Protein AF-0000000080566050 (afdb_homodimer)

Structure (mmCIF, N/CA/C/O backbone):
data_AF-0000000080566050-model_v1
#
loop_
_entity.id
_entity.type
_entity.pdbx_description
1 polymer 'Predicted protein'
#
loop_
_atom_site.group_PDB
_atom_site.id
_atom_site.type_symbol
_atom_site.label_atom_id
_atom_site.label_alt_id
_atom_site.label_comp_id
_atom_site.label_asym_id
_atom_site.label_entity_id
_atom_site.label_seq_id
_atom_site.pdbx_PDB_ins_code
_atom_site.Cartn_x
_atom_site.Cartn_y
_atom_site.Cartn_z
_atom_site.occupancy
_atom_site.B_iso_or_equiv
_atom_site.auth_seq_id
_atom_site.auth_comp_id
_atom_site.auth_asym_id
_atom_site.auth_atom_id
_atom_site.pdbx_PDB_model_num
ATOM 1 N N . MET A 1 1 ? 4.59 21.781 77 1 16.8 1 MET A N 1
ATOM 2 C CA . MET A 1 1 ? 4.793 20.578 77.812 1 16.8 1 MET A CA 1
ATOM 3 C C . MET A 1 1 ? 4.516 19.312 77.062 1 16.8 1 MET A C 1
ATOM 5 O O . MET A 1 1 ? 5.336 18.391 77 1 16.8 1 MET A O 1
ATOM 9 N N . GLY A 1 2 ? 3.088 18.812 76.938 1 16.23 2 GLY A N 1
ATOM 10 C CA . GLY A 1 2 ? 2.631 17.469 77.188 1 16.23 2 GLY A CA 1
ATOM 11 C C . GLY A 1 2 ? 2.77 16.516 76.062 1 16.23 2 GLY A C 1
ATOM 12 O O . GLY A 1 2 ? 3.289 15.406 76.188 1 16.23 2 GLY A O 1
ATOM 13 N N . ASP A 1 3 ? 1.786 16.484 74.938 1 15.66 3 ASP A N 1
ATOM 14 C CA . ASP A 1 3 ? 0.769 15.492 74.625 1 15.66 3 ASP A CA 1
ATOM 15 C C . ASP A 1 3 ? 1.237 14.594 73.438 1 15.66 3 ASP A C 1
ATOM 17 O O . ASP A 1 3 ? 0.431 13.898 72.812 1 15.66 3 ASP A O 1
ATOM 21 N N . ASP A 1 4 ? 2.201 14.953 72.562 1 16.66 4 ASP A N 1
ATOM 22 C CA . ASP A 1 4 ? 2.262 14.672 71.125 1 16.66 4 ASP A CA 1
ATOM 23 C C . ASP A 1 4 ? 2.689 13.227 70.875 1 16.66 4 ASP A C 1
ATOM 25 O O . ASP A 1 4 ? 3.156 12.898 69.75 1 16.66 4 ASP A O 1
ATOM 29 N N . LYS A 1 5 ? 2.988 12.391 72.062 1 19.91 5 LYS A N 1
ATOM 30 C CA . LYS A 1 5 ? 3.99 11.336 72 1 19.91 5 LYS A CA 1
ATOM 31 C C . LYS A 1 5 ? 3.559 10.219 71.062 1 19.91 5 LYS A C 1
ATOM 33 O O . LYS A 1 5 ? 4.355 9.75 70.25 1 19.91 5 LYS A O 1
ATOM 38 N N . LYS A 1 6 ? 2.605 9.203 71.5 1 20.42 6 LYS A N 1
ATOM 39 C CA . LYS A 1 6 ? 2.828 7.781 71.75 1 20.42 6 LYS A CA 1
ATOM 40 C C . LYS A 1 6 ? 2.418 6.934 70.562 1 20.42 6 LYS A C 1
ATOM 42 O O . LYS A 1 6 ? 1.277 7.012 70.125 1 20.42 6 LYS A O 1
ATOM 47 N N . ASP A 1 7 ? 3.27 6.188 69.625 1 18.53 7 ASP A N 1
ATOM 48 C CA . ASP A 1 7 ? 3.664 5.582 68.375 1 18.53 7 ASP A CA 1
ATOM 49 C C . ASP A 1 7 ? 2.848 4.324 68.062 1 18.53 7 ASP A C 1
ATOM 51 O O . ASP A 1 7 ? 2.588 3.996 66.938 1 18.53 7 ASP A O 1
ATOM 55 N N . GLN A 1 8 ? 2.785 3.213 69.062 1 17.02 8 GLN A N 1
ATOM 56 C CA . GLN A 1 8 ? 3.055 1.792 68.875 1 17.02 8 GLN A CA 1
ATOM 57 C C . GLN A 1 8 ? 1.825 1.066 68.312 1 17.02 8 GLN A C 1
ATOM 59 O O . GLN A 1 8 ? 1.908 -0.098 67.938 1 17.02 8 GLN A O 1
ATOM 64 N N . LYS A 1 9 ? 0.523 1.408 68.562 1 19.17 9 LYS A N 1
ATOM 65 C CA . LYS A 1 9 ? -0.43 0.405 69 1 19.17 9 LYS A CA 1
ATOM 66 C C . LYS A 1 9 ? -0.814 -0.551 67.875 1 19.17 9 LYS A C 1
ATOM 68 O O . LYS A 1 9 ? -0.665 -0.224 66.75 1 19.17 9 LYS A O 1
ATOM 73 N N . GLN A 1 10 ? -2.254 -1.154 67.812 1 15.77 10 GLN A N 1
ATOM 74 C CA . GLN A 1 10 ? -3.004 -2.395 67.938 1 15.77 10 GLN A CA 1
ATOM 75 C C . GLN A 1 10 ? -3.486 -2.943 66.625 1 15.77 10 GLN A C 1
ATOM 77 O O . GLN A 1 10 ? -4.598 -2.641 66.188 1 15.77 10 GLN A O 1
ATOM 82 N N . LEU A 1 11 ? -2.758 -2.748 65.438 1 16.8 11 LEU A N 1
ATOM 83 C CA . LEU A 1 11 ? -3.246 -3.27 64.188 1 16.8 11 LEU A CA 1
ATOM 84 C C . LEU A 1 11 ? -3.404 -4.785 64.25 1 16.8 11 LEU A C 1
ATOM 86 O O . LEU A 1 11 ? -2.42 -5.52 64.125 1 16.8 11 LEU A O 1
ATOM 90 N N . SER A 1 12 ? -4.355 -5.562 65.125 1 15.82 12 SER A N 1
ATOM 91 C CA . SER A 1 12 ? -4.754 -6.895 65.562 1 15.82 12 SER A CA 1
ATOM 92 C C . SER A 1 12 ? -5.383 -7.688 64.438 1 15.82 12 SER A C 1
ATOM 94 O O . SER A 1 12 ? -5.098 -8.875 64.25 1 15.82 12 SER A O 1
ATOM 96 N N . SER A 1 13 ? -6.711 -7.488 63.812 1 16.77 13 SER A N 1
ATOM 97 C CA . SER A 1 13 ? -7.773 -8.484 63.781 1 16.77 13 SER A CA 1
ATOM 98 C C . SER A 1 13 ? -7.676 -9.359 62.531 1 16.77 13 SER A C 1
ATOM 100 O O . SER A 1 13 ? -7.93 -8.898 61.406 1 16.77 13 SER A O 1
ATOM 102 N N . TYR A 1 14 ? -6.828 -10.5 62.25 1 18.03 14 TYR A N 1
ATOM 103 C CA . TYR A 1 14 ? -6.281 -11.492 61.312 1 18.03 14 TYR A CA 1
ATOM 104 C C . TYR A 1 14 ? -7.383 -12.406 60.781 1 18.03 14 TYR A C 1
ATOM 106 O O . TYR A 1 14 ? -7.551 -12.539 59.562 1 18.03 14 TYR A O 1
ATOM 114 N N . LEU A 1 15 ? -7.289 -13.859 60.969 1 16.77 15 LEU A N 1
ATOM 115 C CA . LEU A 1 15 ? -7.141 -15.141 60.281 1 16.77 15 LEU A CA 1
ATOM 116 C C . LEU A 1 15 ? -8.453 -15.914 60.312 1 16.77 15 LEU A C 1
ATOM 118 O O . LEU A 1 15 ? -8.5 -17.062 59.844 1 16.77 15 LEU A O 1
ATOM 122 N N . LYS A 1 16 ? -9.562 -15.672 60.969 1 16.61 16 LYS A N 1
ATOM 123 C CA . LYS A 1 16 ? -10.219 -16.812 61.594 1 16.61 16 LYS A CA 1
ATOM 124 C C . LYS A 1 16 ? -10.773 -17.781 60.562 1 16.61 16 LYS A C 1
ATOM 126 O O . LYS A 1 16 ? -11.219 -17.344 59.5 1 16.61 16 LYS A O 1
ATOM 131 N N . ALA A 1 17 ? -11.367 -19.047 60.969 1 16.98 17 ALA A N 1
ATOM 132 C CA . ALA A 1 17 ? -11.453 -20.516 60.969 1 16.98 17 ALA A CA 1
ATOM 133 C C . ALA A 1 17 ? -12.633 -20.984 60.125 1 16.98 17 ALA A C 1
ATOM 135 O O . ALA A 1 17 ? -12.617 -22.094 59.594 1 16.98 17 ALA A O 1
ATOM 136 N N . LYS A 1 18 ? -13.875 -20.453 60.219 1 16.56 18 LYS A N 1
ATOM 137 C CA . LYS A 1 18 ? -14.938 -21.375 60.594 1 16.56 18 LYS A CA 1
ATOM 138 C C . LYS A 1 18 ? -15.266 -22.344 59.469 1 16.56 18 LYS A C 1
ATOM 140 O O . LYS A 1 18 ? -15.203 -21.984 58.312 1 16.56 18 LYS A O 1
ATOM 145 N N . ASN A 1 19 ? -16 -23.562 59.781 1 16.86 19 ASN A N 1
ATOM 146 C CA . ASN A 1 19 ? -16.375 -24.969 59.719 1 16.86 19 ASN A CA 1
ATOM 147 C C . ASN A 1 19 ? -17.312 -25.25 58.531 1 16.86 19 ASN A C 1
ATOM 149 O O . ASN A 1 19 ? -17.062 -26.125 57.719 1 16.86 19 ASN A O 1
ATOM 153 N N . ILE A 1 20 ? -18.781 -25.359 58.75 1 17.05 20 ILE A N 1
ATOM 154 C CA . ILE A 1 20 ? -19.562 -26.594 58.906 1 17.05 20 ILE A CA 1
ATOM 155 C C . ILE A 1 20 ? -20.125 -27.016 57.562 1 17.05 20 ILE A C 1
ATOM 157 O O . ILE A 1 20 ? -20.109 -26.234 56.594 1 17.05 20 ILE A O 1
ATOM 161 N N . SER A 1 21 ? -21.516 -27.344 57.5 1 16.98 21 SER A N 1
ATOM 162 C CA . SER A 1 21 ? -22.375 -28.516 57.438 1 16.98 21 SER A CA 1
ATOM 163 C C . SER A 1 21 ? -22.891 -28.766 56.031 1 16.98 21 SER A C 1
ATOM 165 O O . SER A 1 21 ? -22.891 -27.859 55.188 1 16.98 21 SER A O 1
ATOM 167 N N . CYS A 1 22 ? -23.828 -29.859 55.75 1 18.11 22 CYS A N 1
ATOM 168 C CA . CYS A 1 22 ? -24.234 -31.141 55.219 1 18.11 22 CYS A CA 1
ATOM 169 C C . CYS A 1 22 ? -25.203 -30.969 54.031 1 18.11 22 CYS A C 1
ATOM 171 O O . CYS A 1 22 ? -25.094 -31.656 53.031 1 18.11 22 CYS A O 1
ATOM 173 N N . ASN A 1 23 ? -26.562 -30.625 54.281 1 17.2 23 ASN A N 1
ATOM 174 C CA . ASN A 1 23 ? -27.672 -31.547 54.156 1 17.2 23 ASN A CA 1
ATOM 175 C C . ASN A 1 23 ? -28.109 -31.703 52.688 1 17.2 23 ASN A C 1
ATOM 177 O O . ASN A 1 23 ? -27.75 -30.891 51.844 1 17.2 23 ASN A O 1
ATOM 181 N N . SER A 1 24 ? -29.547 -31.891 52.406 1 18.77 24 SER A N 1
ATOM 182 C CA . SER A 1 24 ? -30.516 -32.906 52 1 18.77 24 SER A CA 1
ATOM 183 C C . SER A 1 24 ? -30.812 -32.844 50.5 1 18.77 24 SER A C 1
ATOM 185 O O . SER A 1 24 ? -30.453 -31.844 49.844 1 18.77 24 SER A O 1
ATOM 187 N N . HIS A 1 25 ? -32.125 -33.125 50.031 1 18.28 25 HIS A N 1
ATOM 188 C CA . HIS A 1 25 ? -33 -34.094 49.375 1 18.28 25 HIS A CA 1
ATOM 189 C C . HIS A 1 25 ? -33.375 -33.688 47.969 1 18.28 25 HIS A C 1
ATOM 191 O O . HIS A 1 25 ? -33.344 -34.469 47.031 1 18.28 25 HIS A O 1
ATOM 197 N N . TYR A 1 26 ? -34.406 -32.688 47.719 1 19.55 26 TYR A N 1
ATOM 198 C CA . TYR A 1 26 ? -35.688 -32.969 47.094 1 19.55 26 TYR A CA 1
ATOM 199 C C . TYR A 1 26 ? -35.5 -33.125 45.562 1 19.55 26 TYR A C 1
ATOM 201 O O . TYR A 1 26 ? -34.594 -32.531 44.969 1 19.55 26 TYR A O 1
ATOM 209 N N . SER A 1 27 ? -36.594 -33.844 44.688 1 22.14 27 SER A N 1
ATOM 210 C CA . SER A 1 27 ? -37.25 -34.875 43.875 1 22.14 27 SER A CA 1
ATOM 211 C C . SER A 1 27 ? -37.188 -34.5 42.406 1 22.14 27 SER A C 1
ATOM 213 O O . SER A 1 27 ? -36.938 -33.344 42.062 1 22.14 27 SER A O 1
ATOM 215 N N . PHE A 1 28 ? -37.938 -35.406 41.5 1 23.28 28 PHE A N 1
ATOM 216 C CA . PHE A 1 28 ? -38.25 -36.281 40.375 1 23.28 28 PHE A CA 1
ATOM 217 C C . PHE A 1 28 ? -38.969 -35.531 39.281 1 23.28 28 PHE A C 1
ATOM 219 O O . PHE A 1 28 ? -38.656 -35.688 38.094 1 23.28 28 PHE A O 1
ATOM 226 N N . TYR A 1 29 ? -40.281 -34.969 39.562 1 22.2 29 TYR A N 1
ATOM 227 C CA . TYR A 1 29 ? -41.5 -35.125 38.75 1 22.2 29 TYR A CA 1
ATOM 228 C C . TYR A 1 29 ? -41.5 -34.188 37.562 1 22.2 29 TYR A C 1
ATOM 230 O O . TYR A 1 29 ? -42.062 -34.5 36.5 1 22.2 29 TYR A O 1
ATOM 238 N N . TRP A 1 30 ? -41.281 -32.844 37.719 1 24.27 30 TRP A N 1
ATOM 239 C CA . TRP A 1 30 ? -42.031 -32.062 36.75 1 24.27 30 TRP A CA 1
ATOM 240 C C . TRP A 1 30 ? -41.438 -32.188 35.344 1 24.27 30 TRP A C 1
ATOM 242 O O . TRP A 1 30 ? -40.344 -31.672 35.094 1 24.27 30 TRP A O 1
ATOM 252 N N . LEU A 1 31 ? -41.156 -33.625 34.719 1 25.91 31 LEU A N 1
ATOM 253 C CA . LEU A 1 31 ? -41.062 -34.438 33.5 1 25.91 31 LEU A CA 1
ATOM 254 C C . LEU A 1 31 ? -42.031 -33.938 32.438 1 25.91 31 LEU A C 1
ATOM 256 O O . LEU A 1 31 ? -41.656 -33.844 31.266 1 25.91 31 LEU A O 1
ATOM 260 N N . MET A 1 32 ? -43.438 -34.188 32.719 1 25.7 32 MET A N 1
ATOM 261 C CA . MET A 1 32 ? -44.531 -34.594 31.828 1 25.7 32 MET A CA 1
ATOM 262 C C . MET A 1 32 ? -44.875 -33.469 30.828 1 25.7 32 MET A C 1
ATOM 264 O O . MET A 1 32 ? -45.094 -33.75 29.656 1 25.7 32 MET A O 1
ATOM 268 N N . SER A 1 33 ? -45.5 -32.312 31.25 1 24.67 33 SER A N 1
ATOM 269 C CA . SER A 1 33 ? -46.656 -31.75 30.547 1 24.67 33 SER A CA 1
ATOM 270 C C . SER A 1 33 ? -46.219 -31.109 29.234 1 24.67 33 SER A C 1
ATOM 272 O O . SER A 1 33 ? -46.938 -31.219 28.234 1 24.67 33 SER A O 1
ATOM 274 N N . LYS A 1 34 ? -45.344 -30.125 29.156 1 25.97 34 LYS A N 1
ATOM 275 C CA . LYS A 1 34 ? -45.469 -29.281 27.969 1 25.97 34 LYS A CA 1
ATOM 276 C C . LYS A 1 34 ? -44.938 -30.016 26.719 1 25.97 34 LYS A C 1
ATOM 278 O O . LYS A 1 34 ? -43.719 -30.031 26.484 1 25.97 34 LYS A O 1
ATOM 283 N N . LEU A 1 35 ? -44.906 -31.484 26.547 1 28.61 35 LEU A N 1
ATOM 284 C CA . LEU A 1 35 ? -44.781 -32.375 25.391 1 28.61 35 LEU A CA 1
ATOM 285 C C . LEU A 1 35 ? -45.688 -31.922 24.266 1 28.61 35 LEU A C 1
ATOM 287 O O . LEU A 1 35 ? -45.281 -31.891 23.109 1 28.61 35 LEU A O 1
ATOM 291 N N . ILE A 1 36 ? -47.094 -32.031 24.484 1 29.88 36 ILE A N 1
ATOM 292 C CA . ILE A 1 36 ? -48.156 -32.438 23.578 1 29.88 36 ILE A CA 1
ATOM 293 C C . ILE A 1 36 ? -48.438 -31.328 22.562 1 29.88 36 ILE A C 1
ATOM 295 O O . ILE A 1 36 ? -48.625 -31.594 21.375 1 29.88 36 ILE A O 1
ATOM 299 N N . PHE A 1 37 ? -48.531 -30.078 22.953 1 29.06 37 PHE A N 1
ATOM 300 C CA . PHE A 1 37 ? -49.281 -29.188 22.062 1 29.06 37 PHE A CA 1
ATOM 301 C C . PHE A 1 37 ? -48.5 -28.938 20.781 1 29.06 37 PHE A C 1
ATOM 303 O O . PHE A 1 37 ? -48.875 -28.078 19.969 1 29.06 37 PHE A O 1
ATOM 310 N N . LEU A 1 38 ? -47.25 -29.484 20.531 1 25.17 38 LEU A N 1
ATOM 311 C CA . LEU A 1 38 ? -46.625 -29.344 19.234 1 25.17 38 LEU A CA 1
ATOM 312 C C . LEU A 1 38 ? -47.406 -30.031 18.141 1 25.17 38 LEU A C 1
ATOM 314 O O . LEU A 1 38 ? -47.438 -29.578 17 1 25.17 38 LEU A O 1
ATOM 318 N N . ILE A 1 39 ? -47.938 -31.266 18.359 1 29.17 39 ILE A N 1
ATOM 319 C CA . ILE A 1 39 ? -48.25 -32.156 17.25 1 29.17 39 ILE A CA 1
ATOM 320 C C . ILE A 1 39 ? -49.5 -31.672 16.547 1 29.17 39 ILE A C 1
ATOM 322 O O . ILE A 1 39 ? -49.688 -31.938 15.352 1 29.17 39 ILE A O 1
ATOM 326 N N . LEU A 1 40 ? -50.562 -31.094 17.172 1 24 40 LEU A N 1
ATOM 327 C CA . LEU A 1 40 ? -51.875 -31.078 16.531 1 24 40 LEU A CA 1
ATOM 328 C C . LEU A 1 40 ? -51.875 -30.188 15.305 1 24 40 LEU A C 1
ATOM 330 O O . LEU A 1 40 ? -52.594 -30.453 14.344 1 24 40 LEU A O 1
ATOM 334 N N . ALA A 1 41 ? -51.531 -28.969 15.359 1 24.61 41 ALA A N 1
ATOM 335 C CA . ALA A 1 41 ? -52.031 -28.078 14.32 1 24.61 41 ALA A CA 1
ATOM 336 C C . ALA A 1 41 ? -51.438 -28.453 12.953 1 24.61 41 ALA A C 1
ATOM 338 O O . ALA A 1 41 ? -50.312 -28.078 12.625 1 24.61 41 ALA A O 1
ATOM 339 N N . ILE A 1 42 ? -51.031 -29.797 12.617 1 26.55 42 ILE A N 1
ATOM 340 C CA . ILE A 1 42 ? -50.75 -30.531 11.398 1 26.55 42 ILE A CA 1
ATOM 341 C C . ILE A 1 42 ? -51.844 -30.312 10.375 1 26.55 42 ILE A C 1
ATOM 343 O O . ILE A 1 42 ? -51.594 -30.062 9.203 1 26.55 42 ILE A O 1
ATOM 347 N N . LEU A 1 43 ? -53 -30.938 10.539 1 21.88 43 LEU A N 1
ATOM 348 C CA . LEU A 1 43 ? -53.75 -31.688 9.539 1 21.88 43 LEU A CA 1
ATOM 349 C C . LEU A 1 43 ? -54.531 -30.75 8.625 1 21.88 43 LEU A C 1
ATOM 351 O O . LEU A 1 43 ? -54.75 -31.047 7.449 1 21.88 43 LEU A O 1
ATOM 355 N N . PHE A 1 44 ? -55.344 -29.828 9.023 1 20.09 44 PHE A N 1
ATOM 356 C CA . PHE A 1 44 ? -56.625 -29.703 8.312 1 20.09 44 PHE A CA 1
ATOM 357 C C . PHE A 1 44 ? -56.406 -29.156 6.91 1 20.09 44 PHE A C 1
ATOM 359 O O . PHE A 1 44 ? -56.969 -29.688 5.941 1 20.09 44 PHE A O 1
ATOM 366 N N . SER A 1 45 ? -56.688 -27.938 6.73 1 19.09 45 SER A N 1
ATOM 367 C CA . SER A 1 45 ? -57.656 -27.469 5.73 1 19.09 45 SER A CA 1
ATOM 368 C C . SER A 1 45 ? -57.094 -27.609 4.32 1 19.09 45 SER A C 1
ATOM 370 O O . SER A 1 45 ? -55.969 -27.141 4.039 1 19.09 45 SER A O 1
ATOM 372 N N . LEU A 1 46 ? -57.688 -28.438 3.461 1 18.45 46 LEU A N 1
ATOM 373 C CA . LEU A 1 46 ? -57.938 -29.297 2.305 1 18.45 46 LEU A CA 1
ATOM 374 C C . LEU A 1 46 ? -58 -28.469 1.026 1 18.45 46 LEU A C 1
ATOM 376 O O . LEU A 1 46 ? -57.375 -28.797 0.026 1 18.45 46 LEU A O 1
ATOM 380 N N . GLN A 1 47 ? -59.219 -27.938 0.678 1 16.34 47 GLN A N 1
ATOM 381 C CA . GLN A 1 47 ? -60 -28.391 -0.471 1 16.34 47 GLN A CA 1
ATOM 382 C C . GLN A 1 47 ? -59.562 -27.688 -1.748 1 16.34 47 GLN A C 1
ATOM 384 O O . GLN A 1 47 ? -59.25 -28.328 -2.75 1 16.34 47 GLN A O 1
ATOM 389 N N . PHE A 1 48 ? -60.469 -26.812 -2.43 1 17.14 48 PHE A N 1
ATOM 390 C CA . PHE A 1 48 ? -61.25 -26.969 -3.65 1 17.14 48 PHE A CA 1
ATOM 391 C C . PHE A 1 48 ? -60.531 -26.375 -4.844 1 17.14 48 PHE A C 1
ATOM 393 O O . PHE A 1 48 ? -59.531 -25.656 -4.68 1 17.14 48 PHE A O 1
ATOM 400 N N . VAL A 1 49 ? -61.156 -25.359 -5.766 1 16.84 49 VAL A N 1
ATOM 401 C CA . VAL A 1 49 ? -61.906 -25.594 -6.996 1 16.84 49 VAL A CA 1
ATOM 402 C C . VAL A 1 49 ? -61.062 -25.188 -8.203 1 16.84 49 VAL A C 1
ATOM 404 O O . VAL A 1 49 ? -60.062 -24.484 -8.055 1 16.84 49 VAL A O 1
ATOM 407 N N . PHE A 1 50 ? -61.781 -24.375 -9.305 1 17.36 50 PHE A N 1
ATOM 408 C CA . PHE A 1 50 ? -62.125 -24.578 -10.703 1 17.36 50 PHE A CA 1
ATOM 409 C C . PHE A 1 50 ? -61.062 -24 -11.625 1 17.36 50 PHE A C 1
ATOM 411 O O . PHE A 1 50 ? -60.344 -23.094 -11.242 1 17.36 50 PHE A O 1
ATOM 418 N N . TYR A 1 51 ? -61.062 -24.5 -12.922 1 17.11 51 TYR A N 1
ATOM 419 C CA . TYR A 1 51 ? -60.312 -24.906 -14.102 1 17.11 51 TYR A CA 1
ATOM 420 C C . TYR A 1 51 ? -60 -23.703 -15 1 17.11 51 TYR A C 1
ATOM 422 O O . TYR A 1 51 ? -58.875 -23.562 -15.492 1 17.11 51 TYR A O 1
ATOM 430 N N . PRO A 1 52 ? -60.938 -22.703 -15.406 1 17.33 52 PRO A N 1
ATOM 431 C CA . PRO A 1 52 ? -61.156 -22.844 -16.844 1 17.33 52 PRO A CA 1
ATOM 432 C C . PRO A 1 52 ? -60.031 -22.234 -17.688 1 17.33 52 PRO A C 1
ATOM 434 O O . PRO A 1 52 ? -59.25 -21.438 -17.172 1 17.33 52 PRO A O 1
ATOM 437 N N . LEU A 1 53 ? -60.312 -22.25 -19.094 1 17.53 53 LEU A N 1
ATOM 438 C CA . LEU A 1 53 ? -59.844 -22.453 -20.469 1 17.53 53 LEU A CA 1
ATOM 439 C C . LEU A 1 53 ? -59.406 -21.125 -21.094 1 17.53 53 LEU A C 1
ATOM 441 O O . LEU A 1 53 ? -58.844 -21.125 -22.188 1 17.53 53 LEU A O 1
ATOM 445 N N . ASN A 1 54 ? -59.531 -19.953 -20.5 1 17.83 54 ASN A N 1
ATOM 446 C CA . ASN A 1 54 ? -59.906 -19.016 -21.562 1 17.83 54 ASN A CA 1
ATOM 447 C C . ASN A 1 54 ? -58.812 -18.891 -22.609 1 17.83 54 ASN A C 1
ATOM 449 O O . ASN A 1 54 ? -57.625 -19 -22.281 1 17.83 54 ASN A O 1
ATOM 453 N N . PHE A 1 55 ? -59.344 -18.578 -23.922 1 18.31 55 PHE A N 1
ATOM 454 C CA . PHE A 1 55 ? -59.125 -18.562 -25.3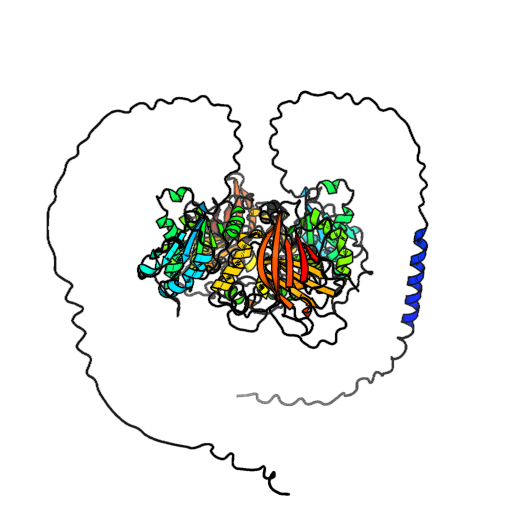75 1 18.31 55 PHE A CA 1
ATOM 455 C C . PHE A 1 55 ? -58.062 -17.562 -25.75 1 18.31 55 PHE A C 1
ATOM 457 O O . PHE A 1 55 ? -57.875 -16.562 -25.047 1 18.31 55 PHE A O 1
ATOM 464 N N . ILE A 1 56 ? -57.562 -17.75 -27.016 1 18.05 56 ILE A N 1
ATOM 465 C CA . ILE A 1 56 ? -56.438 -17.734 -27.922 1 18.05 56 ILE A CA 1
ATOM 466 C C . ILE A 1 56 ? -56.281 -16.344 -28.547 1 18.05 56 ILE A C 1
ATOM 468 O O . ILE A 1 56 ? -55.219 -16 -29.062 1 18.05 56 ILE A O 1
ATOM 472 N N . SER A 1 57 ? -57.25 -15.312 -28.391 1 18.27 57 SER A N 1
ATOM 473 C CA . SER A 1 57 ? -57.375 -14.695 -29.703 1 18.27 57 SER A CA 1
ATOM 474 C C . SER A 1 57 ? -56.094 -13.977 -30.109 1 18.27 57 SER A C 1
ATOM 476 O O . SER A 1 57 ? -55.406 -13.398 -29.25 1 18.27 57 SER A O 1
ATOM 478 N N . SER A 1 58 ? -55.781 -14.047 -31.531 1 18.06 58 SER A N 1
ATOM 479 C CA . SER A 1 58 ? -54.781 -14 -32.562 1 18.06 58 SER A CA 1
ATOM 480 C C . SER A 1 58 ? -54.438 -12.562 -32.969 1 18.06 58 SER A C 1
ATOM 482 O O . SER A 1 58 ? -53.594 -12.32 -33.844 1 18.06 58 SER A O 1
ATOM 484 N N . SER A 1 59 ? -54.969 -11.469 -32.406 1 19 59 SER A N 1
ATOM 485 C CA . SER A 1 59 ? -55.062 -10.453 -33.438 1 19 59 SER A CA 1
ATOM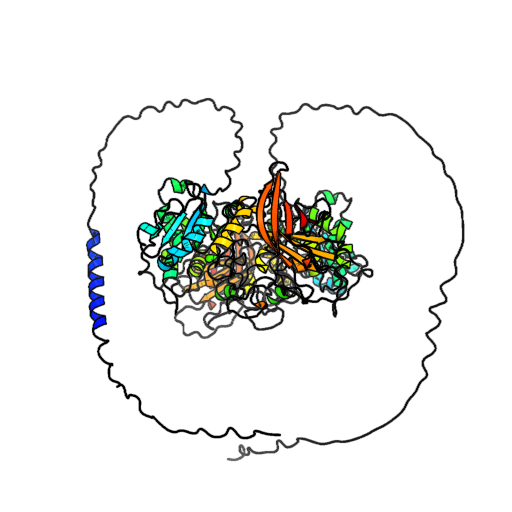 486 C C . SER A 1 59 ? -53.656 -10.094 -33.969 1 19 59 SER A C 1
ATOM 488 O O . SER A 1 59 ? -52.719 -10.008 -33.188 1 19 59 SER A O 1
ATOM 490 N N . SER A 1 60 ? -53.625 -9.844 -35.375 1 17.69 60 SER A N 1
ATOM 491 C CA . SER A 1 60 ? -52.781 -9.797 -36.562 1 17.69 60 SER A CA 1
ATOM 492 C C . SER A 1 60 ? -51.844 -8.578 -36.531 1 17.69 60 SER A C 1
ATOM 494 O O . SER A 1 60 ? -50.625 -8.703 -36.719 1 17.69 60 SER A O 1
ATOM 496 N N . GLU A 1 61 ? -52.312 -7.293 -37.062 1 19.77 61 GLU A N 1
ATOM 497 C CA . GLU A 1 61 ? -51.75 -6.855 -38.312 1 19.77 61 GLU A CA 1
ATOM 498 C C . GLU A 1 61 ? -50.344 -6.23 -38.125 1 19.77 61 GLU A C 1
ATOM 500 O O . GLU A 1 61 ? -49.969 -5.898 -37 1 19.77 61 GLU A O 1
ATOM 505 N N . PRO A 1 62 ? -50.031 -5.051 -39.125 1 21.72 62 PRO A N 1
ATOM 506 C CA . PRO A 1 62 ? -49.062 -4.855 -40.188 1 21.72 62 PRO A CA 1
ATOM 507 C C . PRO A 1 62 ? -47.812 -4.086 -39.75 1 21.72 62 PRO A C 1
ATOM 509 O O . PRO A 1 62 ? -47.875 -3.316 -38.781 1 21.72 62 PRO A O 1
ATOM 512 N N . ARG A 1 63 ? -46.719 -4.363 -40.344 1 20.08 63 ARG A N 1
ATOM 513 C CA . ARG A 1 63 ? -45.281 -4.094 -40.312 1 20.08 63 ARG A CA 1
ATOM 514 C C . ARG A 1 63 ? -44.969 -2.666 -40.719 1 20.08 63 ARG A C 1
ATOM 516 O O . ARG A 1 63 ? -45 -2.348 -41.906 1 20.08 63 ARG A O 1
ATOM 523 N N . SER A 1 64 ? -45.594 -1.605 -40.125 1 19.7 64 SER A N 1
ATOM 524 C CA . SER A 1 64 ? -45.281 -0.316 -40.719 1 19.7 64 SER A CA 1
ATOM 525 C C . SER A 1 64 ? -43.75 -0.118 -40.812 1 19.7 64 SER A C 1
ATOM 527 O O . SER A 1 64 ? -43.031 -0.481 -39.906 1 19.7 64 SER A O 1
ATOM 529 N N . LEU A 1 65 ? -43.312 0.068 -42.094 1 19.72 65 LEU A N 1
ATOM 530 C CA . LEU A 1 65 ? -41.969 0.296 -42.625 1 19.72 65 LEU A CA 1
ATOM 531 C C . LEU A 1 65 ? -41.344 1.551 -42 1 19.72 65 LEU A C 1
ATOM 533 O O . LEU A 1 65 ? -41.969 2.619 -42.031 1 19.72 65 LEU A O 1
ATOM 537 N N . ILE A 1 66 ? -40.438 1.425 -41.125 1 20.09 66 ILE A N 1
ATOM 538 C CA . ILE A 1 66 ? -39.656 2.447 -40.438 1 20.09 66 ILE A CA 1
ATOM 539 C C . ILE A 1 66 ? -38.906 3.297 -41.438 1 20.09 66 ILE A C 1
ATOM 541 O O . ILE A 1 66 ? -38.156 2.768 -42.281 1 20.09 66 ILE A O 1
ATOM 545 N N . LYS A 1 67 ? -39.469 4.414 -41.875 1 21.12 67 LYS A N 1
ATOM 546 C CA . LYS A 1 67 ? -38.812 5.473 -42.625 1 21.12 67 LYS A CA 1
ATOM 547 C C . LYS A 1 67 ? -37.406 5.777 -42.062 1 21.12 67 LYS A C 1
ATOM 549 O O . LYS A 1 67 ? -37.312 6.125 -40.875 1 21.12 67 LYS A O 1
ATOM 554 N N . PHE A 1 68 ? -36.375 5.234 -42.688 1 21.58 68 PHE A N 1
ATOM 555 C CA . PHE A 1 68 ? -34.969 5.523 -42.375 1 21.58 68 PHE A CA 1
ATOM 556 C C . PHE A 1 68 ? -34.625 6.957 -42.75 1 21.58 68 PHE A C 1
ATOM 558 O O . PHE A 1 68 ? -34.562 7.297 -43.938 1 21.58 68 PHE A O 1
ATOM 565 N N . SER A 1 69 ? -35.281 7.988 -42.312 1 22.02 69 SER A N 1
ATOM 566 C CA . SER A 1 69 ? -34.688 9.266 -42.688 1 22.02 69 SER A CA 1
ATOM 567 C C . SER A 1 69 ? -33.188 9.305 -42.375 1 22.02 69 SER A C 1
ATOM 569 O O . SER A 1 69 ? -32.781 9.047 -41.219 1 22.02 69 SER A O 1
ATOM 571 N N . VAL A 1 70 ? -32.375 9.062 -43.375 1 24.02 70 VAL A N 1
ATOM 572 C CA . VAL A 1 70 ? -30.906 9.234 -43.375 1 24.02 70 VAL A CA 1
ATOM 573 C C . VAL A 1 70 ? -30.562 10.695 -43.094 1 24.02 70 VAL A C 1
ATOM 575 O O . VAL A 1 70 ? -30.922 11.586 -43.875 1 24.02 70 VAL A O 1
ATOM 578 N N . SER A 1 71 ? -30.672 11.227 -41.938 1 25.25 71 SER A N 1
ATOM 579 C CA . SER A 1 71 ? -30.188 12.594 -41.75 1 25.25 71 SER A CA 1
ATOM 580 C C . SER A 1 71 ? -28.734 12.75 -42.188 1 25.25 71 SER A C 1
ATOM 582 O O . SER A 1 71 ? -27.953 11.805 -42.062 1 25.25 71 SER A O 1
ATOM 584 N N . PRO A 1 72 ? -28.453 13.742 -43.031 1 29.08 72 PRO A N 1
ATOM 585 C CA . PRO A 1 72 ? -27.125 14.062 -43.562 1 29.08 72 PRO A CA 1
ATOM 586 C C . PRO A 1 72 ? -26.047 14.125 -42.469 1 29.08 72 PRO A C 1
ATOM 588 O O . PRO A 1 72 ? -26.344 14.516 -41.312 1 29.08 72 PRO A O 1
ATOM 591 N N . VAL A 1 73 ? -24.984 13.367 -42.656 1 28.11 73 VAL A N 1
ATOM 592 C CA . VAL A 1 73 ? -23.812 13.227 -41.812 1 28.11 73 VAL A CA 1
ATOM 593 C C . VAL A 1 73 ? -23.172 14.594 -41.562 1 28.11 73 VAL A C 1
ATOM 595 O O . VAL A 1 73 ? -22.672 15.211 -42.5 1 28.11 73 VAL A O 1
ATOM 598 N N . GLY A 1 74 ? -23.812 15.578 -41 1 26.95 74 GLY A N 1
ATOM 599 C CA . GLY A 1 74 ? -23.047 16.766 -40.656 1 26.95 74 GLY A CA 1
ATOM 600 C C . GLY A 1 74 ? -21.672 16.438 -40.094 1 26.95 74 GLY A C 1
ATOM 601 O O . GLY A 1 74 ? -21.469 15.383 -39.469 1 26.95 74 GLY A O 1
ATOM 602 N N . SER A 1 75 ? -20.578 16.984 -40.719 1 31.53 75 SER A N 1
ATOM 603 C CA . SER A 1 75 ? -19.172 16.875 -40.312 1 31.53 75 SER A CA 1
ATOM 604 C C . SER A 1 75 ? -19 17.156 -38.844 1 31.53 75 SER A C 1
ATOM 606 O O . SER A 1 75 ? -19.078 18.312 -38.406 1 31.53 75 SER A O 1
ATOM 608 N N . GLY A 1 76 ? -19.75 16.5 -38.031 1 28.38 76 GLY A N 1
ATOM 609 C CA . GLY A 1 76 ? -19.562 16.75 -36.625 1 28.38 76 GLY A CA 1
ATOM 610 C C . GLY A 1 76 ? -18.109 16.625 -36.156 1 28.38 76 GLY A C 1
ATOM 611 O O . GLY A 1 76 ? -17.453 15.625 -36.438 1 28.38 76 GLY A O 1
ATOM 612 N N . SER A 1 77 ? -17.422 17.75 -36.281 1 34.03 77 SER A N 1
ATOM 613 C CA . SER A 1 77 ? -16.156 17.766 -35.531 1 34.03 77 SER A CA 1
ATOM 614 C C . SER A 1 77 ? -16.281 17 -34.219 1 34.03 77 SER A C 1
ATOM 616 O O . SER A 1 77 ? -17.062 17.375 -33.344 1 34.03 77 SER A O 1
ATOM 618 N N . GLY A 1 78 ? -16.375 15.766 -34.312 1 33.25 78 GLY A N 1
ATOM 619 C CA . GLY A 1 78 ? -16.391 14.883 -33.156 1 33.25 78 GLY A CA 1
ATOM 620 C C . GLY A 1 78 ? -15.5 15.367 -32.031 1 33.25 78 GLY A C 1
ATOM 621 O O . GLY A 1 78 ? -14.273 15.32 -32.156 1 33.25 78 GLY A O 1
ATOM 622 N N . SER A 1 79 ? -15.844 16.438 -31.469 1 35.75 79 SER A N 1
ATOM 623 C CA . SER A 1 79 ? -15.156 16.703 -30.203 1 35.75 79 SER A CA 1
ATOM 624 C C . SER A 1 79 ? -14.906 15.43 -29.422 1 35.75 79 SER A C 1
ATOM 626 O O . SER A 1 79 ? -15.82 14.633 -29.203 1 35.75 79 SER A O 1
ATOM 628 N N . VAL A 1 80 ? -13.898 14.789 -29.656 1 40.91 80 VAL A N 1
ATOM 629 C CA . VAL A 1 80 ? -13.43 13.734 -28.75 1 40.91 80 VAL A CA 1
ATOM 630 C C . VAL A 1 80 ? -13.969 13.992 -27.344 1 40.91 80 VAL A C 1
ATOM 632 O O . VAL A 1 80 ? -13.578 14.961 -26.688 1 40.91 80 VAL A O 1
ATOM 635 N N . HIS A 1 81 ? -15.211 13.984 -27 1 43.97 81 HIS A N 1
ATOM 636 C CA . HIS A 1 81 ? -15.797 14.078 -25.672 1 43.97 81 HIS A CA 1
ATOM 637 C C . HIS A 1 81 ? -14.961 13.328 -24.641 1 43.97 81 HIS A C 1
ATOM 639 O O . HIS A 1 81 ? -14.695 12.133 -24.812 1 43.97 81 HIS A O 1
ATOM 645 N N . GLU A 1 82 ? -14.062 13.914 -24.031 1 58.62 82 GLU A N 1
ATOM 646 C CA . GLU A 1 82 ? -13.391 13.297 -22.891 1 58.62 82 GLU A CA 1
ATOM 647 C C . GLU A 1 82 ? -14.383 12.531 -22.031 1 58.62 82 GLU A C 1
ATOM 649 O O . GLU A 1 82 ? -15.461 13.039 -21.703 1 58.62 82 GLU A O 1
ATOM 654 N N . PRO A 1 83 ? -14.367 11.188 -22 1 71.5 83 PRO A N 1
ATOM 655 C CA . PRO A 1 83 ? -15.289 10.422 -21.172 1 71.5 83 PRO A CA 1
ATOM 656 C C . PRO A 1 83 ? -15.562 11.094 -19.828 1 71.5 83 PRO A C 1
ATOM 658 O O . PRO A 1 83 ? -14.688 11.773 -19.281 1 71.5 83 PRO A O 1
ATOM 661 N N . GLU A 1 84 ? -16.859 11.289 -19.547 1 86.25 84 GLU A N 1
ATOM 662 C CA . GLU A 1 84 ? -17.297 11.875 -18.281 1 86.25 84 GLU A CA 1
ATOM 663 C C . GLU A 1 84 ? -16.594 11.227 -17.094 1 86.25 84 GLU A C 1
ATOM 665 O O . GLU A 1 84 ? -16.5 10 -17.016 1 86.25 84 GLU A O 1
ATOM 670 N N . GLN A 1 85 ? -16.016 12.055 -16.281 1 92.88 85 GLN A N 1
ATOM 671 C CA . GLN A 1 85 ? -15.328 11.57 -15.094 1 92.88 85 GLN A CA 1
ATOM 672 C C . GLN A 1 85 ? -16.328 11.109 -14.039 1 92.88 85 GLN A C 1
ATOM 674 O O . GLN A 1 85 ? -17.484 11.539 -14.047 1 92.88 85 GLN A O 1
ATOM 679 N N . THR A 1 86 ? -15.938 10.211 -13.188 1 96.75 86 THR A N 1
ATOM 680 C CA . THR A 1 86 ? -16.766 9.758 -12.07 1 96.75 86 THR A CA 1
ATOM 681 C C . THR A 1 86 ? -17.156 10.93 -11.18 1 96.75 86 THR A C 1
ATOM 683 O O . THR A 1 86 ? -16.328 11.781 -10.859 1 96.75 86 THR A O 1
ATOM 686 N N . GLU A 1 87 ? -18.391 11.023 -10.883 1 96.44 87 GLU A N 1
ATOM 687 C CA . GLU A 1 87 ? -18.969 12.016 -9.977 1 96.44 87 GLU A CA 1
ATOM 688 C C . GLU A 1 87 ? -19.766 11.344 -8.867 1 96.44 87 GLU A C 1
ATOM 690 O O . GLU A 1 87 ? -19.969 10.125 -8.883 1 96.44 87 GLU A O 1
ATOM 695 N N . LEU A 1 88 ? -20.219 12.141 -7.949 1 96.31 88 LEU A N 1
ATOM 696 C CA . LEU A 1 88 ? -20.969 11.609 -6.812 1 96.31 88 LEU A CA 1
ATOM 697 C C . LEU A 1 88 ? -22.234 10.906 -7.27 1 96.31 88 LEU A C 1
ATOM 699 O O . LEU A 1 88 ? -22.656 9.922 -6.664 1 96.31 88 LEU A O 1
ATOM 703 N N . LYS A 1 89 ? -22.828 11.359 -8.336 1 95.31 89 LYS A N 1
ATOM 704 C CA . LYS A 1 89 ? -24.078 10.781 -8.852 1 95.31 89 LYS A CA 1
ATOM 705 C C . LYS A 1 89 ? -23.859 9.359 -9.359 1 95.31 89 LYS A C 1
ATOM 707 O O . LYS A 1 89 ? -24.812 8.609 -9.547 1 95.31 89 LYS A O 1
ATOM 712 N N . HIS A 1 90 ? -22.609 9.016 -9.641 1 97.75 90 HIS A N 1
ATOM 713 C CA . HIS A 1 90 ? -22.281 7.695 -10.156 1 97.75 90 HIS A CA 1
ATOM 714 C C . HIS A 1 90 ? -22.016 6.711 -9.023 1 97.75 90 HIS A C 1
ATOM 716 O O . HIS A 1 90 ? -21.703 5.543 -9.273 1 97.75 90 HIS A O 1
ATOM 722 N N . VAL A 1 91 ? -22.078 7.152 -7.758 1 98.44 91 VAL A N 1
ATOM 723 C CA . VAL A 1 91 ? -21.75 6.348 -6.586 1 98.44 91 VAL A CA 1
ATOM 724 C C . VAL A 1 91 ? -23 6.062 -5.777 1 98.44 91 VAL A C 1
ATOM 726 O O . VAL A 1 91 ? -23.797 6.965 -5.516 1 98.44 91 VAL A O 1
ATOM 729 N N . VAL A 1 92 ? -23.203 4.836 -5.422 1 98.44 92 VAL A N 1
ATOM 730 C CA . VAL A 1 92 ? -24.312 4.457 -4.547 1 98.44 92 VAL A CA 1
ATOM 731 C C . VAL A 1 92 ? -23.766 3.914 -3.23 1 98.44 92 VAL A C 1
ATOM 733 O O . VAL A 1 92 ? -22.984 2.951 -3.221 1 98.44 92 VAL A O 1
ATOM 736 N N . PHE A 1 93 ? -24.219 4.523 -2.162 1 98.19 93 PHE A N 1
ATOM 737 C CA . PHE A 1 93 ? -23.75 4.125 -0.844 1 98.19 93 PHE A CA 1
ATOM 738 C C . PHE A 1 93 ? -24.656 3.07 -0.231 1 98.19 93 PHE A C 1
ATOM 740 O O . PHE A 1 93 ? -25.875 3.227 -0.225 1 98.19 93 PHE A O 1
ATOM 747 N N . GLY A 1 94 ? -24.062 1.928 0.152 1 98.31 94 GLY A N 1
ATOM 748 C CA . GLY A 1 94 ? -24.703 0.986 1.062 1 98.31 94 GLY A CA 1
ATOM 749 C C . GLY A 1 94 ? -24.188 1.1 2.486 1 98.31 94 GLY A C 1
ATOM 750 O O . GLY A 1 94 ? -23.109 0.598 2.809 1 98.31 94 GLY A O 1
ATOM 751 N N . ILE A 1 95 ? -24.984 1.664 3.361 1 98.06 95 ILE A N 1
ATOM 752 C CA . ILE A 1 95 ? -24.531 1.963 4.719 1 98.06 95 ILE A CA 1
ATOM 753 C C . ILE A 1 95 ? -25.047 0.891 5.676 1 98.06 95 ILE A C 1
ATOM 755 O O . ILE A 1 95 ? -26.266 0.683 5.793 1 98.06 95 ILE A O 1
ATOM 759 N N . ALA A 1 96 ? -24.141 0.212 6.316 1 97.81 96 ALA A N 1
ATOM 760 C CA . ALA A 1 96 ? -24.484 -0.812 7.301 1 97.81 96 ALA A CA 1
ATOM 761 C C . ALA A 1 96 ? -24.875 -0.184 8.641 1 97.81 96 ALA A C 1
ATOM 763 O O . ALA A 1 96 ? -24.078 0.563 9.227 1 97.81 96 ALA A O 1
ATOM 764 N N . ALA A 1 97 ? -26.062 -0.489 9.094 1 96.88 97 ALA A N 1
ATOM 765 C CA . ALA A 1 97 ? -26.547 0.06 10.359 1 96.88 97 ALA A CA 1
ATOM 766 C C . ALA A 1 97 ? -27.359 -0.973 11.133 1 96.88 97 ALA A C 1
ATOM 768 O O . ALA A 1 97 ? -27.406 -2.145 10.75 1 96.88 97 ALA A O 1
ATOM 769 N N . SER A 1 98 ? -27.719 -0.679 12.305 1 95.62 98 SER A N 1
ATOM 770 C CA . SER A 1 98 ? -28.625 -1.46 13.148 1 95.62 98 SER A CA 1
ATOM 771 C C . SER A 1 98 ? -29.672 -0.57 13.82 1 95.62 98 SER A C 1
ATOM 773 O O . SER A 1 98 ? -29.391 0.599 14.109 1 95.62 98 SER A O 1
ATOM 775 N N . ALA A 1 99 ? -30.812 -1.174 14.039 1 94.75 99 ALA A N 1
ATOM 776 C CA . ALA A 1 99 ? -31.891 -0.428 14.695 1 94.75 99 ALA A CA 1
ATOM 777 C C . ALA A 1 99 ? -31.453 0.032 16.094 1 94.75 99 ALA A C 1
ATOM 779 O O . ALA A 1 99 ? -31.797 1.138 16.516 1 94.75 99 ALA A O 1
ATOM 780 N N . LYS A 1 100 ? -30.719 -0.745 16.703 1 93.56 100 LYS A N 1
ATOM 781 C CA . LYS A 1 100 ? -30.281 -0.495 18.062 1 93.56 100 LYS A CA 1
ATOM 782 C C . LYS A 1 100 ? -29.469 0.798 18.172 1 93.56 100 LYS A C 1
ATOM 784 O O . LYS A 1 100 ? -29.641 1.565 19.109 1 93.56 100 LYS A O 1
ATOM 789 N N . PHE A 1 101 ? -28.625 1.065 17.188 1 94.56 101 PHE A N 1
ATOM 790 C CA . PHE A 1 101 ? -27.672 2.162 17.312 1 94.56 101 PHE A CA 1
ATOM 791 C C . PHE A 1 101 ? -28.062 3.33 16.422 1 94.56 101 PHE A C 1
ATOM 793 O O . PHE A 1 101 ? -27.469 4.406 16.5 1 94.56 101 PHE A O 1
ATOM 800 N N . TRP A 1 102 ? -29.062 3.176 15.602 1 94.5 102 TRP A N 1
ATOM 801 C CA . TRP A 1 102 ? -29.344 4.129 14.531 1 94.5 102 TRP A CA 1
ATOM 802 C C . TRP A 1 102 ? -29.734 5.488 15.102 1 94.5 102 TRP A C 1
ATOM 804 O O . TRP A 1 102 ? -29.375 6.527 14.547 1 94.5 102 TRP A O 1
ATOM 814 N N . LYS A 1 103 ? -30.422 5.523 16.219 1 91.56 103 LYS A N 1
ATOM 815 C CA . LYS A 1 103 ? -30.859 6.785 16.797 1 91.56 103 LYS A CA 1
ATOM 816 C C . LYS A 1 103 ? -29.672 7.707 17.078 1 91.56 103 LYS A C 1
ATOM 818 O O . LYS A 1 103 ? -29.75 8.914 16.844 1 91.56 103 LYS A O 1
ATOM 823 N N . HIS A 1 104 ? -28.656 7.133 17.438 1 93.5 104 HIS A N 1
ATOM 824 C CA . HIS A 1 104 ? -27.469 7.914 17.781 1 93.5 104 HIS A CA 1
ATOM 825 C C . HIS A 1 104 ? -26.547 8.086 16.578 1 93.5 104 HIS A C 1
ATOM 827 O O . HIS A 1 104 ? -26.125 9.195 16.266 1 93.5 104 HIS A O 1
ATOM 833 N N . ARG A 1 105 ? -26.328 7.047 15.812 1 96.19 105 ARG A N 1
ATOM 834 C CA . ARG A 1 105 ? -25.297 7.035 14.781 1 96.19 105 ARG A CA 1
ATOM 835 C C . ARG A 1 105 ? -25.766 7.73 13.516 1 96.19 105 ARG A C 1
ATOM 837 O O . ARG A 1 105 ? -24.969 8.102 12.656 1 96.19 105 ARG A O 1
ATOM 844 N N . ARG A 1 106 ? -27.031 7.957 13.414 1 95.25 106 ARG A N 1
ATOM 845 C CA . ARG A 1 106 ? -27.547 8.703 12.273 1 95.25 106 ARG A CA 1
ATOM 846 C C . ARG A 1 106 ? -26.969 10.109 12.227 1 95.25 106 ARG A C 1
ATOM 848 O O . ARG A 1 106 ? -26.859 10.711 11.156 1 95.25 106 ARG A O 1
ATOM 855 N N . ASP A 1 107 ? -26.547 10.648 13.398 1 95.88 107 ASP A N 1
ATOM 856 C CA . ASP A 1 107 ? -26.016 12 13.461 1 95.88 107 ASP A CA 1
ATOM 857 C C . ASP A 1 107 ? -24.656 12.078 12.773 1 95.88 107 ASP A C 1
ATOM 859 O O . ASP A 1 107 ? -24.25 13.133 12.281 1 95.88 107 ASP A O 1
ATOM 863 N N . TYR A 1 108 ? -23.906 10.969 12.703 1 97.31 108 TYR A N 1
ATOM 864 C CA . TYR A 1 108 ? -22.672 10.938 11.914 1 97.31 108 TYR A CA 1
ATOM 865 C C . TYR A 1 108 ? -22.969 10.984 10.422 1 97.31 108 TYR A C 1
ATOM 867 O O . TYR A 1 108 ? -22.297 11.68 9.672 1 97.31 108 TYR A O 1
ATOM 875 N N . VAL A 1 109 ? -24 10.242 10.023 1 96.69 109 VAL A N 1
ATOM 876 C CA . VAL A 1 109 ? -24.359 10.164 8.609 1 96.69 109 VAL A CA 1
ATOM 877 C C . VAL A 1 109 ? -24.828 11.531 8.125 1 96.69 109 VAL A C 1
ATOM 879 O O . VAL A 1 109 ? -24.531 11.945 7.004 1 96.69 109 VAL A O 1
ATOM 882 N N . LYS A 1 110 ? -25.516 12.273 8.961 1 95.06 110 LYS A N 1
ATOM 883 C CA . LYS A 1 110 ? -26.031 13.594 8.617 1 95.06 110 LYS A CA 1
ATOM 884 C C . LYS A 1 110 ? -24.906 14.555 8.281 1 95.06 110 LYS A C 1
ATOM 886 O O . LYS A 1 110 ? -25.094 15.523 7.531 1 95.06 110 LYS A O 1
ATOM 891 N N . LEU A 1 111 ? -23.75 14.312 8.781 1 96.44 111 LEU A N 1
ATOM 892 C CA . LEU A 1 111 ? -22.641 15.227 8.633 1 96.44 111 LEU A CA 1
ATOM 893 C C . LEU A 1 111 ? -22.156 15.258 7.184 1 96.44 111 LEU A C 1
ATOM 895 O O . LEU A 1 111 ? -21.641 16.281 6.715 1 96.44 111 LEU A O 1
ATOM 899 N N . TRP A 1 112 ? -22.281 14.133 6.473 1 96.94 112 TRP A N 1
ATOM 900 C CA . TRP A 1 112 ? -21.609 14.07 5.176 1 96.94 112 TRP A CA 1
ATOM 901 C C . TRP A 1 112 ? -22.609 13.742 4.07 1 96.94 112 TRP A C 1
ATOM 903 O O . TRP A 1 112 ? -22.297 13.898 2.885 1 96.94 112 TRP A O 1
ATOM 913 N N . TRP A 1 113 ? -23.828 13.273 4.426 1 96.06 113 TRP A N 1
ATOM 914 C CA . TRP A 1 113 ? -24.844 12.961 3.424 1 96.06 113 TRP A CA 1
ATOM 915 C C . TRP A 1 113 ? -25.438 14.242 2.844 1 96.06 113 TRP A C 1
ATOM 917 O O . TRP A 1 113 ? -25.844 15.141 3.588 1 96.06 113 TRP A O 1
ATOM 927 N N . LYS A 1 114 ? -25.391 14.305 1.555 1 92.12 114 LYS A N 1
ATOM 928 C CA . LYS A 1 114 ? -26.047 15.398 0.864 1 92.12 114 LYS A CA 1
ATOM 929 C C . LYS A 1 114 ? -27.438 14.977 0.367 1 92.12 114 LYS A C 1
ATOM 931 O O . LYS A 1 114 ? -27.547 14.18 -0.565 1 92.12 114 LYS A O 1
ATOM 936 N N . PRO A 1 115 ? -28.312 15.711 0.882 1 83.88 115 PRO A N 1
ATOM 937 C CA . PRO A 1 115 ? -29.672 15.344 0.48 1 83.88 115 PRO A CA 1
ATOM 938 C C . PRO A 1 115 ? -30.062 15.914 -0.881 1 83.88 115 PRO A C 1
ATOM 940 O O . PRO A 1 115 ? -29.203 16.469 -1.59 1 83.88 115 PRO A O 1
ATOM 943 N N . ASN A 1 116 ? -31.25 15.766 -1.462 1 80.12 116 ASN A N 1
ATOM 944 C CA . ASN A 1 116 ? -31.859 16.359 -2.643 1 80.12 116 ASN A CA 1
ATOM 945 C C . ASN A 1 116 ? -31.328 15.727 -3.928 1 80.12 116 ASN A C 1
ATOM 947 O O . ASN A 1 116 ? -31.141 16.422 -4.934 1 80.12 116 ASN A O 1
ATOM 951 N N . GLY A 1 117 ? -30.844 14.586 -3.816 1 79.81 117 GLY A N 1
ATOM 952 C CA . GLY A 1 117 ? -30.531 13.844 -5.023 1 79.81 117 GLY A CA 1
ATOM 953 C C . GLY A 1 117 ? -29.078 13.953 -5.445 1 79.81 117 GLY A C 1
ATOM 954 O O . GLY A 1 117 ? -28.688 13.398 -6.469 1 79.81 117 GLY A O 1
ATOM 955 N N . GLU A 1 118 ? -28.297 14.641 -4.645 1 88.12 118 GLU A N 1
ATOM 956 C CA . GLU A 1 118 ? -26.875 14.766 -4.98 1 88.12 118 GLU A CA 1
ATOM 957 C C . GLU A 1 118 ? -26.141 13.453 -4.73 1 88.12 118 GLU A C 1
ATOM 959 O O . GLU A 1 118 ? -25.141 13.164 -5.402 1 88.12 118 GLU A O 1
ATOM 964 N N . MET A 1 119 ? -26.641 12.773 -3.738 1 94.38 119 MET A N 1
ATOM 965 C CA . MET A 1 119 ? -26.031 11.484 -3.402 1 94.38 119 MET A CA 1
ATOM 966 C C . MET A 1 119 ? -27.062 10.367 -3.461 1 94.38 119 MET A C 1
ATOM 968 O O . MET A 1 119 ? -28.266 10.617 -3.299 1 94.38 119 MET A O 1
ATOM 972 N N . ASN A 1 120 ? -26.594 9.227 -3.805 1 94.88 120 ASN A N 1
ATOM 973 C CA . ASN A 1 120 ? -27.422 8.023 -3.838 1 94.88 120 ASN A CA 1
ATOM 974 C C . ASN A 1 120 ? -26.969 7.008 -2.793 1 94.88 120 ASN A C 1
ATOM 976 O O . ASN A 1 120 ? -25.766 6.863 -2.539 1 94.88 120 ASN A O 1
ATOM 980 N N . GLY A 1 121 ? -28 6.402 -2.145 1 95.62 121 GLY A N 1
ATOM 981 C CA . GLY A 1 121 ? -27.625 5.371 -1.19 1 95.62 121 GLY A CA 1
ATOM 982 C C . GLY A 1 121 ? -28.781 4.91 -0.321 1 95.62 121 GLY A C 1
ATOM 983 O O . GLY A 1 121 ? -29.906 5.375 -0.485 1 95.62 121 GLY A O 1
ATOM 984 N N . VAL A 1 122 ? -28.484 3.936 0.45 1 95.69 122 VAL A N 1
ATOM 985 C CA . VAL A 1 122 ? -29.469 3.334 1.34 1 95.69 122 VAL A CA 1
ATOM 986 C C . VAL A 1 122 ? -28.797 2.941 2.658 1 95.69 122 VAL A C 1
ATOM 988 O O . VAL A 1 122 ? -27.656 2.506 2.674 1 95.69 122 VAL A O 1
ATOM 991 N N . VAL A 1 123 ? -29.547 3.191 3.723 1 96.88 123 VAL A N 1
ATOM 992 C CA . VAL A 1 123 ? -29.141 2.641 5.016 1 96.88 123 VAL A CA 1
ATOM 993 C C . VAL A 1 123 ? -29.844 1.3 5.238 1 96.88 123 VAL A C 1
ATOM 995 O O . VAL A 1 123 ? -31.078 1.214 5.18 1 96.88 123 VAL A O 1
ATOM 998 N N . TRP A 1 124 ? -29.078 0.291 5.5 1 97 124 TRP A N 1
ATOM 999 C CA . TRP A 1 124 ? -29.609 -1.051 5.715 1 97 124 TRP A CA 1
ATOM 1000 C C . TRP A 1 124 ? -29.703 -1.369 7.203 1 97 124 TRP A C 1
ATOM 1002 O O . TRP A 1 124 ? -28.672 -1.438 7.891 1 97 124 TRP A O 1
ATOM 1012 N N . LEU A 1 125 ? -30.938 -1.605 7.676 1 96.56 125 LEU A N 1
ATOM 1013 C CA . LEU A 1 125 ? -31.188 -1.929 9.078 1 96.56 125 LEU A CA 1
ATOM 1014 C C . LEU A 1 125 ? -31.547 -3.4 9.234 1 96.56 125 LEU A C 1
ATOM 1016 O O . LEU A 1 125 ? -31.906 -4.066 8.266 1 96.56 125 LEU A O 1
ATOM 1020 N N . ASP A 1 126 ? -31.391 -3.908 10.453 1 95.62 126 ASP A N 1
ATOM 1021 C CA . ASP A 1 126 ? -31.75 -5.285 10.773 1 95.62 126 ASP A CA 1
ATOM 1022 C C . ASP A 1 126 ? -33.25 -5.418 11.039 1 95.62 126 ASP A C 1
ATOM 1024 O O . ASP A 1 126 ? -33.844 -6.473 10.797 1 95.62 126 ASP A O 1
ATOM 1028 N N . GLN A 1 127 ? -33.844 -4.391 11.594 1 94.06 127 GLN A N 1
ATOM 1029 C CA . GLN A 1 127 ? -35.281 -4.383 11.891 1 94.06 127 GLN A CA 1
ATOM 1030 C C . GLN A 1 127 ? -35.844 -2.982 11.734 1 94.06 127 GLN A C 1
ATOM 1032 O O . GLN A 1 127 ? -35.125 -2 11.641 1 94.06 127 GLN A O 1
ATOM 1037 N N . HIS A 1 128 ? -37.156 -2.988 11.633 1 92.31 128 HIS A N 1
ATOM 1038 C CA . HIS A 1 128 ? -37.844 -1.719 11.477 1 92.31 128 HIS A CA 1
ATOM 1039 C C . HIS A 1 128 ? -37.719 -0.858 12.727 1 92.31 128 HIS A C 1
ATOM 1041 O O . HIS A 1 128 ? -37.625 -1.384 13.836 1 92.31 128 HIS A O 1
ATOM 1047 N N . ILE A 1 129 ? -37.625 0.385 12.453 1 88.69 129 ILE A N 1
ATOM 1048 C CA . ILE A 1 129 ? -37.594 1.326 13.57 1 88.69 129 ILE A CA 1
ATOM 1049 C C . ILE A 1 129 ? -38.875 2.178 13.555 1 88.69 129 ILE A C 1
ATOM 1051 O O . ILE A 1 129 ? -39.594 2.176 12.57 1 88.69 129 ILE A O 1
ATOM 1055 N N . ASP A 1 130 ? -39.156 2.793 14.766 1 76.81 130 ASP A N 1
ATOM 1056 C CA . ASP A 1 130 ? -40.344 3.621 14.891 1 76.81 130 ASP A CA 1
ATOM 1057 C C . ASP A 1 130 ? -40.312 4.766 13.883 1 76.81 130 ASP A C 1
ATOM 1059 O O . ASP A 1 130 ? -39.25 5.301 13.562 1 76.81 130 ASP A O 1
ATOM 1063 N N . GLN A 1 131 ? -41.375 4.938 13.078 1 62.16 131 GLN A N 1
ATOM 1064 C CA . GLN A 1 131 ? -41.625 5.848 11.961 1 62.16 131 GLN A CA 1
ATOM 1065 C C . GLN A 1 131 ? -41.062 7.238 12.258 1 62.16 131 GLN A C 1
ATOM 1067 O O . GLN A 1 131 ? -40.625 7.949 11.344 1 62.16 131 GLN A O 1
ATOM 1072 N N . ASN A 1 132 ? -41.094 7.703 13.43 1 57.28 132 ASN A N 1
ATOM 1073 C CA . ASN A 1 132 ? -40.656 9.062 13.719 1 57.28 132 ASN A CA 1
ATOM 1074 C C . ASN A 1 132 ? -39.156 9.219 13.469 1 57.28 132 ASN A C 1
ATOM 1076 O O . ASN A 1 132 ? -38.656 10.344 13.391 1 57.28 132 ASN A O 1
ATOM 1080 N N . ASP A 1 133 ? -38.438 8.188 13.336 1 56.94 133 ASP A N 1
ATOM 1081 C CA . ASP A 1 133 ? -36.969 8.242 13.195 1 56.94 133 ASP A CA 1
ATOM 1082 C C . ASP A 1 133 ? -36.562 8.383 11.727 1 56.94 133 ASP A C 1
ATOM 1084 O O . ASP A 1 133 ? -35.406 8.648 11.422 1 56.94 133 ASP A O 1
ATOM 1088 N N . ASN A 1 134 ? -37.438 8.008 10.695 1 55.69 134 ASN A N 1
ATOM 1089 C CA . ASN A 1 134 ? -37.125 7.898 9.273 1 55.69 134 ASN A CA 1
ATOM 1090 C C . ASN A 1 134 ? -37.281 9.234 8.555 1 55.69 134 ASN A C 1
ATOM 1092 O O . ASN A 1 134 ? -36.812 9.398 7.426 1 55.69 134 ASN A O 1
ATOM 1096 N N . VAL A 1 135 ? -38.125 10.102 9.109 1 56.34 135 VAL A N 1
ATOM 1097 C CA . VAL A 1 135 ? -38.781 11.016 8.203 1 56.34 135 VAL A CA 1
ATOM 1098 C C . VAL A 1 135 ? -37.906 12.211 7.898 1 56.34 135 VAL A C 1
ATOM 1100 O O . VAL A 1 135 ? -38.344 13.227 7.363 1 56.34 135 VAL A O 1
ATOM 1103 N N . SER A 1 136 ? -36.531 12.031 8.148 1 63.5 136 SER A N 1
ATOM 1104 C CA . SER A 1 136 ? -35.875 13.289 7.82 1 63.5 136 SER A CA 1
ATOM 1105 C C . SER A 1 136 ? -35.344 13.273 6.395 1 63.5 136 SER A C 1
ATOM 1107 O O . SER A 1 136 ? -34.75 12.273 5.957 1 63.5 136 SER A O 1
ATOM 1109 N N . ASN A 1 137 ? -35.75 14.148 5.508 1 74.38 137 ASN A N 1
ATOM 1110 C CA . ASN A 1 137 ? -35.281 14.406 4.16 1 74.38 137 ASN A CA 1
ATOM 1111 C C . ASN A 1 137 ? -33.75 14.664 4.156 1 74.38 137 ASN A C 1
ATOM 1113 O O . ASN A 1 137 ? -33.156 14.844 3.096 1 74.38 137 ASN A O 1
ATOM 1117 N N . THR A 1 138 ? -33.156 14.484 5.305 1 86.19 138 THR A N 1
ATOM 1118 C CA . THR A 1 138 ? -31.734 14.82 5.391 1 86.19 138 THR A CA 1
ATOM 1119 C C . THR A 1 138 ? -30.875 13.562 5.508 1 86.19 138 THR A C 1
ATOM 1121 O O . THR A 1 138 ? -29.656 13.633 5.641 1 86.19 138 THR A O 1
ATOM 1124 N N . LEU A 1 139 ? -31.547 12.422 5.516 1 92.44 139 LEU A N 1
ATOM 1125 C CA . LEU A 1 139 ? -30.859 11.141 5.645 1 92.44 139 LEU A CA 1
ATOM 1126 C C . LEU A 1 139 ? -31.141 10.25 4.441 1 92.44 139 LEU A C 1
ATOM 1128 O O . LEU A 1 139 ? -32.156 10.438 3.75 1 92.44 139 LEU A O 1
ATOM 1132 N N . PRO A 1 140 ? -30.219 9.312 4.195 1 93.5 140 PRO A N 1
ATOM 1133 C CA . PRO A 1 140 ? -30.547 8.344 3.141 1 93.5 140 PRO A CA 1
ATOM 1134 C C . PRO A 1 140 ? -31.766 7.5 3.473 1 93.5 140 PRO A C 1
ATOM 1136 O O . PRO A 1 140 ? -32.125 7.355 4.645 1 93.5 140 PRO A O 1
ATOM 1139 N N . PRO A 1 141 ? -32.438 7.016 2.408 1 92.56 141 PRO A N 1
ATOM 1140 C CA . PRO A 1 141 ? -33.562 6.125 2.676 1 92.56 141 PRO A CA 1
ATOM 1141 C C . PRO A 1 141 ? -33.188 4.891 3.482 1 92.56 141 PRO A C 1
ATOM 1143 O O . PRO A 1 141 ? -32.062 4.398 3.35 1 92.56 141 PRO A O 1
ATOM 1146 N N . LEU A 1 142 ? -34.125 4.438 4.273 1 94.25 142 LEU A N 1
ATOM 1147 C CA . LEU A 1 142 ? -33.906 3.256 5.098 1 94.25 142 LEU A CA 1
ATOM 1148 C C . LEU A 1 142 ? -34.5 2.016 4.434 1 94.25 142 LEU A C 1
ATOM 1150 O O . LEU A 1 142 ? -35.562 2.082 3.822 1 94.25 142 LEU A O 1
ATOM 1154 N N . ARG A 1 143 ? -33.781 0.931 4.531 1 95 143 ARG A N 1
ATOM 1155 C CA . ARG A 1 143 ? -34.25 -0.38 4.09 1 95 143 ARG A CA 1
ATOM 1156 C C . ARG A 1 143 ? -33.906 -1.45 5.129 1 95 143 ARG A C 1
ATOM 1158 O O . ARG A 1 143 ? -33.031 -1.273 5.957 1 95 143 ARG A O 1
ATOM 1165 N N . ILE A 1 144 ? -34.719 -2.52 5.07 1 96 144 ILE A N 1
ATOM 1166 C CA . ILE A 1 144 ? -34.469 -3.658 5.949 1 96 144 ILE A CA 1
ATOM 1167 C C . ILE A 1 144 ? -33.781 -4.77 5.172 1 96 144 ILE A C 1
ATOM 1169 O O . ILE A 1 144 ? -34.219 -5.148 4.086 1 96 144 ILE A O 1
ATOM 1173 N N . SER A 1 145 ? -32.688 -5.238 5.75 1 95.81 145 SER A N 1
ATOM 1174 C CA . SER A 1 145 ? -31.953 -6.336 5.125 1 95.81 145 SER A CA 1
ATOM 1175 C C . SER A 1 145 ? -32.812 -7.59 5.031 1 95.81 145 SER A C 1
ATOM 1177 O O . SER A 1 145 ? -33.688 -7.809 5.859 1 95.81 145 SER A O 1
ATOM 1179 N N . SER A 1 146 ? -32.5 -8.391 4.059 1 93.44 146 SER A N 1
ATOM 1180 C CA . SER A 1 146 ? -33.219 -9.641 3.873 1 93.44 146 SER A CA 1
ATOM 1181 C C . SER A 1 146 ? -32.906 -10.633 4.992 1 93.44 146 SER A C 1
ATOM 1183 O O . SER A 1 146 ? -31.891 -10.508 5.676 1 93.44 146 SER A O 1
ATOM 1185 N N . ASP A 1 147 ? -33.781 -11.578 5.066 1 92.19 147 ASP A N 1
ATOM 1186 C CA . ASP A 1 147 ? -33.625 -12.648 6.039 1 92.19 147 ASP A CA 1
ATOM 1187 C C . ASP A 1 147 ? -32.406 -13.5 5.703 1 92.19 147 ASP A C 1
ATOM 1189 O O . ASP A 1 147 ? -32.25 -13.938 4.562 1 92.19 147 ASP A O 1
ATOM 1193 N N . THR A 1 148 ? -31.578 -13.742 6.77 1 93.88 148 THR A N 1
ATOM 1194 C CA . THR A 1 148 ? -30.344 -14.492 6.543 1 93.88 148 THR A CA 1
ATOM 1195 C C . THR A 1 148 ? -30.344 -15.797 7.336 1 93.88 148 THR A C 1
ATOM 1197 O O . THR A 1 148 ? -29.312 -16.438 7.504 1 93.88 148 THR A O 1
ATOM 1200 N N . SER A 1 149 ? -31.453 -16.234 7.84 1 92.31 149 SER A N 1
ATOM 1201 C CA . SER A 1 149 ? -31.578 -17.406 8.703 1 92.31 149 SER A CA 1
ATOM 1202 C C . SER A 1 149 ? -31.172 -18.672 7.961 1 92.31 149 SER A C 1
ATOM 1204 O O . SER A 1 149 ? -30.781 -19.656 8.586 1 92.31 149 SER A O 1
ATOM 1206 N N . ARG A 1 150 ? -31.219 -18.672 6.676 1 92.88 150 ARG A N 1
ATOM 1207 C CA . ARG A 1 150 ? -30.922 -19.859 5.887 1 92.88 150 ARG A CA 1
ATOM 1208 C C . ARG A 1 150 ? -29.422 -20.109 5.824 1 92.88 150 ARG A C 1
ATOM 1210 O O . ARG A 1 150 ? -29 -21.203 5.469 1 92.88 150 ARG A O 1
ATOM 1217 N N . PHE A 1 151 ? -28.625 -19.125 6.07 1 93.56 151 PHE A N 1
ATOM 1218 C CA . PHE A 1 151 ? -27.172 -19.281 5.973 1 93.56 151 PHE A CA 1
ATOM 1219 C C . PHE A 1 151 ? -26.609 -19.891 7.25 1 93.56 151 PHE A C 1
ATOM 1221 O O . PHE A 1 151 ? -27 -19.516 8.352 1 93.56 151 PHE A O 1
ATOM 1228 N N . LYS A 1 152 ? -25.734 -20.781 7.066 1 90.44 152 LYS A N 1
ATOM 1229 C CA . LYS A 1 152 ? -25.047 -21.375 8.203 1 90.44 152 LYS A CA 1
ATOM 1230 C C . LYS A 1 152 ? -24 -20.406 8.773 1 90.44 152 LYS A C 1
ATOM 1232 O O . LYS A 1 152 ? -23.312 -19.719 8.016 1 90.44 152 LYS A O 1
ATOM 1237 N N . TYR A 1 153 ? -23.906 -20.312 10.055 1 90.25 153 TYR A N 1
ATOM 1238 C CA . TYR A 1 153 ? -22.891 -19.547 10.781 1 90.25 153 TYR A CA 1
ATOM 1239 C C . TYR A 1 153 ? -22.312 -20.359 11.93 1 90.25 153 TYR A C 1
ATOM 1241 O O . TYR A 1 153 ? -22.969 -20.578 12.945 1 90.25 153 TYR A O 1
ATOM 1249 N N . ARG A 1 154 ? -21 -20.766 11.812 1 88.44 154 ARG A N 1
ATOM 1250 C CA . ARG A 1 154 ? -20.422 -21.734 12.742 1 88.44 154 ARG A CA 1
ATOM 1251 C C . ARG A 1 154 ? -19.328 -21.078 13.594 1 88.44 154 ARG A C 1
ATOM 1253 O O . ARG A 1 154 ? -18.703 -21.75 14.422 1 88.44 154 ARG A O 1
ATOM 1260 N N . TYR A 1 155 ? -19.031 -19.828 13.336 1 86.62 155 TYR A N 1
ATOM 1261 C CA . TYR A 1 155 ? -18 -19.188 14.148 1 86.62 155 TYR A CA 1
ATOM 1262 C C . TYR A 1 155 ? -18.453 -19.078 15.594 1 86.62 155 TYR A C 1
ATOM 1264 O O . TYR A 1 155 ? -19.516 -18.516 15.883 1 86.62 155 TYR A O 1
ATOM 1272 N N . PRO A 1 156 ? -17.438 -19.547 16.453 1 85.56 156 PRO A N 1
ATOM 1273 C CA . PRO A 1 156 ? -17.812 -19.438 17.875 1 85.56 156 PRO A CA 1
ATOM 1274 C C . PRO A 1 156 ? -17.875 -17.984 18.344 1 85.56 156 PRO A C 1
ATOM 1276 O O . PRO A 1 156 ? -17.047 -17.172 17.953 1 85.56 156 PRO A O 1
ATOM 1279 N N . LYS A 1 157 ? -18.75 -17.516 19.016 1 82.88 157 LYS A N 1
ATOM 1280 C CA . LYS A 1 157 ? -18.906 -16.219 19.656 1 82.88 157 LYS A CA 1
ATOM 1281 C C . LYS A 1 157 ? -19.125 -15.125 18.609 1 82.88 157 LYS A C 1
ATOM 1283 O O . LYS A 1 157 ? -18.812 -13.961 18.844 1 82.88 157 LYS A O 1
ATOM 1288 N N . GLY A 1 158 ? -19.406 -15.523 17.422 1 85.38 158 GLY A N 1
ATOM 1289 C CA . GLY A 1 158 ? -19.703 -14.523 16.406 1 85.38 158 GLY A CA 1
ATOM 1290 C C . GLY A 1 158 ? -21.141 -14.039 16.438 1 85.38 158 GLY A C 1
ATOM 1291 O O . GLY A 1 158 ? -21.938 -14.547 17.219 1 85.38 158 GLY A O 1
ATOM 1292 N N . LEU A 1 159 ? -21.375 -12.898 15.742 1 86.5 159 LEU A N 1
ATOM 1293 C CA . LEU A 1 159 ? -22.719 -12.359 15.609 1 86.5 159 LEU A CA 1
ATOM 1294 C C . LEU A 1 159 ? -23.25 -12.57 14.203 1 86.5 159 LEU A C 1
ATOM 1296 O O . LEU A 1 159 ? -22.578 -12.258 13.219 1 86.5 159 LEU A O 1
ATOM 1300 N N . ARG A 1 160 ? -24.438 -13.078 14.117 1 88.88 160 ARG A N 1
ATOM 1301 C CA . ARG A 1 160 ? -25.062 -13.398 12.836 1 88.88 160 ARG A CA 1
ATOM 1302 C C . ARG A 1 160 ? -25.25 -12.141 11.992 1 88.88 160 ARG A C 1
ATOM 1304 O O . ARG A 1 160 ? -25.453 -12.227 10.773 1 88.88 160 ARG A O 1
ATOM 1311 N N . SER A 1 161 ? -25.25 -10.992 12.641 1 91.06 161 SER A N 1
ATOM 1312 C CA . SER A 1 161 ? -25.344 -9.734 11.906 1 91.06 161 SER A CA 1
ATOM 1313 C C . SER A 1 161 ? -24.234 -9.633 10.852 1 91.06 161 SER A C 1
ATOM 1315 O O . SER A 1 161 ? -24.375 -8.898 9.867 1 91.06 161 SER A O 1
ATOM 1317 N N . ALA A 1 162 ? -23.203 -10.383 11.039 1 93.75 162 ALA A N 1
ATOM 1318 C CA . ALA A 1 162 ? -22.094 -10.383 10.086 1 93.75 162 ALA A CA 1
ATOM 1319 C C . ALA A 1 162 ? -22.547 -10.883 8.719 1 93.75 162 ALA A C 1
ATOM 1321 O O . ALA A 1 162 ? -22.078 -10.406 7.684 1 93.75 162 ALA A O 1
ATOM 1322 N N . ILE A 1 163 ? -23.438 -11.875 8.703 1 95.31 163 ILE A N 1
ATOM 1323 C CA . ILE A 1 163 ? -23.969 -12.406 7.449 1 95.31 163 ILE A CA 1
ATOM 1324 C C . ILE A 1 163 ? -24.844 -11.352 6.766 1 95.31 163 ILE A C 1
ATOM 1326 O O . ILE A 1 163 ? -24.766 -11.18 5.547 1 95.31 163 ILE A O 1
ATOM 1330 N N . ARG A 1 164 ? -25.625 -10.688 7.57 1 95.25 164 ARG A N 1
ATOM 1331 C CA . ARG A 1 164 ? -26.469 -9.625 7.043 1 95.25 164 ARG A CA 1
ATOM 1332 C C . ARG A 1 164 ? -25.641 -8.516 6.41 1 95.25 164 ARG A C 1
ATOM 1334 O O . ARG A 1 164 ? -25.891 -8.109 5.277 1 95.25 164 ARG A O 1
ATOM 1341 N N . ILE A 1 165 ? -24.656 -8.07 7.062 1 95.69 165 ILE A N 1
ATOM 1342 C CA . ILE A 1 165 ? -23.859 -6.922 6.656 1 95.69 165 ILE A CA 1
ATOM 1343 C C . ILE A 1 165 ? -23.031 -7.277 5.422 1 95.69 165 ILE A C 1
ATOM 1345 O O . ILE A 1 165 ? -22.844 -6.445 4.531 1 95.69 165 ILE A O 1
ATOM 1349 N N . THR A 1 166 ? -22.547 -8.516 5.348 1 96.88 166 THR A N 1
ATOM 1350 C CA . THR A 1 166 ? -21.734 -8.938 4.211 1 96.88 166 THR A CA 1
ATOM 1351 C C . THR A 1 166 ? -22.547 -8.844 2.916 1 96.88 166 THR A C 1
ATOM 1353 O O . THR A 1 166 ? -21.969 -8.68 1.835 1 96.88 166 THR A O 1
ATOM 1356 N N . ARG A 1 167 ? -23.859 -8.875 2.977 1 97.44 167 ARG A N 1
ATOM 1357 C CA . ARG A 1 167 ? -24.734 -8.969 1.808 1 97.44 167 ARG A CA 1
ATOM 1358 C C . ARG A 1 167 ? -25.172 -7.586 1.343 1 97.44 167 ARG A C 1
ATOM 1360 O O . ARG A 1 167 ? -25.906 -7.465 0.359 1 97.44 167 ARG A O 1
ATOM 1367 N N . ILE A 1 168 ? -24.75 -6.578 1.945 1 97.31 168 ILE A N 1
ATOM 1368 C CA . ILE A 1 168 ? -25.25 -5.23 1.701 1 97.31 168 ILE A CA 1
ATOM 1369 C C . ILE A 1 168 ? -24.953 -4.824 0.259 1 97.31 168 ILE A C 1
ATOM 1371 O O . ILE A 1 168 ? -25.812 -4.246 -0.417 1 97.31 168 ILE A O 1
ATOM 1375 N N . VAL A 1 169 ? -23.781 -5.109 -0.222 1 98 169 VAL A N 1
ATOM 1376 C CA . VAL A 1 169 ? -23.438 -4.766 -1.601 1 98 169 VAL A CA 1
ATOM 1377 C C . VAL A 1 169 ? -24.406 -5.465 -2.555 1 98 169 VAL A C 1
ATOM 1379 O O . VAL A 1 169 ? -25 -4.828 -3.434 1 98 169 VAL A O 1
ATOM 1382 N N . SER A 1 170 ? -24.609 -6.738 -2.342 1 98.19 170 SER A N 1
ATOM 1383 C CA . SER A 1 170 ? -25.484 -7.523 -3.199 1 98.19 170 SER A CA 1
ATOM 1384 C C . SER A 1 170 ? -26.938 -7.047 -3.096 1 98.19 170 SER A C 1
ATOM 1386 O O . SER A 1 170 ? -27.641 -6.973 -4.102 1 98.19 170 SER A O 1
ATOM 1388 N N . GLU A 1 171 ? -27.391 -6.75 -1.873 1 98 171 GLU A N 1
ATOM 1389 C CA . GLU A 1 171 ? -28.734 -6.242 -1.693 1 98 171 GLU A CA 1
ATOM 1390 C C . GLU A 1 171 ? -28.922 -4.895 -2.387 1 98 171 GLU A C 1
ATOM 1392 O O . GLU A 1 171 ? -29.984 -4.613 -2.934 1 98 171 GLU A O 1
ATOM 1397 N N . THR A 1 172 ? -27.891 -4.055 -2.342 1 98.31 172 THR A N 1
ATOM 1398 C CA . THR A 1 172 ? -27.938 -2.77 -3.029 1 98.31 172 THR A CA 1
ATOM 1399 C C . THR A 1 172 ? -28.016 -2.967 -4.539 1 98.31 172 THR A C 1
ATOM 1401 O O . THR A 1 172 ? -28.781 -2.279 -5.223 1 98.31 172 THR A O 1
ATOM 1404 N N . VAL A 1 173 ? -27.281 -3.93 -5.09 1 98.38 173 VAL A N 1
ATOM 1405 C CA . VAL A 1 173 ? -27.344 -4.258 -6.508 1 98.38 173 VAL A CA 1
ATOM 1406 C C . VAL A 1 173 ? -28.75 -4.707 -6.879 1 98.38 173 VAL A C 1
ATOM 1408 O O . VAL A 1 173 ? -29.312 -4.266 -7.887 1 98.38 173 VAL A O 1
ATOM 1411 N N . ARG A 1 174 ? -29.359 -5.555 -6.059 1 97.69 174 ARG A N 1
ATOM 1412 C CA . ARG A 1 174 ? -30.703 -6.074 -6.312 1 97.69 174 ARG A CA 1
ATOM 1413 C C . ARG A 1 174 ? -31.734 -4.945 -6.324 1 97.69 174 ARG A C 1
ATOM 1415 O O . ARG A 1 174 ? -32.688 -4.973 -7.109 1 97.69 174 ARG A O 1
ATOM 1422 N N . LEU A 1 175 ? -31.484 -4.023 -5.445 1 96.38 175 LEU A N 1
ATOM 1423 C CA . LEU A 1 175 ? -32.375 -2.863 -5.383 1 96.38 175 LEU A CA 1
ATOM 1424 C C . LEU A 1 175 ? -32.281 -2.051 -6.672 1 96.38 175 LEU A C 1
ATOM 1426 O O . LEU A 1 175 ? -33.281 -1.478 -7.113 1 96.38 175 LEU A O 1
ATOM 1430 N N . LEU A 1 176 ? -31.109 -1.972 -7.281 1 96.94 176 LEU A N 1
ATOM 1431 C CA . LEU A 1 176 ? -30.844 -1.136 -8.445 1 96.94 176 LEU A CA 1
ATOM 1432 C C . LEU A 1 176 ? -31.25 -1.854 -9.734 1 96.94 176 LEU A C 1
ATOM 1434 O O . LEU A 1 176 ? -31.562 -1.211 -10.734 1 96.94 176 LEU A O 1
ATOM 1438 N N . ASN A 1 177 ? -31.266 -3.145 -9.742 1 95.94 177 ASN A N 1
ATOM 1439 C CA . ASN A 1 177 ? -31.484 -3.945 -10.945 1 95.94 177 ASN A CA 1
ATOM 1440 C C . ASN A 1 177 ? -32.781 -3.582 -11.641 1 95.94 177 ASN A C 1
ATOM 1442 O O . ASN A 1 177 ? -33.844 -3.605 -11.023 1 95.94 177 ASN A O 1
ATOM 1446 N N . GLY A 1 178 ? -32.688 -3.238 -12.898 1 93.38 178 GLY A N 1
ATOM 1447 C CA . GLY A 1 178 ? -33.875 -2.977 -13.719 1 93.38 178 GLY A CA 1
ATOM 1448 C C . GLY A 1 178 ? -34.375 -1.554 -13.586 1 93.38 178 GLY A C 1
ATOM 1449 O O . GLY A 1 178 ? -35.344 -1.174 -14.25 1 93.38 178 GLY A O 1
ATOM 1450 N N . THR A 1 179 ? -33.75 -0.782 -12.688 1 94.19 179 THR A N 1
ATOM 1451 C CA . THR A 1 179 ? -34.188 0.6 -12.516 1 94.19 179 THR A CA 1
ATOM 1452 C C . THR A 1 179 ? -33.469 1.517 -13.508 1 94.19 179 THR A C 1
ATOM 1454 O O . THR A 1 179 ? -32.469 1.136 -14.086 1 94.19 179 THR A O 1
ATOM 1457 N N . GLU A 1 180 ? -34 2.689 -13.742 1 92.81 180 GLU A N 1
ATOM 1458 C CA . GLU A 1 180 ? -33.375 3.691 -14.602 1 92.81 180 GLU A CA 1
ATOM 1459 C C . GLU A 1 180 ? -32.062 4.195 -14.008 1 92.81 180 GLU A C 1
ATOM 1461 O O . GLU A 1 180 ? -31.109 4.484 -14.742 1 92.81 180 GLU A O 1
ATOM 1466 N N . SER A 1 181 ? -32.031 4.199 -12.734 1 91.19 181 SER A N 1
ATOM 1467 C CA . SER A 1 181 ? -30.844 4.738 -12.047 1 91.19 181 SER A CA 1
ATOM 1468 C C . SER A 1 181 ? -29.641 3.814 -12.203 1 91.19 181 SER A C 1
ATOM 1470 O O . SER A 1 181 ? -28.5 4.25 -12.047 1 91.19 181 SER A O 1
ATOM 1472 N N . GLU A 1 182 ? -29.859 2.605 -12.484 1 96.25 182 GLU A N 1
ATOM 1473 C CA . GLU A 1 182 ? -28.781 1.638 -12.602 1 96.25 182 GLU A CA 1
ATOM 1474 C C . GLU A 1 182 ? -27.812 2.031 -13.711 1 96.25 182 GLU A C 1
ATOM 1476 O O . GLU A 1 182 ? -26.609 1.78 -13.602 1 96.25 182 GLU A O 1
ATOM 1481 N N . LYS A 1 183 ? -28.328 2.641 -14.734 1 94.12 183 LYS A N 1
ATOM 1482 C CA . LYS A 1 183 ? -27.562 2.959 -15.93 1 94.12 183 LYS A CA 1
ATOM 1483 C C . LYS A 1 183 ? -26.422 3.922 -15.609 1 94.12 183 LYS A C 1
ATOM 1485 O O . LYS A 1 183 ? -25.391 3.939 -16.297 1 94.12 183 LYS A O 1
ATOM 1490 N N . ASN A 1 184 ? -26.578 4.617 -14.539 1 94.5 184 ASN A N 1
ATOM 1491 C CA . ASN A 1 184 ? -25.594 5.641 -14.211 1 94.5 184 ASN A CA 1
ATOM 1492 C C . ASN A 1 184 ? -24.656 5.172 -13.102 1 94.5 184 ASN A C 1
ATOM 1494 O O . ASN A 1 184 ? -23.703 5.875 -12.758 1 94.5 184 ASN A O 1
ATOM 1498 N N . VAL A 1 185 ? -24.859 3.977 -12.562 1 98.31 185 VAL A N 1
ATOM 1499 C CA . VAL A 1 185 ? -24.078 3.523 -11.414 1 98.31 185 VAL A CA 1
ATOM 1500 C C . VAL A 1 185 ? -22.703 3.029 -11.883 1 98.31 185 VAL A C 1
ATOM 1502 O O . VAL A 1 185 ? -22.609 2.23 -12.812 1 98.31 185 VAL A O 1
ATOM 1505 N N . ARG A 1 186 ? -21.703 3.551 -11.242 1 98.69 186 ARG A N 1
ATOM 1506 C CA . ARG A 1 186 ? -20.328 3.125 -11.531 1 98.69 186 ARG A CA 1
ATOM 1507 C C . ARG A 1 186 ? -19.734 2.393 -10.344 1 98.69 186 ARG A C 1
ATOM 1509 O O . ARG A 1 186 ? -18.938 1.462 -10.516 1 98.69 186 ARG A O 1
ATOM 1516 N N . TRP A 1 187 ? -20.125 2.811 -9.148 1 98.81 187 TRP A N 1
ATOM 1517 C CA . TRP A 1 187 ? -19.516 2.279 -7.93 1 98.81 187 TRP A CA 1
ATOM 1518 C C . TRP A 1 187 ? -20.578 2.037 -6.859 1 98.81 187 TRP A C 1
ATOM 1520 O O . TRP A 1 187 ? -21.531 2.814 -6.73 1 98.81 187 TRP A O 1
ATOM 1530 N N . ILE A 1 188 ? -20.359 0.993 -6.078 1 98.81 188 ILE A N 1
ATOM 1531 C CA . ILE A 1 188 ? -21.062 0.813 -4.809 1 98.81 188 ILE A CA 1
ATOM 1532 C C . ILE A 1 188 ? -20.062 0.966 -3.656 1 98.81 188 ILE A C 1
ATOM 1534 O O . ILE A 1 188 ? -19.016 0.329 -3.65 1 98.81 188 ILE A O 1
ATOM 1538 N N . VAL A 1 189 ? -20.375 1.837 -2.787 1 98.81 189 VAL A N 1
ATOM 1539 C CA . VAL A 1 189 ? -19.516 2.078 -1.628 1 98.81 189 VAL A CA 1
ATOM 1540 C C . VAL A 1 189 ? -20.203 1.561 -0.365 1 98.81 189 VAL A C 1
ATOM 1542 O O . VAL A 1 189 ? -21.344 1.933 -0.07 1 98.81 189 VAL A O 1
ATOM 1545 N N . MET A 1 190 ? -19.484 0.67 0.279 1 98.19 190 MET A N 1
ATOM 1546 C CA . MET A 1 190 ? -19.953 0.166 1.568 1 98.19 190 MET A CA 1
ATOM 1547 C C . MET A 1 190 ? -19.328 0.948 2.717 1 98.19 190 MET A C 1
ATOM 1549 O O . MET A 1 190 ? -18.141 1.296 2.662 1 98.19 190 MET A O 1
ATOM 1553 N N . GLY A 1 191 ? -20.078 1.263 3.789 1 97.06 191 GLY A N 1
ATOM 1554 C CA . GLY A 1 191 ? -19.594 1.875 5.016 1 97.06 191 GLY A CA 1
ATOM 1555 C C . GLY A 1 191 ? -20.484 1.599 6.211 1 97.06 191 GLY A C 1
ATOM 1556 O O . GLY A 1 191 ? -21.578 1.027 6.066 1 97.06 191 GLY A O 1
ATOM 1557 N N . ASP A 1 192 ? -20.062 1.959 7.348 1 97.62 192 ASP A N 1
ATOM 1558 C CA . ASP A 1 192 ? -20.828 1.787 8.578 1 97.62 192 ASP A CA 1
ATOM 1559 C C . ASP A 1 192 ? -21.484 3.1 9 1 97.62 192 ASP A C 1
ATOM 1561 O O . ASP A 1 192 ? -21.156 4.16 8.469 1 97.62 192 ASP A O 1
ATOM 1565 N N . ASP A 1 193 ? -22.422 3.004 9.945 1 96.88 193 ASP A N 1
ATOM 1566 C CA . ASP A 1 193 ? -23.172 4.18 10.359 1 96.88 193 ASP A CA 1
ATOM 1567 C C . ASP A 1 193 ? -22.375 5.023 11.352 1 96.88 193 ASP A C 1
ATOM 1569 O O . ASP A 1 193 ? -22.766 6.156 11.656 1 96.88 193 ASP A O 1
ATOM 1573 N N . ASP A 1 194 ? -21.219 4.57 11.828 1 97.62 194 ASP A N 1
ATOM 1574 C CA . ASP A 1 194 ? -20.344 5.398 12.648 1 97.62 194 ASP A CA 1
ATOM 1575 C C . ASP A 1 194 ? -19.094 5.793 11.875 1 97.62 194 ASP A C 1
ATOM 1577 O O . ASP A 1 194 ? -18.031 6.035 12.477 1 97.62 194 ASP A O 1
ATOM 1581 N N . THR A 1 195 ? -19.156 5.738 10.57 1 98.38 195 THR A N 1
ATOM 1582 C CA . THR A 1 195 ? -18.109 6.207 9.664 1 98.38 195 THR A CA 1
ATOM 1583 C C . THR A 1 195 ? -18.484 7.559 9.055 1 98.38 195 THR A C 1
ATOM 1585 O O . THR A 1 195 ? -19.594 7.734 8.562 1 98.38 195 THR A O 1
ATOM 1588 N N . VAL A 1 196 ? -17.625 8.508 9.148 1 98.69 196 VAL A N 1
ATOM 1589 C CA . VAL A 1 196 ? -17.797 9.758 8.414 1 98.69 196 VAL A CA 1
ATOM 1590 C C . VAL A 1 196 ? -16.969 9.711 7.125 1 98.69 196 VAL A C 1
ATOM 1592 O O . VAL A 1 196 ? -15.758 9.477 7.168 1 98.69 196 VAL A O 1
ATOM 1595 N N . PHE A 1 197 ? -17.672 9.93 6.031 1 98.56 197 PHE A N 1
ATOM 1596 C CA . PHE A 1 197 ? -17.016 9.984 4.727 1 98.56 197 PHE A CA 1
ATOM 1597 C C . PHE A 1 197 ? -16.75 11.43 4.316 1 98.56 197 PHE A C 1
ATOM 1599 O O . PHE A 1 197 ? -17.453 12.344 4.766 1 98.56 197 PHE A O 1
ATOM 1606 N N . PHE A 1 198 ? -15.75 11.625 3.562 1 98.56 198 PHE A N 1
ATOM 1607 C CA . PHE A 1 198 ? -15.492 12.836 2.789 1 98.56 198 PHE A CA 1
ATOM 1608 C C . PHE A 1 198 ? -15.703 12.578 1.302 1 98.56 198 PHE A C 1
ATOM 1610 O O . PHE A 1 198 ? -14.75 12.289 0.576 1 98.56 198 PHE A O 1
ATOM 1617 N N . PRO A 1 199 ? -16.922 12.742 0.851 1 97.69 199 PRO A N 1
ATOM 1618 C CA . PRO A 1 199 ? -17.344 12.25 -0.458 1 97.69 199 PRO A CA 1
ATOM 1619 C C . PRO A 1 199 ? -16.547 12.844 -1.61 1 97.69 199 PRO A C 1
ATOM 1621 O O . PRO A 1 199 ? -16.266 12.156 -2.594 1 97.69 199 PRO A O 1
ATOM 1624 N N . GLU A 1 200 ? -16.188 14.117 -1.522 1 97.12 200 GLU A N 1
ATOM 1625 C CA . GLU A 1 200 ? -15.391 14.727 -2.584 1 97.12 200 GLU A CA 1
ATOM 1626 C C . GLU A 1 200 ? -14.047 14.023 -2.736 1 97.12 200 GLU A C 1
ATOM 1628 O O . GLU A 1 200 ? -13.57 13.812 -3.855 1 97.12 200 GLU A O 1
ATOM 1633 N N . ASN A 1 201 ? -13.477 13.688 -1.634 1 98.44 201 ASN A N 1
ATOM 1634 C CA . ASN A 1 201 ? -12.203 12.977 -1.657 1 98.44 201 ASN A CA 1
ATOM 1635 C C . ASN A 1 201 ? -12.375 11.547 -2.168 1 98.44 201 ASN A C 1
ATOM 1637 O O . ASN A 1 201 ? -11.516 11.031 -2.887 1 98.44 201 ASN A O 1
ATOM 1641 N N . LEU A 1 202 ? -13.492 10.93 -1.775 1 98.56 202 LEU A N 1
ATOM 1642 C CA . LEU A 1 202 ? -13.797 9.594 -2.279 1 98.56 202 LEU A CA 1
ATOM 1643 C C . LEU A 1 202 ? -13.859 9.586 -3.803 1 98.56 202 LEU A C 1
ATOM 1645 O O . LEU A 1 202 ? -13.25 8.734 -4.453 1 98.56 202 LEU A O 1
ATOM 1649 N N . VAL A 1 203 ? -14.5 10.539 -4.34 1 97.81 203 VAL A N 1
ATOM 1650 C CA . VAL A 1 203 ? -14.664 10.625 -5.785 1 97.81 203 VAL A CA 1
ATOM 1651 C C . VAL A 1 203 ? -13.305 10.844 -6.449 1 97.81 203 VAL A C 1
ATOM 1653 O O . VAL A 1 203 ? -13.023 10.266 -7.5 1 97.81 203 VAL A O 1
ATOM 1656 N N . LYS A 1 204 ? -12.484 11.672 -5.84 1 97.25 204 LYS A N 1
ATOM 1657 C CA . LYS A 1 204 ? -11.141 11.883 -6.375 1 97.25 204 LYS A CA 1
ATOM 1658 C C . LYS A 1 204 ? -10.359 10.578 -6.441 1 97.25 204 LYS A C 1
ATOM 1660 O O . LYS A 1 204 ? -9.641 10.328 -7.41 1 97.25 204 LYS A O 1
ATOM 1665 N N . VAL A 1 205 ? -10.539 9.75 -5.465 1 97.75 205 VAL A N 1
ATOM 1666 C CA . VAL A 1 205 ? -9.883 8.453 -5.445 1 97.75 205 VAL A CA 1
ATOM 1667 C C . VAL A 1 205 ? -10.438 7.574 -6.562 1 97.75 205 VAL A C 1
ATOM 1669 O O . VAL A 1 205 ? -9.68 6.988 -7.34 1 97.75 205 VAL A O 1
ATOM 1672 N N . LEU A 1 206 ? -11.703 7.531 -6.711 1 98.06 206 LEU A N 1
ATOM 1673 C CA . LEU A 1 206 ? -12.352 6.609 -7.641 1 98.06 206 LEU A CA 1
ATOM 1674 C C . LEU A 1 206 ? -12.078 7.016 -9.086 1 98.06 206 LEU A C 1
ATOM 1676 O O . LEU A 1 206 ? -12.055 6.168 -9.977 1 98.06 206 LEU A O 1
ATOM 1680 N N . ARG A 1 207 ? -11.781 8.273 -9.336 1 96.69 207 ARG A N 1
ATOM 1681 C CA . ARG A 1 207 ? -11.5 8.797 -10.672 1 96.69 207 ARG A CA 1
ATOM 1682 C C . ARG A 1 207 ? -10.203 8.203 -11.227 1 96.69 207 ARG A C 1
ATOM 1684 O O . ARG A 1 207 ? -9.969 8.242 -12.43 1 96.69 207 ARG A O 1
ATOM 1691 N N . LYS A 1 208 ? -9.445 7.691 -10.398 1 94.44 208 LYS A N 1
ATOM 1692 C CA . LYS A 1 208 ? -8.172 7.125 -10.812 1 94.44 208 LYS A CA 1
ATOM 1693 C C . LYS A 1 208 ? -8.367 5.809 -11.562 1 94.44 208 LYS A C 1
ATOM 1695 O O . LYS A 1 208 ? -7.465 5.34 -12.258 1 94.44 208 LYS A O 1
ATOM 1700 N N . TYR A 1 209 ? -9.531 5.188 -11.43 1 96.06 209 TYR A N 1
ATOM 1701 C CA . TYR A 1 209 ? -9.688 3.809 -11.875 1 96.06 209 TYR A CA 1
ATOM 1702 C C . TYR A 1 209 ? -10.781 3.701 -12.93 1 96.06 209 TYR A C 1
ATOM 1704 O O . TYR A 1 209 ? -11.766 4.449 -12.898 1 96.06 209 TYR A O 1
ATOM 1712 N N . ASP A 1 210 ? -10.578 2.793 -13.867 1 96.44 210 ASP A N 1
ATOM 1713 C CA . ASP A 1 210 ? -11.602 2.488 -14.867 1 96.44 210 ASP A CA 1
ATOM 1714 C C . ASP A 1 210 ? -12.75 1.702 -14.242 1 96.44 210 ASP A C 1
ATOM 1716 O O . ASP A 1 210 ? -12.617 0.512 -13.953 1 96.44 210 ASP A O 1
ATOM 1720 N N . HIS A 1 211 ? -13.914 2.35 -14.117 1 97.56 211 HIS A N 1
ATOM 1721 C CA . HIS A 1 211 ? -15.047 1.789 -13.391 1 97.56 211 HIS A CA 1
ATOM 1722 C C . HIS A 1 211 ? -15.641 0.593 -14.133 1 97.56 211 HIS A C 1
ATOM 1724 O O . HIS A 1 211 ? -16.453 -0.147 -13.578 1 97.56 211 HIS A O 1
ATOM 1730 N N . ASN A 1 212 ? -15.172 0.289 -15.352 1 97.19 212 ASN A N 1
ATOM 1731 C CA . ASN A 1 212 ? -15.68 -0.839 -16.125 1 97.19 212 ASN A CA 1
ATOM 1732 C C . ASN A 1 212 ? -14.938 -2.129 -15.789 1 97.19 212 ASN A C 1
ATOM 1734 O O . ASN A 1 212 ? -15.32 -3.207 -16.25 1 97.19 212 ASN A O 1
ATOM 1738 N N . GLN A 1 213 ? -13.891 -1.965 -15.047 1 97.81 213 GLN A N 1
ATOM 1739 C CA . GLN A 1 213 ? -13.07 -3.109 -14.648 1 97.81 213 GLN A CA 1
ATOM 1740 C C . GLN A 1 213 ? -13.43 -3.58 -13.242 1 97.81 213 GLN A C 1
ATOM 1742 O O . GLN A 1 213 ? -14.195 -2.92 -12.539 1 97.81 213 GLN A O 1
ATOM 1747 N N . PHE A 1 214 ? -12.922 -4.73 -12.859 1 98.31 214 PHE A N 1
ATOM 1748 C CA . PHE A 1 214 ? -13.172 -5.289 -11.531 1 98.31 214 PHE A CA 1
ATOM 1749 C C . PHE A 1 214 ? -12.242 -4.66 -10.5 1 98.31 214 PHE A C 1
ATOM 1751 O O . PHE A 1 214 ? -11.086 -5.055 -10.383 1 98.31 214 PHE A O 1
ATOM 1758 N N . TYR A 1 215 ? -12.797 -3.703 -9.766 1 98.69 215 TYR A N 1
ATOM 1759 C CA . TYR A 1 215 ? -12.008 -3.072 -8.719 1 98.69 215 TYR A CA 1
ATOM 1760 C C . TYR A 1 215 ? -12.656 -3.264 -7.352 1 98.69 215 TYR A C 1
ATOM 1762 O O . TYR A 1 215 ? -13.867 -3.092 -7.203 1 98.69 215 TYR A O 1
ATOM 1770 N N . TYR A 1 216 ? -11.961 -3.705 -6.434 1 98.88 216 TYR A N 1
ATOM 1771 C CA . TYR A 1 216 ? -12.211 -3.768 -5 1 98.88 216 TYR A CA 1
ATOM 1772 C C . TYR A 1 216 ? -11.266 -2.844 -4.238 1 98.88 216 TYR A C 1
ATOM 1774 O O . TYR A 1 216 ? -10.117 -3.201 -3.977 1 98.88 216 TYR A O 1
ATOM 1782 N N . ILE A 1 217 ? -11.719 -1.571 -3.842 1 98.88 217 ILE A N 1
ATOM 1783 C CA . ILE A 1 217 ? -10.852 -0.488 -3.383 1 98.88 217 ILE A CA 1
ATOM 1784 C C . ILE A 1 217 ? -11.141 -0.191 -1.911 1 98.88 217 ILE A C 1
ATOM 1786 O O . ILE A 1 217 ? -12.297 -0.018 -1.519 1 98.88 217 ILE A O 1
ATOM 1790 N N . GLY A 1 218 ? -10.195 -0.172 -1.08 1 98.75 218 GLY A N 1
ATOM 1791 C CA . GLY A 1 218 ? -10.258 0.104 0.346 1 98.75 218 GLY A CA 1
ATOM 1792 C C . GLY A 1 218 ? -8.891 0.102 1.013 1 98.75 218 GLY A C 1
ATOM 1793 O O . GLY A 1 218 ? -7.891 0.469 0.393 1 98.75 218 GLY A O 1
ATOM 1794 N N . SER A 1 219 ? -8.875 -0.158 2.285 1 98.62 219 SER A N 1
ATOM 1795 C CA . SER A 1 219 ? -7.594 -0.207 2.98 1 98.62 219 SER A CA 1
ATOM 1796 C C . SER A 1 219 ? -7.629 -1.208 4.129 1 98.62 219 SER A C 1
ATOM 1798 O O . SER A 1 219 ? -8.703 -1.653 4.543 1 98.62 219 SER A O 1
ATOM 1800 N N . SER A 1 220 ? -6.418 -1.575 4.547 1 98.06 220 SER A N 1
ATOM 1801 C CA . SER A 1 220 ? -6.27 -2.447 5.707 1 98.06 220 SER A CA 1
ATOM 1802 C C . SER A 1 220 ? -6.406 -1.665 7.008 1 98.06 220 SER A C 1
ATOM 1804 O O . SER A 1 220 ? -6.609 -0.449 6.992 1 98.06 220 SER A O 1
ATOM 1806 N N . SER A 1 221 ? -6.352 -2.402 8.109 1 98.19 221 SER A N 1
ATOM 1807 C CA . SER A 1 221 ? -6.48 -1.823 9.438 1 98.19 221 SER A CA 1
ATOM 1808 C C . SER A 1 221 ? -5.199 -1.106 9.859 1 98.19 221 SER A C 1
ATOM 1810 O O . SER A 1 221 ? -4.113 -1.435 9.375 1 98.19 221 SER A O 1
ATOM 1812 N N . GLU A 1 222 ? -5.312 -0.123 10.742 1 97.81 222 GLU A N 1
ATOM 1813 C CA . GLU A 1 222 ? -4.156 0.502 11.375 1 97.81 222 GLU A CA 1
ATOM 1814 C C . GLU A 1 222 ? -3.436 -0.476 12.305 1 97.81 222 GLU A C 1
ATOM 1816 O O . GLU A 1 222 ? -2.275 -0.263 12.656 1 97.81 222 GLU A O 1
ATOM 1821 N N . SER A 1 223 ? -4.121 -1.519 12.641 1 97.5 223 SER A N 1
ATOM 1822 C CA . SER A 1 223 ? -3.561 -2.521 13.539 1 97.5 223 SER A CA 1
ATOM 1823 C C . SER A 1 223 ? -2.885 -3.646 12.758 1 97.5 223 SER A C 1
ATOM 1825 O O . SER A 1 223 ? -3.541 -4.371 12.008 1 97.5 223 SER A O 1
ATOM 1827 N N . HIS A 1 224 ? -1.577 -3.818 13.023 1 97.62 224 HIS A N 1
ATOM 1828 C CA . HIS A 1 224 ? -0.82 -4.93 12.461 1 97.62 224 HIS A CA 1
ATOM 1829 C C . HIS A 1 224 ? -1.391 -6.27 12.906 1 97.62 224 HIS A C 1
ATOM 1831 O O . HIS A 1 224 ? -1.481 -7.207 12.109 1 97.62 224 HIS A O 1
ATOM 1837 N N . ILE A 1 225 ? -1.839 -6.328 14.086 1 96.56 225 ILE A N 1
ATOM 1838 C CA . ILE A 1 225 ? -2.34 -7.566 14.68 1 96.56 225 ILE A CA 1
ATOM 1839 C C . ILE A 1 225 ? -3.672 -7.941 14.031 1 96.56 225 ILE A C 1
ATOM 1841 O O . ILE A 1 225 ? -3.904 -9.109 13.711 1 96.56 225 ILE A O 1
ATOM 1845 N N . GLN A 1 226 ? -4.543 -6.941 13.797 1 96.69 226 GLN A N 1
ATOM 1846 C CA . GLN A 1 226 ? -5.797 -7.207 13.102 1 96.69 226 GLN A CA 1
ATOM 1847 C C . GLN A 1 226 ? -5.543 -7.719 11.688 1 96.69 226 GLN A C 1
ATOM 1849 O O . GLN A 1 226 ? -6.227 -8.633 11.219 1 96.69 226 GLN A O 1
ATOM 1854 N N . ASN A 1 227 ? -4.598 -7.133 11.031 1 98 227 ASN A N 1
ATOM 1855 C CA . ASN A 1 227 ? -4.27 -7.535 9.664 1 98 227 ASN A CA 1
ATOM 1856 C C . ASN A 1 227 ? -3.734 -8.961 9.617 1 98 227 ASN A C 1
ATOM 1858 O O . ASN A 1 227 ? -3.988 -9.695 8.656 1 98 227 ASN A O 1
ATOM 1862 N N . LEU A 1 228 ? -2.979 -9.344 10.625 1 96.94 228 LEU A N 1
ATOM 1863 C CA . LEU A 1 228 ? -2.473 -10.711 10.688 1 96.94 228 LEU A CA 1
ATOM 1864 C C . LEU A 1 228 ? -3.6 -11.695 10.984 1 96.94 228 LEU A C 1
ATOM 1866 O O . LEU A 1 228 ? -3.623 -12.797 10.438 1 96.94 228 LEU A O 1
ATOM 1870 N N . LYS A 1 229 ? -4.469 -11.273 11.836 1 94.81 229 LYS A N 1
ATOM 1871 C CA . LYS A 1 229 ? -5.57 -12.141 12.234 1 94.81 229 LYS A CA 1
ATOM 1872 C C . LYS A 1 229 ? -6.539 -12.375 11.078 1 94.81 229 LYS A C 1
ATOM 1874 O O . LYS A 1 229 ? -7.039 -13.484 10.898 1 94.81 229 LYS A O 1
ATOM 1879 N N . PHE A 1 230 ? -6.824 -11.375 10.352 1 95.25 230 PHE A N 1
ATOM 1880 C CA . PHE A 1 230 ? -7.75 -11.484 9.227 1 95.25 230 PHE A CA 1
ATOM 1881 C C . PHE A 1 230 ? -7 -11.453 7.902 1 95.25 230 PHE A C 1
ATOM 1883 O O . PHE A 1 230 ? -6.648 -12.5 7.359 1 95.25 230 PHE A O 1
ATOM 1890 N N . SER A 1 231 ? -6.613 -10.164 7.492 1 97.62 231 SER A N 1
ATOM 1891 C CA . SER A 1 231 ? -5.805 -10.156 6.277 1 97.62 231 SER A CA 1
ATOM 1892 C C . SER A 1 231 ? -5.355 -8.742 5.914 1 97.62 231 SER A C 1
ATOM 1894 O O . SER A 1 231 ? -6.141 -7.797 6.012 1 97.62 231 SER A O 1
ATOM 1896 N N . TYR A 1 232 ? -4.129 -8.641 5.43 1 97.75 232 TYR A N 1
ATOM 1897 C CA . TYR A 1 232 ? -3.621 -7.414 4.828 1 97.75 232 TYR A CA 1
ATOM 1898 C C . TYR A 1 232 ? -4.27 -7.164 3.469 1 97.75 232 TYR A C 1
ATOM 1900 O O . TYR A 1 232 ? -4.184 -6.059 2.928 1 97.75 232 TYR A O 1
ATOM 1908 N N . GLY A 1 233 ? -4.855 -8.18 2.93 1 97.5 233 GLY A N 1
ATOM 1909 C CA . GLY A 1 233 ? -5.453 -8.078 1.608 1 97.5 233 GLY A CA 1
ATOM 1910 C C . GLY A 1 233 ? -6.949 -7.832 1.648 1 97.5 233 GLY A C 1
ATOM 1911 O O . GLY A 1 233 ? -7.617 -7.848 0.611 1 97.5 233 GLY A O 1
ATOM 1912 N N . MET A 1 234 ? -7.488 -7.594 2.82 1 98.19 234 MET A N 1
ATOM 1913 C CA . MET A 1 234 ? -8.914 -7.352 3.029 1 98.19 234 MET A CA 1
ATOM 1914 C C . MET A 1 234 ? -9.195 -5.863 3.217 1 98.19 234 MET A C 1
ATOM 1916 O O . MET A 1 234 ? -8.445 -5.168 3.906 1 98.19 234 MET A O 1
ATOM 1920 N N . ALA A 1 235 ? -10.18 -5.379 2.527 1 98.56 235 ALA A N 1
ATOM 1921 C CA . ALA A 1 235 ? -10.68 -4.055 2.895 1 98.56 235 ALA A CA 1
ATOM 1922 C C . ALA A 1 235 ? -11.5 -4.113 4.18 1 98.56 235 ALA A C 1
ATOM 1924 O O . ALA A 1 235 ? -12.492 -4.848 4.258 1 98.56 235 ALA A O 1
ATOM 1925 N N . TYR A 1 236 ? -11.094 -3.391 5.113 1 98.38 236 TYR A N 1
ATOM 1926 C CA . TYR A 1 236 ? -11.875 -3.318 6.34 1 98.38 236 TYR A CA 1
ATOM 1927 C C . TYR A 1 236 ? -13.094 -2.422 6.156 1 98.38 236 TYR A C 1
ATOM 1929 O O . TYR A 1 236 ? -12.953 -1.221 5.91 1 98.38 236 TYR A O 1
ATOM 1937 N N . GLY A 1 237 ? -14.203 -2.992 6.301 1 97.69 237 GLY A N 1
ATOM 1938 C CA . GLY A 1 237 ? -15.461 -2.379 5.898 1 97.69 237 GLY A CA 1
ATOM 1939 C C . GLY A 1 237 ? -15.836 -1.174 6.742 1 97.69 237 GLY A C 1
ATOM 1940 O O . GLY A 1 237 ? -16.594 -0.307 6.297 1 97.69 237 GLY A O 1
ATOM 1941 N N . GLY A 1 238 ? -15.32 -1.14 7.934 1 97.25 238 GLY A N 1
ATOM 1942 C CA . GLY A 1 238 ? -15.57 0.038 8.75 1 97.25 238 GLY A CA 1
ATOM 1943 C C . GLY A 1 238 ? -15.07 1.32 8.117 1 97.25 238 GLY A C 1
ATOM 1944 O O . GLY A 1 238 ? -15.781 2.326 8.086 1 97.25 238 GLY A O 1
ATOM 1945 N N . GLY A 1 239 ? -13.852 1.243 7.633 1 97.88 239 GLY A N 1
ATOM 1946 C CA . GLY A 1 239 ? -13.297 2.385 6.922 1 97.88 239 GLY A CA 1
ATOM 1947 C C . GLY A 1 239 ? -13.938 2.605 5.562 1 97.88 239 GLY A C 1
ATOM 1948 O O . GLY A 1 239 ? -13.695 3.627 4.918 1 97.88 239 GLY A O 1
ATOM 1949 N N . GLY A 1 240 ? -14.75 1.63 5.145 1 98.44 240 GLY A N 1
ATOM 1950 C CA . GLY A 1 240 ? -15.398 1.669 3.844 1 98.44 240 GLY A CA 1
ATOM 1951 C C . GLY A 1 240 ? -14.562 1.039 2.746 1 98.44 240 GLY A C 1
ATOM 1952 O O . GLY A 1 240 ? -13.336 0.929 2.873 1 98.44 240 GLY A O 1
ATOM 1953 N N . PHE A 1 241 ? -15.242 0.564 1.717 1 98.75 241 PHE A N 1
ATOM 1954 C CA . PHE A 1 241 ? -14.609 0.15 0.471 1 98.75 241 PHE A CA 1
ATOM 1955 C C . PHE A 1 241 ? -15.531 0.399 -0.716 1 98.75 241 PHE A C 1
ATOM 1957 O O . PHE A 1 241 ? -16.75 0.537 -0.548 1 98.75 241 PHE A O 1
ATOM 1964 N N . ALA A 1 242 ? -14.969 0.549 -1.847 1 98.94 242 ALA A N 1
ATOM 1965 C CA . ALA A 1 242 ? -15.68 0.747 -3.104 1 98.94 242 ALA A CA 1
ATOM 1966 C C . ALA A 1 242 ? -15.484 -0.441 -4.039 1 98.94 242 ALA A C 1
ATOM 1968 O O . ALA A 1 242 ? -14.375 -0.97 -4.16 1 98.94 242 ALA A O 1
ATOM 1969 N N . ILE A 1 243 ? -16.562 -0.848 -4.586 1 98.88 243 ILE A N 1
ATOM 1970 C CA . ILE A 1 243 ? -16.562 -1.918 -5.578 1 98.88 243 ILE A CA 1
ATOM 1971 C C . ILE A 1 243 ? -17.109 -1.4 -6.902 1 98.88 243 ILE A C 1
ATOM 1973 O O . ILE A 1 243 ? -18.156 -0.739 -6.926 1 98.88 243 ILE A O 1
ATOM 1977 N N . SER A 1 244 ? -16.391 -1.609 -7.988 1 98.81 244 SER A N 1
ATOM 1978 C CA . SER A 1 244 ? -16.938 -1.229 -9.289 1 98.81 244 SER A CA 1
ATOM 1979 C C . SER A 1 244 ? -18.234 -1.974 -9.578 1 98.81 244 SER A C 1
ATOM 1981 O O . SER A 1 244 ? -18.422 -3.1 -9.117 1 98.81 244 SER A O 1
ATOM 1983 N N . TYR A 1 245 ? -19.078 -1.361 -10.32 1 98.69 245 TYR A N 1
ATOM 1984 C CA . TYR A 1 245 ? -20.406 -1.907 -10.492 1 98.69 245 TYR A CA 1
ATOM 1985 C C . TYR A 1 245 ? -20.359 -3.254 -11.211 1 98.69 245 TYR A C 1
ATOM 1987 O O . TYR A 1 245 ? -21.078 -4.188 -10.836 1 98.69 245 TYR A O 1
ATOM 1995 N N . PRO A 1 246 ? -19.516 -3.453 -12.266 1 98.19 246 PRO A N 1
ATOM 1996 C CA . PRO A 1 246 ? -19.422 -4.793 -12.852 1 98.19 246 PRO A CA 1
ATOM 1997 C C . PRO A 1 246 ? -19 -5.852 -11.844 1 98.19 246 PRO A C 1
ATOM 1999 O O . PRO A 1 246 ? -19.5 -6.977 -11.867 1 98.19 246 PRO A O 1
ATOM 2002 N N . LEU A 1 247 ? -18.062 -5.508 -10.961 1 98.69 247 LEU A N 1
ATOM 2003 C CA . LEU A 1 247 ? -17.656 -6.449 -9.922 1 98.69 247 LEU A CA 1
ATOM 2004 C C . LEU A 1 247 ? -18.797 -6.695 -8.938 1 98.69 247 LEU A C 1
ATOM 2006 O O . LEU A 1 247 ? -18.984 -7.824 -8.477 1 98.69 247 LEU A O 1
ATOM 2010 N N . ALA A 1 248 ? -19.5 -5.637 -8.617 1 98.81 248 ALA A N 1
ATOM 2011 C CA . ALA A 1 248 ? -20.641 -5.781 -7.707 1 98.81 248 ALA A CA 1
ATOM 2012 C C . ALA A 1 248 ? -21.672 -6.746 -8.273 1 98.81 248 ALA A C 1
ATOM 2014 O O . ALA A 1 248 ? -22.234 -7.57 -7.543 1 98.81 248 ALA A O 1
ATOM 2015 N N . LYS A 1 249 ? -21.938 -6.625 -9.508 1 98.38 249 LYS A N 1
ATOM 2016 C CA . LYS A 1 249 ? -22.875 -7.535 -10.164 1 98.38 249 LYS A CA 1
ATOM 2017 C C . LYS A 1 249 ? -22.359 -8.969 -10.141 1 98.38 249 LYS A C 1
ATOM 2019 O O . LYS A 1 249 ? -23.109 -9.906 -9.898 1 98.38 249 LYS A O 1
ATOM 2024 N N . ALA A 1 250 ? -21.094 -9.102 -10.438 1 98.38 250 A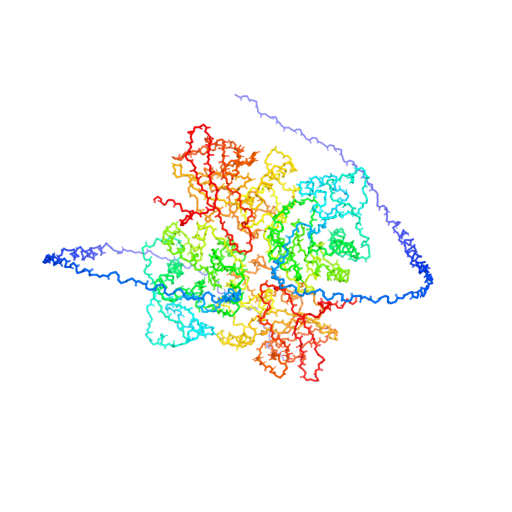LA A N 1
ATOM 2025 C CA . ALA A 1 250 ? -20.484 -10.43 -10.383 1 98.38 250 ALA A CA 1
ATOM 2026 C C . ALA A 1 250 ? -20.594 -11.016 -8.977 1 98.38 250 ALA A C 1
ATOM 2028 O O . ALA A 1 250 ? -20.891 -12.203 -8.82 1 98.38 250 ALA A O 1
ATOM 2029 N N . LEU A 1 251 ? -20.344 -10.188 -7.98 1 98.5 251 LEU A N 1
ATOM 2030 C CA . LEU A 1 251 ? -20.453 -10.617 -6.59 1 98.5 251 LEU A CA 1
ATOM 2031 C C . LEU A 1 251 ? -21.891 -11.062 -6.277 1 98.5 251 LEU A C 1
ATOM 2033 O O . LEU A 1 251 ? -22.094 -12.125 -5.684 1 98.5 251 LEU A O 1
ATOM 2037 N N . GLU A 1 252 ? -22.797 -10.25 -6.668 1 98.19 252 GLU A N 1
ATOM 2038 C CA . GLU A 1 252 ? -24.203 -10.539 -6.398 1 98.19 252 GLU A CA 1
ATOM 2039 C C . GLU A 1 252 ? -24.609 -11.906 -6.945 1 98.19 252 GLU A C 1
ATOM 2041 O O . GLU A 1 252 ? -25.359 -12.648 -6.305 1 98.19 252 GLU A O 1
ATOM 2046 N N . LYS A 1 253 ? -24.094 -12.297 -8.047 1 97.19 253 LYS A N 1
ATOM 2047 C CA . LYS A 1 253 ? -24.453 -13.547 -8.719 1 97.19 253 LYS A CA 1
ATOM 2048 C C . LYS A 1 253 ? -23.969 -14.758 -7.922 1 97.19 253 LYS A C 1
ATOM 2050 O O . LYS A 1 253 ? -24.594 -15.82 -7.961 1 97.19 253 LYS A O 1
ATOM 2055 N N . MET A 1 254 ? -22.922 -14.555 -7.16 1 97.19 254 MET A N 1
ATOM 2056 C CA . MET A 1 254 ? -22.328 -15.758 -6.59 1 97.19 254 MET A CA 1
ATOM 2057 C C . MET A 1 254 ? -22.266 -15.672 -5.07 1 97.19 254 MET A C 1
ATOM 2059 O O . MET A 1 254 ? -21.953 -16.656 -4.398 1 97.19 254 MET A O 1
ATOM 2063 N N . GLN A 1 255 ? -22.562 -14.586 -4.418 1 97.12 255 GLN A N 1
ATOM 2064 C CA . GLN A 1 255 ? -22.234 -14.312 -3.021 1 97.12 255 GLN A CA 1
ATOM 2065 C C . GLN A 1 255 ? -22.969 -15.281 -2.09 1 97.12 255 GLN A C 1
ATOM 2067 O O . GLN A 1 255 ? -22.406 -15.742 -1.1 1 97.12 255 GLN A O 1
ATOM 2072 N N . ASP A 1 256 ? -24.25 -15.547 -2.365 1 95.88 256 ASP A N 1
ATOM 2073 C CA . ASP A 1 256 ? -25 -16.422 -1.476 1 95.88 256 ASP A CA 1
ATOM 2074 C C . ASP A 1 256 ? -24.344 -17.797 -1.379 1 95.88 256 ASP A C 1
ATOM 2076 O O . ASP A 1 256 ? -24.25 -18.375 -0.291 1 95.88 256 ASP A O 1
ATOM 2080 N N . ARG A 1 257 ? -23.891 -18.344 -2.537 1 95.56 257 ARG A N 1
ATOM 2081 C CA . ARG A 1 257 ? -23.188 -19.625 -2.529 1 95.56 257 ARG A CA 1
ATOM 2082 C C . ARG A 1 257 ? -21.844 -19.5 -1.804 1 95.56 257 ARG A C 1
ATOM 2084 O O . ARG A 1 257 ? -21.438 -20.406 -1.08 1 95.56 257 ARG A O 1
ATOM 2091 N N . CYS A 1 258 ? -21.219 -18.391 -1.984 1 96.44 258 CYS A N 1
ATOM 2092 C CA . CYS A 1 258 ? -19.938 -18.125 -1.334 1 96.44 258 CYS A CA 1
ATOM 2093 C C . CYS A 1 258 ? -20.094 -18.109 0.182 1 96.44 258 CYS A C 1
ATOM 2095 O O . CYS A 1 258 ? -19.312 -18.734 0.9 1 96.44 258 CYS A O 1
ATOM 2097 N N . ILE A 1 259 ? -21.109 -17.406 0.665 1 95.25 259 ILE A N 1
ATOM 2098 C CA . ILE A 1 259 ? -21.359 -17.297 2.096 1 95.25 259 ILE A CA 1
ATOM 2099 C C . ILE A 1 259 ? -21.578 -18.672 2.703 1 95.25 259 ILE A C 1
ATOM 2101 O O . ILE A 1 259 ? -21.094 -18.953 3.799 1 95.25 259 ILE A O 1
ATOM 2105 N N . GLN A 1 260 ? -22.203 -19.547 1.951 1 92.88 260 GLN A N 1
ATOM 2106 C CA . GLN A 1 260 ? -22.469 -20.891 2.426 1 92.88 260 GLN A CA 1
ATOM 2107 C C . GLN A 1 260 ? -21.172 -21.688 2.58 1 92.88 260 GLN A C 1
ATOM 2109 O O . GLN A 1 260 ? -21.047 -22.516 3.49 1 92.88 260 GLN A O 1
ATOM 2114 N N . ARG A 1 261 ? -20.203 -21.391 1.78 1 93.31 261 ARG A N 1
ATOM 2115 C CA . ARG A 1 261 ? -18.938 -22.141 1.785 1 93.31 261 ARG A CA 1
ATOM 2116 C C . ARG A 1 261 ? -18.016 -21.656 2.898 1 93.31 261 ARG A C 1
ATOM 2118 O O . ARG A 1 261 ? -17.062 -22.344 3.258 1 93.31 261 ARG A O 1
ATOM 2125 N N . TYR A 1 262 ? -18.312 -20.516 3.471 1 94.06 262 TYR A N 1
ATOM 2126 C CA . TYR A 1 262 ? -17.438 -19.922 4.477 1 94.06 262 TYR A CA 1
ATOM 2127 C C . TYR A 1 262 ? -18.188 -19.688 5.781 1 94.06 262 TYR A C 1
ATOM 2129 O O . TYR A 1 262 ? -18.094 -18.609 6.375 1 94.06 262 TYR A O 1
ATOM 2137 N N . ALA A 1 263 ? -18.875 -20.672 6.234 1 91.75 263 ALA A N 1
ATOM 2138 C CA . ALA A 1 263 ? -19.703 -20.562 7.426 1 91.75 263 ALA A CA 1
ATOM 2139 C C . ALA A 1 263 ? -18.859 -20.375 8.68 1 91.75 263 ALA A C 1
ATOM 2141 O O . ALA A 1 263 ? -19.359 -19.938 9.719 1 91.75 263 ALA A O 1
ATOM 2142 N N . GLU A 1 264 ? -17.547 -20.578 8.555 1 91.56 264 GLU A N 1
ATOM 2143 C CA . GLU A 1 264 ? -16.688 -20.578 9.727 1 91.56 264 GLU A CA 1
ATOM 2144 C C . GLU A 1 264 ? -16.047 -19.203 9.93 1 91.56 264 GLU A C 1
ATOM 2146 O O . GLU A 1 264 ? -15.398 -18.969 10.953 1 91.56 264 GLU A O 1
ATOM 2151 N N . LEU A 1 265 ? -16.234 -18.328 9 1 93.19 265 LEU A N 1
ATOM 2152 C CA . LEU A 1 265 ? -15.57 -17.031 9.102 1 93.19 265 LEU A CA 1
ATOM 2153 C C . LEU A 1 265 ? -16.266 -16.141 10.109 1 93.19 265 LEU A C 1
ATOM 2155 O O . LEU A 1 265 ? -17.484 -16.266 10.328 1 93.19 265 LEU A O 1
ATOM 2159 N N . TYR A 1 266 ? -15.57 -15.227 10.703 1 86.19 266 TYR A N 1
ATOM 2160 C CA . TYR A 1 266 ? -16.031 -14.383 11.797 1 86.19 266 TYR A CA 1
ATOM 2161 C C . TYR A 1 266 ? -16.891 -13.234 11.281 1 86.19 266 TYR A C 1
ATOM 2163 O O . TYR A 1 266 ? -18.062 -13.125 11.633 1 86.19 266 TYR A O 1
ATOM 2171 N N . GLY A 1 267 ? -16.281 -12.414 10.398 1 89.25 267 GLY A N 1
ATOM 2172 C CA . GLY A 1 267 ? -16.875 -11.117 10.133 1 89.25 267 GLY A CA 1
ATOM 2173 C C . GLY A 1 267 ? -17.359 -10.961 8.703 1 89.25 267 GLY A C 1
ATOM 2174 O O . GLY A 1 267 ? -17.094 -11.82 7.859 1 89.25 267 GLY A O 1
ATOM 2175 N N . SER A 1 268 ? -18.141 -9.836 8.539 1 94.81 268 SER A N 1
ATOM 2176 C CA . SER A 1 268 ? -18.688 -9.492 7.238 1 94.81 268 SER A CA 1
ATOM 2177 C C . SER A 1 268 ? -17.594 -9.234 6.215 1 94.81 268 SER A C 1
ATOM 2179 O O . SER A 1 268 ? -17.656 -9.742 5.094 1 94.81 268 SER A O 1
ATOM 2181 N N . ASP A 1 269 ? -16.562 -8.508 6.641 1 96.44 269 ASP A N 1
ATOM 2182 C CA . ASP A 1 269 ? -15.492 -8.125 5.727 1 96.44 269 ASP A CA 1
ATOM 2183 C C . ASP A 1 269 ? -14.672 -9.344 5.309 1 96.44 269 ASP A C 1
ATOM 2185 O O . ASP A 1 269 ? -14.188 -9.422 4.18 1 96.44 269 ASP A O 1
ATOM 2189 N N . ASP A 1 270 ? -14.531 -10.227 6.293 1 96.31 270 ASP A N 1
ATOM 2190 C CA . ASP A 1 270 ? -13.812 -11.469 6.016 1 96.31 270 ASP A CA 1
ATOM 2191 C C . ASP A 1 270 ? -14.516 -12.273 4.926 1 96.31 270 ASP A C 1
ATOM 2193 O O . ASP A 1 270 ? -13.859 -12.859 4.062 1 96.31 270 ASP A O 1
ATOM 2197 N N . ARG A 1 271 ? -15.797 -12.344 4.941 1 96.75 271 ARG A N 1
ATOM 2198 C CA . ARG A 1 271 ? -16.578 -13.07 3.951 1 96.75 271 ARG A CA 1
ATOM 2199 C C . ARG A 1 271 ? -16.5 -12.383 2.588 1 96.75 271 ARG A C 1
ATOM 2201 O O . ARG A 1 271 ? -16.438 -13.055 1.557 1 96.75 271 ARG A O 1
ATOM 2208 N N . ILE A 1 272 ? -16.531 -11.055 2.576 1 98.19 272 ILE A N 1
ATOM 2209 C CA . ILE A 1 272 ? -16.375 -10.328 1.323 1 98.19 272 ILE A CA 1
ATOM 2210 C C . ILE A 1 272 ? -15.008 -10.641 0.714 1 98.19 272 ILE A C 1
ATOM 2212 O O . ILE A 1 272 ? -14.906 -10.914 -0.484 1 98.19 272 ILE A O 1
ATOM 2216 N N . HIS A 1 273 ? -14.016 -10.594 1.562 1 98.38 273 HIS A N 1
ATOM 2217 C CA . HIS A 1 273 ? -12.664 -10.898 1.104 1 98.38 273 HIS A CA 1
ATOM 2218 C C . HIS A 1 273 ? -12.578 -12.305 0.535 1 98.38 273 HIS A C 1
ATOM 2220 O O . HIS A 1 273 ? -11.906 -12.531 -0.474 1 98.38 273 HIS A O 1
ATOM 2226 N N . ALA A 1 274 ? -13.234 -13.25 1.189 1 97.81 274 ALA A N 1
ATOM 2227 C CA . ALA A 1 274 ? -13.266 -14.625 0.693 1 97.81 274 ALA A CA 1
ATOM 2228 C C . ALA A 1 274 ? -13.883 -14.695 -0.698 1 97.81 274 ALA A C 1
ATOM 2230 O O . ALA A 1 274 ? -13.344 -15.344 -1.596 1 97.81 274 ALA A O 1
ATOM 2231 N N . CYS A 1 275 ? -14.984 -14.047 -0.875 1 98.38 275 CYS A N 1
ATOM 2232 C CA . CYS A 1 275 ? -15.656 -14.055 -2.17 1 98.38 275 CYS A CA 1
ATOM 2233 C C . CYS A 1 275 ? -14.812 -13.344 -3.223 1 98.38 275 CYS A C 1
ATOM 2235 O O . CYS A 1 275 ? -14.773 -13.766 -4.379 1 98.38 275 CYS A O 1
ATOM 2237 N N . MET A 1 276 ? -14.133 -12.242 -2.824 1 98.62 276 MET A N 1
ATOM 2238 C CA . MET A 1 276 ? -13.227 -11.555 -3.74 1 98.62 276 MET A CA 1
ATOM 2239 C C . MET A 1 276 ? -12.094 -12.469 -4.172 1 98.62 276 MET A C 1
ATOM 2241 O O . MET A 1 276 ? -11.656 -12.43 -5.324 1 98.62 276 MET A O 1
ATOM 2245 N N . SER A 1 277 ? -11.625 -13.281 -3.229 1 98.25 277 SER A N 1
ATOM 2246 C CA . SER A 1 277 ? -10.562 -14.234 -3.545 1 98.25 277 SER A CA 1
ATOM 2247 C C . SER A 1 277 ? -11.031 -15.25 -4.578 1 98.25 277 SER A C 1
ATOM 2249 O O . SER A 1 277 ? -10.266 -15.633 -5.469 1 98.25 277 SER A O 1
ATOM 2251 N N . GLU A 1 278 ? -12.258 -15.68 -4.473 1 98.06 278 GLU A N 1
ATOM 2252 C CA . GLU A 1 278 ? -12.805 -16.609 -5.457 1 98.06 278 GLU A CA 1
ATOM 2253 C C . GLU A 1 278 ? -12.961 -15.945 -6.82 1 98.06 278 GLU A C 1
ATOM 2255 O O . GLU A 1 278 ? -12.75 -16.578 -7.855 1 98.06 278 GLU A O 1
ATOM 2260 N N . LEU A 1 279 ? -13.32 -14.672 -6.758 1 98.44 279 LEU A N 1
ATOM 2261 C CA . LEU A 1 279 ? -13.508 -13.914 -7.992 1 98.44 279 LEU A CA 1
ATOM 2262 C C . LEU A 1 279 ? -12.164 -13.539 -8.609 1 98.44 279 LEU A C 1
ATOM 2264 O O . LEU A 1 279 ? -12.102 -13.109 -9.766 1 98.44 279 LEU A O 1
ATOM 2268 N N . GLY A 1 280 ? -11.094 -13.664 -7.852 1 98.06 280 GLY A N 1
ATOM 2269 C CA . GLY A 1 280 ? -9.758 -13.375 -8.336 1 98.06 280 GLY A CA 1
ATOM 2270 C C . GLY A 1 280 ? -9.414 -11.898 -8.297 1 98.06 280 GLY A C 1
ATOM 2271 O O . GLY A 1 280 ? -8.594 -11.43 -9.086 1 98.06 280 GLY A O 1
ATOM 2272 N N . VAL A 1 281 ? -10.102 -11.133 -7.477 1 98.56 281 VAL A N 1
ATOM 2273 C CA . VAL A 1 281 ? -9.922 -9.688 -7.445 1 98.56 281 VAL A CA 1
ATOM 2274 C C . VAL A 1 281 ? -9.188 -9.281 -6.168 1 98.56 281 VAL A C 1
ATOM 2276 O O . VAL A 1 281 ? -9.672 -9.523 -5.062 1 98.56 281 VAL A O 1
ATOM 2279 N N . PRO A 1 282 ? -7.984 -8.664 -6.281 1 98.38 282 PRO A N 1
ATOM 2280 C CA . PRO A 1 282 ? -7.23 -8.234 -5.102 1 98.38 282 PRO A CA 1
ATOM 2281 C C . PRO A 1 282 ? -7.711 -6.891 -4.555 1 98.38 282 PRO A C 1
ATOM 2283 O O . PRO A 1 282 ? -8.445 -6.172 -5.234 1 98.38 282 PRO A O 1
ATOM 2286 N N . LEU A 1 283 ? -7.293 -6.633 -3.328 1 98.5 283 LEU A N 1
ATOM 2287 C CA . LEU A 1 283 ? -7.504 -5.305 -2.756 1 98.5 283 LEU A CA 1
ATOM 2288 C C . LEU A 1 283 ? -6.648 -4.262 -3.467 1 98.5 283 LEU A C 1
ATOM 2290 O O . LEU A 1 283 ? -5.445 -4.461 -3.65 1 98.5 283 LEU A O 1
ATOM 2294 N N . THR A 1 284 ? -7.273 -3.277 -4 1 98.31 284 THR A N 1
ATOM 2295 C CA . THR A 1 284 ? -6.578 -2.047 -4.363 1 98.31 284 THR A CA 1
ATOM 2296 C C . THR A 1 284 ? -6.535 -1.083 -3.182 1 98.31 284 THR A C 1
ATOM 2298 O O . THR A 1 284 ? -7.551 -0.492 -2.818 1 98.31 284 THR A O 1
ATOM 2301 N N . LYS A 1 285 ? -5.395 -0.912 -2.686 1 97.94 285 LYS A N 1
ATOM 2302 C CA . LYS A 1 285 ? -5.273 -0.231 -1.399 1 97.94 285 LYS A CA 1
ATOM 2303 C C . LYS A 1 285 ? -5.184 1.281 -1.585 1 97.94 285 LYS A C 1
ATOM 2305 O O . LYS A 1 285 ? -4.352 1.771 -2.348 1 97.94 285 LYS A O 1
ATOM 2310 N N . GLU A 1 286 ? -6.062 2.008 -0.968 1 98.25 286 GLU A N 1
ATOM 2311 C CA . GLU A 1 286 ? -6.07 3.461 -0.829 1 98.25 286 GLU A CA 1
ATOM 2312 C C . GLU A 1 286 ? -6.066 3.873 0.64 1 98.25 286 GLU A C 1
ATOM 2314 O O . GLU A 1 286 ? -7.082 3.75 1.327 1 98.25 286 GLU A O 1
ATOM 2319 N N . VAL A 1 287 ? -4.984 4.5 1.077 1 97.81 287 VAL A N 1
ATOM 2320 C CA . VAL A 1 287 ? -4.688 4.641 2.498 1 97.81 287 VAL A CA 1
ATOM 2321 C C . VAL A 1 287 ? -5.617 5.676 3.125 1 97.81 287 VAL A C 1
ATOM 2323 O O . VAL A 1 287 ? -5.676 5.809 4.348 1 97.81 287 VAL A O 1
ATOM 2326 N N . GLY A 1 288 ? -6.375 6.363 2.365 1 98.62 288 GLY A N 1
ATOM 2327 C CA . GLY A 1 288 ? -7.281 7.379 2.875 1 98.62 288 GLY A CA 1
ATOM 2328 C C . GLY A 1 288 ? -8.508 6.797 3.561 1 98.62 288 GLY A C 1
ATOM 2329 O O . GLY A 1 288 ? -9.227 7.508 4.258 1 98.62 288 GLY A O 1
ATOM 2330 N N . PHE A 1 289 ? -8.805 5.473 3.326 1 98.81 289 PHE A N 1
ATOM 2331 C CA . PHE A 1 289 ? -9.844 4.77 4.078 1 98.81 289 PHE A CA 1
ATOM 2332 C C . PHE A 1 289 ? -9.328 4.371 5.457 1 98.81 289 PHE A C 1
ATOM 2334 O O . PHE A 1 289 ? -8.391 3.582 5.574 1 98.81 289 PHE A O 1
ATOM 2341 N N . HIS A 1 290 ? -9.984 4.883 6.508 1 98.81 290 HIS A N 1
ATOM 2342 C CA . HIS A 1 290 ? -9.453 4.617 7.84 1 98.81 290 HIS A CA 1
ATOM 2343 C C . HIS A 1 290 ? -10.406 3.75 8.656 1 98.81 290 HIS A C 1
ATOM 2345 O O . HIS A 1 290 ? -11.469 4.215 9.078 1 98.81 290 HIS A O 1
ATOM 2351 N N . GLN A 1 291 ? -10 2.531 8.914 1 98.56 291 GLN A N 1
ATOM 2352 C CA . GLN A 1 291 ? -10.719 1.627 9.797 1 98.56 291 GLN A CA 1
ATOM 2353 C C . GLN A 1 291 ? -10.648 2.098 11.25 1 98.56 291 GLN A C 1
ATOM 2355 O O . GLN A 1 291 ? -11.609 1.944 12.008 1 98.56 291 GLN A O 1
ATOM 2360 N N . ILE A 1 292 ? -9.508 2.588 11.648 1 98.25 292 ILE A N 1
ATOM 2361 C CA . ILE A 1 292 ? -9.211 3.154 12.961 1 98.25 292 ILE A CA 1
ATOM 2362 C C . ILE A 1 292 ? -9.398 2.084 14.031 1 98.25 292 ILE A C 1
ATOM 2364 O O . ILE A 1 292 ? -10.164 2.273 14.977 1 98.25 292 ILE A O 1
ATOM 2368 N N . ASP A 1 293 ? -8.758 1.002 13.891 1 97.88 293 ASP A N 1
ATOM 2369 C CA . ASP A 1 293 ? -8.648 0.042 14.984 1 97.88 293 ASP A CA 1
ATOM 2370 C C . ASP A 1 293 ? -7.656 0.529 16.047 1 97.88 293 ASP 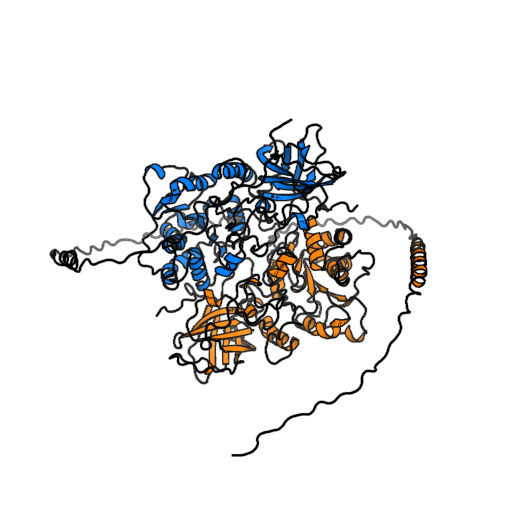A C 1
ATOM 2372 O O . ASP A 1 293 ? -6.609 -0.09 16.25 1 97.88 293 ASP A O 1
ATOM 2376 N N . LEU A 1 294 ? -8.031 1.608 16.625 1 97 294 LEU A N 1
ATOM 2377 C CA . LEU A 1 294 ? -7.277 2.33 17.641 1 97 294 LEU A CA 1
ATOM 2378 C C . LEU A 1 294 ? -8.203 2.855 18.734 1 97 294 LEU A C 1
ATOM 2380 O O . LEU A 1 294 ? -9.422 2.92 18.547 1 97 294 LEU A O 1
ATOM 2384 N N . TYR A 1 295 ? -7.656 3.137 19.891 1 96.56 295 TYR A N 1
ATOM 2385 C CA . TYR A 1 295 ? -8.328 3.873 20.953 1 96.56 295 TYR A CA 1
ATOM 2386 C C . TYR A 1 295 ? -7.562 5.141 21.312 1 96.56 295 TYR A C 1
ATOM 2388 O O . TYR A 1 295 ? -6.375 5.262 21 1 96.56 295 TYR A O 1
ATOM 2396 N N . GLY A 1 296 ? -8.305 6.062 21.859 1 96.19 296 GLY A N 1
ATOM 2397 C CA . GLY A 1 296 ? -7.648 7.277 22.312 1 96.19 296 GLY A CA 1
ATOM 2398 C C . GLY A 1 296 ? -7.789 8.438 21.344 1 96.19 296 GLY A C 1
ATOM 2399 O O . GLY A 1 296 ? -8.836 8.602 20.703 1 96.19 296 GLY A O 1
ATOM 2400 N N . LYS A 1 297 ? -6.738 9.273 21.375 1 96.88 297 LYS A N 1
ATOM 2401 C CA . LYS A 1 297 ? -6.789 10.484 20.562 1 96.88 297 LYS A CA 1
ATOM 2402 C C . LYS A 1 297 ? -6.207 10.242 19.172 1 96.88 297 LYS A C 1
ATOM 2404 O O . LYS A 1 297 ? -5.09 9.742 19.047 1 96.88 297 LYS A O 1
ATOM 2409 N N . LEU A 1 298 ? -6.91 10.656 18.203 1 97.69 298 LEU A N 1
ATOM 2410 C CA . LEU A 1 298 ? -6.457 10.484 16.828 1 97.69 298 LEU A CA 1
ATOM 2411 C C . LEU A 1 298 ? -5.543 11.625 16.406 1 97.69 298 LEU A C 1
ATOM 2413 O O . LEU A 1 298 ? -5.148 11.719 15.25 1 97.69 298 LEU A O 1
ATOM 2417 N N . LEU A 1 299 ? -5.145 12.461 17.375 1 97.88 299 LEU A N 1
ATOM 2418 C CA . LEU A 1 299 ? -4.352 13.664 17.125 1 97.88 299 LEU A CA 1
ATOM 2419 C C . LEU A 1 299 ? -3.105 13.328 16.312 1 97.88 299 LEU A C 1
ATOM 2421 O O . LEU A 1 299 ? -2.877 13.906 15.242 1 97.88 299 LEU A O 1
ATOM 2425 N N . GLY A 1 300 ? -2.357 12.383 16.766 1 97.81 300 GLY A N 1
ATOM 2426 C CA . GLY A 1 300 ? -1.115 12.039 16.094 1 97.81 300 GLY A CA 1
ATOM 2427 C C . GLY A 1 300 ? -1.326 11.523 14.688 1 97.81 300 GLY A C 1
ATOM 2428 O O . GLY A 1 300 ? -0.617 11.922 13.758 1 97.81 300 GLY A O 1
ATOM 2429 N N . LEU A 1 301 ? -2.277 10.656 14.484 1 98.12 301 LEU A N 1
ATOM 2430 C CA . LEU A 1 301 ? -2.549 10.039 13.188 1 98.12 301 LEU A CA 1
ATOM 2431 C C . LEU A 1 301 ? -3.027 11.07 12.18 1 98.12 301 LEU A C 1
ATOM 2433 O O . LEU A 1 301 ? -2.506 11.141 11.062 1 98.12 301 LEU A O 1
ATOM 2437 N N . LEU A 1 302 ? -3.953 11.906 12.57 1 98.62 302 LEU A N 1
ATOM 2438 C CA . LEU A 1 302 ? -4.559 12.859 11.641 1 98.62 302 LEU A CA 1
ATOM 2439 C C . LEU A 1 302 ? -3.619 14.031 11.383 1 98.62 302 LEU A C 1
ATOM 2441 O O . LEU A 1 302 ? -3.604 14.586 10.281 1 98.62 302 LEU A O 1
ATOM 2445 N N . SER A 1 303 ? -2.783 14.414 12.383 1 98.56 303 SER A N 1
ATOM 2446 C CA . SER A 1 303 ? -1.873 15.547 12.219 1 98.56 303 SER A CA 1
ATOM 2447 C C . SER A 1 303 ? -0.725 15.195 11.281 1 98.56 303 SER A C 1
ATOM 2449 O O . SER A 1 303 ? -0.085 16.094 10.719 1 98.56 303 SER A O 1
ATOM 2451 N N . ALA A 1 304 ? -0.442 13.938 11.219 1 98.5 304 ALA A N 1
ATOM 2452 C CA . ALA A 1 304 ? 0.578 13.438 10.305 1 98.5 304 ALA A CA 1
ATOM 2453 C C . ALA A 1 304 ? -0.017 12.438 9.312 1 98.5 304 ALA A C 1
ATOM 2455 O O . ALA A 1 304 ? 0.557 11.375 9.078 1 98.5 304 ALA A O 1
ATOM 2456 N N . HIS A 1 305 ? -1.185 12.781 8.82 1 98.5 305 HIS A N 1
ATOM 2457 C CA . HIS A 1 305 ? -1.891 11.953 7.852 1 98.5 305 HIS A CA 1
ATOM 2458 C C . HIS A 1 305 ? -1.028 11.695 6.617 1 98.5 305 HIS A C 1
ATOM 2460 O O . HIS A 1 305 ? -0.31 12.586 6.16 1 98.5 305 HIS A O 1
ATOM 2466 N N . PRO A 1 306 ? -1.089 10.477 6.074 1 97.12 306 PRO A N 1
ATOM 2467 C CA . PRO A 1 306 ? -0.358 10.211 4.832 1 97.12 306 PRO A CA 1
ATOM 2468 C C . PRO A 1 306 ? -0.732 11.188 3.715 1 97.12 306 PRO A C 1
ATOM 2470 O O . PRO A 1 306 ? -1.827 11.758 3.727 1 97.12 306 PRO A O 1
ATOM 2473 N N . LEU A 1 307 ? 0.179 11.398 2.814 1 97.62 307 LEU A N 1
ATOM 2474 C CA . LEU A 1 307 ? -0.082 12.273 1.678 1 97.62 307 LEU A CA 1
ATOM 2475 C C . LEU A 1 307 ? -1.055 11.617 0.701 1 97.62 307 LEU A C 1
ATOM 2477 O O . LEU A 1 307 ? -0.654 11.18 -0.378 1 97.62 307 LEU A O 1
ATOM 2481 N N . ALA A 1 308 ? -2.281 11.617 1.006 1 97.94 308 ALA A N 1
ATOM 2482 C CA . ALA A 1 308 ? -3.418 11.039 0.294 1 97.94 308 ALA A CA 1
ATOM 2483 C C . ALA A 1 308 ? -4.727 11.688 0.734 1 97.94 308 ALA A C 1
ATOM 2485 O O . ALA A 1 308 ? -4.793 12.312 1.795 1 97.94 308 ALA A O 1
ATOM 2486 N N . PRO A 1 309 ? -5.715 11.602 -0.122 1 98.25 309 PRO A N 1
ATOM 2487 C CA . PRO A 1 309 ? -6.996 12.156 0.322 1 98.25 309 PRO A CA 1
ATOM 2488 C C . PRO A 1 309 ? -7.555 11.438 1.547 1 98.25 309 PRO A C 1
ATOM 2490 O O . PRO A 1 309 ? -7.496 10.211 1.626 1 98.25 309 PRO A O 1
ATOM 2493 N N . LEU A 1 310 ? -8 12.234 2.506 1 98.75 310 LEU A N 1
ATOM 2494 C CA . LEU A 1 310 ? -8.742 11.664 3.621 1 98.75 310 LEU A CA 1
ATOM 2495 C C . LEU A 1 310 ? -10.141 11.227 3.182 1 98.75 310 LEU A C 1
ATOM 2497 O O . LEU A 1 310 ? -10.992 12.07 2.898 1 98.75 310 LEU A O 1
ATOM 2501 N N . VAL A 1 311 ? -10.406 9.922 3.184 1 98.81 311 VAL A N 1
ATOM 2502 C CA . VAL A 1 311 ? -11.633 9.406 2.572 1 98.81 311 VAL A CA 1
ATOM 2503 C C . VAL A 1 311 ? -12.672 9.117 3.654 1 98.81 311 VAL A C 1
ATOM 2505 O O . VAL A 1 311 ? -13.859 9.359 3.455 1 98.81 311 VAL A O 1
ATOM 2508 N N . SER A 1 312 ? -12.219 8.562 4.785 1 98.88 312 SER A N 1
ATOM 2509 C CA . SER A 1 312 ? -13.172 8.188 5.824 1 98.88 312 SER A CA 1
ATOM 2510 C C . SER A 1 312 ? -12.484 8.031 7.176 1 98.88 312 SER A C 1
ATOM 2512 O O . SER A 1 312 ? -11.266 7.848 7.238 1 98.88 312 SER A O 1
ATOM 2514 N N . ILE A 1 313 ? -13.219 8.203 8.203 1 98.81 313 ILE A N 1
ATOM 2515 C CA . ILE A 1 313 ? -12.805 7.926 9.57 1 98.81 313 ILE A CA 1
ATOM 2516 C C . ILE A 1 313 ? -13.859 7.07 10.266 1 98.81 313 ILE A C 1
ATOM 2518 O O . ILE A 1 313 ? -15 7.5 10.438 1 98.81 313 ILE A O 1
ATOM 2522 N N . HIS A 1 314 ? -13.453 5.875 10.633 1 98.69 314 HIS A N 1
ATOM 2523 C CA . HIS A 1 314 ? -14.367 4.945 11.297 1 98.69 314 HIS A CA 1
ATOM 2524 C C . HIS A 1 314 ? -14.117 4.91 12.797 1 98.69 314 HIS A C 1
ATOM 2526 O O . HIS A 1 314 ? -13.164 5.523 13.289 1 98.69 314 HIS A O 1
ATOM 2532 N N . HIS A 1 315 ? -15.016 4.273 13.547 1 98.25 315 HIS A N 1
ATOM 2533 C CA . HIS A 1 315 ? -14.977 4.023 14.977 1 98.25 315 HIS A CA 1
ATOM 2534 C C . HIS A 1 315 ? -15.078 5.328 15.766 1 98.25 315 HIS A C 1
ATOM 2536 O O . HIS A 1 315 ? -14.43 5.48 16.812 1 98.25 315 HIS A O 1
ATOM 2542 N N . LEU A 1 316 ? -15.797 6.246 15.258 1 97.38 316 LEU A N 1
ATOM 2543 C CA . LEU A 1 316 ? -15.93 7.555 15.891 1 97.38 316 LEU A CA 1
ATOM 2544 C C . LEU A 1 316 ? -16.656 7.441 17.219 1 97.38 316 LEU A C 1
ATOM 2546 O O . LEU A 1 316 ? -16.562 8.328 18.062 1 97.38 316 LEU A O 1
ATOM 2550 N N . ASP A 1 317 ? -17.375 6.34 17.422 1 95.38 317 ASP A N 1
ATOM 2551 C CA . ASP A 1 317 ? -18.062 6.098 18.672 1 95.38 317 ASP A CA 1
ATOM 2552 C C . ASP A 1 317 ? -17.109 5.562 19.734 1 95.38 317 ASP A C 1
ATOM 2554 O O . ASP A 1 317 ? -17.453 5.516 20.922 1 95.38 317 ASP A O 1
ATOM 2558 N N . LEU A 1 318 ? -15.984 5.215 19.344 1 95.62 318 LEU A N 1
ATOM 2559 C CA . LEU A 1 318 ? -15.078 4.539 20.266 1 95.62 318 LEU A CA 1
ATOM 2560 C C . LEU A 1 318 ? -13.891 5.426 20.609 1 95.62 318 LEU A C 1
ATOM 2562 O O . LEU A 1 318 ? -13.43 5.445 21.75 1 95.62 318 LEU A O 1
ATOM 2566 N N . VAL A 1 319 ? -13.406 6.145 19.641 1 97.25 319 VAL A N 1
ATOM 2567 C CA . VAL A 1 319 ? -12.219 6.973 19.859 1 97.25 319 VAL A CA 1
ATOM 2568 C C . VAL A 1 319 ? -12.617 8.289 20.516 1 97.25 319 VAL A C 1
ATOM 2570 O O . VAL A 1 319 ? -13.805 8.617 20.594 1 97.25 319 VAL A O 1
ATOM 2573 N N . ASP A 1 320 ? -11.625 9.008 21.078 1 97.56 320 ASP A N 1
ATOM 2574 C CA . ASP A 1 320 ? -11.891 10.336 21.625 1 97.56 320 ASP A CA 1
ATOM 2575 C C . ASP A 1 320 ? -12.359 11.297 20.531 1 97.56 320 ASP A C 1
ATOM 2577 O O . ASP A 1 320 ? -12.039 11.109 19.359 1 97.56 320 ASP A O 1
ATOM 2581 N N . PRO A 1 321 ? -13.148 12.289 21 1 98 321 PRO A N 1
ATOM 2582 C CA . PRO A 1 321 ? -13.523 13.289 19.984 1 98 321 PRO A CA 1
ATOM 2583 C C . PRO A 1 321 ? -12.305 13.883 19.266 1 98 321 PRO A C 1
ATOM 2585 O O . PRO A 1 321 ? -11.281 14.156 19.906 1 98 321 PRO A O 1
ATOM 2588 N N . VAL A 1 322 ? -12.398 14.086 18 1 97.56 322 VAL A N 1
ATOM 2589 C CA . VAL A 1 322 ? -11.281 14.539 17.188 1 97.56 322 VAL A CA 1
ATOM 2590 C C . VAL A 1 322 ? -10.859 15.945 17.609 1 97.56 322 VAL A C 1
ATOM 2592 O O . VAL A 1 322 ? -9.695 16.328 17.469 1 97.56 322 VAL A O 1
ATOM 2595 N N . PHE A 1 323 ? -11.789 16.75 18.109 1 97.62 323 PHE A N 1
ATOM 2596 C CA . PHE A 1 323 ? -11.523 18.016 18.797 1 97.62 323 PHE A CA 1
ATOM 2597 C C . PHE A 1 323 ? -11.852 17.906 20.281 1 97.62 323 PHE A C 1
ATOM 2599 O O . PHE A 1 323 ? -12.859 17.297 20.656 1 97.62 323 PHE A O 1
ATOM 2606 N N . PRO A 1 324 ? -11.023 18.484 21.047 1 94.88 324 PRO A N 1
ATOM 2607 C CA . PRO A 1 324 ? -11.242 18.344 22.5 1 94.88 324 PRO A CA 1
ATOM 2608 C C . PRO A 1 324 ? -12.391 19.219 23 1 94.88 324 PRO A C 1
ATOM 2610 O O . PRO A 1 324 ? -12.82 20.156 22.312 1 94.88 324 PRO A O 1
ATOM 2613 N N . ASN A 1 325 ? -12.93 18.828 24.172 1 94 325 ASN A N 1
ATOM 2614 C CA . ASN A 1 325 ? -13.906 19.578 24.953 1 94 325 ASN A CA 1
ATOM 2615 C C . ASN A 1 325 ? -15.227 19.734 24.203 1 94 325 ASN A C 1
ATOM 2617 O O . ASN A 1 325 ? -15.844 20.797 24.25 1 94 325 ASN A O 1
ATOM 2621 N N . MET A 1 326 ? -15.586 18.844 23.453 1 96.06 326 MET A N 1
ATOM 2622 C CA . MET A 1 326 ? -16.891 18.797 22.781 1 96.06 326 MET A CA 1
ATOM 2623 C C . MET A 1 326 ? -17.297 17.359 22.484 1 96.06 326 MET A C 1
ATOM 2625 O O . MET A 1 326 ? -16.516 16.438 22.719 1 96.06 326 MET A O 1
ATOM 2629 N N . GLY A 1 327 ? -18.5 17.156 22.094 1 96.88 327 GLY A N 1
ATOM 2630 C CA . GLY A 1 327 ? -18.969 15.828 21.734 1 96.88 327 GLY A CA 1
ATOM 2631 C C . GLY A 1 327 ? -18.391 15.32 20.438 1 96.88 327 GLY A C 1
ATOM 2632 O O . GLY A 1 327 ? -17.891 16.109 19.625 1 96.88 327 GLY A O 1
ATOM 2633 N N . ARG A 1 328 ? -18.5 14.07 20.219 1 97.56 328 ARG A N 1
ATOM 2634 C CA . ARG A 1 328 ? -17.906 13.414 19.062 1 97.56 328 ARG A CA 1
ATOM 2635 C C . ARG A 1 328 ? -18.516 13.945 17.766 1 97.56 328 ARG A C 1
ATOM 2637 O O . ARG A 1 328 ? -17.797 14.273 16.812 1 97.56 328 ARG A O 1
ATOM 2644 N N . VAL A 1 329 ? -19.828 14.062 17.703 1 98 329 VAL A N 1
ATOM 2645 C CA . VAL A 1 329 ? -20.5 14.523 16.5 1 98 329 VAL A CA 1
ATOM 2646 C C . VAL A 1 329 ? -20.156 15.992 16.234 1 98 329 VAL A C 1
ATOM 2648 O O . VAL A 1 329 ? -19.859 16.375 15.102 1 98 329 VAL A O 1
ATOM 2651 N N . ASN A 1 330 ? -20.125 16.781 17.281 1 97.88 330 ASN A N 1
ATOM 2652 C CA . ASN A 1 330 ? -19.781 18.188 17.156 1 97.88 330 ASN A CA 1
ATOM 2653 C C . ASN A 1 330 ? -18.328 18.391 16.719 1 97.88 330 ASN A C 1
ATOM 2655 O O . ASN A 1 330 ? -18.016 19.312 15.969 1 97.88 330 ASN A O 1
ATOM 2659 N N . ALA A 1 331 ? -17.516 17.547 17.234 1 98.31 331 ALA A N 1
ATOM 2660 C CA . ALA A 1 331 ? -16.125 17.594 16.812 1 98.31 331 ALA A CA 1
ATOM 2661 C C . ALA A 1 331 ? -15.992 17.359 15.312 1 98.31 331 ALA A C 1
ATOM 2663 O O . ALA A 1 331 ? -15.273 18.094 14.625 1 98.31 331 ALA A O 1
ATOM 2664 N N . MET A 1 332 ? -16.766 16.406 14.82 1 98.31 332 MET A N 1
ATOM 2665 C CA . MET A 1 332 ? -16.703 16.109 13.391 1 98.31 332 MET A CA 1
ATOM 2666 C C . MET A 1 332 ? -17.359 17.234 12.578 1 98.31 332 MET A C 1
ATOM 2668 O O . MET A 1 332 ? -16.922 17.531 11.469 1 98.31 332 MET A O 1
ATOM 2672 N N . ARG A 1 333 ? -18.359 17.875 13.117 1 98 333 ARG A N 1
ATOM 2673 C CA . ARG A 1 333 ? -18.969 19.016 12.461 1 98 333 ARG A CA 1
ATOM 2674 C C . ARG A 1 333 ? -17.953 20.141 12.242 1 98 333 ARG A C 1
ATOM 2676 O O . ARG A 1 333 ? -17.922 20.75 11.172 1 98 333 ARG A O 1
ATOM 2683 N N . ARG A 1 334 ? -17.156 20.375 13.258 1 97.88 334 ARG A N 1
ATOM 2684 C CA . ARG A 1 334 ? -16.094 21.359 13.133 1 97.88 334 ARG A CA 1
ATOM 2685 C C . ARG A 1 334 ? -15.086 20.953 12.07 1 97.88 334 ARG A C 1
ATOM 2687 O O . ARG A 1 334 ? -14.633 21.781 11.273 1 97.88 334 ARG A O 1
ATOM 2694 N N . PHE A 1 335 ? -14.758 19.703 12.07 1 98.19 335 PHE A N 1
ATOM 2695 C CA . PHE A 1 335 ? -13.828 19.172 11.078 1 98.19 335 PHE A CA 1
ATOM 2696 C C . PHE A 1 335 ? -14.352 19.391 9.664 1 98.19 335 PHE A C 1
ATOM 2698 O O . PHE A 1 335 ? -13.578 19.703 8.758 1 98.19 335 PHE A O 1
ATOM 2705 N N . MET A 1 336 ? -15.672 19.359 9.508 1 97.62 336 MET A N 1
ATOM 2706 C CA . MET A 1 336 ? -16.328 19.469 8.203 1 97.62 336 MET A CA 1
ATOM 2707 C C . MET A 1 336 ? -16.281 20.891 7.688 1 97.62 336 MET A C 1
ATOM 2709 O O . MET A 1 336 ? -16.438 21.125 6.488 1 97.62 336 MET A O 1
ATOM 2713 N N . VAL A 1 337 ? -16.016 21.844 8.523 1 97.5 337 VAL A N 1
ATOM 2714 C CA . VAL A 1 337 ? -15.914 23.234 8.094 1 97.5 337 VAL A CA 1
ATOM 2715 C C . VAL A 1 337 ? -14.758 23.375 7.105 1 97.5 337 VAL A C 1
ATOM 2717 O O . VAL A 1 337 ? -14.93 23.938 6.02 1 97.5 337 VAL A O 1
ATOM 2720 N N . SER A 1 338 ? -13.688 22.812 7.477 1 97.5 338 SER A N 1
ATOM 2721 C CA . SER A 1 338 ? -12.516 22.859 6.605 1 97.5 338 SER A CA 1
ATOM 2722 C C . SER A 1 338 ? -12.703 21.969 5.383 1 97.5 338 SER A C 1
ATOM 2724 O O . SER A 1 338 ? -12.25 22.297 4.289 1 97.5 338 SER A O 1
ATOM 2726 N N . ALA A 1 339 ? -13.367 20.844 5.598 1 97.44 339 ALA A N 1
ATOM 2727 C CA . ALA A 1 339 ? -13.594 19.922 4.492 1 97.44 339 ALA A CA 1
ATOM 2728 C C . ALA A 1 339 ? -14.406 20.578 3.381 1 97.44 339 ALA A C 1
ATOM 2730 O O . ALA A 1 339 ? -14.141 20.359 2.195 1 97.44 339 ALA A O 1
ATOM 2731 N N . LYS A 1 340 ? -15.344 21.406 3.74 1 95.75 340 LYS A N 1
ATOM 2732 C CA . LYS A 1 340 ? -16.219 22.078 2.775 1 95.75 340 LYS A CA 1
ATOM 2733 C C . LYS A 1 340 ? -15.445 23.141 2.002 1 95.75 340 LYS A C 1
ATOM 2735 O O . LYS A 1 340 ? -15.758 23.422 0.841 1 95.75 340 LYS A O 1
ATOM 2740 N N . LEU A 1 341 ? -14.438 23.688 2.643 1 96.69 341 LEU A N 1
ATOM 2741 C CA . LEU A 1 341 ? -13.641 24.734 2.01 1 96.69 341 LEU A CA 1
ATOM 2742 C C . LEU A 1 341 ? -12.625 24.141 1.038 1 96.69 341 LEU A C 1
ATOM 2744 O O . LEU A 1 341 ? -12.438 24.641 -0.067 1 96.69 341 LEU A O 1
ATOM 2748 N N . ASP A 1 342 ? -11.969 23.094 1.416 1 97.31 342 ASP A N 1
ATOM 2749 C CA . ASP A 1 342 ? -10.945 22.438 0.626 1 97.31 342 ASP A CA 1
ATOM 2750 C C . ASP A 1 342 ? -10.727 21 1.104 1 97.31 342 ASP A C 1
ATOM 2752 O O . ASP A 1 342 ? -9.742 20.703 1.793 1 97.31 342 ASP A O 1
ATOM 2756 N N . SER A 1 343 ? -11.57 20.094 0.618 1 97.94 343 SER A N 1
ATOM 2757 C CA . SER A 1 343 ? -11.516 18.703 1.067 1 97.94 343 SER A CA 1
ATOM 2758 C C . SER A 1 343 ? -10.195 18.047 0.674 1 97.94 343 SER A C 1
ATOM 2760 O O . SER A 1 343 ? -9.672 17.203 1.409 1 97.94 343 SER A O 1
ATOM 2762 N N . ALA A 1 344 ? -9.641 18.469 -0.443 1 98.06 344 ALA A N 1
ATOM 2763 C CA . ALA A 1 344 ? -8.414 17.859 -0.964 1 98.06 344 ALA A CA 1
ATOM 2764 C C . ALA A 1 344 ? -7.234 18.109 -0.027 1 98.06 344 ALA A C 1
ATOM 2766 O O . ALA A 1 344 ? -6.324 17.281 0.068 1 98.06 344 ALA A O 1
ATOM 2767 N N . SER A 1 345 ? -7.246 19.203 0.726 1 97.94 345 SER A N 1
ATOM 2768 C CA . SER A 1 345 ? -6.113 19.578 1.564 1 97.94 345 SER A CA 1
ATOM 2769 C C . SER A 1 345 ? -6.367 19.219 3.027 1 97.94 345 SER A C 1
ATOM 2771 O O . SER A 1 345 ? -5.508 19.438 3.881 1 97.94 345 SER A O 1
ATOM 2773 N N . LEU A 1 346 ? -7.539 18.656 3.289 1 98.56 346 LEU A N 1
ATOM 2774 C CA . LEU A 1 346 ? -7.918 18.375 4.672 1 98.56 346 LEU A CA 1
ATOM 2775 C C . LEU A 1 346 ? -6.898 17.469 5.34 1 98.56 346 LEU A C 1
ATOM 2777 O O . LEU A 1 346 ? -6.547 16.422 4.797 1 98.56 346 LEU A O 1
ATOM 2781 N N . ALA A 1 347 ? -6.336 17.906 6.469 1 98.62 347 ALA A N 1
ATOM 2782 C CA . ALA A 1 347 ? -5.438 17.156 7.352 1 98.62 347 ALA A CA 1
ATOM 2783 C C . ALA A 1 347 ? -4.094 16.906 6.68 1 98.62 347 ALA A C 1
ATOM 2785 O O . ALA A 1 347 ? -3.311 16.062 7.145 1 98.62 347 ALA A O 1
ATOM 2786 N N . GLN A 1 348 ? -3.82 17.547 5.562 1 98.62 348 GLN A N 1
ATOM 2787 C CA . GLN A 1 348 ? -2.512 17.406 4.93 1 98.62 348 GLN A CA 1
ATOM 2788 C C . GLN A 1 348 ? -1.448 18.203 5.68 1 98.62 348 GLN A C 1
ATOM 2790 O O . GLN A 1 348 ? -1.621 19.391 5.93 1 98.62 348 GLN A O 1
ATOM 2795 N N . GLN A 1 349 ? -0.384 17.578 5.98 1 98.75 349 GLN A N 1
ATOM 2796 C CA . GLN A 1 349 ? 0.652 18.125 6.84 1 98.75 349 GLN A CA 1
ATOM 2797 C C . GLN A 1 349 ? 1.638 18.984 6.039 1 98.75 349 GLN A C 1
ATOM 2799 O O . GLN A 1 349 ? 2.027 18.609 4.934 1 98.75 349 GLN A O 1
ATOM 2804 N N . SER A 1 350 ? 2.008 20.094 6.559 1 98.69 350 SER A N 1
ATOM 2805 C CA . SER A 1 350 ? 3.139 20.922 6.145 1 98.69 350 SER A CA 1
ATOM 2806 C C . SER A 1 350 ? 4.078 21.188 7.312 1 98.69 350 SER A C 1
ATOM 2808 O O . SER A 1 350 ? 3.629 21.375 8.445 1 98.69 350 SER A O 1
ATOM 2810 N N . ILE A 1 351 ? 5.328 21.203 7.051 1 98.38 351 ILE A N 1
ATOM 2811 C CA . ILE A 1 351 ? 6.336 21.391 8.094 1 98.38 351 ILE A CA 1
ATOM 2812 C C . ILE A 1 351 ? 7.227 22.578 7.75 1 98.38 351 ILE A C 1
ATOM 2814 O O . ILE A 1 351 ? 7.664 22.734 6.605 1 98.38 351 ILE A O 1
ATOM 2818 N N . CYS A 1 352 ? 7.449 23.453 8.656 1 97.12 352 CYS A N 1
ATOM 2819 C CA . CYS A 1 352 ? 8.383 24.547 8.484 1 97.12 352 CYS A CA 1
ATOM 2820 C C . CYS A 1 352 ? 9.008 24.953 9.812 1 97.12 352 CYS A C 1
ATOM 2822 O O . CYS A 1 352 ? 8.75 24.328 10.844 1 97.12 352 CYS A O 1
ATOM 2824 N N . TYR A 1 353 ? 9.906 25.953 9.742 1 95.69 353 TYR A N 1
ATOM 2825 C CA . TYR A 1 353 ? 10.656 26.344 10.93 1 95.69 353 TYR A CA 1
ATOM 2826 C C . TYR A 1 353 ? 10.516 27.844 11.188 1 95.69 353 TYR A C 1
ATOM 2828 O O . TYR A 1 353 ? 10.523 28.641 10.258 1 95.69 353 TYR A O 1
ATOM 2836 N N . ASP A 1 354 ? 10.234 28.141 12.398 1 93.06 354 ASP A N 1
ATOM 2837 C CA . ASP A 1 354 ? 10.469 29.5 12.867 1 93.06 354 ASP A CA 1
ATOM 2838 C C . ASP A 1 354 ? 11.93 29.703 13.266 1 93.06 354 ASP A C 1
ATOM 2840 O O . ASP A 1 354 ? 12.328 29.375 14.383 1 93.06 354 ASP A O 1
ATOM 2844 N N . VAL A 1 355 ? 12.664 30.312 12.422 1 89.56 355 VAL A N 1
ATOM 2845 C CA . VAL A 1 355 ? 14.117 30.359 12.547 1 89.56 355 VAL A CA 1
ATOM 2846 C C . VAL A 1 355 ? 14.5 31.25 13.727 1 89.56 355 VAL A C 1
ATOM 2848 O O . VAL A 1 355 ? 15.453 30.969 14.445 1 89.56 355 VAL A O 1
ATOM 2851 N N . ASP A 1 356 ? 13.773 32.25 13.93 1 87.56 356 ASP A N 1
ATOM 2852 C CA . ASP A 1 356 ? 14.094 33.219 14.977 1 87.56 356 ASP A CA 1
ATOM 2853 C C . ASP A 1 356 ? 13.984 32.594 16.359 1 87.56 356 ASP A C 1
ATOM 2855 O O . ASP A 1 356 ? 14.812 32.844 17.234 1 87.56 356 ASP A O 1
ATOM 2859 N N . HIS A 1 357 ? 13.031 31.75 16.547 1 90 357 HIS A N 1
ATOM 2860 C CA . HIS A 1 357 ? 12.789 31.156 17.844 1 90 357 HIS A CA 1
ATOM 2861 C C . HIS A 1 357 ? 13.32 29.719 17.906 1 90 357 HIS A C 1
ATOM 2863 O O . HIS A 1 357 ? 13.312 29.094 18.969 1 90 357 HIS A O 1
ATOM 2869 N N . ARG A 1 358 ? 13.656 29.188 16.766 1 91.56 358 ARG A N 1
ATOM 2870 C CA . ARG A 1 358 ? 14.117 27.797 16.656 1 91.56 358 ARG A CA 1
ATOM 2871 C C . ARG A 1 358 ? 13.008 26.828 17.031 1 91.56 358 ARG A C 1
ATOM 2873 O O . ARG A 1 358 ? 13.203 25.953 17.875 1 91.56 358 ARG A O 1
ATOM 2880 N N . TRP A 1 359 ? 11.836 27.078 16.469 1 94.56 359 TRP A N 1
ATOM 2881 C CA . TRP A 1 359 ? 10.688 26.188 16.641 1 94.56 359 TRP A CA 1
ATOM 2882 C C . TRP A 1 359 ? 10.43 25.391 15.359 1 94.56 359 TRP A C 1
ATOM 2884 O O . TRP A 1 359 ? 10.727 25.859 14.258 1 94.56 359 TRP A O 1
ATOM 2894 N N . THR A 1 360 ? 10 24.172 15.531 1 96.25 360 THR A N 1
ATOM 2895 C CA . THR A 1 360 ? 9.438 23.406 14.438 1 96.25 360 THR A CA 1
ATOM 2896 C C . THR A 1 360 ? 7.918 23.531 14.414 1 96.25 360 THR A C 1
ATOM 2898 O O . THR A 1 360 ? 7.254 23.344 15.438 1 96.25 360 THR A O 1
ATOM 2901 N N . VAL A 1 361 ? 7.406 23.891 13.273 1 97.62 361 VAL A N 1
ATOM 2902 C CA . VAL A 1 361 ? 5.969 24.078 13.125 1 97.62 361 VAL A CA 1
ATOM 2903 C C . VAL A 1 361 ? 5.398 23.047 12.164 1 97.62 361 VAL A C 1
ATOM 2905 O O . VAL A 1 361 ? 5.945 22.812 11.086 1 97.62 361 VAL A O 1
ATOM 2908 N N . SER A 1 362 ? 4.375 22.344 12.578 1 98.62 362 SER A N 1
ATOM 2909 C CA . SER A 1 362 ? 3.633 21.391 11.758 1 98.62 362 SER A CA 1
ATOM 2910 C C . SER A 1 362 ? 2.178 21.812 11.586 1 98.62 362 SER A C 1
ATOM 2912 O O . SER A 1 362 ? 1.457 21.984 12.578 1 98.62 362 SER A O 1
ATOM 2914 N N . VAL A 1 363 ? 1.809 22.031 10.375 1 98.81 363 VAL A N 1
ATOM 2915 C CA . VAL A 1 363 ? 0.434 22.406 10.07 1 98.81 363 VAL A CA 1
ATOM 2916 C C . VAL A 1 363 ? -0.307 21.234 9.445 1 98.81 363 VAL A C 1
ATOM 2918 O O . VAL A 1 363 ? 0.083 20.734 8.383 1 98.81 363 VAL A O 1
ATOM 2921 N N . SER A 1 364 ? -1.258 20.703 10.094 1 98.81 364 SER A N 1
ATOM 2922 C CA . SER A 1 364 ? -2.275 19.844 9.492 1 98.81 364 SER A CA 1
ATOM 2923 C C . SER A 1 364 ? -3.51 20.656 9.094 1 98.81 364 SER A C 1
ATOM 2925 O O . SER A 1 364 ? -4.379 20.922 9.93 1 98.81 364 SER A O 1
ATOM 2927 N N . TRP A 1 365 ? -3.576 21.016 7.883 1 98.75 365 TRP A N 1
ATOM 2928 C CA . TRP A 1 365 ? -4.516 22.047 7.469 1 98.75 365 TRP A CA 1
ATOM 2929 C C . TRP A 1 365 ? -5.949 21.641 7.793 1 98.75 365 TRP A C 1
ATOM 2931 O O . TRP A 1 365 ? -6.359 20.516 7.523 1 98.75 365 TRP A O 1
ATOM 2941 N N . GLY A 1 366 ? -6.68 22.516 8.359 1 98.62 366 GLY A N 1
ATOM 2942 C CA . GLY A 1 366 ? -8.078 22.312 8.695 1 98.62 366 GLY A CA 1
ATOM 2943 C C . GLY A 1 366 ? -8.281 21.5 9.961 1 98.62 366 GLY A C 1
ATOM 2944 O O . GLY A 1 366 ? -9.398 21.109 10.289 1 98.62 366 GLY A O 1
ATOM 2945 N N . TYR A 1 367 ? -7.164 21.234 10.711 1 98.75 367 TYR A N 1
ATOM 2946 C CA . TYR A 1 367 ? -7.27 20.391 11.898 1 98.75 367 TYR A CA 1
ATOM 2947 C C . TYR A 1 367 ? -6.457 20.984 13.047 1 98.75 367 TYR A C 1
ATOM 2949 O O . TYR A 1 367 ? -7.012 21.641 13.938 1 98.75 367 TYR A O 1
ATOM 2957 N N . THR A 1 368 ? -5.051 20.859 12.906 1 98.62 368 THR A N 1
ATOM 2958 C CA . THR A 1 368 ? -4.23 21.344 14.016 1 98.62 368 THR A CA 1
ATOM 2959 C C . THR A 1 368 ? -2.973 22.031 13.492 1 98.62 368 THR A C 1
ATOM 2961 O O . THR A 1 368 ? -2.58 21.844 12.344 1 98.62 368 THR A O 1
ATOM 2964 N N . VAL A 1 369 ? -2.461 22.906 14.32 1 98.44 369 VAL A N 1
ATOM 2965 C CA . VAL A 1 369 ? -1.084 23.391 14.227 1 98.44 369 VAL A CA 1
ATOM 2966 C C . VAL A 1 369 ? -0.317 23 15.492 1 98.44 369 VAL A C 1
ATOM 2968 O O . VAL A 1 369 ? -0.833 23.141 16.609 1 98.44 369 VAL A O 1
ATOM 2971 N N . GLN A 1 370 ? 0.839 22.5 15.297 1 97.25 370 GLN A N 1
ATOM 2972 C CA . GLN A 1 370 ? 1.691 22.141 16.422 1 97.25 370 GLN A CA 1
ATOM 2973 C C . GLN A 1 370 ? 3.021 22.875 16.375 1 97.25 370 GLN A C 1
ATOM 2975 O O . GLN A 1 370 ? 3.646 22.969 15.312 1 97.25 370 GLN A O 1
ATOM 2980 N N . ILE A 1 371 ? 3.406 23.438 17.453 1 95.81 371 ILE A N 1
ATOM 2981 C CA . ILE A 1 371 ? 4.68 24.141 17.578 1 95.81 371 ILE A CA 1
ATOM 2982 C C . ILE A 1 371 ? 5.551 23.453 18.625 1 95.81 371 ILE A C 1
ATOM 2984 O O . ILE A 1 371 ? 5.141 23.297 19.781 1 95.81 371 ILE A O 1
ATOM 2988 N N . THR A 1 372 ? 6.676 23.031 18.234 1 93.88 372 THR A N 1
ATOM 2989 C CA . THR A 1 372 ? 7.613 22.328 19.109 1 93.88 372 THR A CA 1
ATOM 2990 C C . THR A 1 372 ? 8.914 23.109 19.234 1 93.88 372 THR A C 1
ATOM 2992 O O . THR A 1 372 ? 9.445 23.625 18.25 1 93.88 372 THR A O 1
ATOM 2995 N N . ARG A 1 373 ? 9.398 23.141 20.484 1 92.38 373 ARG A N 1
ATOM 2996 C CA . ARG A 1 373 ? 10.711 23.75 20.719 1 92.38 373 ARG A CA 1
ATOM 2997 C C . ARG A 1 373 ? 11.82 22.891 20.125 1 92.38 373 ARG A C 1
ATOM 2999 O O . ARG A 1 373 ? 11.82 21.672 20.297 1 92.38 373 ARG A O 1
ATOM 3006 N N . GLY A 1 374 ? 12.664 23.609 19.391 1 90.94 374 GLY A N 1
ATOM 3007 C CA . GLY A 1 374 ? 13.773 22.906 18.766 1 90.94 374 GLY A CA 1
ATOM 3008 C C . GLY A 1 374 ? 13.531 22.578 17.297 1 90.94 374 GLY A C 1
ATOM 3009 O O . GLY A 1 374 ? 12.438 22.797 16.781 1 90.94 374 GLY A O 1
ATOM 3010 N N . VAL A 1 375 ? 14.609 22.156 16.703 1 92.56 375 VAL A N 1
ATOM 3011 C CA . VAL A 1 375 ? 14.555 21.797 15.289 1 92.56 375 VAL A CA 1
ATOM 3012 C C . VAL A 1 375 ? 14.438 20.281 15.141 1 92.56 375 VAL A C 1
ATOM 3014 O O . VAL A 1 375 ? 15.391 19.562 15.43 1 92.56 375 VAL A O 1
ATOM 3017 N N . LEU A 1 376 ? 13.289 19.875 14.758 1 94.44 376 LEU A N 1
ATOM 3018 C CA . LEU A 1 376 ? 13.047 18.469 14.445 1 94.44 376 LEU A CA 1
ATOM 3019 C C . LEU A 1 376 ? 13.078 18.234 12.938 1 94.44 376 LEU A C 1
ATOM 3021 O O . LEU A 1 376 ? 12.594 19.047 12.164 1 94.44 376 LEU A O 1
ATOM 3025 N N . SER A 1 377 ? 13.625 17.109 12.547 1 95.31 377 SER A N 1
ATOM 3026 C CA . SER A 1 377 ? 13.781 16.812 11.125 1 95.31 377 SER A CA 1
ATOM 3027 C C . SER A 1 377 ? 12.438 16.5 10.477 1 95.31 377 SER A C 1
ATOM 3029 O O . SER A 1 377 ? 11.508 16.047 11.148 1 95.31 377 SER A O 1
ATOM 3031 N N . ALA A 1 378 ? 12.359 16.797 9.148 1 96.75 378 ALA A N 1
ATOM 3032 C CA . ALA A 1 378 ? 11.172 16.422 8.391 1 96.75 378 ALA A CA 1
ATOM 3033 C C . ALA A 1 378 ? 10.906 14.93 8.492 1 96.75 378 ALA A C 1
ATOM 3035 O O . ALA A 1 378 ? 9.75 14.5 8.602 1 96.75 378 ALA A O 1
ATOM 3036 N N . LYS A 1 379 ? 11.938 14.117 8.453 1 96 379 LYS A N 1
ATOM 3037 C CA . LYS A 1 379 ? 11.828 12.664 8.547 1 96 379 LYS A CA 1
ATOM 3038 C C . LYS A 1 379 ? 11.102 12.242 9.82 1 96 379 LYS A C 1
ATOM 3040 O O . LYS A 1 379 ? 10.297 11.312 9.805 1 96 379 LYS A O 1
ATOM 3045 N N . GLU A 1 380 ? 11.445 12.945 10.875 1 95.44 380 GLU A N 1
ATOM 3046 C CA . GLU A 1 380 ? 10.805 12.664 12.156 1 95.44 380 GLU A CA 1
ATOM 3047 C C . GLU A 1 380 ? 9.367 13.172 12.18 1 95.44 380 GLU A C 1
ATOM 3049 O O . GLU A 1 380 ? 8.477 12.5 12.703 1 95.44 380 GLU A O 1
ATOM 3054 N N . MET A 1 381 ? 9.141 14.305 11.641 1 97.12 381 MET A N 1
ATOM 3055 C CA . MET A 1 381 ? 7.867 15.008 11.766 1 97.12 381 MET A CA 1
ATOM 3056 C C . MET A 1 381 ? 6.777 14.289 10.977 1 97.12 381 MET A C 1
ATOM 3058 O O . MET A 1 381 ? 5.594 14.391 11.312 1 97.12 381 MET A O 1
ATOM 3062 N N . VAL A 1 382 ? 7.168 13.531 9.945 1 97.75 382 VAL A N 1
ATOM 3063 C CA . VAL A 1 382 ? 6.16 12.891 9.109 1 97.75 382 VAL A CA 1
ATOM 3064 C C . VAL A 1 382 ? 5.613 11.656 9.82 1 97.75 382 VAL A C 1
ATOM 3066 O O . VAL A 1 382 ? 4.605 11.086 9.391 1 97.75 382 VAL A O 1
ATOM 3069 N N . ILE A 1 383 ? 6.23 11.211 10.867 1 98 383 ILE A N 1
ATOM 3070 C CA . ILE A 1 383 ? 5.801 10.047 11.641 1 98 383 ILE A CA 1
ATOM 3071 C C . ILE A 1 383 ? 4.762 10.469 12.672 1 98 383 ILE A C 1
ATOM 3073 O O . ILE A 1 383 ? 5.008 11.375 13.477 1 98 383 ILE A O 1
ATOM 3077 N N . PRO A 1 384 ? 3.604 9.836 12.688 1 97.94 384 PRO A N 1
ATOM 3078 C CA . PRO A 1 384 ? 2.582 10.188 13.68 1 97.94 384 PRO A CA 1
ATOM 3079 C C . PRO A 1 384 ? 3.057 9.977 15.109 1 97.94 384 PRO A C 1
ATOM 3081 O O . PRO A 1 384 ? 3.756 9 15.398 1 97.94 384 PRO A O 1
ATOM 3084 N N . THR A 1 385 ? 2.684 10.969 15.961 1 97.25 385 THR A N 1
ATOM 3085 C CA . THR A 1 385 ? 2.9 10.773 17.391 1 97.25 385 THR A CA 1
ATOM 3086 C C . THR A 1 385 ? 1.883 9.789 17.969 1 97.25 385 THR A C 1
ATOM 3088 O O . THR A 1 385 ? 0.713 9.805 17.578 1 97.25 385 THR A O 1
ATOM 3091 N N . ARG A 1 386 ? 2.322 8.992 18.828 1 96.19 386 ARG A N 1
ATOM 3092 C CA . ARG A 1 386 ? 1.479 7.934 19.375 1 96.19 386 ARG A CA 1
ATOM 3093 C C . ARG A 1 386 ? 0.568 8.477 20.469 1 96.19 386 ARG A C 1
ATOM 3095 O O . ARG A 1 386 ? 0.753 8.172 21.656 1 96.19 386 ARG A O 1
ATOM 3102 N N . THR A 1 387 ? -0.447 9.156 20.141 1 96.12 387 THR A N 1
ATOM 3103 C CA . THR A 1 387 ? -1.445 9.68 21.062 1 96.12 387 THR A CA 1
ATOM 3104 C C . THR A 1 387 ? -2.613 8.711 21.203 1 96.12 387 THR A C 1
ATOM 3106 O O . THR A 1 387 ? -3.666 9.07 21.734 1 96.12 387 THR A O 1
ATOM 3109 N N . PHE A 1 388 ? -2.48 7.535 20.672 1 96.19 388 PHE A N 1
ATOM 3110 C CA . PHE A 1 388 ? -3.465 6.461 20.656 1 96.19 388 PHE A CA 1
ATOM 3111 C C . PHE A 1 388 ? -2.859 5.16 21.172 1 96.19 388 PHE A C 1
ATOM 3113 O O . PHE A 1 388 ? -1.645 5.066 21.359 1 96.19 388 PHE A O 1
ATOM 3120 N N . ILE A 1 389 ? -3.766 4.227 21.422 1 94.69 389 ILE A N 1
ATOM 3121 C CA . ILE A 1 389 ? -3.318 2.891 21.797 1 94.69 389 ILE A CA 1
ATOM 3122 C C . ILE A 1 389 ? -3.895 1.858 20.828 1 94.69 389 ILE A C 1
ATOM 3124 O O . ILE A 1 389 ? -4.891 2.123 20.156 1 94.69 389 ILE A O 1
ATOM 3128 N N . ASP A 1 390 ? -3.232 0.774 20.781 1 92.12 390 ASP A N 1
ATOM 3129 C CA . ASP A 1 390 ? -3.574 -0.238 19.797 1 92.12 390 ASP A CA 1
ATOM 3130 C C . ASP A 1 390 ? -4.918 -0.888 20.109 1 92.12 390 ASP A C 1
ATOM 3132 O O . ASP A 1 390 ? -5.438 -0.742 21.219 1 92.12 390 ASP A O 1
ATOM 3136 N N . TRP A 1 391 ? -5.453 -1.651 19.281 1 93.94 391 TRP A N 1
ATOM 3137 C CA . TRP A 1 391 ? -6.793 -2.234 19.312 1 93.94 391 TRP A CA 1
ATOM 3138 C C . TRP A 1 391 ? -6.926 -3.238 20.453 1 93.94 391 TRP A C 1
ATOM 3140 O O . TRP A 1 391 ? -8.031 -3.482 20.938 1 93.94 391 TRP A O 1
ATOM 3150 N N . TYR A 1 392 ? -5.863 -3.771 20.875 1 92.81 392 TYR A N 1
ATOM 3151 C CA . TYR A 1 392 ? -5.887 -4.75 21.969 1 92.81 392 TYR A CA 1
ATOM 3152 C C . TYR A 1 392 ? -5.449 -4.117 23.281 1 92.81 392 TYR A C 1
ATOM 3154 O O . TYR A 1 392 ? -5.133 -4.824 24.234 1 92.81 392 TYR A O 1
ATOM 3162 N N . LYS A 1 393 ? -5.285 -2.879 23.25 1 91.06 393 LYS A N 1
ATOM 3163 C CA . LYS A 1 393 ? -5.039 -2.043 24.422 1 91.06 393 LYS A CA 1
ATOM 3164 C C . LYS A 1 393 ? -3.703 -2.387 25.078 1 91.06 393 LYS A C 1
ATOM 3166 O O . LYS A 1 393 ? -3.605 -2.473 26.297 1 91.06 393 LYS A O 1
ATOM 3171 N N . GLN A 1 394 ? -2.82 -2.738 24.219 1 84.69 394 GLN A N 1
ATOM 3172 C CA . GLN A 1 394 ? -1.459 -2.988 24.672 1 84.69 394 GLN A CA 1
ATOM 3173 C C . GLN A 1 394 ? -0.523 -1.854 24.266 1 84.69 394 GLN A C 1
ATOM 3175 O O . GLN A 1 394 ? -0.752 -1.186 23.266 1 84.69 394 GLN A O 1
ATOM 3180 N N . ALA A 1 395 ? 0.388 -1.637 25.172 1 81.75 395 ALA A N 1
ATOM 3181 C CA . ALA A 1 395 ? 1.382 -0.611 24.859 1 81.75 395 ALA A CA 1
ATOM 3182 C C . ALA A 1 395 ? 2.543 -1.196 24.062 1 81.75 395 ALA A C 1
ATOM 3184 O O . ALA A 1 395 ? 3.654 -1.33 24.578 1 81.75 395 ALA A O 1
ATOM 3185 N N . ASP A 1 396 ? 2.279 -1.665 22.922 1 87.75 396 ASP A N 1
ATOM 3186 C CA . ASP A 1 396 ? 3.295 -2.246 22.047 1 87.75 396 ASP A CA 1
ATOM 3187 C C . ASP A 1 396 ? 3.41 -1.468 20.734 1 87.75 396 ASP A C 1
ATOM 3189 O O . ASP A 1 396 ? 2.486 -1.475 19.922 1 87.75 396 ASP A O 1
ATOM 3193 N N . GLU A 1 397 ? 4.547 -0.856 20.609 1 90.38 397 GLU A N 1
ATOM 3194 C CA . GLU A 1 397 ? 4.754 -0.026 19.422 1 90.38 397 GLU A CA 1
ATOM 3195 C C . GLU A 1 397 ? 4.824 -0.876 18.156 1 90.38 397 GLU A C 1
ATOM 3197 O O . GLU A 1 397 ? 4.738 -0.352 17.047 1 90.38 397 GLU A O 1
ATOM 3202 N N . ARG A 1 398 ? 4.918 -2.156 18.297 1 93.19 398 ARG A N 1
ATOM 3203 C CA . ARG A 1 398 ? 5.043 -3.053 17.156 1 93.19 398 ARG A CA 1
ATOM 3204 C C . ARG A 1 398 ? 3.668 -3.459 16.625 1 93.19 398 ARG A C 1
ATOM 3206 O O . ARG A 1 398 ? 3.566 -4.148 15.617 1 93.19 398 ARG A O 1
ATOM 3213 N N . SER A 1 399 ? 2.65 -3.004 17.266 1 95.88 399 SER A N 1
ATOM 3214 C CA . SER A 1 399 ? 1.305 -3.48 16.969 1 95.88 399 SER A CA 1
ATOM 3215 C C . SER A 1 399 ? 0.668 -2.662 15.844 1 95.88 399 SER A C 1
ATOM 3217 O O . SER A 1 399 ? -0.444 -2.961 15.406 1 95.88 399 SER A O 1
ATOM 3219 N N . TYR A 1 400 ? 1.352 -1.645 15.398 1 97.19 400 TYR A N 1
ATOM 3220 C CA . TYR A 1 400 ? 0.803 -0.771 14.367 1 97.19 400 TYR A CA 1
ATOM 3221 C C . TYR A 1 400 ? 1.331 -1.154 12.992 1 97.19 400 TYR A C 1
ATOM 3223 O O . TYR A 1 400 ? 2.469 -1.611 12.859 1 97.19 400 TYR A O 1
ATOM 3231 N N . ALA A 1 401 ? 0.545 -0.983 11.992 1 97.31 401 ALA A N 1
ATOM 3232 C CA . ALA A 1 401 ? 0.929 -1.299 10.617 1 97.31 401 ALA A CA 1
ATOM 3233 C C . ALA A 1 401 ? 1.653 -0.123 9.961 1 97.31 401 ALA A C 1
ATOM 3235 O O . ALA A 1 401 ? 1.725 -0.033 8.734 1 97.31 401 ALA A O 1
ATOM 3236 N N . PHE A 1 402 ? 2.082 0.855 10.688 1 97.38 402 PHE A N 1
ATOM 3237 C CA . PHE A 1 402 ? 2.834 2.039 10.289 1 97.38 402 PHE A CA 1
ATOM 3238 C C . PHE A 1 402 ? 3.766 2.49 11.406 1 97.38 402 PHE A C 1
ATOM 3240 O O . PHE A 1 402 ? 3.688 1.984 12.531 1 97.38 402 PHE A O 1
ATOM 3247 N N . ASN A 1 403 ? 4.637 3.4 11.141 1 98.06 403 ASN A N 1
ATOM 3248 C CA . ASN A 1 403 ? 5.555 3.912 12.148 1 98.06 403 ASN A CA 1
ATOM 3249 C C . ASN A 1 403 ? 4.867 4.902 13.086 1 98.06 403 ASN A C 1
ATOM 3251 O O . ASN A 1 403 ? 3.986 5.652 12.664 1 98.06 403 ASN A O 1
ATOM 3255 N N . THR A 1 404 ? 5.27 4.863 14.281 1 97.31 404 THR A N 1
ATOM 3256 C CA . THR A 1 404 ? 4.84 5.848 15.273 1 97.31 404 THR A CA 1
ATOM 3257 C C . THR A 1 404 ? 6.027 6.363 16.078 1 97.31 404 THR A C 1
ATOM 3259 O O . THR A 1 404 ? 7.094 5.746 16.078 1 97.31 404 THR A O 1
ATOM 3262 N N . ARG A 1 405 ? 5.871 7.473 16.609 1 96.38 405 ARG A N 1
ATOM 3263 C CA . ARG A 1 405 ? 6.895 8.016 17.5 1 96.38 405 ARG A CA 1
ATOM 3264 C C . ARG A 1 405 ? 6.285 8.531 18.797 1 96.38 405 ARG A C 1
ATOM 3266 O O . ARG A 1 405 ? 5.086 8.812 18.859 1 96.38 405 ARG A O 1
ATOM 3273 N N . PRO A 1 406 ? 7.074 8.578 19.859 1 95.12 406 PRO A N 1
ATOM 3274 C CA . PRO A 1 406 ? 6.547 9.156 21.094 1 95.12 406 PRO A CA 1
ATOM 3275 C C . PRO A 1 406 ? 6.113 10.609 20.922 1 95.12 406 PRO A C 1
ATOM 3277 O O . PRO A 1 406 ? 6.586 11.297 20.031 1 95.12 406 PRO A O 1
ATOM 3280 N N . VAL A 1 407 ? 5.297 11.016 21.781 1 93.06 407 VAL A N 1
ATOM 3281 C CA . VAL A 1 407 ? 4.766 12.375 21.734 1 93.06 407 VAL A CA 1
ATOM 3282 C C . VAL A 1 407 ? 5.902 13.375 21.906 1 93.06 407 VAL A C 1
ATOM 3284 O O . VAL A 1 407 ? 5.93 14.414 21.234 1 93.06 407 VAL A O 1
ATOM 3287 N N . ALA A 1 408 ? 6.754 13.016 22.859 1 90.31 408 ALA A N 1
ATOM 3288 C CA . ALA A 1 408 ? 7.918 13.867 23.078 1 90.31 408 ALA A CA 1
ATOM 3289 C C . ALA A 1 408 ? 9.078 13.07 23.656 1 90.31 408 ALA A C 1
ATOM 3291 O O . ALA A 1 408 ? 8.875 12.125 24.406 1 90.31 408 ALA A O 1
ATOM 3292 N N . LYS A 1 409 ? 10.219 13.531 23.188 1 85.81 409 LYS A N 1
ATOM 3293 C CA . LYS A 1 409 ? 11.414 12.914 23.766 1 85.81 409 LYS A CA 1
ATOM 3294 C C . LYS A 1 409 ? 11.695 13.438 25.172 1 85.81 409 LYS A C 1
ATOM 3296 O O . LYS A 1 409 ? 12.219 12.719 26.016 1 85.81 409 LYS A O 1
ATOM 3301 N N . SER A 1 410 ? 11.383 14.711 25.344 1 85.94 410 SER A N 1
ATOM 3302 C CA . SER A 1 410 ? 11.461 15.359 26.656 1 85.94 410 SER A CA 1
ATOM 3303 C C . SER A 1 410 ? 10.234 16.219 26.906 1 85.94 410 SER A C 1
ATOM 3305 O O . SER A 1 410 ? 9.523 16.594 25.984 1 85.94 410 SER A O 1
ATOM 3307 N N . ALA A 1 411 ? 10.086 16.531 28.125 1 83.88 411 ALA A N 1
ATOM 3308 C CA . ALA A 1 411 ? 8.938 17.359 28.5 1 83.88 411 ALA A CA 1
ATOM 3309 C C . ALA A 1 411 ? 9.016 18.734 27.844 1 83.88 411 ALA A C 1
ATOM 3311 O O . ALA A 1 411 ? 7.988 19.328 27.484 1 83.88 411 ALA A O 1
ATOM 3312 N N . CYS A 1 412 ? 10.156 19.141 27.656 1 86.69 412 CYS A N 1
ATOM 3313 C CA . CYS A 1 412 ? 10.367 20.484 27.125 1 86.69 412 CYS A CA 1
ATOM 3314 C C . CYS A 1 412 ? 10.148 20.516 25.625 1 86.69 412 CYS A C 1
ATOM 3316 O O . CYS A 1 412 ? 10.023 21.594 25.031 1 86.69 412 CYS A O 1
ATOM 3318 N N . GLN A 1 413 ? 10.031 19.344 24.984 1 89.19 413 GLN A N 1
ATOM 3319 C CA . GLN A 1 413 ? 9.82 19.266 23.547 1 89.19 413 GLN A CA 1
ATOM 3320 C C . GLN A 1 413 ? 8.391 18.828 23.219 1 89.19 413 GLN A C 1
ATOM 3322 O O . GLN A 1 413 ? 8.094 18.469 22.078 1 89.19 413 GLN A O 1
ATOM 3327 N N . ARG A 1 414 ? 7.66 18.844 24.25 1 91.44 414 ARG A N 1
ATOM 3328 C CA . ARG A 1 414 ? 6.258 18.531 24 1 91.44 414 ARG A CA 1
ATOM 3329 C C . ARG A 1 414 ? 5.613 19.594 23.109 1 91.44 414 ARG A C 1
ATOM 3331 O O . ARG A 1 414 ? 5.703 20.797 23.406 1 91.44 414 ARG A O 1
ATOM 3338 N N . PRO A 1 415 ? 4.977 19.234 22.078 1 93.81 415 PRO A N 1
ATOM 3339 C CA . PRO A 1 415 ? 4.395 20.234 21.172 1 93.81 415 PRO A CA 1
ATOM 3340 C C . PRO A 1 415 ? 3.207 20.969 21.797 1 93.81 415 PRO A C 1
ATOM 3342 O O . PRO A 1 415 ? 2.408 20.375 22.516 1 93.81 415 PRO A O 1
ATOM 3345 N N . ARG A 1 416 ? 3.168 22.266 21.578 1 94.5 416 ARG A N 1
ATOM 3346 C CA . ARG A 1 416 ? 1.934 23.016 21.812 1 94.5 416 ARG A CA 1
ATOM 3347 C C . ARG A 1 416 ? 0.942 22.797 20.672 1 94.5 416 ARG A C 1
ATOM 3349 O O . ARG A 1 416 ? 1.261 23.062 19.516 1 94.5 416 ARG A O 1
ATOM 3356 N N . VAL A 1 417 ? -0.229 22.359 21.062 1 96.44 417 VAL A N 1
ATOM 3357 C CA . VAL A 1 417 ? -1.203 21.984 20.031 1 96.44 417 VAL A CA 1
ATOM 3358 C C . VAL A 1 417 ? -2.271 23.078 19.922 1 96.44 417 VAL A C 1
ATOM 3360 O O . VAL A 1 417 ? -2.84 23.5 20.938 1 96.44 417 VAL A O 1
ATOM 3363 N N . TYR A 1 418 ? -2.496 23.547 18.75 1 97.31 418 TYR A N 1
ATOM 3364 C CA . TYR A 1 418 ? -3.557 24.484 18.391 1 97.31 418 TYR A CA 1
ATOM 3365 C C . TYR A 1 418 ? -4.609 23.812 17.531 1 97.31 418 TYR A C 1
ATOM 3367 O O . TYR A 1 418 ? -4.293 23.266 16.469 1 97.31 418 TYR A O 1
ATOM 3375 N N . TYR A 1 419 ? -5.863 23.812 17.938 1 98.38 419 TYR A N 1
ATOM 3376 C CA . TYR A 1 419 ? -6.938 23.188 17.188 1 98.38 419 TYR A CA 1
ATOM 3377 C C . TYR A 1 419 ? -7.707 24.203 16.359 1 98.38 419 TYR A C 1
ATOM 3379 O O . TYR A 1 419 ? -7.879 25.344 16.781 1 98.38 419 TYR A O 1
ATOM 3387 N N . LEU A 1 420 ? -8.164 23.766 15.289 1 98.69 420 LEU A N 1
ATOM 3388 C CA . LEU A 1 420 ? -8.992 24.625 14.438 1 98.69 420 LEU A CA 1
ATOM 3389 C C . LEU A 1 420 ? -10.195 25.156 15.203 1 98.69 420 LEU A C 1
ATOM 3391 O O . LEU A 1 420 ? -10.914 24.391 15.859 1 98.69 420 LEU A O 1
ATOM 3395 N N . SER A 1 421 ? -10.336 26.406 15.102 1 97.5 421 SER A N 1
ATOM 3396 C CA . SER A 1 421 ? -11.523 27.031 15.68 1 97.5 421 SER A CA 1
ATOM 3397 C C . SER A 1 421 ? -12.531 27.406 14.602 1 97.5 421 SER A C 1
ATOM 3399 O O . SER A 1 421 ? -13.742 27.219 14.781 1 97.5 421 SER A O 1
ATOM 3401 N N . ASN A 1 422 ? -11.961 27.938 13.547 1 96.06 422 ASN A N 1
ATOM 3402 C CA . ASN A 1 422 ? -12.805 28.328 12.422 1 96.06 422 ASN A CA 1
ATOM 3403 C C . ASN A 1 422 ? -11.992 28.484 11.141 1 96.06 422 ASN A C 1
ATOM 3405 O O . ASN A 1 422 ? -10.766 28.594 11.188 1 96.06 422 ASN A O 1
ATOM 3409 N N . ALA A 1 423 ? -12.695 28.391 10.047 1 97.88 423 ALA A N 1
ATOM 3410 C CA . ALA A 1 423 ? -12.102 28.594 8.734 1 97.88 423 ALA A CA 1
ATOM 3411 C C . ALA A 1 423 ? -13.078 29.281 7.789 1 97.88 423 ALA A C 1
ATOM 3413 O O . ALA A 1 423 ? -14.273 28.984 7.785 1 97.88 423 ALA A O 1
ATOM 3414 N N . LEU A 1 424 ? -12.539 30.297 7.047 1 96.75 424 LEU A N 1
ATOM 3415 C CA . LEU A 1 424 ? -13.367 31.078 6.148 1 96.75 424 LEU A CA 1
ATOM 3416 C C . LEU A 1 424 ? -12.68 31.297 4.809 1 96.75 424 LEU A C 1
ATOM 3418 O O . LEU A 1 424 ? -11.445 31.281 4.734 1 96.75 424 LEU A O 1
ATOM 3422 N N . PRO A 1 425 ? -13.539 31.406 3.771 1 96.19 425 PRO A N 1
ATOM 3423 C CA . PRO A 1 425 ? -12.945 31.797 2.492 1 96.19 425 PRO A CA 1
ATOM 3424 C C . PRO A 1 425 ? -12.57 33.281 2.434 1 96.19 425 PRO A C 1
ATOM 3426 O O . PRO A 1 425 ? -13.289 34.125 2.98 1 96.19 425 PRO A O 1
ATOM 3429 N N . ASP A 1 426 ? -11.453 33.5 2.01 1 92.81 426 ASP A N 1
ATOM 3430 C CA . ASP A 1 426 ? -11.047 34.844 1.651 1 92.81 426 ASP A CA 1
ATOM 3431 C C . ASP A 1 426 ? -11.18 35.094 0.149 1 92.81 426 ASP A C 1
ATOM 3433 O O . ASP A 1 426 ? -10.227 34.906 -0.604 1 92.81 426 ASP A O 1
ATOM 3437 N N . LEU A 1 427 ? -12.289 35.625 -0.293 1 91.19 427 LEU A N 1
ATOM 3438 C CA . LEU A 1 427 ? -12.641 35.75 -1.705 1 91.19 427 LEU A CA 1
ATOM 3439 C C . LEU A 1 427 ? -11.805 36.812 -2.391 1 91.19 427 LEU A C 1
ATOM 3441 O O . LEU A 1 427 ? -11.477 36.688 -3.574 1 91.19 427 LEU A O 1
ATOM 3445 N N . ALA A 1 428 ? -11.469 37.75 -1.654 1 91.94 428 ALA A N 1
ATOM 3446 C CA . ALA A 1 428 ? -10.695 38.875 -2.225 1 91.94 428 ALA A CA 1
ATOM 3447 C C . ALA A 1 428 ? -9.32 38.406 -2.688 1 91.94 428 ALA A C 1
ATOM 3449 O O . ALA A 1 428 ? -8.859 38.781 -3.768 1 91.94 428 ALA A O 1
ATOM 3450 N N . LEU A 1 429 ? -8.734 37.531 -1.916 1 93.5 429 LEU A N 1
ATOM 3451 C CA . LEU A 1 429 ? -7.375 37.094 -2.23 1 93.5 429 LEU A CA 1
ATOM 3452 C C . LEU A 1 429 ? -7.363 35.656 -2.736 1 93.5 429 LEU A C 1
ATOM 3454 O O . LEU A 1 429 ? -6.297 35.062 -2.914 1 93.5 429 LEU A O 1
ATOM 3458 N N . HIS A 1 430 ? -8.547 35.094 -2.959 1 93.12 430 HIS A N 1
ATOM 3459 C CA . HIS A 1 430 ? -8.703 33.75 -3.484 1 93.12 430 HIS A CA 1
ATOM 3460 C C . HIS A 1 430 ? -7.938 32.719 -2.639 1 93.12 430 HIS A C 1
ATOM 3462 O O . HIS A 1 430 ? -7.164 31.922 -3.17 1 93.12 430 HIS A O 1
ATOM 3468 N N . ARG A 1 431 ? -8.102 32.875 -1.38 1 96.69 431 ARG A N 1
ATOM 3469 C CA . ARG A 1 431 ? -7.477 31.938 -0.438 1 96.69 431 ARG A CA 1
ATOM 3470 C C . ARG A 1 431 ? -8.406 31.641 0.729 1 96.69 431 ARG A C 1
ATOM 3472 O O . ARG A 1 431 ? -9.555 32.094 0.756 1 96.69 431 ARG A O 1
ATOM 3479 N N . THR A 1 432 ? -8 30.688 1.573 1 97.56 432 THR A N 1
ATOM 3480 C CA . THR A 1 432 ? -8.695 30.391 2.822 1 97.56 432 THR A CA 1
ATOM 3481 C C . THR A 1 432 ? -7.918 30.953 4.016 1 97.56 432 THR A C 1
ATOM 3483 O O . THR A 1 432 ? -6.695 31.094 3.955 1 97.56 432 THR A O 1
ATOM 3486 N N . ALA A 1 433 ? -8.656 31.359 4.973 1 97.5 433 ALA A N 1
ATOM 3487 C CA . ALA A 1 433 ? -8.094 31.75 6.262 1 97.5 433 ALA A CA 1
ATOM 3488 C C . ALA A 1 433 ? -8.656 30.875 7.387 1 97.5 433 ALA A C 1
ATOM 3490 O O . ALA A 1 433 ? -9.875 30.781 7.547 1 97.5 433 ALA A O 1
ATOM 3491 N N . SER A 1 434 ? -7.785 30.219 8.086 1 98.25 434 SER A N 1
ATOM 3492 C CA . SER A 1 434 ? -8.211 29.375 9.195 1 98.25 434 SER A CA 1
ATOM 3493 C C . SER A 1 434 ? -7.523 29.797 10.492 1 98.25 434 SER A C 1
ATOM 3495 O O . SER A 1 434 ? -6.355 30.188 10.492 1 98.25 434 SER A O 1
ATOM 3497 N N . GLU A 1 435 ? -8.297 29.734 11.562 1 98 435 GLU A N 1
ATOM 3498 C CA . GLU A 1 435 ? -7.809 30.094 12.891 1 98 435 GLU A CA 1
ATOM 3499 C C . GLU A 1 435 ? -7.691 28.875 13.789 1 98 435 GLU A C 1
ATOM 3501 O O . GLU A 1 435 ? -8.609 28.047 13.852 1 98 435 GLU A O 1
ATOM 3506 N N . TYR A 1 436 ? -6.578 28.766 14.406 1 98.06 436 TYR A N 1
ATOM 3507 C CA . TYR A 1 436 ? -6.297 27.703 15.367 1 98.06 436 TYR A CA 1
ATOM 3508 C C . TYR A 1 436 ? -6.02 28.281 16.75 1 98.06 436 TYR A C 1
ATOM 3510 O O . TYR A 1 436 ? -5.27 29.25 16.891 1 98.06 436 TYR A O 1
ATOM 3518 N N . VAL A 1 437 ? -6.582 27.656 17.781 1 96.81 437 VAL A N 1
ATOM 3519 C CA . VAL A 1 437 ? -6.453 28.188 19.125 1 96.81 437 VAL A CA 1
ATOM 3520 C C . VAL A 1 437 ? -5.781 27.141 20.031 1 96.81 437 VAL A C 1
ATOM 3522 O O . VAL A 1 437 ? -6.039 25.953 19.891 1 96.81 437 VAL A O 1
ATOM 3525 N N . ARG A 1 438 ? -5.027 27.625 20.906 1 94.75 438 ARG A N 1
ATOM 3526 C CA . ARG A 1 438 ? -4.242 26.781 21.797 1 94.75 438 ARG A CA 1
ATOM 3527 C C . ARG A 1 438 ? -5.148 25.969 22.719 1 94.75 438 ARG A C 1
ATOM 3529 O O . ARG A 1 438 ? -6.121 26.5 23.25 1 94.75 438 ARG A O 1
ATOM 3536 N N . TYR A 1 439 ? -4.875 24.688 22.844 1 89.06 439 TYR A N 1
ATOM 3537 C CA . TYR A 1 439 ? -5.645 23.812 23.703 1 89.06 439 TYR A CA 1
ATOM 3538 C C . TYR A 1 439 ? -4.969 23.641 25.062 1 89.06 439 TYR A C 1
ATOM 3540 O O . TYR A 1 439 ? -5.621 23.719 26.109 1 89.06 439 TYR A O 1
ATOM 3548 N N . ASP A 1 440 ? -3.646 23.141 25.078 1 76.56 440 ASP A N 1
ATOM 3549 C CA . ASP A 1 440 ? -2.98 22.719 26.297 1 76.56 440 ASP A CA 1
ATOM 3550 C C . ASP A 1 440 ? -2.32 23.906 27 1 76.56 440 ASP A C 1
ATOM 3552 O O . ASP A 1 440 ? -1.597 24.688 26.391 1 76.56 440 ASP A O 1
ATOM 3556 N N . MET A 1 441 ? -2.732 23.953 28.297 1 66.94 441 MET A N 1
ATOM 3557 C CA . MET A 1 441 ? -2.17 25.031 29.109 1 66.94 441 MET A CA 1
ATOM 3558 C C . MET A 1 441 ? -1.025 24.516 29.984 1 66.94 441 MET A C 1
ATOM 3560 O O . MET A 1 441 ? -0.549 25.234 30.859 1 66.94 441 MET A O 1
ATOM 3564 N N . TRP A 1 442 ? -0.528 23.219 29.531 1 66.44 442 TRP A N 1
ATOM 3565 C CA . TRP A 1 442 ? 0.56 22.672 30.328 1 66.44 442 TRP A CA 1
ATOM 3566 C C . TRP A 1 442 ? 1.877 23.375 30.016 1 66.44 442 TRP A C 1
ATOM 3568 O O . TRP A 1 442 ? 2.303 23.422 28.859 1 66.44 442 TRP A O 1
ATOM 3578 N N . GLU A 1 443 ? 2.465 23.984 31.062 1 69.56 443 GLU A N 1
ATOM 3579 C CA . GLU A 1 443 ? 3.715 24.719 30.906 1 69.56 443 GLU A CA 1
ATOM 3580 C C . GLU A 1 443 ? 4.809 24.172 31.812 1 69.56 443 GLU A C 1
ATOM 3582 O O . GLU A 1 443 ? 4.957 24.625 32.938 1 69.56 443 GLU A O 1
ATOM 3587 N N . PRO A 1 444 ? 5.473 23.172 31.172 1 71.44 444 PRO A N 1
ATOM 3588 C CA . PRO A 1 444 ? 6.578 22.688 32 1 71.44 444 PRO A CA 1
ATOM 3589 C C . PRO A 1 444 ? 7.684 23.734 32.156 1 71.44 444 PRO A C 1
ATOM 3591 O O . PRO A 1 444 ? 7.895 24.562 31.281 1 71.44 444 PRO A O 1
ATOM 3594 N N . GLU A 1 445 ? 8.312 23.75 33.375 1 75.44 445 GLU A N 1
ATOM 3595 C CA . GLU A 1 445 ? 9.484 24.609 33.562 1 75.44 445 GLU A CA 1
ATOM 3596 C C . GLU A 1 445 ? 10.703 24.031 32.844 1 75.44 445 GLU A C 1
ATOM 3598 O O . GLU A 1 445 ? 11.109 22.906 33.125 1 75.44 445 GLU A O 1
ATOM 3603 N N . CYS A 1 446 ? 11 24.703 31.781 1 79.38 446 CYS A N 1
ATOM 3604 C CA . CYS A 1 446 ? 12.164 24.25 31.016 1 79.38 446 CYS A CA 1
ATOM 3605 C C . CYS A 1 446 ? 13.305 25.25 31.125 1 79.38 446 CYS A C 1
ATOM 3607 O O . CYS A 1 446 ? 13.094 26.469 30.984 1 79.38 446 CYS A O 1
ATOM 3609 N N . ASP A 1 447 ? 14.484 24.781 31.5 1 75.38 447 ASP A N 1
ATOM 3610 C CA . ASP A 1 447 ? 15.68 25.609 31.594 1 75.38 447 ASP A CA 1
ATOM 3611 C C . ASP A 1 447 ? 16.375 25.734 30.25 1 75.38 447 ASP A C 1
ATOM 3613 O O . ASP A 1 447 ? 17.562 25.406 30.125 1 75.38 447 ASP A O 1
ATOM 3617 N N . TRP A 1 448 ? 15.617 26.016 29.266 1 74.5 448 TRP A N 1
ATOM 3618 C CA . TRP A 1 448 ? 16.234 26.141 27.938 1 74.5 448 TRP A CA 1
ATOM 3619 C C . TRP A 1 448 ? 16.328 27.609 27.547 1 74.5 448 TRP A C 1
ATOM 3621 O O . TRP A 1 448 ? 15.492 28.438 27.938 1 74.5 448 TRP A O 1
ATOM 3631 N N . ASP A 1 449 ? 17.312 27.984 26.828 1 76.38 449 ASP A N 1
ATOM 3632 C CA . ASP A 1 449 ? 17.5 29.328 26.312 1 76.38 449 ASP A CA 1
ATOM 3633 C C . ASP A 1 449 ? 16.594 29.594 25.109 1 76.38 449 ASP A C 1
ATOM 3635 O O . ASP A 1 449 ? 16.609 30.672 24.531 1 76.38 449 ASP A O 1
ATOM 3639 N N . MET A 1 450 ? 15.727 28.734 24.906 1 80.38 450 MET A N 1
ATOM 3640 C CA . MET A 1 450 ? 14.805 28.875 23.781 1 80.38 450 MET A CA 1
ATOM 3641 C C . MET A 1 450 ? 13.438 29.359 24.25 1 80.38 450 MET A C 1
ATOM 3643 O O . MET A 1 450 ? 12.953 28.922 25.297 1 80.38 450 MET A O 1
ATOM 3647 N N . SER A 1 451 ? 12.953 30.359 23.453 1 81.94 451 SER A N 1
ATOM 3648 C CA . SER A 1 451 ? 11.641 30.875 23.797 1 81.94 451 SER A CA 1
ATOM 3649 C C . SER A 1 451 ? 10.586 29.766 23.812 1 81.94 451 SER A C 1
ATOM 3651 O O . SER A 1 451 ? 10.68 28.812 23.031 1 81.94 451 SER A O 1
ATOM 3653 N N . ASP A 1 452 ? 9.648 29.969 24.641 1 83.5 452 ASP A N 1
ATOM 3654 C CA . ASP A 1 452 ? 8.539 29.016 24.766 1 83.5 452 ASP A CA 1
ATOM 3655 C C . ASP A 1 452 ? 7.379 29.406 23.859 1 83.5 452 ASP A C 1
ATOM 3657 O O . ASP A 1 452 ? 6.945 30.562 23.844 1 83.5 452 ASP A O 1
ATOM 3661 N N . PRO A 1 453 ? 6.859 28.438 23.156 1 88.25 453 PRO A N 1
ATOM 3662 C CA . PRO A 1 453 ? 5.762 28.75 22.234 1 88.25 453 PRO A CA 1
ATOM 3663 C C . PRO A 1 453 ? 4.465 29.109 22.953 1 88.25 453 PRO A C 1
ATOM 3665 O O . PRO A 1 453 ? 3.475 29.484 22.328 1 88.25 453 PRO A O 1
ATOM 3668 N N . SER A 1 454 ? 4.465 29.094 24.219 1 84 454 SER A N 1
ATOM 3669 C CA . SER A 1 454 ? 3.27 29.422 24.984 1 84 454 SER A CA 1
ATOM 3670 C C . SER A 1 454 ? 2.867 30.875 24.797 1 84 454 SER A C 1
ATOM 3672 O O . SER A 1 454 ? 1.743 31.266 25.125 1 84 454 SER A O 1
ATOM 3674 N N . GLU A 1 455 ? 3.77 31.641 24.297 1 84.06 455 GLU A N 1
ATOM 3675 C CA . GLU A 1 455 ? 3.449 33.031 24.016 1 84.06 455 GLU A CA 1
ATOM 3676 C C . GLU A 1 455 ? 2.471 33.156 22.844 1 84.06 455 GLU A C 1
ATOM 3678 O O . GLU A 1 455 ? 1.803 34.188 22.703 1 84.06 455 GLU A O 1
ATOM 3683 N N . ILE A 1 456 ? 2.398 32.125 22.078 1 92.5 456 ILE A N 1
ATOM 3684 C CA . ILE A 1 456 ? 1.473 32.094 20.953 1 92.5 456 ILE A CA 1
ATOM 3685 C C . ILE A 1 456 ? 0.11 31.594 21.406 1 92.5 456 ILE A C 1
ATOM 3687 O O . ILE A 1 456 ? -0.004 30.453 21.891 1 92.5 456 ILE A O 1
ATOM 3691 N N . GLU A 1 457 ? -0.894 32.438 21.266 1 92.5 457 GLU A N 1
ATOM 3692 C CA . GLU A 1 457 ? -2.234 32.031 21.703 1 92.5 457 GLU A CA 1
ATOM 3693 C C . GLU A 1 457 ? -3.074 31.547 20.531 1 92.5 457 GLU A C 1
ATOM 3695 O O . GLU A 1 457 ? -3.992 30.75 20.719 1 92.5 457 GLU A O 1
ATOM 3700 N N . ARG A 1 458 ? -2.756 32.094 19.406 1 95.12 458 ARG A N 1
ATOM 3701 C CA . ARG A 1 458 ? -3.52 31.766 18.203 1 95.12 458 ARG A CA 1
ATOM 3702 C C . ARG A 1 458 ? -2.613 31.688 16.984 1 95.12 458 ARG A C 1
ATOM 3704 O O . ARG A 1 458 ? -1.568 32.344 16.938 1 95.12 458 ARG A O 1
ATOM 3711 N N . VAL A 1 459 ? -3.039 30.859 16.094 1 97.19 459 VAL A N 1
ATOM 3712 C CA . VAL A 1 459 ? -2.342 30.75 14.812 1 97.19 459 VAL A CA 1
ATOM 3713 C C . VAL A 1 459 ? -3.326 30.953 13.664 1 97.19 459 VAL A C 1
ATOM 3715 O O . VAL A 1 459 ? -4.426 30.391 13.672 1 97.19 459 VAL A O 1
ATOM 3718 N N . ILE A 1 460 ? -2.98 31.828 12.758 1 97.12 460 ILE A N 1
ATOM 3719 C CA . ILE A 1 460 ? -3.748 32.031 11.531 1 97.12 460 ILE A CA 1
ATOM 3720 C C . ILE A 1 460 ? -3.006 31.391 10.352 1 97.12 460 ILE A C 1
ATOM 3722 O O . ILE A 1 460 ? -1.812 31.641 10.164 1 97.12 460 ILE A O 1
ATOM 3726 N N . VAL A 1 461 ? -3.688 30.562 9.586 1 98.31 461 VAL A N 1
ATOM 3727 C CA . VAL A 1 461 ? -3.086 29.922 8.422 1 98.31 461 VAL A CA 1
ATOM 3728 C C . VAL A 1 461 ? -3.809 30.375 7.156 1 98.31 461 VAL A C 1
ATOM 3730 O O . VAL A 1 461 ? -5.031 30.25 7.055 1 98.31 461 VAL A O 1
ATOM 3733 N N . TYR A 1 462 ? -3.053 30.953 6.246 1 97.81 462 TYR A N 1
ATOM 3734 C CA . TYR A 1 462 ? -3.545 31.25 4.902 1 97.81 462 TYR A CA 1
ATOM 3735 C C . TYR A 1 462 ? -3.15 30.141 3.926 1 97.81 462 TYR A C 1
ATOM 3737 O O . TYR A 1 462 ? -2.037 29.625 3.99 1 97.81 462 TYR A O 1
ATOM 3745 N N . LYS A 1 463 ? -4.086 29.781 3.08 1 97.81 463 LYS A N 1
ATOM 3746 C CA . LYS A 1 463 ? -3.803 28.734 2.09 1 97.81 463 LYS A CA 1
ATOM 3747 C C . LYS A 1 463 ? -4.66 28.922 0.841 1 97.81 463 LYS A C 1
ATOM 3749 O O . LYS A 1 463 ? -5.863 29.156 0.938 1 97.81 463 LYS A O 1
ATOM 3754 N N . LYS A 1 464 ? -4.016 28.844 -0.267 1 95.06 464 LYS A N 1
ATOM 3755 C CA . LYS A 1 464 ? -4.789 28.766 -1.502 1 95.06 464 LYS A CA 1
ATOM 3756 C C . LYS A 1 464 ? -5.391 27.375 -1.695 1 95.06 464 LYS A C 1
ATOM 3758 O O . LYS A 1 464 ? -4.684 26.375 -1.601 1 95.06 464 LYS A O 1
ATOM 3763 N N . PRO A 1 465 ? -6.684 27.344 -1.953 1 95.19 465 PRO A N 1
ATOM 3764 C CA . PRO A 1 465 ? -7.285 26.031 -2.203 1 95.19 465 PRO A CA 1
ATOM 3765 C C . PRO A 1 465 ? -6.645 25.297 -3.385 1 95.19 465 PRO A C 1
ATOM 3767 O O . PRO A 1 465 ? -6.195 25.938 -4.336 1 95.19 465 PRO A O 1
ATOM 3770 N N . ASP A 1 466 ? -6.555 24.016 -3.287 1 94.5 466 ASP A N 1
ATOM 3771 C CA . ASP A 1 466 ? -6.004 23.156 -4.344 1 94.5 466 ASP A CA 1
ATOM 3772 C C . ASP A 1 466 ? -6.891 21.938 -4.586 1 94.5 466 ASP A C 1
ATOM 3774 O O . ASP A 1 466 ? -6.477 20.812 -4.332 1 94.5 466 ASP A O 1
ATOM 3778 N N . PRO A 1 467 ? -8.031 22.141 -5.199 1 94.06 467 PRO A N 1
ATOM 3779 C CA . PRO A 1 467 ? -8.977 21.031 -5.387 1 94.06 467 PRO A CA 1
ATOM 3780 C C . PRO A 1 467 ? -8.438 19.953 -6.324 1 94.06 467 PRO A C 1
ATOM 3782 O O . PRO A 1 467 ? -8.922 18.828 -6.301 1 94.06 467 PRO A O 1
ATOM 3785 N N . ASP A 1 468 ? -7.395 20.266 -7.074 1 93.38 468 ASP A N 1
ATOM 3786 C CA . ASP A 1 468 ? -6.918 19.328 -8.094 1 93.38 468 ASP A CA 1
ATOM 3787 C C . ASP A 1 468 ? -5.672 18.594 -7.621 1 93.38 468 ASP A C 1
ATOM 3789 O O . ASP A 1 468 ? -5.023 17.891 -8.406 1 93.38 468 ASP A O 1
ATOM 3793 N N . ARG A 1 469 ? -5.383 18.672 -6.426 1 95.25 469 ARG A N 1
ATOM 3794 C CA . ARG A 1 469 ? -4.102 18.172 -5.945 1 95.25 469 ARG A CA 1
ATOM 3795 C C . ARG A 1 469 ? -4.012 16.656 -6.113 1 95.25 469 ARG A C 1
ATOM 3797 O O . ARG A 1 469 ? -2.916 16.094 -6.168 1 95.25 469 ARG A O 1
ATOM 3804 N N . TRP A 1 470 ? -5.199 16 -6.262 1 96.12 470 TRP A N 1
ATOM 3805 C CA . TRP A 1 470 ? -5.191 14.547 -6.336 1 96.12 470 TRP A CA 1
ATOM 3806 C C . TRP A 1 470 ? -5.59 14.07 -7.727 1 96.12 470 TRP A C 1
ATOM 3808 O O . TRP A 1 470 ? -5.938 12.898 -7.914 1 96.12 470 TRP A O 1
ATOM 3818 N N . ASN A 1 471 ? -5.504 14.961 -8.641 1 91.69 471 ASN A N 1
ATOM 3819 C CA . ASN A 1 471 ? -5.777 14.547 -10.016 1 91.69 471 ASN A CA 1
ATOM 3820 C C . ASN A 1 471 ? -4.773 13.508 -10.5 1 91.69 471 ASN A C 1
ATOM 3822 O O . ASN A 1 471 ? -3.637 13.469 -10.031 1 91.69 471 ASN A O 1
ATOM 3826 N N . LYS A 1 472 ? -5.172 12.758 -11.508 1 83.94 472 LYS A N 1
ATOM 3827 C CA . LYS A 1 472 ? -4.445 11.586 -11.984 1 83.94 472 LYS A CA 1
ATOM 3828 C C . LYS A 1 472 ? -3.051 11.961 -12.477 1 83.94 472 LYS A C 1
ATOM 3830 O O . LYS A 1 472 ? -2.129 11.141 -12.43 1 83.94 472 LYS A O 1
ATOM 3835 N N . HIS A 1 473 ? -2.809 13.117 -12.844 1 87.06 473 HIS A N 1
ATOM 3836 C CA . HIS A 1 473 ? -1.527 13.477 -13.438 1 87.06 473 HIS A CA 1
ATOM 3837 C C . HIS A 1 473 ? -0.658 14.242 -12.445 1 87.06 473 HIS A C 1
ATOM 3839 O O . HIS A 1 473 ? 0.423 14.719 -12.805 1 87.06 473 HIS A O 1
ATOM 3845 N N . ARG A 1 474 ? -1.079 14.266 -11.234 1 93.5 474 ARG A N 1
ATOM 3846 C CA . ARG A 1 474 ? -0.307 14.992 -10.227 1 93.5 474 ARG A CA 1
ATOM 3847 C C . ARG A 1 474 ? 0.265 14.039 -9.18 1 93.5 474 ARG A C 1
ATOM 3849 O O . ARG A 1 474 ? -0.449 13.18 -8.656 1 93.5 474 ARG A O 1
ATOM 3856 N N . ALA A 1 475 ? 1.567 14.172 -8.977 1 97 475 ALA A N 1
ATOM 3857 C CA . ALA A 1 475 ? 2.211 13.391 -7.918 1 97 475 ALA A CA 1
ATOM 3858 C C . ALA A 1 475 ? 1.955 14.008 -6.547 1 97 475 ALA A C 1
ATOM 3860 O O . ALA A 1 475 ? 1.95 15.234 -6.402 1 97 475 ALA A O 1
ATOM 3861 N N . PRO A 1 476 ? 1.714 13.172 -5.562 1 97.31 476 PRO A N 1
ATOM 3862 C CA . PRO A 1 476 ? 1.583 13.727 -4.215 1 97.31 476 PRO A CA 1
ATOM 3863 C C . PRO A 1 476 ? 2.863 14.398 -3.725 1 97.31 476 PRO A C 1
ATOM 3865 O O . PRO A 1 476 ? 3.955 13.852 -3.885 1 97.31 476 PRO A O 1
ATOM 3868 N N . ARG A 1 477 ? 2.74 15.562 -3.195 1 97.88 477 ARG A N 1
ATOM 3869 C CA . ARG A 1 477 ? 3.852 16.281 -2.584 1 97.88 477 ARG A CA 1
ATOM 3870 C C . ARG A 1 477 ? 3.365 17.172 -1.442 1 97.88 477 ARG A C 1
ATOM 3872 O O . ARG A 1 477 ? 2.307 17.797 -1.541 1 97.88 477 ARG A O 1
ATOM 3879 N N . ARG A 1 478 ? 4.098 17.188 -0.421 1 98.12 478 ARG A N 1
ATOM 3880 C CA . ARG A 1 478 ? 3.74 18.016 0.726 1 98.12 478 ARG A CA 1
ATOM 3881 C C . ARG A 1 478 ? 3.861 19.5 0.39 1 98.12 478 ARG A C 1
ATOM 3883 O O . ARG A 1 478 ? 4.816 19.922 -0.266 1 98.12 478 ARG A O 1
ATOM 3890 N N . ASP A 1 479 ? 2.883 20.266 0.851 1 97.94 479 ASP A N 1
ATOM 3891 C CA . ASP A 1 479 ? 2.957 21.719 0.709 1 97.94 479 ASP A CA 1
ATOM 3892 C C . ASP A 1 479 ? 4.02 22.312 1.638 1 97.94 479 ASP A C 1
ATOM 3894 O O . ASP A 1 479 ? 4.285 21.766 2.711 1 97.94 479 ASP A O 1
ATOM 3898 N N . CYS A 1 480 ? 4.566 23.391 1.172 1 97.69 480 CYS A N 1
ATOM 3899 C CA . CYS A 1 480 ? 5.484 24.125 2.025 1 97.69 480 CYS A CA 1
ATOM 3900 C C . CYS A 1 480 ? 4.727 25.109 2.918 1 97.69 480 CYS A C 1
ATOM 3902 O O . CYS A 1 480 ? 3.594 25.484 2.611 1 97.69 480 CYS A O 1
ATOM 3904 N N . CYS A 1 481 ? 5.254 25.375 4.078 1 97.62 481 CYS A N 1
ATOM 3905 C CA . CYS A 1 481 ? 4.715 26.438 4.918 1 97.62 481 CYS A CA 1
ATOM 3906 C C . CYS A 1 481 ? 5.793 27.453 5.277 1 97.62 481 CYS A C 1
ATOM 3908 O O . CYS A 1 481 ? 6.984 27.141 5.199 1 97.62 481 CYS A O 1
ATOM 3910 N N . ARG A 1 482 ? 5.32 28.703 5.539 1 96.56 482 ARG A N 1
ATOM 3911 C CA . ARG A 1 482 ? 6.18 29.844 5.859 1 96.56 482 ARG A CA 1
ATOM 3912 C C . ARG A 1 482 ? 5.605 30.656 7.016 1 96.56 482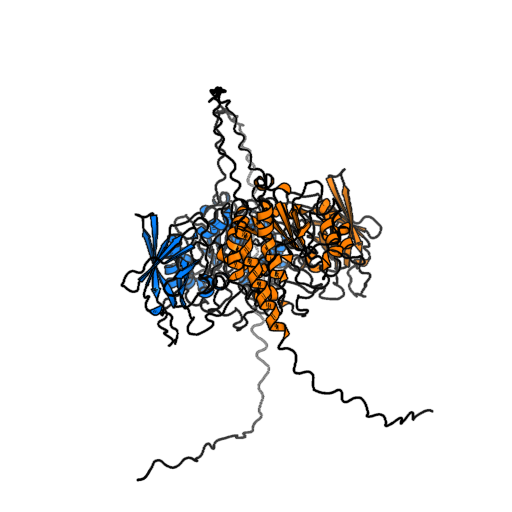 ARG A C 1
ATOM 3914 O O . ARG A 1 482 ? 4.473 31.125 6.945 1 96.56 482 ARG A O 1
ATOM 3921 N N . VAL A 1 483 ? 6.375 30.719 8.031 1 95.75 483 VAL A N 1
ATOM 3922 C CA . VAL A 1 483 ? 5.973 31.562 9.148 1 95.75 483 VAL A CA 1
ATOM 3923 C C . VAL A 1 483 ? 6.172 33.031 8.781 1 95.75 483 VAL A C 1
ATOM 3925 O O . VAL A 1 483 ? 7.281 33.438 8.453 1 95.75 483 VAL A O 1
ATOM 3928 N N . LEU A 1 484 ? 5.109 33.719 8.82 1 94.19 484 LEU A N 1
ATOM 3929 C CA . LEU A 1 484 ? 5.152 35.156 8.461 1 94.19 484 LEU A CA 1
ATOM 3930 C C . LEU A 1 484 ? 5.516 36 9.664 1 94.19 484 LEU A C 1
ATOM 3932 O O . LEU A 1 484 ? 5.328 35.594 10.812 1 94.19 484 LEU A O 1
ATOM 3936 N N . PRO A 1 485 ? 6.164 37.156 9.43 1 84.69 485 PRO A N 1
ATOM 3937 C CA . PRO A 1 485 ? 6.57 38 10.539 1 84.69 485 PRO A CA 1
ATOM 3938 C C . PRO A 1 485 ? 5.414 38.344 11.477 1 84.69 485 PRO A C 1
ATOM 3940 O O . PRO A 1 485 ? 4.289 38.562 11.023 1 84.69 485 PRO A O 1
ATOM 3943 N N . MET A 1 486 ? 5.746 37.938 12.781 1 69.81 486 MET A N 1
ATOM 3944 C CA . MET A 1 486 ? 4.773 38.031 13.867 1 69.81 486 MET A CA 1
ATOM 3945 C C . MET A 1 486 ? 4.332 39.469 14.086 1 69.81 486 MET A C 1
ATOM 3947 O O . MET A 1 486 ? 5.145 40.375 14 1 69.81 486 MET A O 1
ATOM 3951 N N . LYS A 1 487 ? 3 39.438 14.172 1 59.84 487 LYS A N 1
ATOM 3952 C CA . LYS A 1 487 ? 2.482 40.719 14.664 1 59.84 487 LYS A CA 1
ATOM 3953 C C . LYS A 1 487 ? 2.523 40.781 16.188 1 59.84 487 LYS A C 1
ATOM 3955 O O . LYS A 1 487 ? 2.574 39.719 16.859 1 59.84 487 LYS A O 1
ATOM 3960 N N . LYS A 1 488 ? 2.855 41.781 17.016 1 62.41 488 LYS A N 1
ATOM 3961 C CA . LYS A 1 488 ? 3.037 42.188 18.406 1 62.41 488 LYS A CA 1
ATOM 3962 C C . LYS A 1 488 ? 2.002 41.531 19.312 1 62.41 488 LYS A C 1
ATOM 3964 O O . LYS A 1 488 ? 2.262 41.312 20.5 1 62.41 488 LYS A O 1
ATOM 3969 N N . ASN A 1 489 ? 1.021 40.594 18.891 1 76.44 489 ASN A N 1
ATOM 3970 C CA . ASN A 1 489 ? -0.115 40.312 19.766 1 76.44 489 ASN A CA 1
ATOM 3971 C C . ASN A 1 489 ? -0.379 38.812 19.906 1 76.44 489 ASN A C 1
ATOM 3973 O O . ASN A 1 489 ? -1.532 38.406 19.938 1 76.44 489 ASN A O 1
ATOM 3977 N N . GLY A 1 490 ? 0.749 37.844 20.062 1 89.5 490 GLY A N 1
ATOM 3978 C CA . GLY A 1 490 ? 0.528 36.438 20.391 1 89.5 490 GLY A CA 1
ATOM 3979 C C . GLY A 1 490 ? -0.075 35.656 19.25 1 89.5 490 GLY A C 1
ATOM 3980 O O . GLY A 1 490 ? -0.659 34.594 19.469 1 89.5 490 GLY A O 1
ATOM 3981 N N . THR A 1 491 ? -0.129 36.188 18.156 1 94.44 491 THR A N 1
ATOM 3982 C CA . THR A 1 491 ? -0.694 35.5 16.984 1 94.44 491 THR A CA 1
ATOM 3983 C C . THR A 1 491 ? 0.396 35.188 15.977 1 94.44 491 THR A C 1
ATOM 3985 O O . THR A 1 491 ? 1.133 36.062 15.531 1 94.44 491 THR A O 1
ATOM 3988 N N . MET A 1 492 ? 0.534 33.938 15.734 1 95.62 492 MET A N 1
ATOM 3989 C CA . MET A 1 492 ? 1.422 33.5 14.664 1 95.62 492 MET A CA 1
ATOM 3990 C C . MET A 1 492 ? 0.661 33.375 13.344 1 95.62 492 MET A C 1
ATOM 3992 O O . MET A 1 492 ? -0.476 32.906 13.328 1 95.62 492 MET A O 1
ATOM 3996 N N . VAL A 1 493 ? 1.22 33.875 12.281 1 96.81 493 VAL A N 1
ATOM 3997 C CA . VAL A 1 493 ? 0.607 33.781 10.961 1 96.81 493 VAL A CA 1
ATOM 3998 C C . VAL A 1 493 ? 1.472 32.906 10.055 1 96.81 493 VAL A C 1
ATOM 4000 O O . VAL A 1 493 ? 2.689 33.094 9.977 1 96.81 493 VAL A O 1
ATOM 4003 N N . ILE A 1 494 ? 0.842 31.938 9.391 1 97.75 494 ILE A N 1
ATOM 4004 C CA . ILE A 1 494 ? 1.548 30.984 8.539 1 97.75 494 ILE A CA 1
ATOM 4005 C C . ILE A 1 494 ? 0.907 30.953 7.156 1 97.75 494 ILE A C 1
ATOM 4007 O O . ILE A 1 494 ? -0.319 30.984 7.031 1 97.75 494 ILE A O 1
ATOM 4011 N N . ASP A 1 495 ? 1.724 30.969 6.168 1 97.62 495 ASP A N 1
ATOM 4012 C CA . ASP A 1 495 ? 1.286 30.734 4.797 1 97.62 495 ASP A CA 1
ATOM 4013 C C . ASP A 1 495 ? 1.585 29.297 4.359 1 97.62 495 ASP A C 1
ATOM 4015 O O . ASP A 1 495 ? 2.707 28.812 4.527 1 97.62 495 ASP A O 1
ATOM 4019 N N . VAL A 1 496 ? 0.573 28.578 3.877 1 98.19 496 VAL A N 1
ATOM 4020 C CA . VAL A 1 496 ? 0.723 27.219 3.377 1 98.19 496 VAL A CA 1
ATOM 4021 C C . VAL A 1 496 ? 0.372 27.172 1.892 1 98.19 496 VAL A C 1
ATOM 4023 O O . VAL A 1 496 ? -0.625 27.766 1.464 1 98.19 496 VAL A O 1
ATOM 4026 N N . GLY A 1 497 ? 1.213 26.5 1.083 1 96.44 497 GLY A N 1
ATOM 4027 C CA . GLY A 1 497 ? 0.942 26.359 -0.339 1 96.44 497 GLY A CA 1
ATOM 4028 C C . GLY A 1 497 ? 1.982 25.516 -1.062 1 96.44 497 GLY A C 1
ATOM 4029 O O . GLY A 1 497 ? 2.869 24.938 -0.432 1 96.44 497 GLY A O 1
ATOM 4030 N N . THR A 1 498 ? 1.793 25.422 -2.322 1 95.25 498 THR A N 1
ATOM 4031 C CA . THR A 1 498 ? 2.723 24.672 -3.158 1 95.25 498 THR A CA 1
ATOM 4032 C C . THR A 1 498 ? 4.148 25.188 -2.98 1 95.25 498 THR A C 1
ATOM 4034 O O . THR A 1 498 ? 4.367 26.406 -2.869 1 95.25 498 THR A O 1
ATOM 4037 N N . CYS A 1 499 ? 5.07 24.266 -2.951 1 96.44 499 CYS A N 1
ATOM 4038 C CA . CYS A 1 499 ? 6.469 24.656 -2.822 1 96.44 499 CYS A CA 1
ATOM 4039 C C . CYS A 1 499 ? 6.938 25.422 -4.051 1 96.44 499 CYS A C 1
ATOM 4041 O O . CYS A 1 499 ? 6.617 25.047 -5.18 1 96.44 499 CYS A O 1
ATOM 4043 N N . LYS A 1 500 ? 7.684 26.453 -3.779 1 94.31 500 LYS A N 1
ATOM 4044 C CA . LYS A 1 500 ? 8.352 27.172 -4.859 1 94.31 500 LYS A CA 1
ATOM 4045 C C . LYS A 1 500 ? 9.508 26.359 -5.426 1 94.31 500 LYS A C 1
ATOM 4047 O O . LYS A 1 500 ? 9.867 25.312 -4.879 1 94.31 500 LYS A O 1
ATOM 4052 N N . ASP A 1 501 ? 10.055 26.844 -6.555 1 91.44 501 ASP A N 1
ATOM 4053 C CA . ASP A 1 501 ? 11.211 26.156 -7.145 1 91.44 501 ASP A CA 1
ATOM 4054 C C . ASP A 1 501 ? 12.359 26.062 -6.148 1 91.44 501 ASP A C 1
ATOM 4056 O O . ASP A 1 501 ? 12.742 27.062 -5.531 1 91.44 501 ASP A O 1
ATOM 4060 N N . ASP A 1 502 ? 12.789 24.969 -5.895 1 91 502 ASP A N 1
ATOM 4061 C CA . ASP A 1 502 ? 13.93 24.672 -5.039 1 91 502 ASP A CA 1
ATOM 4062 C C . ASP A 1 502 ? 13.594 24.891 -3.568 1 91 502 ASP A C 1
ATOM 4064 O O . ASP A 1 502 ? 14.492 25.016 -2.73 1 91 502 ASP A O 1
ATOM 4068 N N . GLU A 1 503 ? 12.281 25.031 -3.354 1 94.25 503 GLU A N 1
ATOM 4069 C CA . GLU A 1 503 ? 11.859 25.141 -1.96 1 94.25 503 GLU A CA 1
ATOM 4070 C C . GLU A 1 503 ? 11.633 23.766 -1.346 1 94.25 503 GLU A C 1
ATOM 4072 O O . GLU A 1 503 ? 10.969 22.906 -1.947 1 94.25 503 GLU A O 1
ATOM 4077 N N . PHE A 1 504 ? 12.281 23.516 -0.215 1 93.5 504 PHE A N 1
ATOM 4078 C CA . PHE A 1 504 ? 12.109 22.297 0.563 1 93.5 504 PHE A CA 1
ATOM 4079 C C . PHE A 1 504 ? 12.336 22.562 2.047 1 93.5 504 PHE A C 1
ATOM 4081 O O . PHE A 1 504 ? 12.672 23.672 2.436 1 93.5 504 PHE A O 1
ATOM 4088 N N . VAL A 1 505 ? 11.984 21.578 2.863 1 93.62 505 VAL A N 1
ATOM 4089 C CA . VAL A 1 505 ? 12.055 21.719 4.316 1 93.62 505 VAL A CA 1
ATOM 4090 C C . VAL A 1 505 ? 13.477 21.453 4.793 1 93.62 505 VAL A C 1
ATOM 4092 O O . VAL A 1 505 ? 13.852 20.297 5.043 1 93.62 505 VAL A O 1
ATOM 4095 N N . GLU A 1 506 ? 14.266 22.484 4.793 1 89.19 506 GLU A N 1
ATOM 4096 C CA . GLU A 1 506 ? 15.656 22.391 5.23 1 89.19 506 GLU A CA 1
ATOM 4097 C C . GLU A 1 506 ? 15.859 23.078 6.574 1 89.19 506 GLU A C 1
ATOM 4099 O O . GLU A 1 506 ? 15.422 24.219 6.762 1 89.19 506 GLU A O 1
ATOM 4104 N N . PHE A 1 507 ? 16.312 22.25 7.547 1 82.25 507 PHE A N 1
ATOM 4105 C CA . PHE A 1 507 ? 16.562 22.891 8.828 1 82.25 507 PHE A CA 1
ATOM 4106 C C . PHE A 1 507 ? 18 23.406 8.898 1 82.25 507 PHE A C 1
ATOM 4108 O O . PHE A 1 507 ? 18.922 22.797 8.336 1 82.25 507 PHE A O 1
ATOM 4115 N N . PRO A 1 508 ? 18.125 24.672 9.383 1 69 508 PRO A N 1
ATOM 4116 C CA . PRO A 1 508 ? 19.469 25.266 9.492 1 69 508 PRO A CA 1
ATOM 4117 C C . PRO A 1 508 ? 20.375 24.5 10.461 1 69 508 PRO A C 1
ATOM 4119 O O . PRO A 1 508 ? 19.906 24.031 11.508 1 69 508 PRO A O 1
ATOM 4122 N N . VAL A 1 509 ? 21.438 23.844 9.914 1 59.84 509 VAL A N 1
ATOM 4123 C CA . VAL A 1 509 ? 22.391 23.172 10.781 1 59.84 509 VAL A CA 1
ATOM 4124 C C . VAL A 1 509 ? 23.125 24.203 11.641 1 59.84 509 VAL A C 1
ATOM 4126 O O . VAL A 1 509 ? 23.469 25.297 11.156 1 59.84 509 VAL A O 1
ATOM 4129 N N . LYS A 1 510 ? 23.141 24.109 13.016 1 51.16 510 LYS A N 1
ATOM 4130 C CA . LYS A 1 510 ? 24 24.953 13.844 1 51.16 510 LYS A CA 1
ATOM 4131 C C . LYS A 1 510 ? 25.484 24.672 13.57 1 51.16 510 LYS A C 1
ATOM 4133 O O . LYS A 1 510 ? 25.859 23.516 13.344 1 51.16 510 LYS A O 1
ATOM 4138 N N . MET B 1 1 ? 25.156 -64.312 32.688 1 18.62 1 MET B N 1
ATOM 4139 C CA . MET B 1 1 ? 25.781 -64.25 34 1 18.62 1 MET B CA 1
ATOM 4140 C C . MET B 1 1 ? 26.656 -63 34.094 1 18.62 1 MET B C 1
ATOM 4142 O O . MET B 1 1 ? 26.688 -62.344 35.156 1 18.62 1 MET B O 1
ATOM 4146 N N . GLY B 1 2 ? 27.672 -62.812 33.188 1 17.06 2 GLY B N 1
ATOM 4147 C CA . GLY B 1 2 ? 28.969 -62.344 33.625 1 17.06 2 GLY B CA 1
ATOM 4148 C C . GLY B 1 2 ? 29 -60.875 33.969 1 17.06 2 GLY B C 1
ATOM 4149 O O . GLY B 1 2 ? 29.172 -60.5 35.125 1 17.06 2 GLY B O 1
ATOM 4150 N N . ASP B 1 3 ? 29.859 -60 33.125 1 17.06 3 ASP B N 1
ATOM 4151 C CA . ASP B 1 3 ? 30.969 -59.094 33.438 1 17.06 3 ASP B CA 1
ATOM 4152 C C . ASP B 1 3 ? 30.453 -57.688 33.75 1 17.06 3 ASP B C 1
ATOM 4154 O O . ASP B 1 3 ? 29.719 -57.125 32.969 1 17.06 3 ASP B O 1
ATOM 4158 N N . ASP B 1 4 ? 30.531 -57.031 34.938 1 17.77 4 ASP B N 1
ATOM 4159 C CA . ASP B 1 4 ? 30.359 -56.094 36.031 1 17.77 4 ASP B CA 1
ATOM 4160 C C . ASP B 1 4 ? 30.891 -54.719 35.656 1 17.77 4 ASP B C 1
ATOM 4162 O O . ASP B 1 4 ? 30.188 -53.719 35.812 1 17.77 4 ASP B O 1
ATOM 4166 N N . LYS B 1 5 ? 32.375 -54.375 36.031 1 20.28 5 LYS B N 1
ATOM 4167 C CA . LYS B 1 5 ? 33.062 -53.469 36.906 1 20.28 5 LYS B CA 1
ATOM 4168 C C . LYS B 1 5 ? 33.531 -52.219 36.156 1 20.28 5 LYS B C 1
ATOM 4170 O O . LYS B 1 5 ? 34.375 -51.438 36.656 1 20.28 5 LYS B O 1
ATOM 4175 N N . LYS B 1 6 ? 33.594 -51.906 34.906 1 17.45 6 LYS B N 1
ATOM 4176 C CA . LYS B 1 6 ? 34.812 -51.188 34.5 1 17.45 6 LYS B CA 1
ATOM 4177 C C . LYS B 1 6 ? 34.781 -49.75 35.062 1 17.45 6 LYS B C 1
ATOM 4179 O O . LYS B 1 6 ? 33.938 -48.969 34.688 1 17.45 6 LYS B O 1
ATOM 4184 N N . ASP B 1 7 ? 35.5 -49.188 36.25 1 17.84 7 ASP B N 1
ATOM 4185 C CA . ASP B 1 7 ? 35.906 -48.375 37.406 1 17.84 7 ASP B CA 1
ATOM 4186 C C . ASP B 1 7 ? 36.375 -47 36.938 1 17.84 7 ASP B C 1
ATOM 4188 O O . ASP B 1 7 ? 35.719 -46 37.156 1 17.84 7 ASP B O 1
ATOM 4192 N N . GLN B 1 8 ? 37.875 -46.562 37.219 1 15.98 8 GLN B N 1
ATOM 4193 C CA . GLN B 1 8 ? 38.656 -45.719 38.094 1 15.98 8 GLN B CA 1
ATOM 4194 C C . GLN B 1 8 ? 39.156 -44.469 37.375 1 15.98 8 GLN B C 1
ATOM 4196 O O . GLN B 1 8 ? 39.719 -43.562 38 1 15.98 8 GLN B O 1
ATOM 4201 N N . LYS B 1 9 ? 39.719 -44.406 36.219 1 17.25 9 LYS B N 1
ATOM 4202 C CA . LYS B 1 9 ? 41 -43.75 36 1 17.25 9 LYS B CA 1
ATOM 4203 C C . LYS B 1 9 ? 40.906 -42.25 36.25 1 17.25 9 LYS B C 1
ATOM 4205 O O . LYS B 1 9 ? 40.125 -41.531 35.562 1 17.25 9 LYS B O 1
ATOM 4210 N N . GLN B 1 10 ? 41.562 -41.406 37.344 1 16.55 10 GLN B N 1
ATOM 4211 C CA . GLN B 1 10 ? 41.906 -40.375 38.312 1 16.55 10 GLN B CA 1
ATOM 4212 C C . GLN B 1 10 ? 42.594 -39.188 37.656 1 16.55 10 GLN B C 1
ATOM 4214 O O . GLN B 1 10 ? 42.594 -38.094 38.156 1 16.55 10 GLN B O 1
ATOM 4219 N N . LEU B 1 11 ? 43.75 -39.406 36.938 1 15.8 11 LEU B N 1
ATOM 4220 C CA . LEU B 1 11 ? 45.031 -38.812 37.281 1 15.8 11 LEU B CA 1
ATOM 4221 C C . LEU B 1 11 ? 44.969 -37.281 37.156 1 15.8 11 LEU B C 1
ATOM 4223 O O . LEU B 1 11 ? 44.219 -36.75 36.344 1 15.8 11 LEU B O 1
ATOM 4227 N N . SER B 1 12 ? 46.062 -36.406 37.688 1 15.95 12 SER B N 1
ATOM 4228 C CA . SER B 1 12 ? 46.812 -35.438 38.469 1 15.95 12 SER B CA 1
ATOM 4229 C C . SER B 1 12 ? 47.062 -34.156 37.625 1 15.95 12 SER B C 1
ATOM 4231 O O . SER B 1 12 ? 46.906 -33.062 38.125 1 15.95 12 SER B O 1
ATOM 4233 N N . SER B 1 13 ? 48 -34.188 36.625 1 16.02 13 SER B N 1
ATOM 4234 C CA . SER B 1 13 ? 49.188 -33.344 36.656 1 16.02 13 SER B CA 1
ATOM 4235 C C . SER B 1 13 ? 48.844 -31.922 36.312 1 16.02 13 SER B C 1
ATOM 4237 O O . SER B 1 13 ? 49.219 -30.984 37.031 1 16.02 13 SER B O 1
ATOM 4239 N N . TYR B 1 14 ? 49.469 -31.375 35.125 1 16.31 14 TYR B N 1
ATOM 4240 C CA . TYR B 1 14 ? 50.438 -30.328 34.844 1 16.31 14 TYR B CA 1
ATOM 4241 C C . TYR B 1 14 ? 49.75 -28.984 34.656 1 16.31 14 TYR B C 1
ATOM 4243 O O . TYR B 1 14 ? 48.812 -28.844 33.844 1 16.31 14 TYR B O 1
ATOM 4251 N N . LEU B 1 15 ? 49.812 -27.875 35.656 1 16.42 15 LEU B N 1
ATOM 4252 C CA . LEU B 1 15 ? 49.75 -26.562 36.312 1 16.42 15 LEU B CA 1
ATOM 4253 C C . LEU B 1 15 ? 50.125 -25.469 35.312 1 16.42 15 LEU B C 1
ATOM 4255 O O . LEU B 1 15 ? 49.781 -24.297 35.531 1 16.42 15 LEU B O 1
ATOM 4259 N N . LYS B 1 16 ? 51.219 -25.469 34.469 1 15.91 16 LYS B N 1
ATOM 4260 C CA . LYS B 1 16 ? 52.219 -24.422 34.5 1 15.91 16 LYS B CA 1
ATOM 4261 C C . LYS B 1 16 ? 51.781 -23.172 33.75 1 15.91 16 LYS B C 1
ATOM 4263 O O . LYS B 1 16 ? 52.469 -22.141 33.781 1 15.91 16 LYS B O 1
ATOM 4268 N N . ALA B 1 17 ? 50.969 -23.203 32.656 1 16.33 17 ALA B N 1
ATOM 4269 C CA . ALA B 1 17 ? 51.594 -22.297 31.688 1 16.33 17 ALA B CA 1
ATOM 4270 C C . ALA B 1 17 ? 51.5 -20.844 32.156 1 16.33 17 ALA B C 1
ATOM 4272 O O . ALA B 1 17 ? 50.562 -20.484 32.906 1 16.33 17 ALA B O 1
ATOM 4273 N N . LYS B 1 18 ? 52 -19.75 31.266 1 17.14 18 LYS B N 1
ATOM 4274 C CA . LYS B 1 18 ? 52.906 -18.609 31.141 1 17.14 18 LYS B CA 1
ATOM 4275 C C . LYS B 1 18 ? 52.188 -17.312 31.484 1 17.14 18 LYS B C 1
ATOM 4277 O O . LYS B 1 18 ? 51.031 -17.109 31.125 1 17.14 18 LYS B O 1
ATOM 4282 N N . ASN B 1 19 ? 52.781 -16.359 32.281 1 17.45 19 ASN B N 1
ATOM 4283 C CA . ASN B 1 19 ? 52.812 -15.078 32.969 1 17.45 19 ASN B CA 1
ATOM 4284 C C . ASN B 1 19 ? 52.656 -13.898 32.031 1 17.45 19 ASN B C 1
ATOM 4286 O O . ASN B 1 19 ? 52.969 -12.758 32.375 1 17.45 19 ASN B O 1
ATOM 4290 N N . ILE B 1 20 ? 52.438 -14.008 30.625 1 19.91 20 ILE B N 1
ATOM 4291 C CA . ILE B 1 20 ? 53.094 -12.906 29.922 1 19.91 20 ILE B CA 1
ATOM 4292 C C . ILE B 1 20 ? 52.5 -11.578 30.375 1 19.91 20 ILE B C 1
ATOM 4294 O O . ILE B 1 20 ? 51.25 -11.453 30.484 1 19.91 20 ILE B O 1
ATOM 4298 N N . SER B 1 21 ? 53.312 -10.617 30.719 1 18.34 21 SER B N 1
ATOM 4299 C CA . SER B 1 21 ? 53.625 -9.32 31.312 1 18.34 21 SER B CA 1
ATOM 4300 C C . SER B 1 21 ? 52.844 -8.203 30.641 1 18.34 21 SER B C 1
ATOM 4302 O O . SER B 1 21 ? 52.469 -8.328 29.469 1 18.34 21 SER B O 1
ATOM 4304 N N . CYS B 1 22 ? 52.438 -7.031 31.344 1 19.78 22 CYS B N 1
ATOM 4305 C CA . CYS B 1 22 ? 51.656 -5.852 31.719 1 19.78 22 CYS B CA 1
ATOM 4306 C C . CYS B 1 22 ? 51.938 -4.703 30.75 1 19.78 22 CYS B C 1
ATOM 4308 O O . CYS B 1 22 ? 51.219 -3.695 30.766 1 19.78 22 CYS B O 1
ATOM 4310 N N . ASN B 1 23 ? 53.188 -4.531 30.141 1 19 23 ASN B N 1
ATOM 4311 C CA . ASN B 1 23 ? 53.781 -3.201 30.203 1 19 23 ASN B CA 1
ATOM 4312 C C . ASN B 1 23 ? 53.219 -2.287 29.125 1 19 23 ASN B C 1
ATOM 4314 O O . ASN B 1 23 ? 53.719 -1.176 28.922 1 19 23 ASN B O 1
ATOM 4318 N N . SER B 1 24 ? 52.531 -2.736 28 1 22.48 24 SER B N 1
ATOM 4319 C CA . SER B 1 24 ? 52.812 -1.991 26.781 1 22.48 24 SER B CA 1
ATOM 4320 C C . SER B 1 24 ? 52.031 -0.697 26.734 1 22.48 24 SER B C 1
ATOM 4322 O O . SER B 1 24 ? 50.906 -0.684 26.234 1 22.48 24 SER B O 1
ATOM 4324 N N . HIS B 1 25 ? 51.906 0.156 27.844 1 21.36 25 HIS B N 1
ATOM 4325 C CA . HIS B 1 25 ? 51.031 1.31 27.953 1 21.36 25 HIS B CA 1
ATOM 4326 C C . HIS B 1 25 ? 51.375 2.381 26.938 1 21.36 25 HIS B C 1
ATOM 4328 O O . HIS B 1 25 ? 50.594 3.271 26.656 1 21.36 25 HIS B O 1
ATOM 4334 N N . TYR B 1 26 ? 52.719 2.682 26.75 1 21.77 26 TYR B N 1
ATOM 4335 C CA . TYR B 1 26 ? 53.156 4.059 26.594 1 21.77 26 TYR B CA 1
ATOM 4336 C C . TYR B 1 26 ? 52.719 4.633 25.25 1 21.77 26 TYR B C 1
ATOM 4338 O O . TYR B 1 26 ? 52.312 5.793 25.172 1 21.77 26 TYR B O 1
ATOM 4346 N N . SER B 1 27 ? 53.125 4.035 24.078 1 25.22 27 SER B N 1
ATOM 4347 C CA . SER B 1 27 ? 53.688 4.828 22.984 1 25.22 27 SER B CA 1
ATOM 4348 C C . SER B 1 27 ? 52.594 5.426 22.109 1 25.22 27 SER B C 1
ATOM 4350 O O . SER B 1 27 ? 52.375 4.965 21 1 25.22 27 SER B O 1
ATOM 4352 N N . PHE B 1 28 ? 51.344 5.453 22.562 1 26.27 28 PHE B N 1
ATOM 4353 C CA . PHE B 1 28 ? 50.25 5.758 21.625 1 26.27 28 PHE B CA 1
ATOM 4354 C C . PHE B 1 28 ? 50.25 7.242 21.281 1 26.27 28 PHE B C 1
ATOM 4356 O O . PHE B 1 28 ? 49.375 7.703 20.531 1 26.27 28 PHE B O 1
ATOM 4363 N N . TYR B 1 29 ? 51 8.086 22.094 1 26.42 29 TYR B N 1
ATOM 4364 C CA . TYR B 1 29 ? 50.844 9.531 22 1 26.42 29 TYR B CA 1
ATOM 4365 C C . TYR B 1 29 ? 51.312 10.039 20.641 1 26.42 29 TYR B C 1
ATOM 4367 O O . TYR B 1 29 ? 50.781 11.016 20.125 1 26.42 29 TYR B O 1
ATOM 4375 N N . TRP B 1 30 ? 52.5 9.469 20.219 1 27.39 30 TRP B N 1
ATOM 4376 C CA . TRP B 1 30 ? 53.312 10.219 19.281 1 27.39 30 TRP B CA 1
ATOM 4377 C C . TRP B 1 30 ? 52.656 10.305 17.906 1 27.39 30 TRP B C 1
ATOM 4379 O O . TRP B 1 30 ? 52.688 11.336 17.25 1 27.39 30 TRP B O 1
ATOM 4389 N N . LEU B 1 31 ? 51.906 9.18 17.531 1 27.38 31 LEU B N 1
ATOM 4390 C CA . LEU B 1 31 ? 51.625 9.125 16.094 1 27.38 31 LEU B CA 1
ATOM 4391 C C . LEU B 1 31 ? 50.531 10.117 15.719 1 27.38 31 LEU B C 1
ATOM 4393 O O . LEU B 1 31 ? 50.156 10.219 14.555 1 27.38 31 LEU B O 1
ATOM 4397 N N . MET B 1 32 ? 49.812 10.68 16.781 1 28.88 32 MET B N 1
ATOM 4398 C CA . MET B 1 32 ? 48.688 11.539 16.422 1 28.88 32 MET B CA 1
ATOM 4399 C C . MET B 1 32 ? 49.156 12.852 15.82 1 28.88 32 MET B C 1
ATOM 4401 O O . MET B 1 32 ? 48.406 13.57 15.188 1 28.88 32 MET B O 1
ATOM 4405 N N . SER B 1 33 ? 50.375 13.32 16.219 1 28.8 33 SER B N 1
ATOM 4406 C CA . SER B 1 33 ? 50.75 14.688 15.867 1 28.8 33 SER B CA 1
ATOM 4407 C C . SER B 1 33 ? 50.969 14.836 14.359 1 28.8 33 SER B C 1
ATOM 4409 O O . SER B 1 33 ? 50.781 15.922 13.812 1 28.8 33 SER B O 1
ATOM 4411 N N . LYS B 1 34 ? 51.656 13.805 13.742 1 30.23 34 LYS B N 1
ATOM 4412 C CA . LYS B 1 34 ? 52.125 14.094 12.398 1 30.23 34 LYS B CA 1
ATOM 4413 C C . LYS B 1 34 ? 50.969 14.266 11.414 1 30.23 34 LYS B C 1
ATOM 4415 O O . LYS B 1 34 ? 51.156 14.773 10.305 1 30.23 34 LYS B O 1
ATOM 4420 N N . LEU B 1 35 ? 49.844 13.57 11.719 1 30.89 35 LEU B N 1
ATOM 4421 C CA . LEU B 1 35 ? 48.875 13.508 10.633 1 30.89 35 LEU B CA 1
ATOM 4422 C C . LEU B 1 35 ? 48.156 14.844 10.469 1 30.89 35 LEU B C 1
ATOM 4424 O O . LEU B 1 35 ? 47.531 15.086 9.438 1 30.89 35 LEU B O 1
ATOM 4428 N N . ILE B 1 36 ? 48.188 15.75 11.484 1 34.53 36 ILE B N 1
ATOM 4429 C CA . ILE B 1 36 ? 47.469 17.016 11.367 1 34.53 36 ILE B CA 1
ATOM 4430 C C . ILE B 1 36 ? 48.125 17.875 10.289 1 34.53 36 ILE B C 1
ATOM 4432 O O . ILE B 1 36 ? 47.438 18.531 9.516 1 34.53 36 ILE B O 1
ATOM 4436 N N . PHE B 1 37 ? 49.5 17.859 10.242 1 32.22 37 PHE B N 1
ATOM 4437 C CA . PHE B 1 37 ? 50.156 18.891 9.461 1 32.22 37 PHE B CA 1
ATOM 4438 C C . PHE B 1 37 ? 49.875 18.734 7.977 1 32.22 37 PHE B C 1
ATOM 4440 O O . PHE B 1 37 ? 49.781 19.719 7.25 1 32.22 37 PHE B O 1
ATOM 4447 N N . LEU B 1 38 ? 49.812 17.438 7.512 1 31.64 38 LEU B N 1
ATOM 4448 C CA . LEU B 1 38 ? 49.844 17.312 6.059 1 31.64 38 LEU B CA 1
ATOM 4449 C C . LEU B 1 38 ? 48.531 17.781 5.445 1 31.64 38 LEU B C 1
ATOM 4451 O O . LEU B 1 38 ? 48.469 18.016 4.234 1 31.64 38 LEU B O 1
ATOM 4455 N N . ILE B 1 39 ? 47.438 17.875 6.266 1 31.75 39 ILE B N 1
ATOM 4456 C CA . ILE B 1 39 ? 46.156 18.234 5.668 1 31.75 39 ILE B CA 1
ATOM 4457 C C . ILE B 1 39 ? 46.156 19.719 5.301 1 31.75 39 ILE B C 1
ATOM 4459 O O . ILE B 1 39 ? 45.438 20.125 4.387 1 31.75 39 ILE B O 1
ATOM 4463 N N . LEU B 1 40 ? 46.938 20.516 6.078 1 30.66 40 LEU B N 1
ATOM 4464 C CA . LEU B 1 40 ? 46.781 21.953 5.836 1 30.66 40 LEU B CA 1
ATOM 4465 C C . LEU B 1 40 ? 47.312 22.328 4.445 1 30.66 40 LEU B C 1
ATOM 4467 O O . LEU B 1 40 ? 46.844 23.297 3.846 1 30.66 40 LEU B O 1
ATOM 4471 N N . ALA B 1 41 ? 48.406 21.672 4.016 1 27.86 41 ALA B N 1
ATOM 4472 C CA . ALA B 1 41 ? 49.125 22.219 2.871 1 27.86 41 ALA B CA 1
ATOM 4473 C C . ALA B 1 41 ? 48.281 22.109 1.596 1 27.86 41 ALA B C 1
ATOM 4475 O O . ALA B 1 41 ? 48.406 22.938 0.688 1 27.86 41 ALA B O 1
ATOM 4476 N N . ILE B 1 42 ? 47.531 21.016 1.433 1 29.98 42 ILE B N 1
ATOM 4477 C CA . ILE B 1 42 ? 47.062 20.781 0.066 1 29.98 42 ILE B CA 1
ATOM 4478 C C . ILE B 1 42 ? 45.938 21.734 -0.281 1 29.98 42 ILE B C 1
ATOM 4480 O O . ILE B 1 42 ? 45.438 21.734 -1.404 1 29.98 42 ILE B O 1
ATOM 4484 N N . LEU B 1 43 ? 45.375 22.484 0.721 1 27.14 43 LEU B N 1
ATOM 4485 C CA . LEU B 1 43 ? 44.25 23.328 0.383 1 27.14 43 LEU B CA 1
ATOM 4486 C C . LEU B 1 43 ? 44.656 24.453 -0.561 1 27.14 43 LEU B C 1
ATOM 4488 O O . LEU B 1 43 ? 43.812 25.078 -1.221 1 27.14 43 LEU B O 1
ATOM 4492 N N . PHE B 1 44 ? 45.938 24.922 -0.422 1 25.72 44 PHE B N 1
ATOM 4493 C CA . PHE B 1 44 ? 46.188 26.25 -0.975 1 25.72 44 PHE B CA 1
ATOM 4494 C C . PHE B 1 44 ? 46.125 26.219 -2.496 1 25.72 44 PHE B C 1
ATOM 4496 O O . PHE B 1 44 ? 45.688 27.203 -3.117 1 25.72 44 PHE B O 1
ATOM 4503 N N . SER B 1 45 ? 46.812 25.281 -3.105 1 23.92 45 SER B N 1
ATOM 4504 C CA . SER B 1 45 ? 47.406 25.688 -4.371 1 23.92 45 SER B CA 1
ATOM 4505 C C . SER B 1 45 ? 46.375 25.734 -5.488 1 23.92 45 SER B C 1
ATOM 4507 O O . SER B 1 45 ? 46.719 25.984 -6.648 1 23.92 45 SER B O 1
ATOM 4509 N N . LEU B 1 46 ? 45.188 25.219 -5.266 1 22.69 46 LEU B N 1
ATOM 4510 C CA . LEU B 1 46 ? 44.5 24.953 -6.531 1 22.69 46 LEU B CA 1
ATOM 4511 C C . LEU B 1 46 ? 44 26.25 -7.156 1 22.69 46 LEU B C 1
ATOM 4513 O O . LEU B 1 46 ? 43.219 26.219 -8.109 1 22.69 46 LEU B O 1
ATOM 4517 N N . GLN B 1 47 ? 44.281 27.359 -6.449 1 21.48 47 GLN B N 1
ATOM 4518 C CA . GLN B 1 47 ? 43.438 28.453 -6.91 1 21.48 47 GLN B CA 1
ATOM 4519 C C . GLN B 1 47 ? 43.719 28.797 -8.375 1 21.48 47 GLN B C 1
ATOM 4521 O O . GLN B 1 47 ? 42.875 29.375 -9.055 1 21.48 47 GLN B O 1
ATOM 4526 N N . PHE B 1 48 ? 45 28.781 -8.758 1 22.34 48 PHE B N 1
ATOM 4527 C CA . PHE B 1 48 ? 45.344 29.906 -9.625 1 22.34 48 PHE B CA 1
ATOM 4528 C C . PHE B 1 48 ? 44.875 29.641 -11.055 1 22.34 48 PHE B C 1
ATOM 4530 O O . PHE B 1 48 ? 44.938 30.547 -11.898 1 22.34 48 PHE B O 1
ATOM 4537 N N . VAL B 1 49 ? 44.75 28.344 -11.453 1 19.52 49 VAL B N 1
ATOM 4538 C CA . VAL B 1 49 ? 45.375 28.328 -12.773 1 19.52 49 VAL B CA 1
ATOM 4539 C C . VAL B 1 49 ? 44.531 29.125 -13.758 1 19.52 49 VAL B C 1
ATOM 4541 O O . VAL B 1 49 ? 45.062 29.969 -14.5 1 19.52 49 VAL B O 1
ATOM 4544 N N . PHE B 1 50 ? 43.469 28.531 -14.344 1 19.67 50 PHE B N 1
ATOM 4545 C CA . PHE B 1 50 ? 43.406 28.5 -15.805 1 19.67 50 PHE B CA 1
ATOM 4546 C C . PHE B 1 50 ? 42.688 29.75 -16.312 1 19.67 50 PHE B C 1
ATOM 4548 O O . PHE B 1 50 ? 41.469 29.906 -16.125 1 19.67 50 PHE B O 1
ATOM 4555 N N . TYR B 1 51 ? 43.25 30.875 -16.125 1 20.75 51 TYR B N 1
ATOM 4556 C CA . TYR B 1 51 ? 42.656 32.125 -16.609 1 20.75 51 TYR B CA 1
ATOM 4557 C C . TYR B 1 51 ? 42.469 32.062 -18.125 1 20.75 51 TYR B C 1
ATOM 4559 O O . TYR B 1 51 ? 43.375 32.469 -18.875 1 20.75 51 TYR B O 1
ATOM 4567 N N . PRO B 1 52 ? 42.062 30.922 -18.766 1 19.28 52 PRO B N 1
ATOM 4568 C CA . PRO B 1 52 ? 42.312 31.156 -20.188 1 19.28 52 PRO B CA 1
ATOM 4569 C C . PRO B 1 52 ? 41.594 32.375 -20.75 1 19.28 52 PRO B C 1
ATOM 4571 O O . PRO B 1 52 ? 40.5 32.688 -20.312 1 19.28 52 PRO B O 1
ATOM 4574 N N . LEU B 1 53 ? 42.344 33.312 -21.109 1 20.25 53 LEU B N 1
ATOM 4575 C CA . LEU B 1 53 ? 42.125 34.625 -21.734 1 20.25 53 LEU B CA 1
ATOM 4576 C C . LEU B 1 53 ? 41.375 34.469 -23.062 1 20.25 53 LEU B C 1
ATOM 4578 O O . LEU B 1 53 ? 41.188 35.438 -23.797 1 20.25 53 LEU B O 1
ATOM 4582 N N . ASN B 1 54 ? 40.719 33.344 -23.375 1 19.84 54 ASN B N 1
ATOM 4583 C CA . ASN B 1 54 ? 40.531 33.312 -24.828 1 19.84 54 ASN B CA 1
ATOM 4584 C C . ASN B 1 54 ? 39.688 34.5 -25.281 1 19.84 54 ASN B C 1
ATOM 4586 O O . ASN B 1 54 ? 38.75 34.906 -24.625 1 19.84 54 ASN B O 1
ATOM 4590 N N . PHE B 1 55 ? 40.344 35.281 -26.203 1 19.91 55 PHE B N 1
ATOM 4591 C CA . PHE B 1 55 ? 40.125 36.469 -27 1 19.91 55 PHE B CA 1
ATOM 4592 C C . PHE B 1 55 ? 38.812 36.344 -27.781 1 19.91 55 PHE B C 1
ATOM 4594 O O . PHE B 1 55 ? 38.469 35.25 -28.266 1 19.91 55 PHE B O 1
ATOM 4601 N N . ILE B 1 56 ? 38.031 37.375 -27.719 1 20.84 56 ILE B N 1
ATOM 4602 C CA . ILE B 1 56 ? 36.688 37.875 -28.031 1 20.84 56 ILE B CA 1
ATOM 4603 C C . ILE B 1 56 ? 36.5 37.969 -29.547 1 20.84 56 ILE B C 1
ATOM 4605 O O . ILE B 1 56 ? 35.469 38.438 -30.031 1 20.84 56 ILE B O 1
ATOM 4609 N N . SER B 1 57 ? 37.344 37.125 -30.375 1 19.52 57 SER B N 1
ATOM 4610 C CA . SER B 1 57 ? 37.25 37.75 -31.688 1 19.52 57 SER B CA 1
ATOM 4611 C C . SER B 1 57 ? 35.812 37.844 -32.188 1 19.52 57 SER B C 1
ATOM 4613 O O . SER B 1 57 ? 35.031 36.906 -32 1 19.52 57 SER B O 1
ATOM 4615 N N . SER B 1 58 ? 35.438 39.031 -32.594 1 20.05 58 SER B N 1
ATOM 4616 C CA . SER B 1 58 ? 34.25 39.812 -32.969 1 20.05 58 SER B CA 1
ATOM 4617 C C . SER B 1 58 ? 33.688 39.344 -34.281 1 20.05 58 SER B C 1
ATOM 4619 O O . SER B 1 58 ? 32.75 39.969 -34.812 1 20.05 58 SER B O 1
ATOM 4621 N N . SER B 1 59 ? 34.062 38.125 -34.844 1 19.25 59 SER B N 1
ATOM 4622 C CA . SER B 1 59 ? 33.75 38.219 -36.25 1 19.25 59 SER B CA 1
ATOM 4623 C C . SER B 1 59 ? 32.281 38.5 -36.5 1 19.25 59 SER B C 1
ATOM 4625 O O . SER B 1 59 ? 31.422 38 -35.781 1 19.25 59 SER B O 1
ATOM 4627 N N . SER B 1 60 ? 32.031 39.375 -37.531 1 19.55 60 SER B N 1
ATOM 4628 C CA . SER B 1 60 ? 30.984 40.219 -38.094 1 19.55 60 SER B CA 1
ATOM 4629 C C . SER B 1 60 ? 29.906 39.406 -38.781 1 19.55 60 SER B C 1
ATOM 4631 O O . SER B 1 60 ? 28.75 39.844 -38.844 1 19.55 60 SER B O 1
ATOM 4633 N N . GLU B 1 61 ? 30.172 38.25 -39.438 1 21.5 61 GLU B N 1
ATOM 4634 C CA . GLU B 1 61 ? 29.5 38.312 -40.719 1 21.5 61 GLU B CA 1
ATOM 4635 C C . GLU B 1 61 ? 27.984 38.375 -40.562 1 21.5 61 GLU B C 1
ATOM 4637 O O . GLU B 1 61 ? 27.453 37.938 -39.562 1 21.5 61 GLU B O 1
ATOM 4642 N N . PRO B 1 62 ? 27.312 38.5 -41.875 1 22 62 PRO B N 1
ATOM 4643 C CA . PRO B 1 62 ? 26.109 39.188 -42.375 1 22 62 PRO B CA 1
ATOM 4644 C C . PRO B 1 62 ? 24.828 38.406 -42.094 1 22 62 PRO B C 1
ATOM 4646 O O . PRO B 1 62 ? 24.875 37.188 -41.906 1 22 62 PRO B O 1
ATOM 4649 N N . ARG B 1 63 ? 23.891 39.094 -41.719 1 21.52 63 ARG B N 1
ATOM 4650 C CA . ARG B 1 63 ? 22.516 38.844 -41.312 1 21.52 63 ARG B CA 1
ATOM 4651 C C . ARG B 1 63 ? 21.719 38.188 -42.438 1 21.52 63 ARG B C 1
ATOM 4653 O O . ARG B 1 63 ? 21.312 38.875 -43.406 1 21.52 63 ARG B O 1
ATOM 4660 N N . SER B 1 64 ? 22.266 37.094 -43.062 1 19.42 64 SER B N 1
ATOM 4661 C CA . SER B 1 64 ? 21.438 36.688 -44.188 1 19.42 64 SER B CA 1
ATOM 4662 C C . SER B 1 64 ? 19.969 36.531 -43.781 1 19.42 64 SER B C 1
ATOM 4664 O O . SER B 1 64 ? 19.672 36.219 -42.625 1 19.42 64 SER B O 1
ATOM 4666 N N . LEU B 1 65 ? 19.156 37.094 -44.656 1 20.44 65 LEU B N 1
ATOM 4667 C CA . LEU B 1 65 ? 17.719 37.312 -44.75 1 20.44 65 LEU B CA 1
ATOM 4668 C C . LEU B 1 65 ? 16.969 35.969 -44.719 1 20.44 65 LEU B C 1
ATOM 4670 O O . LEU B 1 65 ? 17.219 35.094 -45.594 1 20.44 65 LEU B O 1
ATOM 4674 N N . ILE B 1 66 ? 16.766 35.469 -43.625 1 21.64 66 ILE B N 1
ATOM 4675 C CA . ILE B 1 66 ? 16.016 34.219 -43.531 1 21.64 66 ILE B CA 1
ATOM 4676 C C . ILE B 1 66 ? 14.734 34.312 -44.344 1 21.64 66 ILE B C 1
ATOM 4678 O O . ILE B 1 66 ? 13.945 35.25 -44.156 1 21.64 66 ILE B O 1
ATOM 4682 N N . LYS B 1 67 ? 14.758 33.875 -45.594 1 21.81 67 LYS B N 1
ATOM 4683 C CA . LYS B 1 67 ? 13.586 33.594 -46.438 1 21.81 67 LYS B CA 1
ATOM 4684 C C . LYS B 1 67 ? 12.484 32.906 -45.625 1 21.81 67 LYS B C 1
ATOM 4686 O O . LYS B 1 67 ? 12.711 31.859 -45.031 1 21.81 67 LYS B O 1
ATOM 4691 N N . PHE B 1 68 ? 11.547 33.719 -45.188 1 21.95 68 PHE B N 1
ATOM 4692 C CA . PHE B 1 68 ? 10.328 33.25 -44.531 1 21.95 68 PHE B CA 1
ATOM 4693 C C . PHE B 1 68 ? 9.508 32.375 -45.5 1 21.95 68 PHE B C 1
ATOM 4695 O O . PHE B 1 68 ? 8.93 32.875 -46.469 1 21.95 68 PHE B O 1
ATOM 4702 N N . SER B 1 69 ? 10.031 31.391 -46.156 1 22.36 69 SER B N 1
ATOM 4703 C CA . SER B 1 69 ? 9 30.688 -46.906 1 22.36 69 SER B CA 1
ATOM 4704 C C . SER B 1 69 ? 7.84 30.281 -46 1 22.36 69 SER B C 1
ATOM 4706 O O . SER B 1 69 ? 8.047 29.625 -44.969 1 22.36 69 SER B O 1
ATOM 4708 N N . VAL B 1 70 ? 6.828 31.031 -46.062 1 23.58 70 VAL B N 1
ATOM 4709 C CA . VAL B 1 70 ? 5.523 30.75 -45.469 1 23.58 70 VAL B CA 1
ATOM 4710 C C . VAL B 1 70 ? 4.961 29.453 -46.062 1 23.58 70 VAL B C 1
ATOM 4712 O O . VAL B 1 70 ? 4.676 29.375 -47.25 1 23.58 70 VAL B O 1
ATOM 4715 N N . SER B 1 71 ? 5.488 28.328 -45.938 1 25.22 71 SER B N 1
ATOM 4716 C CA . SER B 1 71 ? 4.738 27.203 -46.5 1 25.22 71 SER B CA 1
ATOM 4717 C C . SER B 1 71 ? 3.314 27.172 -45.938 1 25.22 71 SER B C 1
ATOM 4719 O O . SER B 1 71 ? 3.066 27.594 -44.812 1 25.22 71 SER B O 1
ATOM 4721 N N . PRO B 1 72 ? 2.32 27 -46.844 1 28.91 72 PRO B N 1
ATOM 4722 C CA . PRO B 1 72 ? 0.89 26.938 -46.531 1 28.91 72 PRO B CA 1
ATOM 4723 C C . PRO B 1 72 ? 0.569 25.938 -45.406 1 28.91 72 PRO B C 1
ATOM 4725 O O . PRO B 1 72 ? 1.285 24.953 -45.25 1 28.91 72 PRO B O 1
ATOM 4728 N N . VAL B 1 73 ? -0.173 26.375 -44.438 1 27.61 73 VAL B N 1
ATOM 4729 C CA . VAL B 1 73 ? -0.666 25.656 -43.281 1 27.61 73 VAL B CA 1
ATOM 4730 C C . VAL B 1 73 ? -1.412 24.406 -43.719 1 27.61 73 VAL B C 1
ATOM 4732 O O . VAL B 1 73 ? -2.453 24.484 -44.375 1 27.61 73 VAL B O 1
ATOM 4735 N N . GLY B 1 74 ? -0.811 23.469 -44.406 1 25.95 74 GLY B N 1
ATOM 4736 C CA . GLY B 1 74 ? -1.591 22.25 -44.594 1 25.95 74 GLY B CA 1
ATOM 4737 C C . GLY B 1 74 ? -2.332 21.828 -43.344 1 25.95 74 GLY B C 1
ATOM 4738 O O . GLY B 1 74 ? -1.876 22.094 -42.219 1 25.95 74 GLY B O 1
ATOM 4739 N N . SER B 1 75 ? -3.678 21.703 -43.406 1 30.48 75 SER B N 1
ATOM 4740 C CA . SER B 1 75 ? -4.566 21.203 -42.375 1 30.48 75 SER B CA 1
ATOM 4741 C C . SER B 1 75 ? -4.016 19.938 -41.719 1 30.48 75 SER B C 1
ATOM 4743 O O . SER B 1 75 ? -4.055 18.859 -42.312 1 30.48 75 SER B O 1
ATOM 4745 N N . GLY B 1 76 ? -2.814 19.969 -41.312 1 28.52 76 GLY B N 1
ATOM 4746 C CA . GLY B 1 76 ? -2.342 18.781 -40.625 1 28.52 76 GLY B CA 1
ATOM 4747 C C . GLY B 1 76 ? -3.311 18.266 -39.594 1 28.52 76 GLY B C 1
ATOM 4748 O O . GLY B 1 76 ? -3.746 19.016 -38.688 1 28.52 76 GLY B O 1
ATOM 4749 N N . SER B 1 77 ? -4.188 17.438 -40.031 1 33.28 77 SER B N 1
ATOM 4750 C CA . SER B 1 77 ? -4.883 16.656 -39 1 33.28 77 SER B CA 1
ATOM 4751 C C . SER B 1 77 ? -3.945 16.281 -37.875 1 33.28 77 SER B C 1
ATOM 4753 O O . SER B 1 77 ? -2.957 15.578 -38.062 1 33.28 77 SER B O 1
ATOM 4755 N N . GLY B 1 78 ? -3.561 17.234 -37.125 1 33.25 78 GLY B N 1
ATOM 4756 C CA . GLY B 1 78 ? -2.779 17 -35.938 1 33.25 78 GLY B CA 1
ATOM 4757 C C . GLY B 1 78 ? -3.1 15.672 -35.281 1 33.25 78 GLY B C 1
ATOM 4758 O O . GLY B 1 78 ? -4.184 15.5 -34.688 1 33.25 78 GLY B O 1
ATOM 4759 N N . SER B 1 79 ? -2.773 14.633 -35.875 1 35.66 79 SER B N 1
ATOM 4760 C CA . SER B 1 79 ? -2.83 13.398 -35.094 1 35.66 79 SER B CA 1
ATOM 4761 C C . SER B 1 79 ? -2.414 13.641 -33.656 1 35.66 79 SER B C 1
ATOM 4763 O O . SER B 1 79 ? -1.346 14.203 -33.406 1 35.66 79 SER B O 1
ATOM 4765 N N . VAL B 1 80 ? -3.23 14.023 -32.875 1 41.16 80 VAL B N 1
ATOM 4766 C CA . VAL B 1 80 ? -2.984 13.992 -31.438 1 41.16 80 VAL B CA 1
ATOM 4767 C C . VAL B 1 80 ? -1.95 12.914 -31.125 1 41.16 80 VAL B C 1
ATOM 4769 O O . VAL B 1 80 ? -2.219 11.719 -31.281 1 41.16 80 VAL B O 1
ATOM 4772 N N . HIS B 1 81 ? -0.699 12.914 -31.531 1 44.28 81 HIS B N 1
ATOM 4773 C CA . HIS B 1 81 ? 0.378 12.016 -31.125 1 44.28 81 HIS B CA 1
ATOM 4774 C C . HIS B 1 81 ? 0.252 11.609 -29.672 1 44.28 81 HIS B C 1
ATOM 4776 O O . HIS B 1 81 ? 0.199 12.461 -28.781 1 44.28 81 HIS B O 1
ATOM 4782 N N . GLU B 1 82 ? -0.382 10.594 -29.391 1 58.91 82 GLU B N 1
ATOM 4783 C CA . GLU B 1 82 ? -0.339 10.047 -28.031 1 58.91 82 GLU B CA 1
ATOM 4784 C C . GLU B 1 82 ? 1.07 10.125 -27.453 1 58.91 82 GLU B C 1
ATOM 4786 O O . GLU B 1 82 ? 2.041 9.758 -28.125 1 58.91 82 GLU B O 1
ATOM 4791 N N . PRO B 1 83 ? 1.349 10.977 -26.484 1 71.75 83 PRO B N 1
ATOM 4792 C CA . PRO B 1 83 ? 2.684 11.062 -25.891 1 71.75 83 PRO B CA 1
ATOM 4793 C C . PRO B 1 83 ? 3.355 9.695 -25.766 1 71.75 83 PRO B C 1
ATOM 4795 O O . PRO B 1 83 ? 2.676 8.68 -25.562 1 71.75 83 PRO B O 1
ATOM 4798 N N . GLU B 1 84 ? 4.578 9.594 -26.328 1 86.38 84 GLU B N 1
ATOM 4799 C CA . GLU B 1 84 ? 5.383 8.383 -26.25 1 86.38 84 GLU B CA 1
ATOM 4800 C C . GLU B 1 84 ? 5.406 7.82 -24.828 1 86.38 84 GLU B C 1
ATOM 4802 O O . GLU B 1 84 ? 5.617 8.562 -23.859 1 86.38 84 GLU B O 1
ATOM 4807 N N . GLN B 1 85 ? 5.074 6.578 -24.719 1 92.94 85 GLN B N 1
ATOM 4808 C CA . GLN B 1 85 ? 5.09 5.91 -23.422 1 92.94 85 GLN B CA 1
ATOM 4809 C C . GLN B 1 85 ? 6.52 5.664 -22.953 1 92.94 85 GLN B C 1
ATOM 4811 O O . GLN B 1 85 ? 7.445 5.617 -23.766 1 92.94 85 GLN B O 1
ATOM 4816 N N . THR B 1 86 ? 6.719 5.57 -21.672 1 96.81 86 THR B N 1
ATOM 4817 C CA . THR B 1 86 ? 8.016 5.234 -21.094 1 96.81 86 THR B CA 1
ATOM 4818 C C . THR B 1 86 ? 8.516 3.893 -21.609 1 96.81 86 THR B C 1
ATOM 4820 O O . THR B 1 86 ? 7.75 2.928 -21.688 1 96.81 86 THR B O 1
ATOM 4823 N N . GLU B 1 87 ? 9.711 3.863 -22.062 1 96.44 87 GLU B N 1
ATOM 4824 C CA . GLU B 1 87 ? 10.406 2.664 -22.516 1 96.44 87 GLU B CA 1
ATOM 4825 C C . GLU B 1 87 ? 11.727 2.477 -21.781 1 96.44 87 GLU B C 1
ATOM 4827 O O . GLU B 1 87 ? 12.141 3.342 -21 1 96.44 87 GLU B O 1
ATOM 4832 N N . LEU B 1 88 ? 12.359 1.378 -22.062 1 96.31 88 LEU B N 1
ATOM 4833 C CA . LEU B 1 88 ? 13.609 1.063 -21.375 1 96.31 88 LEU B CA 1
ATOM 4834 C C . LEU B 1 88 ? 14.672 2.119 -21.672 1 96.31 88 LEU B C 1
ATOM 4836 O O . LEU B 1 88 ? 15.508 2.43 -20.828 1 96.31 88 LEU B O 1
ATOM 4840 N N . LYS B 1 89 ? 14.641 2.705 -22.844 1 95.38 89 LYS B N 1
ATOM 4841 C CA . LYS B 1 89 ? 15.625 3.705 -23.25 1 95.38 89 LYS B CA 1
ATOM 4842 C C . LYS B 1 89 ? 15.5 4.973 -22.406 1 95.38 89 LYS B C 1
ATOM 4844 O O . LYS B 1 89 ? 16.406 5.805 -22.391 1 95.38 89 LYS B O 1
ATOM 4849 N N . HIS B 1 90 ? 14.344 5.152 -21.781 1 97.75 90 HIS B N 1
ATOM 4850 C CA . HIS B 1 90 ? 14.102 6.34 -20.969 1 97.75 90 HIS B CA 1
ATOM 4851 C C . HIS B 1 90 ? 14.555 6.133 -19.531 1 97.75 90 HIS B C 1
ATOM 4853 O O . HIS B 1 90 ? 14.414 7.027 -18.688 1 97.75 90 HIS B O 1
ATOM 4859 N N . VAL B 1 91 ? 15.078 4.945 -19.172 1 98.44 91 VAL B N 1
ATOM 4860 C CA . VAL B 1 91 ? 15.445 4.574 -17.812 1 98.44 91 VAL B CA 1
ATOM 4861 C C . VAL B 1 91 ? 16.969 4.438 -17.719 1 98.44 91 VAL B C 1
ATOM 4863 O O . VAL B 1 91 ? 17.594 3.811 -18.562 1 98.44 91 VAL B O 1
ATOM 4866 N N . VAL B 1 92 ? 17.547 5.047 -16.734 1 98.44 92 VAL B N 1
ATOM 4867 C CA . VAL B 1 92 ? 18.969 4.895 -16.469 1 98.44 92 VAL B CA 1
ATOM 4868 C C . VAL B 1 92 ? 19.156 4.199 -15.117 1 98.44 92 VAL B C 1
ATOM 4870 O O . VAL B 1 92 ? 18.688 4.68 -14.086 1 98.44 92 VAL B O 1
ATOM 4873 N N . PHE B 1 93 ? 19.906 3.111 -15.164 1 98.19 93 PHE B N 1
ATOM 4874 C CA . PHE B 1 93 ? 20.141 2.336 -13.953 1 98.19 93 PHE B CA 1
ATOM 4875 C C . PHE B 1 93 ? 21.422 2.781 -13.258 1 98.19 93 PHE B C 1
ATOM 4877 O O . PHE B 1 93 ? 22.469 2.916 -13.891 1 98.19 93 PHE B O 1
ATOM 4884 N N . GLY B 1 94 ? 21.297 3.166 -11.977 1 98.31 94 GLY B N 1
ATOM 4885 C CA . GLY B 1 94 ? 22.438 3.27 -11.078 1 98.31 94 GLY B CA 1
ATOM 4886 C C . GLY B 1 94 ? 22.578 2.072 -10.164 1 98.31 94 GLY B C 1
ATOM 4887 O O . GLY B 1 94 ? 21.875 1.958 -9.164 1 98.31 94 GLY B O 1
ATOM 4888 N N . ILE B 1 95 ? 23.547 1.218 -10.43 1 98.06 95 ILE B N 1
ATOM 4889 C CA . ILE B 1 95 ? 23.672 -0.043 -9.703 1 98.06 95 ILE B CA 1
ATOM 4890 C C . ILE B 1 95 ? 24.75 0.088 -8.633 1 98.06 95 ILE B C 1
ATOM 4892 O O . ILE B 1 95 ? 25.906 0.389 -8.945 1 98.06 95 ILE B O 1
ATOM 4896 N N . ALA B 1 96 ? 24.359 -0.098 -7.406 1 97.75 96 ALA B N 1
ATOM 4897 C CA . ALA B 1 96 ? 25.297 -0.053 -6.281 1 97.75 96 ALA B CA 1
ATOM 4898 C C . ALA B 1 96 ? 26.078 -1.357 -6.168 1 97.75 96 ALA B C 1
ATOM 4900 O O . ALA B 1 96 ? 25.5 -2.434 -6.051 1 97.75 96 ALA B O 1
ATOM 4901 N N . ALA B 1 97 ? 27.391 -1.244 -6.211 1 96.81 97 ALA B N 1
ATOM 4902 C CA . ALA B 1 97 ? 28.25 -2.422 -6.121 1 96.81 97 ALA B CA 1
ATOM 4903 C C . ALA B 1 97 ? 29.516 -2.119 -5.316 1 96.81 97 ALA B C 1
ATOM 4905 O O . ALA B 1 97 ? 29.625 -1.06 -4.695 1 96.81 97 ALA B O 1
ATOM 4906 N N . SER B 1 98 ? 30.281 -3.078 -5.047 1 95.56 98 SER B N 1
ATOM 4907 C CA . SER B 1 98 ? 31.594 -2.982 -4.414 1 95.56 98 SER B CA 1
ATOM 4908 C C . SER B 1 98 ? 32.625 -3.846 -5.141 1 95.56 98 SER B C 1
ATOM 4910 O O . SER B 1 98 ? 32.281 -4.887 -5.703 1 95.56 98 SER B O 1
ATOM 4912 N N . ALA B 1 99 ? 33.844 -3.363 -5.09 1 94.69 99 ALA B N 1
ATOM 4913 C CA . ALA B 1 99 ? 34.938 -4.117 -5.727 1 94.69 99 ALA B CA 1
ATOM 4914 C C . 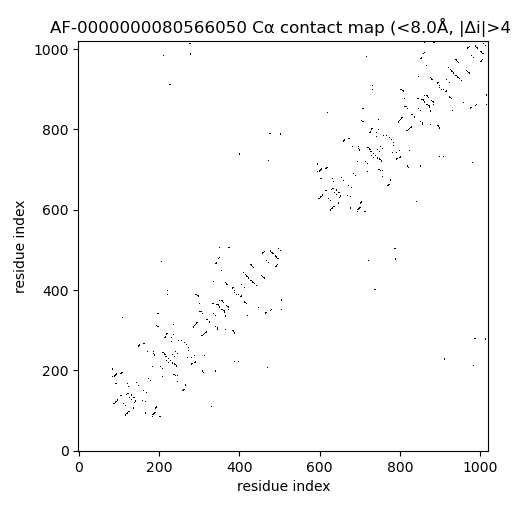ALA B 1 99 ? 35.062 -5.508 -5.113 1 94.69 99 ALA B C 1
ATOM 4916 O O . ALA B 1 99 ? 35.312 -6.484 -5.82 1 94.69 99 ALA B O 1
ATOM 4917 N N . LYS B 1 100 ? 34.844 -5.574 -3.891 1 93.56 100 LYS B N 1
ATOM 4918 C CA . LYS B 1 100 ? 35 -6.812 -3.133 1 93.56 100 LYS B CA 1
ATOM 4919 C C . LYS B 1 100 ? 34.062 -7.906 -3.656 1 93.56 100 LYS B C 1
ATOM 4921 O O . LYS B 1 100 ? 34.469 -9.07 -3.756 1 93.56 100 LYS B O 1
ATOM 4926 N N . PHE B 1 101 ? 32.844 -7.562 -4.016 1 94.56 101 PHE B N 1
ATOM 4927 C CA . PHE B 1 101 ? 31.844 -8.586 -4.309 1 94.56 101 PHE B CA 1
ATOM 4928 C C . PHE B 1 101 ? 31.562 -8.641 -5.805 1 94.56 101 PHE B C 1
ATOM 4930 O O . PHE B 1 101 ? 30.859 -9.539 -6.273 1 94.56 101 PHE B O 1
ATOM 4937 N N . TRP B 1 102 ? 32.125 -7.738 -6.586 1 94.5 102 TRP B N 1
ATOM 4938 C CA . TRP B 1 102 ? 31.719 -7.559 -7.977 1 94.5 102 TRP B CA 1
ATOM 4939 C C . TRP B 1 102 ? 32.031 -8.797 -8.805 1 94.5 102 TRP B C 1
ATOM 4941 O O . TRP B 1 102 ? 31.266 -9.172 -9.695 1 94.5 102 TRP B O 1
ATOM 4951 N N . LYS B 1 103 ? 33.094 -9.469 -8.516 1 91.56 103 LYS B N 1
ATOM 4952 C CA . LYS B 1 103 ? 33.5 -10.648 -9.289 1 91.56 103 LYS B CA 1
ATOM 4953 C C . LYS B 1 103 ? 32.406 -11.703 -9.289 1 91.56 103 LYS B C 1
ATOM 4955 O O . LYS B 1 103 ? 32.125 -12.312 -10.32 1 91.56 103 LYS B O 1
ATOM 4960 N N . HIS B 1 104 ? 31.766 -11.797 -8.234 1 93.56 104 HIS B N 1
ATOM 4961 C CA . HIS B 1 104 ? 30.719 -12.805 -8.094 1 93.56 104 HIS B CA 1
ATOM 4962 C C . HIS B 1 104 ? 29.359 -12.234 -8.477 1 93.56 104 HIS B C 1
ATOM 4964 O O . HIS B 1 104 ? 28.625 -12.836 -9.273 1 93.56 104 HIS B O 1
ATOM 4970 N N . ARG B 1 105 ? 29.031 -11.031 -8.055 1 96.31 105 ARG B N 1
ATOM 4971 C CA . ARG B 1 105 ? 27.688 -10.5 -8.156 1 96.31 105 ARG B CA 1
ATOM 4972 C C . ARG B 1 105 ? 27.406 -9.953 -9.555 1 96.31 105 ARG B C 1
ATOM 4974 O O . ARG B 1 105 ? 26.25 -9.75 -9.938 1 96.31 105 ARG B O 1
ATOM 4981 N N . ARG B 1 106 ? 28.438 -9.781 -10.328 1 95.31 106 ARG B N 1
ATOM 4982 C CA . ARG B 1 106 ? 28.25 -9.359 -11.711 1 95.31 106 ARG B CA 1
ATOM 4983 C C . ARG B 1 106 ? 27.422 -10.383 -12.492 1 95.31 106 ARG B C 1
ATOM 4985 O O . ARG B 1 106 ? 26.75 -10.031 -13.461 1 95.31 106 ARG B O 1
ATOM 4992 N N . ASP B 1 107 ? 27.469 -11.664 -12.055 1 95.94 107 ASP B N 1
ATOM 4993 C CA . ASP B 1 107 ? 26.75 -12.719 -12.758 1 95.94 107 ASP B CA 1
ATOM 4994 C C . ASP B 1 107 ? 25.234 -12.547 -12.602 1 95.94 107 ASP B C 1
ATOM 4996 O O . ASP B 1 107 ? 24.469 -12.984 -13.461 1 95.94 107 ASP B O 1
ATOM 5000 N N . TYR B 1 108 ? 24.766 -11.914 -11.531 1 97.31 108 TYR B N 1
ATOM 5001 C CA . TYR B 1 108 ? 23.359 -11.578 -11.398 1 97.31 108 TYR B CA 1
ATOM 5002 C C . TYR B 1 108 ? 22.969 -10.484 -12.383 1 97.31 108 TYR B C 1
ATOM 5004 O O . TYR B 1 108 ? 21.906 -10.547 -13 1 97.31 108 TYR B O 1
ATOM 5012 N N . VAL B 1 109 ? 23.828 -9.492 -12.508 1 96.75 109 VAL B N 1
ATOM 5013 C CA . VAL B 1 109 ? 23.562 -8.352 -13.383 1 96.75 109 VAL B CA 1
ATOM 5014 C C . VAL B 1 109 ? 23.5 -8.82 -14.836 1 96.75 109 VAL B C 1
ATOM 5016 O O . VAL B 1 109 ? 22.656 -8.352 -15.609 1 96.75 109 VAL B O 1
ATOM 5019 N N . LYS B 1 110 ? 24.312 -9.773 -15.203 1 95.12 110 LYS B N 1
ATOM 5020 C CA . LYS B 1 110 ? 24.359 -10.305 -16.562 1 95.12 110 LYS B CA 1
ATOM 5021 C C . LYS B 1 110 ? 23.016 -10.938 -16.953 1 95.12 110 LYS B C 1
ATOM 5023 O O . LYS B 1 110 ? 22.688 -11.008 -18.125 1 95.12 110 LYS B O 1
ATOM 5028 N N . LEU B 1 111 ? 22.281 -11.367 -16 1 96.44 111 LEU B N 1
ATOM 5029 C CA . LEU B 1 111 ? 21.031 -12.094 -16.266 1 96.44 111 LEU B CA 1
ATOM 5030 C C . LEU B 1 111 ? 19.984 -11.172 -16.859 1 96.44 111 LEU B C 1
ATOM 5032 O O . LEU B 1 111 ? 19.125 -11.617 -17.625 1 96.44 111 LEU B O 1
ATOM 5036 N N . TRP B 1 112 ? 20.016 -9.883 -16.5 1 97 112 TRP B N 1
ATOM 5037 C CA . TRP B 1 112 ? 18.875 -9.039 -16.875 1 97 112 TRP B CA 1
ATOM 5038 C C . TRP B 1 112 ? 19.344 -7.828 -17.672 1 97 112 TRP B C 1
ATOM 5040 O O . TRP B 1 112 ? 18.531 -7.145 -18.297 1 97 112 TRP B O 1
ATOM 5050 N N . TRP B 1 113 ? 20.656 -7.531 -17.672 1 96.12 113 TRP B N 1
ATOM 5051 C CA . TRP B 1 113 ? 21.172 -6.402 -18.422 1 96.12 113 TRP B CA 1
ATOM 5052 C C . TRP B 1 113 ? 21.203 -6.715 -19.922 1 96.12 113 TRP B C 1
ATOM 5054 O O . TRP B 1 113 ? 21.688 -7.766 -20.328 1 96.12 113 TRP B O 1
ATOM 5064 N N . LYS B 1 114 ? 20.562 -5.848 -20.641 1 92.25 114 LYS B N 1
ATOM 5065 C CA . LYS B 1 114 ? 20.641 -5.949 -22.109 1 92.25 114 LYS B CA 1
ATOM 5066 C C . LYS B 1 114 ? 21.719 -5.035 -22.672 1 92.25 114 LYS B C 1
ATOM 5068 O O . LYS B 1 114 ? 21.578 -3.812 -22.656 1 92.25 114 LYS B O 1
ATOM 5073 N N . PRO B 1 115 ? 22.562 -5.711 -23.297 1 84.06 115 PRO B N 1
ATOM 5074 C CA . PRO B 1 115 ? 23.656 -4.906 -23.844 1 84.06 115 PRO B CA 1
ATOM 5075 C C . PRO B 1 115 ? 23.297 -4.238 -25.156 1 84.06 115 PRO B C 1
ATOM 5077 O O . PRO B 1 115 ? 22.141 -4.262 -25.562 1 84.06 115 PRO B O 1
ATOM 5080 N N . ASN B 1 116 ? 24.125 -3.484 -25.891 1 80.31 116 ASN B N 1
ATOM 5081 C CA . ASN B 1 116 ? 24.031 -2.912 -27.234 1 80.31 116 ASN B CA 1
ATOM 5082 C C . ASN B 1 116 ? 23.141 -1.673 -27.25 1 80.31 116 ASN B C 1
ATOM 5084 O O . ASN B 1 116 ? 22.406 -1.448 -28.203 1 80.31 116 ASN B O 1
ATOM 5088 N N . GLY B 1 117 ? 22.984 -1.09 -26.156 1 80.19 117 GLY B N 1
ATOM 5089 C CA . GLY B 1 117 ? 22.344 0.217 -26.141 1 80.19 117 GLY B CA 1
ATOM 5090 C C . GLY B 1 117 ? 20.859 0.154 -25.828 1 80.19 117 GLY B C 1
ATOM 5091 O O . GLY B 1 117 ? 20.188 1.181 -25.812 1 80.19 117 GLY B O 1
ATOM 5092 N N . GLU B 1 118 ? 20.391 -1.038 -25.547 1 88.31 118 GLU B N 1
ATOM 5093 C CA . GLU B 1 118 ? 18.969 -1.166 -25.203 1 88.31 118 GLU B CA 1
ATOM 5094 C C . GLU B 1 118 ? 18.688 -0.619 -23.812 1 88.31 118 GLU B C 1
ATOM 5096 O O . GLU B 1 118 ? 17.578 -0.138 -23.531 1 88.31 118 GLU B O 1
ATOM 5101 N N . MET B 1 119 ? 19.688 -0.777 -23 1 94.44 119 MET B N 1
ATOM 5102 C CA . MET B 1 119 ? 19.562 -0.279 -21.625 1 94.44 119 MET B CA 1
ATOM 5103 C C . MET B 1 119 ? 20.672 0.715 -21.312 1 94.44 119 MET B C 1
ATOM 5105 O O . MET B 1 119 ? 21.75 0.673 -21.906 1 94.44 119 MET B O 1
ATOM 5109 N N . ASN B 1 120 ? 20.344 1.631 -20.469 1 94.81 120 ASN B N 1
ATOM 5110 C CA . ASN B 1 120 ? 21.297 2.623 -19.984 1 94.81 120 ASN B CA 1
ATOM 5111 C C . ASN B 1 120 ? 21.547 2.461 -18.484 1 94.81 120 ASN B C 1
ATOM 5113 O O . ASN B 1 120 ? 20.641 2.133 -17.719 1 94.81 120 ASN B O 1
ATOM 5117 N N . GLY B 1 121 ? 22.859 2.607 -18.141 1 95.56 121 GLY B N 1
ATOM 5118 C CA . GLY B 1 121 ? 23.156 2.537 -16.719 1 95.56 121 GLY B CA 1
ATOM 5119 C C . GLY B 1 121 ? 24.641 2.449 -16.422 1 95.56 121 GLY B C 1
ATOM 5120 O O . GLY B 1 121 ? 25.469 2.48 -17.328 1 95.56 121 GLY B O 1
ATOM 5121 N N . VAL B 1 122 ? 24.891 2.49 -15.164 1 95.69 122 VAL B N 1
ATOM 5122 C CA . VAL B 1 122 ? 26.266 2.451 -14.68 1 95.69 122 VAL B CA 1
ATOM 5123 C C . VAL B 1 122 ? 26.344 1.633 -13.391 1 95.69 122 VAL B C 1
ATOM 5125 O O . VAL B 1 122 ? 25.422 1.676 -12.57 1 95.69 122 VAL B O 1
ATOM 5128 N N . VAL B 1 123 ? 27.406 0.848 -13.297 1 96.88 123 VAL B N 1
ATOM 5129 C CA . VAL B 1 123 ? 27.719 0.21 -12.031 1 96.88 123 VAL B CA 1
ATOM 5130 C C . VAL B 1 123 ? 28.703 1.082 -11.242 1 96.88 123 VAL B C 1
ATOM 5132 O O . VAL B 1 123 ? 29.781 1.426 -11.75 1 96.88 123 VAL B O 1
ATOM 5135 N N . TRP B 1 124 ? 28.344 1.414 -10.055 1 96.94 124 TRP B N 1
ATOM 5136 C CA . TRP B 1 124 ? 29.172 2.262 -9.203 1 96.94 124 TRP B CA 1
ATOM 5137 C C . TRP B 1 124 ? 29.953 1.425 -8.195 1 96.94 124 TRP B C 1
ATOM 5139 O O . TRP B 1 124 ? 29.375 0.773 -7.328 1 96.94 124 TRP B O 1
ATOM 5149 N N . LEU B 1 125 ? 31.297 1.489 -8.305 1 96.56 125 LEU B N 1
ATOM 5150 C CA . LEU B 1 125 ? 32.188 0.751 -7.414 1 96.56 125 LEU B CA 1
ATOM 5151 C C . LEU B 1 125 ? 32.875 1.691 -6.43 1 96.56 125 LEU B C 1
ATOM 5153 O O . LEU B 1 125 ? 32.906 2.906 -6.641 1 96.56 125 LEU B O 1
ATOM 5157 N N . ASP B 1 126 ? 33.344 1.121 -5.324 1 95.56 126 ASP B N 1
ATOM 5158 C CA . ASP B 1 126 ? 34.094 1.891 -4.32 1 95.56 126 ASP B CA 1
ATOM 5159 C C . ASP B 1 126 ? 35.531 2.092 -4.73 1 95.56 126 ASP B C 1
ATOM 5161 O O . ASP B 1 126 ? 36.156 3.08 -4.348 1 95.56 126 ASP B O 1
ATOM 5165 N N . GLN B 1 127 ? 36.094 1.146 -5.422 1 94.06 127 GLN B N 1
ATOM 5166 C CA . GLN B 1 127 ? 37.469 1.216 -5.879 1 94.06 127 GLN B CA 1
ATOM 5167 C C . GLN B 1 127 ? 37.656 0.507 -7.219 1 94.06 127 GLN B C 1
ATOM 5169 O O . GLN B 1 127 ? 36.75 -0.237 -7.652 1 94.06 127 GLN B O 1
ATOM 5174 N N . HIS B 1 128 ? 38.719 0.836 -7.828 1 92.25 128 HIS B N 1
ATOM 5175 C CA . HIS B 1 128 ? 39.031 0.238 -9.125 1 92.25 128 HIS B CA 1
ATOM 5176 C C . HIS B 1 128 ? 39.281 -1.26 -8.992 1 92.25 128 HIS B C 1
ATOM 5178 O O . HIS B 1 128 ? 39.781 -1.723 -7.965 1 92.25 128 HIS B O 1
ATOM 5184 N N . ILE B 1 129 ? 38.844 -1.909 -10 1 88.69 129 ILE B N 1
ATOM 5185 C CA . ILE B 1 129 ? 39.125 -3.342 -10.055 1 88.69 129 ILE B CA 1
ATOM 5186 C C . ILE B 1 129 ? 40.031 -3.646 -11.227 1 88.69 129 ILE B C 1
ATOM 5188 O O . ILE B 1 129 ? 40.281 -2.791 -12.086 1 88.69 129 ILE B O 1
ATOM 5192 N N . ASP B 1 130 ? 40.719 -4.871 -11.133 1 76.75 130 ASP B N 1
ATOM 5193 C CA . ASP B 1 130 ? 41.656 -5.27 -12.172 1 76.75 130 ASP B CA 1
ATOM 5194 C C . ASP B 1 130 ? 40.969 -5.316 -13.539 1 76.75 130 ASP B C 1
ATOM 5196 O O . ASP B 1 130 ? 39.781 -5.66 -13.633 1 76.75 130 ASP B O 1
ATOM 5200 N N . GLN B 1 131 ? 41.5 -4.629 -14.555 1 61.91 131 GLN B N 1
ATOM 5201 C CA . GLN B 1 131 ? 41.031 -4.391 -15.914 1 61.91 131 GLN B CA 1
ATOM 5202 C C . GLN B 1 131 ? 40.406 -5.645 -16.516 1 61.91 131 GLN B C 1
ATOM 5204 O O . GLN B 1 131 ? 39.5 -5.551 -17.328 1 61.91 131 GLN B O 1
ATOM 5209 N N . ASN B 1 132 ? 40.844 -6.797 -16.25 1 56.97 132 ASN B N 1
ATOM 5210 C CA . ASN B 1 132 ? 40.312 -8 -16.859 1 56.97 132 ASN B CA 1
ATOM 5211 C C . ASN B 1 132 ? 38.844 -8.227 -16.469 1 56.97 132 ASN B C 1
ATOM 5213 O O . ASN B 1 132 ? 38.156 -9.023 -17.094 1 56.97 132 ASN B O 1
ATOM 5217 N N . ASP B 1 133 ? 38.375 -7.602 -15.477 1 56.72 133 ASP B N 1
ATOM 5218 C CA . ASP B 1 133 ? 37.031 -7.836 -14.953 1 56.72 133 ASP B CA 1
ATOM 5219 C C . ASP B 1 133 ? 36 -6.965 -15.672 1 56.72 133 ASP B C 1
ATOM 5221 O O . ASP B 1 133 ? 34.781 -7.195 -15.555 1 56.72 133 ASP B O 1
ATOM 5225 N N . ASN B 1 134 ? 36.375 -5.785 -16.344 1 55.38 134 ASN B N 1
ATOM 5226 C CA . ASN B 1 134 ? 35.5 -4.746 -16.875 1 55.38 134 ASN B CA 1
ATOM 5227 C C . ASN B 1 134 ? 35.031 -5.082 -18.297 1 55.38 134 ASN B C 1
ATOM 5229 O O . ASN B 1 134 ? 34.062 -4.5 -18.797 1 55.38 134 ASN B O 1
ATOM 5233 N N . VAL B 1 135 ? 35.844 -5.824 -19.031 1 56.19 135 VAL B N 1
ATOM 5234 C CA . VAL B 1 135 ? 35.844 -5.609 -20.469 1 56.19 135 VAL B CA 1
ATOM 5235 C C . VAL B 1 135 ? 34.688 -6.406 -21.109 1 56.19 135 VAL B C 1
ATOM 5237 O O . VAL B 1 135 ? 34.688 -6.605 -22.312 1 56.19 135 VAL B O 1
ATOM 5240 N N . SER B 1 136 ? 33.688 -6.801 -20.234 1 63.38 136 SER B N 1
ATOM 5241 C CA . SER B 1 136 ? 32.719 -7.547 -21.031 1 63.38 136 SER B CA 1
ATOM 5242 C C . SER B 1 136 ? 31.625 -6.633 -21.578 1 63.38 136 SER B C 1
ATOM 5244 O O . SER B 1 136 ? 31.109 -5.77 -20.844 1 63.38 136 SER B O 1
ATOM 5246 N N . ASN B 1 137 ? 31.438 -6.496 -22.859 1 74.25 137 ASN B N 1
ATOM 5247 C CA . ASN B 1 137 ? 30.359 -5.812 -23.578 1 74.25 137 ASN B CA 1
ATOM 5248 C C . ASN B 1 137 ? 28.984 -6.285 -23.125 1 74.25 137 ASN B C 1
ATOM 5250 O O . ASN B 1 137 ? 27.969 -5.773 -23.578 1 74.25 137 ASN B O 1
ATOM 5254 N N . THR B 1 138 ? 28.969 -7.105 -22.094 1 86.12 138 THR B N 1
ATOM 5255 C CA . THR B 1 138 ? 27.703 -7.676 -21.672 1 86.12 138 THR B CA 1
ATOM 5256 C C . THR B 1 138 ? 27.25 -7.082 -20.344 1 86.12 138 THR B C 1
ATOM 5258 O O . THR B 1 138 ? 26.219 -7.469 -19.797 1 86.12 138 THR B O 1
ATOM 5261 N N . LEU B 1 139 ? 28.078 -6.195 -19.797 1 92.44 139 LEU B N 1
ATOM 5262 C CA . LEU B 1 139 ? 27.781 -5.57 -18.516 1 92.44 139 LEU B CA 1
ATOM 5263 C C . LEU B 1 139 ? 27.703 -4.055 -18.656 1 92.44 139 LEU B C 1
ATOM 5265 O O . LEU B 1 139 ? 28.25 -3.484 -19.609 1 92.44 139 LEU B O 1
ATOM 5269 N N . PRO B 1 140 ? 26.953 -3.438 -17.734 1 93.44 140 PRO B N 1
ATOM 5270 C CA . PRO B 1 140 ? 26.984 -1.973 -17.75 1 93.44 140 PRO B CA 1
ATOM 5271 C C . PRO B 1 140 ? 28.375 -1.403 -17.5 1 93.44 140 PRO B C 1
ATOM 5273 O O . PRO B 1 140 ? 29.219 -2.078 -16.906 1 93.44 140 PRO B O 1
ATOM 5276 N N . PRO B 1 141 ? 28.609 -0.179 -18.016 1 92.56 141 PRO B N 1
ATOM 5277 C CA . PRO B 1 141 ? 29.906 0.45 -17.719 1 92.56 141 PRO B CA 1
ATOM 5278 C C . PRO B 1 141 ? 30.141 0.617 -16.219 1 92.56 141 PRO B C 1
ATOM 5280 O O . PRO B 1 141 ? 29.203 0.819 -15.461 1 92.56 141 PRO B O 1
ATOM 5283 N N . LEU B 1 142 ? 31.406 0.539 -15.875 1 94.25 142 LEU B N 1
ATOM 5284 C CA . LEU B 1 142 ? 31.812 0.693 -14.484 1 94.25 142 LEU B CA 1
ATOM 5285 C C . LEU B 1 142 ? 32.312 2.115 -14.211 1 94.25 142 LEU B C 1
ATOM 5287 O O . LEU B 1 142 ? 32.969 2.723 -15.055 1 94.25 142 LEU B O 1
ATOM 5291 N N . ARG B 1 143 ? 31.922 2.619 -13.07 1 94.94 143 ARG B N 1
ATOM 5292 C CA . ARG B 1 143 ? 32.406 3.9 -12.57 1 94.94 143 ARG B CA 1
ATOM 5293 C C . ARG B 1 143 ? 32.781 3.807 -11.102 1 94.94 143 ARG B C 1
ATOM 5295 O O . ARG B 1 143 ? 32.312 2.918 -10.383 1 94.94 143 ARG B O 1
ATOM 5302 N N . ILE B 1 144 ? 33.688 4.723 -10.703 1 95.88 144 ILE B N 1
ATOM 5303 C CA . ILE B 1 144 ? 34.062 4.801 -9.297 1 95.88 144 ILE B CA 1
ATOM 5304 C C . ILE B 1 144 ? 33.344 5.961 -8.625 1 95.88 144 ILE B C 1
ATOM 5306 O O . ILE B 1 144 ? 33.344 7.082 -9.141 1 95.88 144 ILE B O 1
ATOM 5310 N N . SER B 1 145 ? 32.719 5.633 -7.496 1 95.62 145 SER B N 1
ATOM 5311 C CA . SER B 1 145 ? 32.031 6.668 -6.738 1 95.62 145 SER B CA 1
ATOM 5312 C C . SER B 1 145 ? 33 7.746 -6.258 1 95.62 145 SER B C 1
ATOM 5314 O O . SER B 1 145 ? 34.188 7.469 -6.031 1 95.62 145 SER B O 1
ATOM 5316 N N . SER B 1 146 ? 32.469 8.922 -6.082 1 92.94 146 SER B N 1
ATOM 5317 C CA . SER B 1 146 ? 33.281 10.031 -5.602 1 92.94 146 SER B CA 1
ATOM 5318 C C . SER B 1 146 ? 33.688 9.828 -4.148 1 92.94 146 SER B C 1
ATOM 5320 O O . SER B 1 146 ? 33.094 9.039 -3.426 1 92.94 146 SER B O 1
ATOM 5322 N N . ASP B 1 147 ? 34.688 10.578 -3.814 1 91.44 147 ASP B N 1
ATOM 5323 C CA . ASP B 1 147 ? 35.156 10.562 -2.438 1 91.44 147 ASP B CA 1
ATOM 5324 C C . ASP B 1 147 ? 34.125 11.133 -1.482 1 91.44 147 ASP B C 1
ATOM 5326 O O . ASP B 1 147 ? 33.562 12.219 -1.72 1 91.44 147 ASP B O 1
ATOM 5330 N N . THR B 1 148 ? 33.906 10.359 -0.368 1 93.69 148 THR B N 1
ATOM 5331 C CA . THR B 1 148 ? 32.875 10.773 0.578 1 93.69 148 THR B CA 1
ATOM 5332 C C . THR B 1 148 ? 33.5 11.07 1.943 1 93.69 148 THR B C 1
ATOM 5334 O O . THR B 1 148 ? 32.781 11.18 2.941 1 93.69 148 THR B O 1
ATOM 5337 N N . SER B 1 149 ? 34.75 11.227 2.062 1 92.12 149 SER B N 1
ATOM 5338 C CA . SER B 1 149 ? 35.469 11.414 3.326 1 92.12 149 SER B CA 1
ATOM 5339 C C . SER B 1 149 ? 35.062 12.719 4 1 92.12 149 SER B C 1
ATOM 5341 O O . SER B 1 149 ? 35.156 12.852 5.223 1 92.12 149 SER B O 1
ATOM 5343 N N . ARG B 1 150 ? 34.531 13.633 3.268 1 92.75 150 ARG B N 1
ATOM 5344 C CA . ARG B 1 150 ? 34.156 14.938 3.814 1 92.75 150 ARG B CA 1
ATOM 5345 C C . ARG B 1 150 ? 32.875 14.852 4.613 1 92.75 150 ARG B C 1
ATOM 5347 O O . ARG B 1 150 ? 32.562 15.758 5.387 1 92.75 150 ARG B O 1
ATOM 5354 N N . PHE B 1 151 ? 32.094 13.859 4.395 1 93.62 151 PHE B N 1
ATOM 5355 C CA . PHE B 1 151 ? 30.797 13.734 5.074 1 93.62 151 PHE B CA 1
ATOM 5356 C C . PHE B 1 151 ? 30.969 13.117 6.453 1 93.62 151 PHE B C 1
ATOM 5358 O O . PHE B 1 151 ? 31.719 12.148 6.617 1 93.62 151 PHE B O 1
ATOM 5365 N N . LYS B 1 152 ? 30.297 13.672 7.367 1 90.5 152 LYS B N 1
ATOM 5366 C CA . LYS B 1 152 ? 30.297 13.109 8.719 1 90.5 152 LYS B CA 1
ATOM 5367 C C . LYS B 1 152 ? 29.438 11.859 8.789 1 90.5 152 LYS B C 1
ATOM 5369 O O . LYS B 1 152 ? 28.359 11.797 8.172 1 90.5 152 LYS B O 1
ATOM 5374 N N . TYR B 1 153 ? 29.875 10.844 9.461 1 90.31 153 TYR B N 1
ATOM 5375 C CA . TYR B 1 153 ? 29.156 9.609 9.742 1 90.31 153 TYR B CA 1
ATOM 5376 C C . TYR B 1 153 ? 29.297 9.211 11.211 1 90.31 153 TYR B C 1
ATOM 5378 O O . TYR B 1 153 ? 30.359 8.75 11.633 1 90.31 153 TYR B O 1
ATOM 5386 N N . ARG B 1 154 ? 28.188 9.305 12 1 88.44 154 ARG B N 1
ATOM 5387 C CA . ARG B 1 154 ? 28.281 9.164 13.453 1 88.44 154 ARG B CA 1
ATOM 5388 C C . ARG B 1 154 ? 27.547 7.91 13.922 1 88.44 154 ARG B C 1
ATOM 5390 O O . ARG B 1 154 ? 27.484 7.641 15.125 1 88.44 154 ARG B O 1
ATOM 5397 N N . TYR B 1 155 ? 26.922 7.191 13.016 1 86.75 155 TYR B N 1
ATOM 5398 C CA . TYR B 1 155 ? 26.25 5.98 13.453 1 86.75 155 TYR B CA 1
ATOM 5399 C C . TYR B 1 155 ? 27.234 4.949 13.969 1 86.75 155 TYR B C 1
ATOM 5401 O O . TYR B 1 155 ? 28.188 4.586 13.266 1 86.75 155 TYR B O 1
ATOM 5409 N N . PRO B 1 156 ? 26.812 4.449 15.211 1 85.62 156 PRO B N 1
ATOM 5410 C CA . PRO B 1 156 ? 27.734 3.436 15.742 1 85.62 156 PRO B CA 1
ATOM 5411 C C . PRO B 1 156 ? 27.703 2.137 14.938 1 85.62 156 PRO B C 1
ATOM 5413 O O . PRO B 1 156 ? 26.641 1.709 14.484 1 85.62 156 PRO B O 1
ATOM 5416 N N . LYS B 1 157 ? 28.641 1.536 14.594 1 83.25 157 LYS B N 1
ATOM 5417 C CA . LYS B 1 157 ? 28.797 0.241 13.938 1 83.25 157 LYS B CA 1
ATOM 5418 C C . LYS B 1 157 ? 28.328 0.295 12.492 1 83.25 157 LYS B C 1
ATOM 5420 O O . LYS B 1 157 ? 27.906 -0.721 11.93 1 83.25 157 LYS B O 1
ATOM 5425 N N . GLY B 1 158 ? 28.125 1.472 12 1 85.56 158 GLY B N 1
ATOM 5426 C CA . GLY B 1 158 ? 27.75 1.576 10.602 1 85.56 158 GLY B CA 1
ATOM 5427 C C . GLY B 1 158 ? 28.938 1.527 9.656 1 85.56 158 GLY B C 1
ATOM 5428 O O . GLY B 1 158 ? 30.078 1.465 10.094 1 85.56 158 GLY B O 1
ATOM 5429 N N . LEU B 1 159 ? 28.625 1.323 8.344 1 86.44 159 LEU B N 1
ATOM 5430 C CA . LEU B 1 159 ? 29.641 1.331 7.305 1 86.44 159 LEU B CA 1
ATOM 5431 C C . LEU B 1 159 ? 29.547 2.596 6.457 1 86.44 159 LEU B C 1
ATOM 5433 O O . LEU B 1 159 ? 28.469 2.961 6 1 86.44 159 LEU B O 1
ATOM 5437 N N . ARG B 1 160 ? 30.656 3.223 6.258 1 88.75 160 ARG B N 1
ATOM 5438 C CA . ARG B 1 160 ? 30.703 4.477 5.512 1 88.75 160 ARG B CA 1
ATOM 5439 C C . ARG B 1 160 ? 30.25 4.277 4.07 1 88.75 160 ARG B C 1
ATOM 5441 O O . ARG B 1 160 ? 29.938 5.242 3.371 1 88.75 160 ARG B O 1
ATOM 5448 N N . SER B 1 161 ? 30.312 3.045 3.607 1 91 161 SER B N 1
ATOM 5449 C CA . SER B 1 161 ? 29.812 2.75 2.266 1 91 161 SER B CA 1
ATOM 5450 C C . SER B 1 161 ? 28.375 3.215 2.094 1 91 161 SER B C 1
ATOM 5452 O O . SER B 1 161 ? 27.922 3.457 0.972 1 91 161 SER B O 1
ATOM 5454 N N . ALA B 1 162 ? 27.688 3.375 3.18 1 93.75 162 ALA B N 1
ATOM 5455 C CA . ALA B 1 162 ? 26.312 3.844 3.137 1 93.75 162 ALA B CA 1
ATOM 5456 C C . ALA B 1 162 ? 26.219 5.25 2.551 1 93.75 162 ALA B C 1
ATOM 5458 O O . ALA B 1 162 ? 25.266 5.578 1.843 1 93.75 162 ALA B O 1
ATOM 5459 N N . ILE B 1 163 ? 27.203 6.102 2.863 1 95.31 163 ILE B N 1
ATOM 5460 C CA . ILE B 1 163 ? 27.234 7.461 2.336 1 95.31 163 ILE B CA 1
ATOM 5461 C C . ILE B 1 163 ? 27.5 7.426 0.833 1 95.31 163 ILE B C 1
ATOM 5463 O O . ILE B 1 163 ? 26.875 8.172 0.07 1 95.31 163 ILE B O 1
ATOM 5467 N N . ARG B 1 164 ? 28.391 6.559 0.454 1 95.19 164 ARG B N 1
ATOM 5468 C CA . ARG B 1 164 ? 28.703 6.402 -0.963 1 95.19 164 ARG B CA 1
ATOM 5469 C C . ARG B 1 164 ? 27.484 5.945 -1.746 1 95.19 164 ARG B C 1
ATOM 5471 O O . ARG B 1 164 ? 27.141 6.539 -2.771 1 95.19 164 ARG B O 1
ATOM 5478 N N . ILE B 1 165 ? 26.797 4.988 -1.279 1 95.44 165 ILE B N 1
ATOM 5479 C CA . ILE B 1 165 ? 25.688 4.352 -1.979 1 95.44 165 ILE B CA 1
ATOM 5480 C C . ILE B 1 165 ? 24.5 5.312 -2.041 1 95.44 165 ILE B C 1
ATOM 5482 O O . ILE B 1 165 ? 23.797 5.363 -3.047 1 95.44 165 ILE B O 1
ATOM 5486 N N . THR B 1 166 ? 24.281 6.086 -0.987 1 96.94 166 THR B N 1
ATOM 5487 C CA . THR B 1 166 ? 23.172 7.02 -0.96 1 96.94 166 THR B CA 1
ATOM 5488 C C . THR B 1 166 ? 23.297 8.055 -2.074 1 96.94 166 THR B C 1
ATOM 5490 O O . THR B 1 166 ? 22.297 8.609 -2.529 1 96.94 166 THR B O 1
ATOM 5493 N N . ARG B 1 167 ? 24.5 8.297 -2.588 1 97.44 167 ARG B N 1
ATOM 5494 C CA . ARG B 1 167 ? 24.781 9.375 -3.531 1 97.44 167 ARG B CA 1
ATOM 5495 C C . ARG B 1 167 ? 24.688 8.883 -4.973 1 97.44 167 ARG B C 1
ATOM 5497 O O . ARG B 1 167 ? 24.891 9.656 -5.91 1 97.44 167 ARG B O 1
ATOM 5504 N N . ILE B 1 168 ? 24.375 7.68 -5.18 1 97.25 168 ILE B N 1
ATOM 5505 C CA . ILE B 1 168 ? 24.438 7.059 -6.496 1 97.25 168 ILE B CA 1
ATOM 5506 C C . ILE B 1 168 ? 23.469 7.766 -7.449 1 97.25 168 ILE B C 1
ATOM 5508 O O . ILE B 1 168 ? 23.812 8.039 -8.602 1 97.25 168 ILE B O 1
ATOM 5512 N N . VAL B 1 169 ? 22.281 8.062 -7 1 97.94 169 VAL B N 1
ATOM 5513 C CA . VAL B 1 169 ? 21.328 8.758 -7.859 1 97.94 169 VAL B CA 1
ATOM 5514 C C . VAL B 1 169 ? 21.906 10.102 -8.289 1 97.94 169 VAL B C 1
ATOM 5516 O O . VAL B 1 169 ? 21.906 10.43 -9.484 1 97.94 169 VAL B O 1
ATOM 5519 N N . SER B 1 170 ? 22.438 10.836 -7.348 1 98.12 170 SER B N 1
ATOM 5520 C CA . SER B 1 170 ? 23 12.148 -7.633 1 98.12 170 SER B CA 1
ATOM 5521 C C . SER B 1 170 ? 24.219 12.047 -8.539 1 98.12 170 SER B C 1
ATOM 5523 O O . SER B 1 170 ? 24.391 12.859 -9.453 1 98.12 170 SER B O 1
ATOM 5525 N N . GLU B 1 171 ? 25.078 11.07 -8.281 1 98 171 GLU B N 1
ATOM 5526 C CA . GLU B 1 171 ? 26.25 10.875 -9.133 1 98 171 GLU B CA 1
ATOM 5527 C C . GLU B 1 171 ? 25.844 10.516 -10.562 1 98 171 GLU B C 1
ATOM 5529 O O . GLU B 1 171 ? 26.484 10.93 -11.523 1 98 171 GLU B O 1
ATOM 5534 N N . THR B 1 172 ? 24.781 9.711 -10.695 1 98.25 172 THR B N 1
ATOM 5535 C CA . THR B 1 172 ? 24.266 9.352 -12.016 1 98.25 172 THR B CA 1
ATOM 5536 C C . THR B 1 172 ? 23.719 10.586 -12.734 1 98.25 172 THR B C 1
ATOM 5538 O O . THR B 1 172 ? 23.953 10.766 -13.93 1 98.25 172 THR B O 1
ATOM 5541 N N . VAL B 1 173 ? 23.031 11.469 -12.023 1 98.31 173 VAL B N 1
ATOM 5542 C CA . VAL B 1 173 ? 22.531 12.719 -12.594 1 98.31 173 VAL B CA 1
ATOM 5543 C C . VAL B 1 173 ? 23.703 13.562 -13.078 1 98.31 173 VAL B C 1
ATOM 5545 O O . VAL B 1 173 ? 23.672 14.102 -14.188 1 98.31 173 VAL B O 1
ATOM 5548 N N . ARG B 1 174 ? 24.766 13.672 -12.297 1 97.69 174 ARG B N 1
ATOM 5549 C CA . ARG B 1 174 ? 25.938 14.469 -12.648 1 97.69 174 ARG B CA 1
ATOM 5550 C C . ARG B 1 174 ? 26.609 13.93 -13.906 1 97.69 174 ARG B C 1
ATOM 5552 O O . ARG B 1 174 ? 27.109 14.695 -14.719 1 97.69 174 ARG B O 1
ATOM 5559 N N . LEU B 1 175 ? 26.594 12.625 -13.977 1 96.31 175 LEU B N 1
ATOM 5560 C CA . LEU B 1 175 ? 27.156 11.984 -15.156 1 96.31 175 LEU B CA 1
ATOM 5561 C C . LEU B 1 175 ? 26.359 12.344 -16.406 1 96.31 175 LEU B C 1
ATOM 5563 O O . LEU B 1 175 ? 26.938 12.477 -17.484 1 96.31 175 LEU B O 1
ATOM 5567 N N . LEU B 1 176 ? 25.031 12.492 -16.281 1 96.94 176 LEU B N 1
ATOM 5568 C CA . LEU B 1 176 ? 24.141 12.719 -17.406 1 96.94 176 LEU B CA 1
ATOM 5569 C C . LEU B 1 176 ? 24.078 14.195 -17.766 1 96.94 176 LEU B C 1
ATOM 5571 O O . LEU B 1 176 ? 23.797 14.547 -18.922 1 96.94 176 LEU B O 1
ATOM 5575 N N . ASN B 1 177 ? 24.359 15.07 -16.859 1 96 177 ASN B N 1
ATOM 5576 C CA . ASN B 1 177 ? 24.188 16.516 -17.047 1 96 177 ASN B CA 1
ATOM 5577 C C . ASN B 1 177 ? 24.969 17.031 -18.25 1 96 177 ASN B C 1
ATOM 5579 O O . ASN B 1 177 ? 26.172 16.812 -18.359 1 96 177 ASN B O 1
ATOM 5583 N N . GLY B 1 178 ? 24.281 17.688 -19.141 1 93.38 178 GLY B N 1
ATOM 5584 C CA . GLY B 1 178 ? 24.906 18.344 -20.297 1 93.38 178 GLY B CA 1
ATOM 5585 C C . GLY B 1 178 ? 25.125 17.391 -21.453 1 93.38 178 GLY B C 1
ATOM 5586 O O . GLY B 1 178 ? 25.609 17.812 -22.516 1 93.38 178 GLY B O 1
ATOM 5587 N N . THR B 1 179 ? 24.812 16.094 -21.25 1 94.06 179 THR B N 1
ATOM 5588 C CA . THR B 1 179 ? 24.984 15.141 -22.344 1 94.06 179 THR B CA 1
ATOM 5589 C C . THR B 1 179 ? 23.734 15.094 -23.234 1 94.06 179 THR B C 1
ATOM 5591 O O . THR B 1 179 ? 22.672 15.562 -22.828 1 94.06 179 THR B O 1
ATOM 5594 N N . GLU B 1 180 ? 23.844 14.594 -24.422 1 92.62 180 GLU B N 1
ATOM 5595 C CA . GLU B 1 180 ? 22.734 14.414 -25.344 1 92.62 180 GLU B CA 1
ATOM 5596 C C . GLU B 1 180 ? 21.734 13.391 -24.812 1 92.62 180 GLU B C 1
ATOM 5598 O O . GLU B 1 180 ? 20.531 13.531 -25 1 92.62 180 GLU B O 1
ATOM 5603 N N . SER B 1 181 ? 22.25 12.469 -24.094 1 91.06 181 SER B N 1
ATOM 5604 C CA . SER B 1 181 ? 21.406 11.383 -23.594 1 91.06 181 SER B CA 1
ATOM 5605 C C . SER B 1 181 ? 20.484 11.867 -22.5 1 91.06 181 SER B C 1
ATOM 5607 O O . SER B 1 181 ? 19.453 11.234 -22.219 1 91.06 181 SER B O 1
ATOM 5609 N N . GLU B 1 182 ? 20.797 12.914 -21.875 1 96.25 182 GLU B N 1
ATOM 5610 C CA . GLU B 1 182 ? 19.984 13.43 -20.766 1 96.25 182 GLU B CA 1
ATOM 5611 C C . GLU B 1 182 ? 18.578 13.766 -21.234 1 96.25 182 GLU B C 1
ATOM 5613 O O . GLU B 1 182 ? 17.609 13.617 -20.484 1 96.25 182 GLU B O 1
ATOM 5618 N N . LYS B 1 183 ? 18.469 14.195 -22.453 1 94 183 LYS B N 1
ATOM 5619 C CA . LYS B 1 183 ? 17.203 14.68 -23 1 94 183 LYS B CA 1
ATOM 5620 C C . LYS B 1 183 ? 16.141 13.578 -23.031 1 94 183 LYS B C 1
ATOM 5622 O O . LYS B 1 183 ? 14.945 13.859 -22.969 1 94 183 LYS B O 1
ATOM 5627 N N . ASN B 1 184 ? 16.609 12.383 -23.016 1 94.44 184 ASN B N 1
ATOM 5628 C CA . ASN B 1 184 ? 15.68 11.266 -23.141 1 94.44 184 ASN B CA 1
ATOM 5629 C C . ASN B 1 184 ? 15.422 10.602 -21.797 1 94.44 184 ASN B C 1
ATOM 5631 O O . ASN B 1 184 ? 14.586 9.703 -21.688 1 94.44 184 ASN B O 1
ATOM 5635 N N . VAL B 1 185 ? 16.062 11.062 -20.734 1 98.31 185 VAL B N 1
ATOM 5636 C CA . VAL B 1 185 ? 15.977 10.383 -19.438 1 98.31 185 VAL B CA 1
ATOM 5637 C C . VAL B 1 185 ? 14.672 10.773 -18.75 1 98.31 185 VAL B C 1
ATOM 5639 O O . VAL B 1 185 ? 14.352 11.961 -18.641 1 98.31 185 VAL B O 1
ATOM 5642 N N . ARG B 1 186 ? 13.961 9.773 -18.344 1 98.69 186 ARG B N 1
ATOM 5643 C CA . ARG B 1 186 ? 12.719 9.992 -17.594 1 98.69 186 ARG B CA 1
ATOM 5644 C C . ARG B 1 186 ? 12.844 9.5 -16.156 1 98.69 186 ARG B C 1
ATOM 5646 O O . ARG B 1 186 ? 12.266 10.086 -15.242 1 98.69 186 ARG B O 1
ATOM 5653 N N . TRP B 1 187 ? 13.617 8.445 -15.984 1 98.81 187 TRP B N 1
ATOM 5654 C CA . TRP B 1 187 ? 13.727 7.805 -14.672 1 98.81 187 TRP B CA 1
ATOM 5655 C C . TRP B 1 187 ? 15.164 7.406 -14.375 1 98.81 187 TRP B C 1
ATOM 5657 O O . TRP B 1 187 ? 15.898 6.98 -15.273 1 98.81 187 TRP B O 1
ATOM 5667 N N . ILE B 1 188 ? 15.531 7.512 -13.109 1 98.81 188 ILE B N 1
ATOM 5668 C CA . ILE B 1 188 ? 16.719 6.855 -12.586 1 98.81 188 ILE B CA 1
ATOM 5669 C C . ILE B 1 188 ? 16.312 5.73 -11.633 1 98.81 188 ILE B C 1
ATOM 5671 O O . ILE B 1 188 ? 15.523 5.941 -10.719 1 98.81 188 ILE B O 1
ATOM 5675 N N . VAL B 1 189 ? 16.797 4.586 -11.914 1 98.81 189 VAL B N 1
ATOM 5676 C CA . VAL B 1 189 ? 16.5 3.424 -11.086 1 98.81 189 VAL B CA 1
ATOM 5677 C C . VAL B 1 189 ? 17.75 3 -10.32 1 98.81 189 VAL B C 1
ATOM 5679 O O . VAL B 1 189 ? 18.797 2.771 -10.914 1 98.81 189 VAL B O 1
ATOM 5682 N N . MET B 1 190 ? 17.578 2.998 -9.016 1 98.25 190 MET B N 1
ATOM 5683 C CA . MET B 1 190 ? 18.641 2.504 -8.148 1 98.25 190 MET B CA 1
ATOM 5684 C C . MET B 1 190 ? 18.438 1.031 -7.812 1 98.25 190 MET B C 1
ATOM 5686 O O . MET B 1 190 ? 17.297 0.599 -7.578 1 98.25 190 MET B O 1
ATOM 5690 N N . GLY B 1 191 ? 19.5 0.194 -7.785 1 97.06 191 GLY B N 1
ATOM 5691 C CA . GLY B 1 191 ? 19.484 -1.193 -7.348 1 97.06 191 GLY B CA 1
ATOM 5692 C C . GLY B 1 191 ? 20.844 -1.688 -6.883 1 97.06 191 GLY B C 1
ATOM 5693 O O . GLY B 1 191 ? 21.844 -0.982 -7.02 1 97.06 191 GLY B O 1
ATOM 5694 N N . ASP B 1 192 ? 20.875 -2.83 -6.34 1 97.62 192 ASP B N 1
ATOM 5695 C CA . ASP B 1 192 ? 22.125 -3.441 -5.879 1 97.62 192 ASP B CA 1
ATOM 5696 C C . ASP B 1 192 ? 22.625 -4.496 -6.867 1 97.62 192 ASP B C 1
ATOM 5698 O O . ASP B 1 192 ? 21.891 -4.887 -7.777 1 97.62 192 ASP B O 1
ATOM 5702 N N . ASP B 1 193 ? 23.875 -4.914 -6.699 1 96.94 193 ASP B N 1
ATOM 5703 C CA . ASP B 1 193 ? 24.484 -5.848 -7.645 1 96.94 193 ASP B CA 1
ATOM 5704 C C . ASP B 1 193 ? 24.047 -7.281 -7.359 1 96.94 193 ASP B C 1
ATOM 5706 O O . ASP B 1 193 ? 24.281 -8.18 -8.164 1 96.94 193 ASP B O 1
ATOM 5710 N N . ASP B 1 194 ? 23.328 -7.551 -6.258 1 97.62 194 ASP B N 1
ATOM 5711 C CA . ASP B 1 194 ? 22.75 -8.867 -6.023 1 97.62 194 ASP B CA 1
ATOM 5712 C C . ASP B 1 194 ? 21.234 -8.828 -6.184 1 97.62 194 ASP B C 1
ATOM 5714 O O . ASP B 1 194 ? 20.516 -9.633 -5.578 1 97.62 194 ASP B O 1
ATOM 5718 N N . THR B 1 195 ? 20.734 -7.844 -6.891 1 98.38 195 THR B N 1
ATOM 5719 C CA . THR B 1 195 ? 19.328 -7.715 -7.273 1 98.38 195 THR B CA 1
ATOM 5720 C C . THR B 1 195 ? 19.125 -8.109 -8.734 1 98.38 195 THR B C 1
ATOM 5722 O O . THR B 1 195 ? 19.859 -7.652 -9.609 1 98.38 195 THR B O 1
ATOM 5725 N N . VAL B 1 196 ? 18.219 -8.969 -8.992 1 98.69 196 VAL B N 1
ATOM 5726 C CA . VAL B 1 196 ? 17.797 -9.242 -10.367 1 98.69 196 VAL B CA 1
ATOM 5727 C C . VAL B 1 196 ? 16.516 -8.453 -10.672 1 98.69 196 VAL B C 1
ATOM 5729 O O . VAL B 1 196 ? 15.523 -8.57 -9.961 1 98.69 196 VAL B O 1
ATOM 5732 N N . PHE B 1 197 ? 16.609 -7.68 -11.727 1 98.62 197 PHE B N 1
ATOM 5733 C CA . PHE B 1 197 ? 15.469 -6.91 -12.203 1 98.62 197 PHE B CA 1
ATOM 5734 C C . PHE B 1 197 ? 14.766 -7.633 -13.344 1 98.62 197 PHE B C 1
ATOM 5736 O O . PHE B 1 197 ? 15.383 -8.43 -14.055 1 98.62 197 PHE B O 1
ATOM 5743 N N . PHE B 1 198 ? 13.523 -7.422 -13.461 1 98.56 198 PHE B N 1
ATOM 5744 C CA . PHE B 1 198 ? 12.719 -7.727 -14.633 1 98.56 198 PHE B CA 1
ATOM 5745 C C . PHE B 1 198 ? 12.312 -6.445 -15.359 1 98.56 198 PHE B C 1
ATOM 5747 O O . PHE B 1 198 ? 11.219 -5.922 -15.133 1 98.56 198 PHE B O 1
ATOM 5754 N N . PRO B 1 199 ? 13.148 -5.996 -16.25 1 97.69 199 PRO B N 1
ATOM 5755 C CA . PRO B 1 199 ? 13.062 -4.641 -16.797 1 97.69 199 PRO B CA 1
ATOM 5756 C C . PRO B 1 199 ? 11.734 -4.371 -17.5 1 97.69 199 PRO B C 1
ATOM 5758 O O . PRO B 1 199 ? 11.203 -3.262 -17.422 1 97.69 199 PRO B O 1
ATOM 5761 N N . GLU B 1 200 ? 11.203 -5.355 -18.219 1 97.12 200 GLU B N 1
ATOM 5762 C CA . GLU B 1 200 ? 9.922 -5.164 -18.875 1 97.12 200 GLU B CA 1
ATOM 5763 C C . GLU B 1 200 ? 8.812 -4.852 -17.875 1 97.12 200 GLU B C 1
ATOM 5765 O O . GLU B 1 200 ? 7.957 -4.004 -18.141 1 97.12 200 GLU B O 1
ATOM 5770 N N . ASN B 1 201 ? 8.852 -5.539 -16.797 1 98.38 201 ASN B N 1
ATOM 5771 C CA . ASN B 1 201 ? 7.867 -5.297 -15.742 1 98.38 201 ASN B CA 1
ATOM 5772 C C . ASN B 1 201 ? 8.086 -3.945 -15.07 1 98.38 201 ASN B C 1
ATOM 5774 O O . ASN B 1 201 ? 7.121 -3.262 -14.719 1 98.38 201 ASN B O 1
ATOM 5778 N N . LEU B 1 202 ? 9.367 -3.588 -14.898 1 98.56 202 LEU B N 1
ATOM 5779 C CA . LEU B 1 202 ? 9.68 -2.275 -14.344 1 98.56 202 LEU B CA 1
ATOM 5780 C C . LEU B 1 202 ? 9.086 -1.165 -15.203 1 98.56 202 LEU B C 1
ATOM 5782 O O . LEU B 1 202 ? 8.438 -0.251 -14.68 1 98.56 202 LEU B O 1
ATOM 5786 N N . VAL B 1 203 ? 9.219 -1.284 -16.453 1 97.81 203 VAL B N 1
ATOM 5787 C CA . VAL B 1 203 ? 8.727 -0.271 -17.375 1 97.81 203 VAL B CA 1
ATOM 5788 C C . VAL B 1 203 ? 7.199 -0.213 -17.312 1 97.81 203 VAL B C 1
ATOM 5790 O O . VAL B 1 203 ? 6.609 0.87 -17.344 1 97.81 203 VAL B O 1
ATOM 5793 N N . LYS B 1 204 ? 6.57 -1.364 -17.219 1 97.25 204 LYS B N 1
ATOM 5794 C CA . LYS B 1 204 ? 5.117 -1.396 -17.078 1 97.25 204 LYS B CA 1
ATOM 5795 C C . LYS B 1 204 ? 4.664 -0.632 -15.836 1 97.25 204 LYS B C 1
ATOM 5797 O O . LYS B 1 204 ? 3.656 0.081 -15.875 1 97.25 204 LYS B O 1
ATOM 5802 N N . VAL B 1 205 ? 5.402 -0.748 -14.797 1 97.81 205 VAL B N 1
ATOM 5803 C CA . VAL B 1 205 ? 5.094 -0.026 -13.562 1 97.81 205 VAL B CA 1
ATOM 5804 C C . VAL B 1 205 ? 5.273 1.475 -13.781 1 97.81 205 VAL B C 1
ATOM 5806 O O . VAL B 1 205 ? 4.387 2.268 -13.461 1 97.81 205 VAL B O 1
ATOM 5809 N N . LEU B 1 206 ? 6.34 1.869 -14.391 1 98.06 206 LEU B N 1
ATOM 5810 C CA . LEU B 1 206 ? 6.691 3.279 -14.516 1 98.06 206 LEU B CA 1
ATOM 5811 C C . LEU B 1 206 ? 5.742 3.988 -15.477 1 98.06 206 LEU B C 1
ATOM 5813 O O . LEU B 1 206 ? 5.508 5.191 -15.352 1 98.06 206 LEU B O 1
ATOM 5817 N N . ARG B 1 207 ? 5.113 3.262 -16.391 1 96.69 207 ARG B N 1
ATOM 5818 C CA . ARG B 1 207 ? 4.184 3.818 -17.375 1 96.69 207 ARG B CA 1
ATOM 5819 C C . ARG B 1 207 ? 2.926 4.348 -16.688 1 96.69 207 ARG B C 1
ATOM 5821 O O . ARG B 1 207 ? 2.184 5.137 -17.281 1 96.69 207 ARG B O 1
ATOM 5828 N N . LYS B 1 208 ? 2.725 3.945 -15.539 1 94.5 208 LYS B N 1
ATOM 5829 C CA . LYS B 1 208 ? 1.533 4.371 -14.805 1 94.5 208 LYS B CA 1
ATOM 5830 C C . LYS B 1 208 ? 1.648 5.824 -14.367 1 94.5 208 LYS B C 1
ATOM 583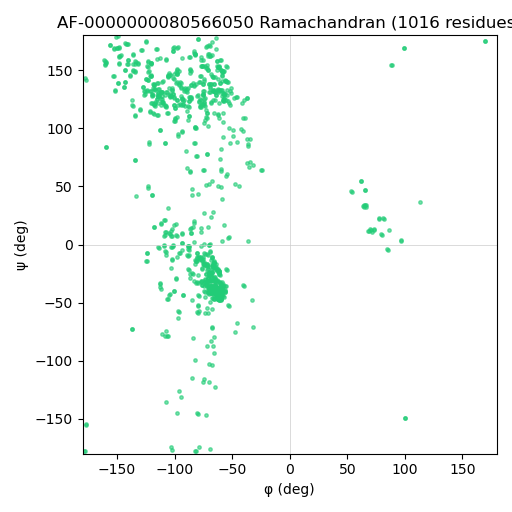2 O O . LYS B 1 208 ? 0.647 6.457 -14.023 1 94.5 208 LYS B O 1
ATOM 5837 N N . TYR B 1 209 ? 2.857 6.375 -14.344 1 96.12 209 TYR B N 1
ATOM 5838 C CA . TYR B 1 209 ? 3.08 7.648 -13.672 1 96.12 209 TYR B CA 1
ATOM 5839 C C . TYR B 1 209 ? 3.607 8.695 -14.641 1 96.12 209 TYR B C 1
ATOM 5841 O O . TYR B 1 209 ? 4.34 8.367 -15.578 1 96.12 209 TYR B O 1
ATOM 5849 N N . ASP B 1 210 ? 3.197 9.93 -14.422 1 96.44 210 ASP B N 1
ATOM 5850 C CA . ASP B 1 210 ? 3.727 11.055 -15.18 1 96.44 210 ASP B CA 1
ATOM 5851 C C . ASP B 1 210 ? 5.168 11.367 -14.781 1 96.44 210 ASP B C 1
ATOM 5853 O O . ASP B 1 210 ? 5.41 11.922 -13.703 1 96.44 210 ASP B O 1
ATOM 5857 N N . HIS B 1 211 ? 6.117 11.07 -15.68 1 97.62 211 HIS B N 1
ATOM 5858 C CA . HIS B 1 211 ? 7.539 11.148 -15.367 1 97.62 211 HIS B CA 1
ATOM 5859 C C . HIS B 1 211 ? 7.98 12.594 -15.172 1 97.62 211 HIS B C 1
ATOM 5861 O O . HIS B 1 211 ? 9.086 12.852 -14.688 1 97.62 211 HIS B O 1
ATOM 5867 N N . ASN B 1 212 ? 7.109 13.586 -15.406 1 97.25 212 ASN B N 1
ATOM 5868 C CA . ASN B 1 212 ? 7.453 14.992 -15.242 1 97.25 212 ASN B CA 1
ATOM 5869 C C . ASN B 1 212 ? 7.203 15.469 -13.812 1 97.25 212 ASN B C 1
ATOM 5871 O O . ASN B 1 212 ? 7.566 16.594 -13.453 1 97.25 212 ASN B O 1
ATOM 5875 N N . GLN B 1 213 ? 6.555 14.617 -13.078 1 97.81 213 GLN B N 1
ATOM 5876 C CA . GLN B 1 213 ? 6.238 14.93 -11.688 1 97.81 213 GLN B CA 1
ATOM 5877 C C . GLN B 1 213 ? 7.258 14.312 -10.734 1 97.81 213 GLN B C 1
ATOM 5879 O O . GLN B 1 213 ? 8.109 13.523 -11.156 1 97.81 213 GLN B O 1
ATOM 5884 N N . PHE B 1 214 ? 7.203 14.695 -9.477 1 98.31 214 PHE B N 1
ATOM 5885 C CA . PHE B 1 214 ? 8.117 14.18 -8.461 1 98.31 214 PHE B CA 1
ATOM 5886 C C . PHE B 1 214 ? 7.629 12.828 -7.941 1 98.31 214 PHE B C 1
ATOM 5888 O O . PHE B 1 214 ? 6.75 12.773 -7.082 1 98.31 214 PHE B O 1
ATOM 5895 N N . TYR B 1 215 ? 8.242 11.773 -8.469 1 98.69 215 TYR B N 1
ATOM 5896 C CA . TYR B 1 215 ? 7.875 10.445 -8.008 1 98.69 215 TYR B CA 1
ATOM 5897 C C . TYR B 1 215 ? 9.078 9.727 -7.406 1 98.69 215 TYR B C 1
ATOM 5899 O O . TYR B 1 215 ? 10.172 9.742 -7.973 1 98.69 215 TYR B O 1
ATOM 5907 N N . TYR B 1 216 ? 8.938 9.219 -6.285 1 98.88 216 TYR B N 1
ATOM 5908 C CA . TYR B 1 216 ? 9.789 8.281 -5.566 1 98.88 216 TYR B CA 1
ATOM 5909 C C . TYR B 1 216 ? 9.102 6.93 -5.406 1 98.88 216 TYR B C 1
ATOM 5911 O O . TYR B 1 216 ? 8.273 6.75 -4.508 1 98.88 216 TYR B O 1
ATOM 5919 N N . ILE B 1 217 ? 9.43 5.891 -6.293 1 98.88 217 ILE B N 1
ATOM 5920 C CA . ILE B 1 217 ? 8.648 4.664 -6.445 1 98.88 217 ILE B CA 1
ATOM 5921 C C . ILE B 1 217 ? 9.477 3.469 -5.977 1 98.88 217 ILE B C 1
ATOM 5923 O O . ILE B 1 217 ? 10.625 3.303 -6.383 1 98.88 217 ILE B O 1
ATOM 5927 N N . GLY B 1 218 ? 9.008 2.67 -5.133 1 98.75 218 GLY B N 1
ATOM 5928 C CA . GLY B 1 218 ? 9.617 1.474 -4.578 1 98.75 218 GLY B CA 1
ATOM 5929 C C . GLY B 1 218 ? 8.711 0.72 -3.627 1 98.75 218 GLY B C 1
ATOM 5930 O O . GLY B 1 218 ? 7.488 0.711 -3.805 1 98.75 218 GLY B O 1
ATOM 5931 N N . SER B 1 219 ? 9.289 -0.022 -2.732 1 98.62 219 SER B N 1
ATOM 5932 C CA . SER B 1 219 ? 8.477 -0.748 -1.763 1 98.62 219 SER B CA 1
ATOM 5933 C C . SER B 1 219 ? 9.203 -0.892 -0.429 1 98.62 219 SER B C 1
ATOM 5935 O O . SER B 1 219 ? 10.414 -0.675 -0.348 1 98.62 219 SER B O 1
ATOM 5937 N N . SER B 1 220 ? 8.391 -1.183 0.583 1 98.06 220 SER B N 1
ATOM 5938 C CA . SER B 1 220 ? 8.938 -1.464 1.907 1 98.06 220 SER B CA 1
ATOM 5939 C C . SER B 1 220 ? 9.461 -2.893 1.999 1 98.06 220 SER B C 1
ATOM 5941 O O . SER B 1 220 ? 9.383 -3.65 1.03 1 98.06 220 SER B O 1
ATOM 5943 N N . SER B 1 221 ? 10.039 -3.197 3.148 1 98.25 221 SER B N 1
ATOM 5944 C CA . SER B 1 221 ? 10.609 -4.516 3.404 1 98.25 221 SER B CA 1
ATOM 5945 C C . SER B 1 221 ? 9.523 -5.551 3.674 1 98.25 221 SER B C 1
ATOM 5947 O O . SER B 1 221 ? 8.43 -5.203 4.117 1 98.25 221 SER B O 1
ATOM 5949 N N . GLU B 1 222 ? 9.812 -6.816 3.396 1 97.81 222 GLU B N 1
ATOM 5950 C CA . GLU B 1 222 ? 8.945 -7.926 3.795 1 97.81 222 GLU B CA 1
ATOM 5951 C C . GLU B 1 222 ? 8.914 -8.078 5.312 1 97.81 222 GLU B C 1
ATOM 5953 O O . GLU B 1 222 ? 8 -8.703 5.859 1 97.81 222 GLU B O 1
ATOM 5958 N N . SER B 1 223 ? 9.867 -7.492 5.949 1 97.5 223 SER B N 1
ATOM 5959 C CA . SER B 1 223 ? 9.969 -7.578 7.402 1 97.5 223 SER B CA 1
ATOM 5960 C C . SER B 1 223 ? 9.258 -6.41 8.078 1 97.5 223 SER B C 1
ATOM 5962 O O . SER B 1 223 ? 9.656 -5.254 7.902 1 97.5 223 SER B O 1
ATOM 5964 N N . HIS B 1 224 ? 8.258 -6.746 8.914 1 97.62 224 HIS B N 1
ATOM 5965 C CA . HIS B 1 224 ? 7.57 -5.75 9.734 1 97.62 224 HIS B CA 1
ATOM 5966 C C . HIS B 1 224 ? 8.539 -5.059 10.688 1 97.62 224 HIS B C 1
ATOM 5968 O O . HIS B 1 224 ? 8.461 -3.846 10.883 1 97.62 224 HIS B O 1
ATOM 5974 N N . ILE B 1 225 ? 9.453 -5.781 11.18 1 96.56 225 ILE B N 1
ATOM 5975 C CA . ILE B 1 225 ? 10.398 -5.273 12.172 1 96.56 225 ILE B CA 1
ATOM 5976 C C . ILE B 1 225 ? 11.367 -4.293 11.508 1 96.56 225 ILE B C 1
ATOM 5978 O O . ILE B 1 225 ? 11.664 -3.236 12.07 1 96.56 225 ILE B O 1
ATOM 5982 N N . GLN B 1 226 ? 11.828 -4.617 10.281 1 96.75 226 GLN B N 1
ATOM 5983 C CA . GLN B 1 226 ? 12.68 -3.693 9.547 1 96.75 226 GLN B CA 1
ATOM 5984 C C . GLN B 1 226 ? 11.945 -2.385 9.25 1 96.75 226 GLN B C 1
ATOM 5986 O O . GLN B 1 226 ? 12.531 -1.305 9.359 1 96.75 226 GLN B O 1
ATOM 5991 N N . ASN B 1 227 ? 10.719 -2.506 8.891 1 98 227 ASN B N 1
ATOM 5992 C CA . ASN B 1 227 ? 9.922 -1.323 8.578 1 98 227 ASN B CA 1
ATOM 5993 C C . ASN B 1 227 ? 9.719 -0.444 9.812 1 98 227 ASN B C 1
ATOM 5995 O O . ASN B 1 227 ? 9.672 0.782 9.703 1 98 227 ASN B O 1
ATOM 5999 N N . LEU B 1 228 ? 9.562 -1.057 10.961 1 96.94 228 LEU B N 1
ATOM 6000 C CA . LEU B 1 228 ? 9.422 -0.292 12.195 1 96.94 228 LEU B CA 1
ATOM 6001 C C . LEU B 1 228 ? 10.742 0.376 12.578 1 96.94 228 LEU B C 1
ATOM 6003 O O . LEU B 1 228 ? 10.75 1.509 13.062 1 96.94 228 LEU B O 1
ATOM 6007 N N . LYS B 1 229 ? 11.789 -0.327 12.359 1 94.81 229 LYS B N 1
ATOM 6008 C CA . LYS B 1 229 ? 13.109 0.182 12.727 1 94.81 229 LYS B CA 1
ATOM 6009 C C . LYS B 1 229 ? 13.5 1.36 11.836 1 94.81 229 LYS B C 1
ATOM 6011 O O . LYS B 1 229 ? 14.094 2.332 12.32 1 94.81 229 LYS B O 1
ATOM 6016 N N . PHE B 1 230 ? 13.227 1.266 10.594 1 95.31 230 PHE B N 1
ATOM 6017 C CA . PHE B 1 230 ? 13.578 2.33 9.664 1 95.31 230 PHE B CA 1
ATOM 6018 C C . PHE B 1 230 ? 12.336 3.109 9.234 1 95.31 230 PHE B C 1
ATOM 6020 O O . PHE B 1 230 ? 12.008 4.137 9.836 1 95.31 230 PHE B O 1
ATOM 6027 N N . SER B 1 231 ? 11.562 2.469 8.266 1 97.69 231 SER B N 1
ATOM 6028 C CA . SER B 1 231 ? 10.32 3.174 7.953 1 97.69 231 SER B CA 1
ATOM 6029 C C . SER B 1 231 ? 9.492 2.4 6.938 1 97.69 231 SER B C 1
ATOM 6031 O O . SER B 1 231 ? 10.031 1.853 5.973 1 97.69 231 SER B O 1
ATOM 6033 N N . TYR B 1 232 ? 8.172 2.443 7.125 1 97.81 232 TYR B N 1
ATOM 6034 C CA . TYR B 1 232 ? 7.215 1.956 6.141 1 97.81 232 TYR B CA 1
ATOM 6035 C C . TYR B 1 232 ? 7.145 2.893 4.938 1 97.81 232 TYR B C 1
ATOM 6037 O O . TYR B 1 232 ? 6.605 2.527 3.891 1 97.81 232 TYR B O 1
ATOM 6045 N N . GLY B 1 233 ? 7.645 4.074 5.117 1 97.56 233 GLY B N 1
ATOM 6046 C CA . GLY B 1 233 ? 7.574 5.066 4.055 1 97.56 233 GLY B CA 1
ATOM 6047 C C . GLY B 1 233 ? 8.859 5.176 3.256 1 97.56 233 GLY B C 1
ATOM 6048 O O . GLY B 1 233 ? 9 6.066 2.414 1 97.56 233 GLY B O 1
ATOM 6049 N N . MET B 1 234 ? 9.789 4.289 3.494 1 98.25 234 MET B N 1
ATOM 6050 C CA . MET B 1 234 ? 11.086 4.262 2.818 1 98.25 234 MET B CA 1
ATOM 6051 C C . MET B 1 234 ? 11.109 3.189 1.736 1 98.25 234 MET B C 1
ATOM 6053 O O . MET B 1 234 ? 10.617 2.08 1.942 1 98.25 234 MET B O 1
ATOM 6057 N N . ALA B 1 235 ? 11.586 3.551 0.575 1 98.56 235 ALA B N 1
ATOM 6058 C CA . ALA B 1 235 ? 11.914 2.504 -0.387 1 98.56 235 ALA B CA 1
ATOM 6059 C C . ALA B 1 235 ? 13.203 1.787 0.005 1 98.56 235 ALA B C 1
ATOM 6061 O O . ALA B 1 235 ? 14.258 2.418 0.153 1 98.56 235 ALA B O 1
ATOM 6062 N N . TYR B 1 236 ? 13.109 0.554 0.165 1 98.38 236 TYR B N 1
ATOM 6063 C CA . TYR B 1 236 ? 14.312 -0.221 0.446 1 98.38 236 TYR B CA 1
ATOM 6064 C C . TYR B 1 236 ? 15.125 -0.446 -0.824 1 98.38 236 TYR B C 1
ATOM 6066 O O . TYR B 1 236 ? 14.656 -1.092 -1.764 1 98.38 236 TYR B O 1
ATOM 6074 N N . GLY B 1 237 ? 16.281 0.052 -0.818 1 97.69 237 GLY B N 1
ATOM 6075 C CA . GLY B 1 237 ? 17.094 0.181 -2.021 1 97.69 237 GLY B CA 1
ATOM 6076 C C . GLY B 1 237 ? 17.547 -1.154 -2.582 1 97.69 237 GLY B C 1
ATOM 6077 O O . GLY B 1 237 ? 17.844 -1.262 -3.773 1 97.69 237 GLY B O 1
ATOM 6078 N N . GLY B 1 238 ? 17.594 -2.131 -1.731 1 97.31 238 GLY B N 1
ATOM 6079 C CA . GLY B 1 238 ? 17.938 -3.451 -2.234 1 97.31 238 GLY B CA 1
ATOM 6080 C C . GLY B 1 238 ? 16.969 -3.955 -3.285 1 97.31 238 GLY B C 1
ATOM 6081 O O . GLY B 1 238 ? 17.375 -4.469 -4.328 1 97.31 238 GLY B O 1
ATOM 6082 N N . GLY B 1 239 ? 15.695 -3.795 -2.977 1 97.94 239 GLY B N 1
ATOM 6083 C CA . GLY B 1 239 ? 14.68 -4.156 -3.947 1 97.94 239 GLY B CA 1
ATOM 6084 C C . GLY B 1 239 ? 14.609 -3.201 -5.121 1 97.94 239 GLY B C 1
ATOM 6085 O O . GLY B 1 239 ? 13.906 -3.467 -6.105 1 97.94 239 GLY B O 1
ATOM 6086 N N . GLY B 1 240 ? 15.352 -2.094 -5 1 98.5 240 GLY B N 1
ATOM 6087 C CA . GLY B 1 240 ? 15.344 -1.055 -6.02 1 98.5 240 GLY B CA 1
ATOM 6088 C C . GLY B 1 240 ? 14.258 -0.018 -5.805 1 98.5 240 GLY B C 1
ATOM 6089 O O . GLY B 1 240 ? 13.266 -0.283 -5.129 1 98.5 240 GLY B O 1
ATOM 6090 N N . PHE B 1 241 ? 14.5 1.17 -6.32 1 98.75 241 PHE B N 1
ATOM 6091 C CA . PHE B 1 241 ? 13.484 2.211 -6.43 1 98.75 241 PHE B CA 1
ATOM 6092 C C . PHE B 1 241 ? 13.727 3.082 -7.656 1 98.75 241 PHE B C 1
ATOM 6094 O O . PHE B 1 241 ? 14.844 3.109 -8.188 1 98.75 241 PHE B O 1
ATOM 6101 N N . ALA B 1 242 ? 12.719 3.688 -8.133 1 98.94 242 ALA B N 1
ATOM 6102 C CA . ALA B 1 242 ? 12.766 4.598 -9.273 1 98.94 242 ALA B CA 1
ATOM 6103 C C . ALA B 1 242 ? 12.422 6.027 -8.852 1 98.94 242 ALA B C 1
ATOM 6105 O O . ALA B 1 242 ? 11.508 6.242 -8.055 1 98.94 242 ALA B O 1
ATOM 6106 N N . ILE B 1 243 ? 13.211 6.906 -9.32 1 98.88 243 ILE B N 1
ATOM 6107 C CA . ILE B 1 243 ? 12.992 8.328 -9.094 1 98.88 243 ILE B CA 1
ATOM 6108 C C . ILE B 1 243 ? 12.812 9.047 -10.43 1 98.88 243 ILE B C 1
ATOM 6110 O O . ILE B 1 243 ? 13.578 8.828 -11.367 1 98.88 243 ILE B O 1
ATOM 6114 N N . SER B 1 244 ? 11.742 9.812 -10.562 1 98.81 244 SER B N 1
ATOM 6115 C CA . SER B 1 244 ? 11.586 10.602 -11.781 1 98.81 244 SER B CA 1
ATOM 6116 C C . SER B 1 244 ? 12.75 11.57 -11.969 1 98.81 244 SER B C 1
ATOM 6118 O O . SER B 1 244 ? 13.344 12.023 -10.992 1 98.81 244 SER B O 1
ATOM 6120 N N . TYR B 1 245 ? 13.039 11.859 -13.172 1 98.69 245 TYR B N 1
ATOM 6121 C CA . TYR B 1 245 ? 14.25 12.617 -13.461 1 98.69 245 TYR B CA 1
ATOM 6122 C C . TYR B 1 245 ? 14.172 14.016 -12.859 1 98.69 245 TYR B C 1
ATOM 6124 O O . TYR B 1 245 ? 15.148 14.516 -12.297 1 98.69 245 TYR B O 1
ATOM 6132 N N . PRO B 1 246 ? 13.008 14.742 -12.93 1 98.12 246 PRO B N 1
ATOM 6133 C CA . PRO B 1 246 ? 12.945 16.031 -12.25 1 98.12 246 PRO B CA 1
ATOM 6134 C C . PRO B 1 246 ? 13.219 15.93 -10.75 1 98.12 246 PRO B C 1
ATOM 6136 O O . PRO B 1 246 ? 13.883 16.797 -10.18 1 98.12 246 PRO B O 1
ATOM 6139 N N . LEU B 1 247 ? 12.703 14.883 -10.117 1 98.69 247 LEU B N 1
ATOM 6140 C CA . LEU B 1 247 ? 12.984 14.688 -8.695 1 98.69 247 LEU B CA 1
ATOM 6141 C C . LEU B 1 247 ? 14.461 14.367 -8.469 1 98.69 247 LEU B C 1
ATOM 6143 O O . LEU B 1 247 ? 15.055 14.828 -7.496 1 98.69 247 LEU B O 1
ATOM 6147 N N . ALA B 1 248 ? 15.016 13.578 -9.367 1 98.81 248 ALA B N 1
ATOM 6148 C CA . ALA B 1 248 ? 16.438 13.25 -9.258 1 98.81 248 ALA B CA 1
ATOM 6149 C C . ALA B 1 248 ? 17.297 14.508 -9.32 1 98.81 248 ALA B C 1
ATOM 6151 O O . ALA B 1 248 ? 18.266 14.641 -8.57 1 98.81 248 ALA B O 1
ATOM 6152 N N . LYS B 1 249 ? 16.969 15.367 -10.195 1 98.38 249 LYS B N 1
ATOM 6153 C CA . LYS B 1 249 ? 17.688 16.625 -10.312 1 98.38 249 LYS B CA 1
ATOM 6154 C C . LYS B 1 249 ? 17.516 17.469 -9.047 1 98.38 249 LYS B C 1
ATOM 6156 O O . LYS B 1 249 ? 18.484 18.078 -8.57 1 98.38 249 LYS B O 1
ATOM 6161 N N . ALA B 1 250 ? 16.312 17.5 -8.555 1 98.38 250 ALA B N 1
ATOM 6162 C CA . ALA B 1 250 ? 16.078 18.234 -7.312 1 98.38 250 ALA B CA 1
ATOM 6163 C C . ALA B 1 250 ? 16.891 17.641 -6.168 1 98.38 250 ALA B C 1
ATOM 6165 O O . ALA B 1 250 ? 17.469 18.375 -5.363 1 98.38 250 ALA B O 1
ATOM 6166 N N . LEU B 1 251 ? 16.938 16.328 -6.109 1 98.5 251 LEU B N 1
ATOM 6167 C CA . LEU B 1 251 ? 17.734 15.648 -5.094 1 98.5 251 LEU B CA 1
ATOM 6168 C C . LEU B 1 251 ? 19.203 16 -5.227 1 98.5 251 LEU B C 1
ATOM 6170 O O . LEU B 1 251 ? 19.859 16.328 -4.23 1 98.5 251 LEU B O 1
ATOM 6174 N N . GLU B 1 252 ? 19.688 15.93 -6.418 1 98.19 252 GLU B N 1
ATOM 6175 C CA . GLU B 1 252 ? 21.094 16.203 -6.672 1 98.19 252 GLU B CA 1
ATOM 6176 C C . GLU B 1 252 ? 21.484 17.594 -6.164 1 98.19 252 GLU B C 1
ATOM 6178 O O . GLU B 1 252 ? 22.562 17.781 -5.605 1 98.19 252 GLU B O 1
ATOM 6183 N N . LYS B 1 253 ? 20.625 18.547 -6.254 1 97.19 253 LYS B N 1
ATOM 6184 C CA . LYS B 1 253 ? 20.906 19.922 -5.879 1 97.19 253 LYS B CA 1
ATOM 6185 C C . LYS B 1 253 ? 21.062 20.062 -4.367 1 97.19 253 LYS B C 1
ATOM 6187 O O . LYS B 1 253 ? 21.812 20.938 -3.895 1 97.19 253 LYS B O 1
ATOM 6192 N N . MET B 1 254 ? 20.438 19.172 -3.646 1 97.19 254 MET B N 1
ATOM 6193 C CA . MET B 1 254 ? 20.406 19.438 -2.211 1 97.19 254 MET B CA 1
ATOM 6194 C C . MET B 1 254 ? 20.984 18.281 -1.421 1 97.19 254 MET B C 1
ATOM 6196 O O . MET B 1 254 ? 21.172 18.375 -0.209 1 97.19 254 MET B O 1
ATOM 6200 N N . GLN B 1 255 ? 21.312 17.141 -1.973 1 97.12 255 GLN B N 1
ATOM 6201 C CA . GLN B 1 255 ? 21.562 15.898 -1.262 1 97.12 255 GLN B CA 1
ATOM 6202 C C . GLN B 1 255 ? 22.812 16.016 -0.375 1 97.12 255 GLN B C 1
ATOM 6204 O O . GLN B 1 255 ? 22.828 15.508 0.745 1 97.12 255 GLN B O 1
ATOM 6209 N N . ASP B 1 256 ? 23.875 16.656 -0.887 1 95.88 256 ASP B N 1
ATOM 6210 C CA . ASP B 1 256 ? 25.094 16.75 -0.095 1 95.88 256 ASP B CA 1
ATOM 6211 C C . ASP B 1 256 ? 24.828 17.469 1.227 1 95.88 256 ASP B C 1
ATOM 6213 O O . ASP B 1 256 ? 25.328 17.062 2.275 1 95.88 256 ASP B O 1
ATOM 6217 N N . ARG B 1 257 ? 24.031 18.578 1.177 1 95.5 257 ARG B N 1
ATOM 6218 C CA . ARG B 1 257 ? 23.672 19.281 2.4 1 95.5 257 ARG B CA 1
ATOM 6219 C C . ARG B 1 257 ? 22.781 18.406 3.287 1 95.5 257 ARG B C 1
ATOM 6221 O O . ARG B 1 257 ? 22.922 18.422 4.512 1 95.5 257 ARG B O 1
ATOM 6228 N N . CYS B 1 258 ? 21.938 17.672 2.676 1 96.44 258 CYS B N 1
ATOM 6229 C CA . CYS B 1 258 ? 21.047 16.766 3.393 1 96.44 258 CYS B CA 1
ATOM 6230 C C . CYS B 1 258 ? 21.828 15.695 4.137 1 96.44 258 CYS B C 1
ATOM 6232 O O . CYS B 1 258 ? 21.578 15.438 5.312 1 96.44 258 CYS B O 1
ATOM 6234 N N . ILE B 1 259 ? 22.797 15.086 3.465 1 95.25 259 ILE B N 1
ATOM 6235 C CA . ILE B 1 259 ? 23.609 14.031 4.047 1 95.25 259 ILE B CA 1
ATOM 6236 C C . ILE B 1 259 ? 24.344 14.562 5.281 1 95.25 259 ILE B C 1
ATOM 6238 O O . ILE B 1 259 ? 24.438 13.867 6.297 1 95.25 259 ILE B O 1
ATOM 6242 N N . GLN B 1 260 ? 24.734 15.812 5.223 1 92.94 260 GLN B N 1
ATOM 6243 C CA . GLN B 1 260 ? 25.453 16.422 6.34 1 92.94 260 GLN B CA 1
ATOM 6244 C C . GLN B 1 260 ? 24.531 16.578 7.551 1 92.94 260 GLN B C 1
ATOM 6246 O O . GLN B 1 260 ? 24.984 16.453 8.695 1 92.94 260 GLN B O 1
ATOM 6251 N N . ARG B 1 261 ? 23.266 16.766 7.336 1 93.38 261 ARG B N 1
ATOM 6252 C CA . ARG B 1 261 ? 22.328 17.016 8.422 1 93.38 261 ARG B CA 1
ATOM 6253 C C . ARG B 1 261 ? 21.891 15.703 9.078 1 93.38 261 ARG B C 1
ATOM 6255 O O . ARG B 1 261 ? 21.344 15.703 10.172 1 93.38 261 ARG B O 1
ATOM 6262 N N . TYR B 1 262 ? 22.172 14.594 8.445 1 94.06 262 TYR B N 1
ATOM 6263 C CA . TYR B 1 262 ? 21.719 13.305 8.953 1 94.06 262 TYR B CA 1
ATOM 6264 C C . TYR B 1 262 ? 22.906 12.359 9.172 1 94.06 262 TYR B C 1
ATOM 6266 O O . TYR B 1 262 ? 22.859 11.203 8.75 1 94.06 262 TYR B O 1
ATOM 6274 N N . ALA B 1 263 ? 23.891 12.812 9.836 1 91.69 263 ALA B N 1
ATOM 6275 C CA . ALA B 1 263 ? 25.125 12.062 10.047 1 91.69 263 ALA B CA 1
ATOM 6276 C C . ALA B 1 263 ? 24.875 10.859 10.953 1 91.69 263 ALA B C 1
ATOM 6278 O O . ALA B 1 263 ? 25.688 9.93 10.992 1 91.69 263 ALA B O 1
ATOM 6279 N N . GLU B 1 264 ? 23.719 10.836 11.594 1 91.56 264 GLU B N 1
ATOM 6280 C CA . GLU B 1 264 ? 23.453 9.812 12.602 1 91.56 264 GLU B CA 1
ATOM 6281 C C . GLU B 1 264 ? 22.703 8.625 12.008 1 91.56 264 GLU B C 1
ATOM 6283 O O . GLU B 1 264 ? 22.547 7.598 12.672 1 91.56 264 GLU B O 1
ATOM 6288 N N . LEU B 1 265 ? 22.297 8.742 10.797 1 93.12 265 LEU B N 1
ATOM 6289 C CA . LEU B 1 265 ? 21.5 7.68 10.203 1 93.12 265 LEU B CA 1
ATOM 6290 C C . LEU B 1 265 ? 22.375 6.496 9.812 1 93.12 265 LEU B C 1
ATOM 6292 O O . LEU B 1 265 ? 23.547 6.668 9.492 1 93.12 265 LEU B O 1
ATOM 6296 N N . TYR B 1 266 ? 21.828 5.316 9.773 1 86.06 266 TYR B N 1
ATOM 6297 C CA . TYR B 1 266 ? 22.547 4.059 9.562 1 86.06 266 TYR B CA 1
ATOM 6298 C C . TYR B 1 266 ? 22.844 3.842 8.086 1 86.06 266 TYR B C 1
ATOM 6300 O O . TYR B 1 266 ? 24.016 3.748 7.691 1 86.06 266 TYR B O 1
ATOM 6308 N N . GLY B 1 267 ? 21.781 3.812 7.285 1 89.31 267 GLY B N 1
ATOM 6309 C CA . GLY B 1 267 ? 21.922 3.25 5.949 1 89.31 267 GLY B CA 1
ATOM 6310 C C . GLY B 1 267 ? 21.688 4.27 4.848 1 89.31 267 GLY B C 1
ATOM 6311 O O . GLY B 1 267 ? 21.281 5.398 5.117 1 89.31 267 GLY B O 1
ATOM 6312 N N . SER B 1 268 ? 22.078 3.801 3.619 1 94.88 268 SER B N 1
ATOM 6313 C CA . SER B 1 268 ? 21.938 4.621 2.42 1 94.88 268 SER B CA 1
ATOM 6314 C C . SER B 1 268 ? 20.469 4.965 2.152 1 94.88 268 SER B C 1
ATOM 6316 O O . SER B 1 268 ? 20.141 6.117 1.878 1 94.88 268 SER B O 1
ATOM 6318 N N . ASP B 1 269 ? 19.609 3.957 2.305 1 96.5 269 ASP B N 1
ATOM 6319 C CA . ASP B 1 269 ? 18.188 4.145 1.997 1 96.5 269 ASP B CA 1
ATOM 6320 C C . ASP B 1 269 ? 17.531 5.094 2.998 1 96.5 269 ASP B C 1
ATOM 6322 O O . ASP B 1 269 ? 16.641 5.859 2.639 1 96.5 269 ASP B O 1
ATOM 6326 N N . ASP B 1 270 ? 18.016 4.945 4.227 1 96.31 270 ASP B N 1
ATOM 6327 C CA . ASP B 1 270 ? 17.516 5.828 5.273 1 96.31 270 ASP B CA 1
ATOM 6328 C C . ASP B 1 270 ? 17.828 7.289 4.957 1 96.31 270 ASP B C 1
ATOM 6330 O O . ASP B 1 270 ? 16.984 8.172 5.191 1 96.31 270 ASP B O 1
ATOM 6334 N N . ARG B 1 271 ? 18.969 7.582 4.469 1 96.81 271 ARG B N 1
ATOM 6335 C CA . ARG B 1 271 ? 19.375 8.938 4.105 1 96.81 271 ARG B CA 1
ATOM 6336 C C . ARG B 1 271 ? 18.578 9.445 2.902 1 96.81 271 ARG B C 1
ATOM 6338 O O . ARG B 1 271 ? 18.203 10.617 2.854 1 96.81 271 ARG B O 1
ATOM 6345 N N . ILE B 1 272 ? 18.328 8.57 1.925 1 98.19 272 ILE B N 1
ATOM 6346 C CA . ILE B 1 272 ? 17.5 8.953 0.786 1 98.19 272 ILE B CA 1
ATOM 6347 C C . ILE B 1 272 ? 16.109 9.328 1.268 1 98.19 272 ILE B C 1
ATOM 6349 O O . ILE B 1 272 ? 15.547 10.344 0.85 1 98.19 272 ILE B O 1
ATOM 6353 N N . HIS B 1 273 ? 15.586 8.492 2.141 1 98.38 273 HIS B N 1
ATOM 6354 C CA . HIS B 1 273 ? 14.266 8.75 2.689 1 98.38 273 HIS B CA 1
ATOM 6355 C C . HIS B 1 273 ? 14.219 10.086 3.428 1 98.38 273 HIS B C 1
ATOM 6357 O O . HIS B 1 273 ? 13.242 10.828 3.332 1 98.38 273 HIS B O 1
ATOM 6363 N N . ALA B 1 274 ? 15.273 10.383 4.172 1 97.81 274 ALA B N 1
ATOM 6364 C CA . ALA B 1 274 ? 15.359 11.656 4.871 1 97.81 274 ALA B CA 1
ATOM 6365 C C . ALA B 1 274 ? 15.32 12.828 3.891 1 97.81 274 ALA B C 1
ATOM 6367 O O . ALA B 1 274 ? 14.586 13.797 4.102 1 97.81 274 ALA B O 1
ATOM 6368 N N . CYS B 1 275 ? 16.078 12.734 2.861 1 98.38 275 CYS B N 1
ATOM 6369 C CA . CYS B 1 275 ? 16.109 13.805 1.868 1 98.38 275 CYS B CA 1
ATOM 6370 C C . CYS B 1 275 ? 14.766 13.914 1.146 1 98.38 275 CYS B C 1
ATOM 6372 O O . CYS B 1 275 ? 14.32 15.016 0.834 1 98.38 275 CYS B O 1
ATOM 6374 N N . MET B 1 276 ? 14.117 12.75 0.857 1 98.62 276 MET B N 1
ATOM 6375 C CA . MET B 1 276 ? 12.789 12.766 0.257 1 98.62 276 MET B CA 1
ATOM 6376 C C . MET B 1 276 ? 11.789 13.461 1.175 1 98.62 276 MET B C 1
ATOM 6378 O O . MET B 1 276 ? 10.898 14.172 0.704 1 98.62 276 MET B O 1
ATOM 6382 N N . SER B 1 277 ? 11.953 13.242 2.475 1 98.25 277 SER B N 1
ATOM 6383 C CA . SER B 1 277 ? 11.078 13.891 3.443 1 98.25 277 SER B CA 1
ATOM 6384 C C . SER B 1 277 ? 11.242 15.406 3.41 1 98.25 277 SER B C 1
ATOM 6386 O O . SER B 1 277 ? 10.258 16.141 3.523 1 98.25 277 SER B O 1
ATOM 6388 N N . GLU B 1 278 ? 12.445 15.859 3.248 1 98.06 278 GLU B N 1
ATOM 6389 C CA . GLU B 1 278 ? 12.695 17.297 3.141 1 98.06 278 GLU B CA 1
ATOM 6390 C C . GLU B 1 278 ? 12.109 17.859 1.85 1 98.06 278 GLU B C 1
ATOM 6392 O O . GLU B 1 278 ? 11.602 18.984 1.83 1 98.06 278 GLU B O 1
ATOM 6397 N N . LEU B 1 279 ? 12.188 17.031 0.811 1 98.44 279 LEU B N 1
ATOM 6398 C CA . LEU B 1 279 ? 11.664 17.453 -0.487 1 98.44 279 LEU B CA 1
ATOM 6399 C C . LEU B 1 279 ? 10.148 17.375 -0.514 1 98.44 279 LEU B C 1
ATOM 6401 O O . LEU B 1 279 ? 9.508 17.906 -1.429 1 98.44 279 LEU B O 1
ATOM 6405 N N . GLY B 1 280 ? 9.562 16.719 0.454 1 98.06 280 GLY B N 1
ATOM 6406 C CA . GLY B 1 280 ? 8.117 16.594 0.563 1 98.06 280 GLY B CA 1
ATOM 6407 C C . GLY B 1 280 ? 7.531 15.516 -0.329 1 98.06 280 GLY B C 1
ATOM 6408 O O . GLY B 1 280 ? 6.375 15.602 -0.745 1 98.06 280 GLY B O 1
ATOM 6409 N N . VAL B 1 281 ? 8.344 14.547 -0.723 1 98.56 281 VAL B N 1
ATOM 6410 C CA . VAL B 1 281 ? 7.906 13.523 -1.666 1 98.56 281 VAL B CA 1
ATOM 6411 C C . VAL B 1 281 ? 7.734 12.188 -0.94 1 98.56 281 VAL B C 1
ATOM 6413 O O . VAL B 1 281 ? 8.695 11.664 -0.369 1 98.56 281 VAL B O 1
ATOM 6416 N N . PRO B 1 282 ? 6.504 11.617 -0.926 1 98.38 282 PRO B N 1
ATOM 6417 C CA . PRO B 1 282 ? 6.266 10.336 -0.265 1 98.38 282 PRO B CA 1
ATOM 6418 C C . PRO B 1 282 ? 6.656 9.141 -1.134 1 98.38 282 PRO B C 1
ATOM 6420 O O . PRO B 1 282 ? 6.871 9.297 -2.34 1 98.38 282 PRO B O 1
ATOM 6423 N N . LEU B 1 283 ? 6.766 8.008 -0.468 1 98.5 283 LEU B N 1
ATOM 6424 C CA . LEU B 1 283 ? 6.934 6.754 -1.194 1 98.5 283 LEU B CA 1
ATOM 6425 C C . LEU B 1 283 ? 5.668 6.395 -1.962 1 98.5 283 LEU B C 1
ATOM 6427 O O . LEU B 1 283 ? 4.57 6.418 -1.4 1 98.5 283 LEU B O 1
ATOM 6431 N N . THR B 1 284 ? 5.793 6.25 -3.238 1 98.31 284 THR B N 1
ATOM 6432 C CA . THR B 1 284 ? 4.777 5.547 -4.016 1 98.31 284 THR B CA 1
ATOM 6433 C C . THR B 1 284 ? 5.059 4.047 -4.043 1 98.31 284 THR B C 1
ATOM 6435 O O . THR B 1 284 ? 5.996 3.598 -4.703 1 98.31 284 THR B O 1
ATOM 6438 N N . LYS B 1 285 ? 4.238 3.344 -3.396 1 97.94 285 LYS B N 1
ATOM 6439 C CA . LYS B 1 285 ? 4.551 1.942 -3.131 1 97.94 285 LYS B CA 1
ATOM 6440 C C . LYS B 1 285 ? 4.086 1.049 -4.277 1 97.94 285 LYS B C 1
ATOM 6442 O O . LYS B 1 285 ? 2.922 1.099 -4.68 1 97.94 285 LYS B O 1
ATOM 6447 N N . GLU B 1 286 ? 4.977 0.305 -4.844 1 98.31 286 GLU B N 1
ATOM 6448 C CA . GLU B 1 286 ? 4.75 -0.764 -5.812 1 98.31 286 GLU B CA 1
ATOM 6449 C C . GLU B 1 286 ? 5.297 -2.094 -5.301 1 98.31 286 GLU B C 1
ATOM 6451 O O . GLU B 1 286 ? 6.512 -2.299 -5.27 1 98.31 286 GLU B O 1
ATOM 6456 N N . VAL B 1 287 ? 4.414 -3.047 -5.055 1 97.88 287 VAL B N 1
ATOM 6457 C CA . VAL B 1 287 ? 4.734 -4.219 -4.246 1 97.88 287 VAL B CA 1
ATOM 6458 C C . VAL B 1 287 ? 5.609 -5.176 -5.051 1 97.88 287 VAL B C 1
ATOM 6460 O O . VAL B 1 287 ? 6.156 -6.137 -4.504 1 97.88 287 VAL B O 1
ATOM 6463 N N . GLY B 1 288 ? 5.816 -4.93 -6.281 1 98.62 288 GLY B N 1
ATOM 6464 C CA . GLY B 1 288 ? 6.629 -5.793 -7.121 1 98.62 288 GLY B CA 1
ATOM 6465 C C . GLY B 1 288 ? 8.117 -5.656 -6.859 1 98.62 288 GLY B C 1
ATOM 6466 O O . GLY B 1 288 ? 8.906 -6.484 -7.305 1 98.62 288 GLY B O 1
ATOM 6467 N N . PHE B 1 289 ? 8.547 -4.543 -6.176 1 98.81 289 PHE B N 1
ATOM 6468 C CA . PHE B 1 289 ? 9.922 -4.41 -5.707 1 98.81 289 PHE B CA 1
ATOM 6469 C C . PHE B 1 289 ? 10.148 -5.238 -4.449 1 98.81 289 PHE B C 1
ATOM 6471 O O . PHE B 1 289 ? 9.523 -4.992 -3.414 1 98.81 289 PHE B O 1
ATOM 6478 N N . HIS B 1 290 ? 11.086 -6.199 -4.512 1 98.81 290 HIS B N 1
ATOM 6479 C CA . HIS B 1 290 ? 11.242 -7.086 -3.365 1 98.81 290 HIS B CA 1
ATOM 6480 C C . HIS B 1 290 ? 12.609 -6.898 -2.713 1 98.81 290 HIS B C 1
ATOM 6482 O O . HIS B 1 290 ? 13.633 -7.289 -3.281 1 98.81 290 HIS B O 1
ATOM 6488 N N . GLN B 1 291 ? 12.609 -6.355 -1.524 1 98.62 291 GLN B N 1
ATOM 6489 C CA . GLN B 1 291 ? 13.812 -6.238 -0.707 1 98.62 291 GLN B CA 1
ATOM 6490 C C . GLN B 1 291 ? 14.281 -7.605 -0.221 1 98.62 291 GLN B C 1
ATOM 6492 O O . GLN B 1 291 ? 15.484 -7.852 -0.112 1 98.62 291 GLN B O 1
ATOM 6497 N N . ILE B 1 292 ? 13.344 -8.453 0.14 1 98.31 292 ILE B N 1
ATOM 6498 C CA . ILE B 1 292 ? 13.539 -9.828 0.578 1 98.31 292 ILE B CA 1
ATOM 6499 C C . ILE B 1 292 ? 14.383 -9.852 1.852 1 98.31 292 ILE B C 1
ATOM 6501 O O . ILE B 1 292 ? 15.43 -10.5 1.9 1 98.31 292 ILE B O 1
ATOM 6505 N N . ASP B 1 293 ? 13.977 -9.156 2.826 1 97.88 293 ASP B N 1
ATOM 6506 C CA . ASP B 1 293 ? 14.539 -9.32 4.164 1 97.88 293 ASP B CA 1
ATOM 6507 C C . ASP B 1 293 ? 14.031 -10.602 4.816 1 97.88 293 ASP B C 1
ATOM 6509 O O . ASP B 1 293 ? 13.328 -10.555 5.828 1 97.88 293 ASP B O 1
ATOM 6513 N N . LEU B 1 294 ? 14.398 -11.664 4.203 1 96.94 294 LEU B N 1
ATOM 6514 C CA . LEU B 1 294 ? 14.031 -13.031 4.566 1 96.94 294 LEU B CA 1
ATOM 6515 C C . LEU B 1 294 ? 15.211 -13.977 4.383 1 96.94 294 LEU B C 1
ATOM 6517 O O . LEU B 1 294 ? 16.188 -13.641 3.703 1 96.94 294 LEU B O 1
ATOM 6521 N N . TYR B 1 295 ? 15.172 -15.102 5.047 1 96.44 295 TYR B N 1
ATOM 6522 C CA . TYR B 1 295 ? 16.078 -16.219 4.809 1 96.44 295 TYR B CA 1
ATOM 6523 C C . TYR B 1 295 ? 15.305 -17.469 4.422 1 96.44 295 TYR B C 1
ATOM 6525 O O . TYR B 1 295 ? 14.102 -17.578 4.684 1 96.44 295 TYR B O 1
ATOM 6533 N N . GLY B 1 296 ? 16.016 -18.328 3.729 1 96.19 296 GLY B N 1
ATOM 6534 C CA . GLY B 1 296 ? 15.398 -19.594 3.393 1 96.19 296 GLY B CA 1
ATOM 6535 C C . GLY B 1 296 ? 14.867 -19.641 1.973 1 96.19 296 GLY B C 1
ATOM 6536 O O . GLY B 1 296 ? 15.469 -19.078 1.057 1 96.19 296 GLY B O 1
ATOM 6537 N N . LYS B 1 297 ? 13.781 -20.453 1.842 1 96.88 297 LYS B N 1
ATOM 6538 C CA . LYS B 1 297 ? 13.227 -20.672 0.509 1 96.88 297 LYS B CA 1
ATOM 6539 C C . LYS B 1 297 ? 12.164 -19.625 0.178 1 96.88 297 LYS B C 1
ATOM 6541 O O . LYS B 1 297 ? 11.227 -19.422 0.948 1 96.88 297 LYS B O 1
ATOM 6546 N N . LEU B 1 298 ? 12.281 -19.062 -0.95 1 97.62 298 LEU B N 1
ATOM 6547 C CA . LEU B 1 298 ? 11.32 -18.047 -1.383 1 97.62 298 LEU B CA 1
ATOM 6548 C C . LEU B 1 298 ? 10.109 -18.703 -2.035 1 97.62 298 LEU B C 1
ATOM 6550 O O . LEU B 1 298 ? 9.234 -18.016 -2.562 1 97.62 298 LEU B O 1
ATOM 6554 N N . LEU B 1 299 ? 10 -20.031 -1.933 1 97.88 299 LEU B N 1
ATOM 6555 C CA . LEU B 1 299 ? 8.953 -20.797 -2.586 1 97.88 299 LEU B CA 1
ATOM 6556 C C . LEU B 1 299 ? 7.574 -20.25 -2.248 1 97.88 299 LEU B C 1
ATOM 6558 O O . LEU B 1 299 ? 6.797 -19.906 -3.145 1 97.88 299 LEU B O 1
ATOM 6562 N N . GLY B 1 300 ? 7.305 -20.094 -1 1 97.81 300 GLY B N 1
ATOM 6563 C CA . GLY B 1 300 ? 5.992 -19.641 -0.585 1 97.81 300 GLY B CA 1
ATOM 6564 C C . GLY B 1 300 ? 5.668 -18.234 -1.072 1 97.81 300 GLY B C 1
ATOM 6565 O O . GLY B 1 300 ? 4.562 -17.984 -1.551 1 97.81 300 GLY B O 1
ATOM 6566 N N . LEU B 1 301 ? 6.598 -17.312 -0.974 1 98.12 301 LEU B N 1
ATOM 6567 C CA . LEU B 1 301 ? 6.398 -15.922 -1.354 1 98.12 301 LEU B CA 1
ATOM 6568 C C . LEU B 1 301 ? 6.172 -15.789 -2.857 1 98.12 301 LEU B C 1
ATOM 6570 O O . LEU B 1 301 ? 5.215 -15.148 -3.293 1 98.12 301 LEU B O 1
ATOM 6574 N N . LEU B 1 302 ? 6.984 -16.438 -3.643 1 98.62 302 LEU B N 1
ATOM 6575 C CA . LEU B 1 302 ? 6.918 -16.297 -5.094 1 98.62 302 LEU B CA 1
ATOM 6576 C C . LEU B 1 302 ? 5.746 -17.078 -5.668 1 98.62 302 LEU B C 1
ATOM 6578 O O . LEU B 1 302 ? 5.141 -16.672 -6.66 1 98.62 302 LEU B O 1
ATOM 6582 N N . SER B 1 303 ? 5.371 -18.219 -5.031 1 98.56 303 SER B N 1
ATOM 6583 C CA . SER B 1 303 ? 4.273 -19.047 -5.539 1 98.56 303 SER B CA 1
ATOM 6584 C C . SER B 1 303 ? 2.928 -18.375 -5.301 1 98.56 303 SER B C 1
ATOM 6586 O O . SER B 1 303 ? 1.939 -18.688 -5.965 1 98.56 303 SER B O 1
ATOM 6588 N N . ALA B 1 304 ? 2.912 -17.547 -4.312 1 98.5 304 ALA B N 1
ATOM 6589 C CA . ALA B 1 304 ? 1.719 -16.75 -4.012 1 98.5 304 ALA B CA 1
ATOM 6590 C C . ALA B 1 304 ? 2.014 -15.258 -4.094 1 98.5 304 ALA B C 1
ATOM 6592 O O . ALA B 1 304 ? 1.613 -14.492 -3.217 1 98.5 304 ALA B O 1
ATOM 6593 N N . HIS B 1 305 ? 2.752 -14.898 -5.113 1 98.5 305 HIS B N 1
ATOM 6594 C CA . HIS B 1 305 ? 3.121 -13.508 -5.359 1 98.5 305 HIS B CA 1
ATOM 6595 C C . HIS B 1 305 ? 1.886 -12.625 -5.469 1 98.5 305 HIS B C 1
ATOM 6597 O O . HIS B 1 305 ? 0.874 -13.031 -6.043 1 98.5 305 HIS B O 1
ATOM 6603 N N . PRO B 1 306 ? 1.946 -11.406 -4.906 1 97.12 306 PRO B N 1
ATOM 6604 C CA . PRO B 1 306 ? 0.821 -10.484 -5.086 1 97.12 306 PRO B CA 1
ATOM 6605 C C . PRO B 1 306 ? 0.471 -10.258 -6.555 1 97.12 306 PRO B C 1
ATOM 6607 O O . PRO B 1 306 ? 1.326 -10.422 -7.43 1 97.12 306 PRO B O 1
ATOM 6610 N N . LEU B 1 307 ? -0.756 -9.938 -6.805 1 97.69 307 LEU B N 1
ATOM 6611 C CA . LEU B 1 307 ? -1.194 -9.656 -8.172 1 97.69 307 LEU B CA 1
ATOM 6612 C C . LEU B 1 307 ? -0.632 -8.32 -8.656 1 97.69 307 LEU B C 1
ATOM 6614 O O . LEU B 1 307 ? -1.358 -7.328 -8.734 1 97.69 307 LEU B O 1
ATOM 6618 N N . ALA B 1 308 ? 0.581 -8.297 -9.023 1 97.94 308 ALA B N 1
ATOM 6619 C CA . ALA B 1 308 ? 1.388 -7.168 -9.484 1 97.94 308 ALA B CA 1
ATOM 6620 C C . ALA B 1 308 ? 2.598 -7.652 -10.281 1 97.94 308 ALA B C 1
ATOM 6622 O O . ALA B 1 308 ? 2.986 -8.82 -10.188 1 97.94 308 ALA B O 1
ATOM 6623 N N . PRO B 1 309 ? 3.105 -6.781 -11.125 1 98.25 309 PRO B N 1
ATOM 6624 C CA . PRO B 1 309 ? 4.312 -7.211 -11.836 1 98.25 309 PRO B CA 1
ATOM 6625 C C . PRO B 1 309 ? 5.48 -7.496 -10.891 1 98.25 309 PRO B C 1
ATOM 6627 O O . PRO B 1 309 ? 5.711 -6.746 -9.945 1 98.25 309 PRO B O 1
ATOM 6630 N N . LEU B 1 310 ? 6.125 -8.641 -11.125 1 98.75 310 LEU B N 1
ATOM 6631 C CA . LEU B 1 310 ? 7.375 -8.906 -10.422 1 98.75 310 LEU B CA 1
ATOM 6632 C C . LEU B 1 310 ? 8.5 -8.023 -10.961 1 98.75 310 LEU B C 1
ATOM 6634 O O . LEU B 1 310 ? 8.953 -8.203 -12.094 1 98.75 310 LEU B O 1
ATOM 6638 N N . VAL B 1 311 ? 9.008 -7.086 -10.141 1 98.88 311 VAL B N 1
ATOM 6639 C CA . VAL B 1 311 ? 9.922 -6.062 -10.633 1 98.88 311 VAL B CA 1
ATOM 6640 C C . VAL B 1 311 ? 11.359 -6.438 -10.289 1 98.88 311 VAL B C 1
ATOM 6642 O O . VAL B 1 311 ? 12.273 -6.215 -11.078 1 98.88 311 VAL B O 1
ATOM 6645 N N . SER B 1 312 ? 11.562 -6.973 -9.07 1 98.88 312 SER B N 1
ATOM 6646 C CA . SER B 1 312 ? 12.922 -7.277 -8.648 1 98.88 312 SER B CA 1
ATOM 6647 C C . SER B 1 312 ? 12.93 -8.281 -7.5 1 98.88 312 SER B C 1
ATOM 6649 O O . SER B 1 312 ? 11.922 -8.453 -6.809 1 98.88 312 SER B O 1
ATOM 6651 N N . ILE B 1 313 ? 13.984 -8.977 -7.375 1 98.81 313 ILE B N 1
ATOM 6652 C CA . ILE B 1 313 ? 14.273 -9.859 -6.25 1 98.81 313 ILE B CA 1
ATOM 6653 C C . ILE B 1 313 ? 15.672 -9.578 -5.715 1 98.81 313 ILE B C 1
ATOM 6655 O O . ILE B 1 313 ? 16.672 -9.766 -6.426 1 98.81 313 ILE B O 1
ATOM 6659 N N . HIS B 1 314 ? 15.719 -9.109 -4.488 1 98.69 314 HIS B N 1
ATOM 6660 C CA . HIS B 1 314 ? 17 -8.789 -3.854 1 98.69 314 HIS B CA 1
ATOM 6661 C C . HIS B 1 314 ? 17.438 -9.898 -2.904 1 98.69 314 HIS B C 1
ATOM 6663 O O . HIS B 1 314 ? 16.688 -10.852 -2.668 1 98.69 314 HIS B O 1
ATOM 6669 N N . HIS B 1 315 ? 18.672 -9.828 -2.418 1 98.31 315 HIS B N 1
ATOM 6670 C CA . HIS B 1 315 ? 19.297 -10.703 -1.438 1 98.31 315 HIS B CA 1
ATOM 6671 C C . HIS B 1 315 ? 19.469 -12.117 -1.986 1 98.31 315 HIS B C 1
ATOM 6673 O O . HIS B 1 315 ? 19.312 -13.094 -1.25 1 98.31 315 HIS B O 1
ATOM 6679 N N . LEU B 1 316 ? 19.688 -12.227 -3.238 1 97.31 316 LEU B N 1
ATOM 6680 C CA . LEU B 1 316 ? 19.828 -13.523 -3.889 1 97.31 316 LEU B CA 1
ATOM 6681 C C . LEU B 1 316 ? 21.062 -14.258 -3.389 1 97.31 316 LEU B C 1
ATOM 6683 O O . LEU B 1 316 ? 21.156 -15.484 -3.518 1 97.31 316 LEU B O 1
ATOM 6687 N N . ASP B 1 317 ? 21.984 -13.516 -2.805 1 95.44 317 ASP B N 1
ATOM 6688 C CA . ASP B 1 317 ? 23.203 -14.117 -2.242 1 95.44 317 ASP B CA 1
ATOM 6689 C C . ASP B 1 317 ? 22.922 -14.711 -0.863 1 95.44 317 ASP B C 1
ATOM 6691 O O . ASP B 1 317 ? 23.734 -15.461 -0.331 1 95.44 317 ASP B O 1
ATOM 6695 N N . LEU B 1 318 ? 21.828 -14.422 -0.342 1 95.62 318 LEU B N 1
ATOM 6696 C CA . LEU B 1 318 ? 21.578 -14.812 1.038 1 95.62 318 LEU B CA 1
ATOM 6697 C C . LEU B 1 318 ? 20.484 -15.883 1.104 1 95.62 318 LEU B C 1
ATOM 6699 O O . LEU B 1 318 ? 20.578 -16.812 1.912 1 95.62 318 LEU B O 1
ATOM 6703 N N . VAL B 1 319 ? 19.5 -15.781 0.261 1 97.25 319 VAL B N 1
ATOM 6704 C CA . VAL B 1 319 ? 18.391 -16.719 0.295 1 97.25 319 VAL B CA 1
ATOM 6705 C C . VAL B 1 319 ? 18.766 -18 -0.454 1 97.25 319 VAL B C 1
ATOM 6707 O O . VAL B 1 319 ? 19.781 -18.031 -1.155 1 97.25 319 VAL B O 1
ATOM 6710 N N . ASP B 1 320 ? 18.016 -19.078 -0.229 1 97.56 320 ASP B N 1
ATOM 6711 C CA . ASP B 1 320 ? 18.203 -20.297 -0.997 1 97.56 320 ASP B CA 1
ATOM 6712 C C . ASP B 1 320 ? 17.953 -20.062 -2.484 1 97.56 320 ASP B C 1
ATOM 6714 O O . ASP B 1 320 ? 17.203 -19.156 -2.855 1 97.56 320 ASP B O 1
ATOM 6718 N N . PRO B 1 321 ? 18.641 -20.906 -3.303 1 98 321 PRO B N 1
ATOM 6719 C CA . PRO B 1 321 ? 18.328 -20.766 -4.727 1 98 321 PRO B CA 1
ATOM 6720 C C . PRO B 1 321 ? 16.844 -20.906 -5.02 1 98 321 PRO B C 1
ATOM 6722 O O . PRO B 1 321 ? 16.156 -21.75 -4.43 1 98 321 PRO B O 1
ATOM 6725 N N . VAL B 1 322 ? 16.328 -20.109 -5.891 1 97.5 322 VAL B N 1
ATOM 6726 C CA . VAL B 1 322 ? 14.891 -20.047 -6.172 1 97.5 322 VAL B CA 1
ATOM 6727 C C . VAL B 1 322 ? 14.438 -21.375 -6.766 1 97.5 322 VAL B C 1
ATOM 6729 O O . VAL B 1 322 ? 13.273 -21.766 -6.617 1 97.5 322 VAL B O 1
ATOM 6732 N N . PHE B 1 323 ? 15.297 -22.078 -7.477 1 97.56 323 PHE B N 1
ATOM 6733 C CA . PHE B 1 323 ? 15.109 -23.469 -7.895 1 97.56 323 PHE B CA 1
ATOM 6734 C C . PHE B 1 323 ? 16.062 -24.391 -7.145 1 97.56 323 PHE B C 1
ATOM 6736 O O . PHE B 1 323 ? 17.234 -24.062 -6.941 1 97.56 323 PHE B O 1
ATOM 6743 N N . PRO B 1 324 ? 15.555 -25.516 -6.797 1 94.88 324 PRO B N 1
ATOM 6744 C CA . PRO B 1 324 ? 16.391 -26.406 -6 1 94.88 324 PRO B CA 1
ATOM 6745 C C . PRO B 1 324 ? 17.453 -27.125 -6.84 1 94.88 324 PRO B C 1
ATOM 6747 O O . PRO B 1 324 ? 17.344 -27.172 -8.07 1 94.88 324 PRO B O 1
ATOM 6750 N N . ASN B 1 325 ? 18.516 -27.594 -6.152 1 93.94 325 ASN B N 1
ATOM 6751 C CA . ASN B 1 325 ? 19.562 -28.453 -6.684 1 93.94 325 ASN B CA 1
ATOM 6752 C C . ASN B 1 325 ? 20.359 -27.766 -7.781 1 93.94 325 ASN B C 1
ATOM 6754 O O . ASN B 1 325 ? 20.703 -28.375 -8.789 1 93.94 325 ASN B O 1
ATOM 6758 N N . MET B 1 326 ? 20.531 -26.562 -7.719 1 96.06 326 MET B N 1
ATOM 6759 C CA . MET B 1 326 ? 21.391 -25.797 -8.609 1 96.06 326 MET B CA 1
ATOM 6760 C C . MET B 1 326 ? 21.906 -24.531 -7.914 1 96.06 326 MET B C 1
ATOM 6762 O O . MET B 1 326 ? 21.5 -24.234 -6.789 1 96.06 326 MET B O 1
ATOM 6766 N N . GLY B 1 327 ? 22.859 -23.875 -8.492 1 96.88 327 GLY B N 1
ATOM 6767 C CA . GLY B 1 327 ? 23.375 -22.641 -7.938 1 96.88 327 GLY B CA 1
ATOM 6768 C C . GLY B 1 327 ? 22.406 -21.484 -8.039 1 96.88 327 GLY B C 1
ATOM 6769 O O . GLY B 1 327 ? 21.453 -21.531 -8.828 1 96.88 327 GLY B O 1
ATOM 6770 N N . ARG B 1 328 ? 22.656 -20.469 -7.305 1 97.62 328 ARG B N 1
ATOM 6771 C CA . ARG B 1 328 ? 21.766 -19.312 -7.215 1 97.62 328 ARG B CA 1
ATOM 6772 C C . ARG B 1 328 ? 21.625 -18.625 -8.562 1 97.62 328 ARG B C 1
ATOM 6774 O O . ARG B 1 328 ? 20.516 -18.312 -9 1 97.62 328 ARG B O 1
ATOM 6781 N N . VAL B 1 329 ? 22.734 -18.391 -9.25 1 98 329 VAL B N 1
ATOM 6782 C CA . VAL B 1 329 ? 22.703 -17.688 -10.531 1 98 329 VAL B CA 1
ATOM 6783 C C . VAL B 1 329 ? 22 -18.547 -11.578 1 98 329 VAL B C 1
ATOM 6785 O O . VAL B 1 329 ? 21.172 -18.047 -12.344 1 98 329 VAL B O 1
ATOM 6788 N N . ASN B 1 330 ? 22.266 -19.844 -11.555 1 97.88 330 ASN B N 1
ATOM 6789 C CA . ASN B 1 330 ? 21.625 -20.75 -12.5 1 97.88 330 ASN B CA 1
ATOM 6790 C C . ASN B 1 330 ? 20.125 -20.859 -12.25 1 97.88 330 ASN B C 1
ATOM 6792 O O . ASN B 1 330 ? 19.344 -21 -13.188 1 97.88 330 ASN B O 1
ATOM 6796 N N . ALA B 1 331 ? 19.797 -20.844 -11.016 1 98.31 331 ALA B N 1
ATOM 6797 C CA . ALA B 1 331 ? 18.375 -20.859 -10.672 1 98.31 331 ALA B CA 1
ATOM 6798 C C . ALA B 1 331 ? 17.672 -19.641 -11.273 1 98.31 331 ALA B C 1
ATOM 6800 O O . ALA B 1 331 ? 16.594 -19.781 -11.859 1 98.31 331 ALA B O 1
ATOM 6801 N N . MET B 1 332 ? 18.312 -18.5 -11.18 1 98.31 332 MET B N 1
ATOM 6802 C CA . MET B 1 332 ? 17.703 -17.281 -11.727 1 98.31 332 MET B CA 1
ATOM 6803 C C . MET B 1 332 ? 17.703 -17.312 -13.25 1 98.31 332 MET B C 1
ATOM 6805 O O . MET B 1 332 ? 16.766 -16.797 -13.883 1 98.31 332 MET B O 1
ATOM 6809 N N . ARG B 1 333 ? 18.688 -17.938 -13.852 1 98 333 ARG B N 1
ATOM 6810 C CA . ARG B 1 333 ? 18.703 -18.094 -15.305 1 98 333 ARG B CA 1
ATOM 6811 C C . ARG B 1 333 ? 17.5 -18.891 -15.781 1 98 333 ARG B C 1
ATOM 6813 O O . ARG B 1 333 ? 16.875 -18.547 -16.781 1 98 333 ARG B O 1
ATOM 6820 N N . ARG B 1 334 ? 17.188 -19.938 -15.047 1 97.88 334 ARG B N 1
ATOM 6821 C CA . ARG B 1 334 ? 16 -20.719 -15.375 1 97.88 334 ARG B CA 1
ATOM 6822 C C . ARG B 1 334 ? 14.734 -19.891 -15.219 1 97.88 334 ARG B C 1
ATOM 6824 O O . ARG B 1 334 ? 13.828 -19.969 -16.047 1 97.88 334 ARG B O 1
ATOM 6831 N N . PHE B 1 335 ? 14.695 -19.141 -14.18 1 98.12 335 PHE B N 1
ATOM 6832 C CA . PHE B 1 335 ? 13.562 -18.25 -13.93 1 98.12 335 PHE B CA 1
ATOM 6833 C C . PHE B 1 335 ? 13.367 -17.281 -15.094 1 98.12 335 PHE B C 1
ATOM 6835 O O . PHE B 1 335 ? 12.234 -16.984 -15.477 1 98.12 335 PHE B O 1
ATOM 6842 N N . MET B 1 336 ? 14.469 -16.859 -15.727 1 97.56 336 MET B N 1
ATOM 6843 C CA . MET B 1 336 ? 14.461 -15.867 -16.797 1 97.56 336 MET B CA 1
ATOM 6844 C C . MET B 1 336 ? 13.906 -16.469 -18.078 1 97.56 336 MET B C 1
ATOM 6846 O O . MET B 1 336 ? 13.484 -15.727 -18.984 1 97.56 336 MET B O 1
ATOM 6850 N N . VAL B 1 337 ? 13.844 -17.766 -18.188 1 97.5 337 VAL B N 1
ATOM 6851 C CA . VAL B 1 337 ? 13.281 -18.391 -19.391 1 97.5 337 VAL B CA 1
ATOM 6852 C C . VAL B 1 337 ? 11.812 -18.016 -19.531 1 97.5 337 VAL B C 1
ATOM 6854 O O . VAL B 1 337 ? 11.383 -17.562 -20.594 1 97.5 337 VAL B O 1
ATOM 6857 N N . SER B 1 338 ? 11.148 -18.125 -18.453 1 97.44 338 SER B N 1
ATOM 6858 C CA . SER B 1 338 ? 9.734 -17.766 -18.469 1 97.44 338 SER B CA 1
ATOM 6859 C C . SER B 1 338 ? 9.547 -16.25 -18.562 1 97.44 338 SER B C 1
ATOM 6861 O O . SER B 1 338 ? 8.609 -15.781 -19.219 1 97.44 338 SER B O 1
ATOM 6863 N N . ALA B 1 339 ? 10.453 -15.523 -17.922 1 97.44 339 ALA B N 1
ATOM 6864 C CA . ALA B 1 339 ? 10.359 -14.062 -17.969 1 97.44 339 ALA B CA 1
ATOM 6865 C C . ALA B 1 339 ? 10.461 -13.547 -19.391 1 97.44 339 ALA B C 1
ATOM 6867 O O . ALA B 1 339 ? 9.766 -12.602 -19.766 1 97.44 339 ALA B O 1
ATOM 6868 N N . LYS B 1 340 ? 11.281 -14.164 -20.188 1 95.75 340 LYS B N 1
ATOM 6869 C CA . LYS B 1 340 ? 11.484 -13.75 -21.578 1 95.75 340 LYS B CA 1
ATOM 6870 C C . LYS B 1 340 ? 10.266 -14.062 -22.422 1 95.75 340 LYS B C 1
ATOM 6872 O O . LYS B 1 340 ? 9.977 -13.352 -23.391 1 95.75 340 LYS B O 1
ATOM 6877 N N . LEU B 1 341 ? 9.547 -15.086 -22.047 1 96.69 341 LEU B N 1
ATOM 6878 C CA . LEU B 1 341 ? 8.359 -15.492 -22.797 1 96.69 341 LEU B CA 1
ATOM 6879 C C . LEU B 1 341 ? 7.172 -14.594 -22.453 1 96.69 341 LEU B C 1
ATOM 6881 O O . LEU B 1 341 ? 6.426 -14.188 -23.359 1 96.69 341 LEU B O 1
ATOM 6885 N N . ASP B 1 342 ? 6.961 -14.312 -21.234 1 97.31 342 ASP B N 1
ATOM 6886 C CA . ASP B 1 342 ? 5.848 -13.508 -20.75 1 97.31 342 ASP B CA 1
ATOM 6887 C C . ASP B 1 342 ? 6.152 -12.938 -19.359 1 97.31 342 ASP B C 1
ATOM 6889 O O . ASP B 1 342 ? 5.648 -13.438 -18.359 1 97.31 342 ASP B O 1
ATOM 6893 N N . SER B 1 343 ? 6.867 -11.812 -19.344 1 97.94 343 SER B N 1
ATOM 6894 C CA . SER B 1 343 ? 7.293 -11.219 -18.078 1 97.94 343 SER B CA 1
ATOM 6895 C C . SER B 1 343 ? 6.094 -10.766 -17.25 1 97.94 343 SER B C 1
ATOM 6897 O O . SER B 1 343 ? 6.117 -10.844 -16.016 1 97.94 343 SER B O 1
ATOM 6899 N N . ALA B 1 344 ? 5.031 -10.352 -17.922 1 98.12 344 ALA B N 1
ATOM 6900 C CA . ALA B 1 344 ? 3.852 -9.82 -17.234 1 98.12 344 ALA B CA 1
ATOM 6901 C C . ALA B 1 344 ? 3.174 -10.891 -16.391 1 98.12 344 ALA B C 1
ATOM 6903 O O . ALA B 1 344 ? 2.586 -10.594 -15.352 1 98.12 344 ALA B O 1
ATOM 6904 N N . SER B 1 345 ? 3.283 -12.156 -16.766 1 97.94 345 SER B N 1
ATOM 6905 C CA . SER B 1 345 ? 2.576 -13.234 -16.094 1 97.94 345 SER B CA 1
ATOM 6906 C C . SER B 1 345 ? 3.502 -13.992 -15.148 1 97.94 345 SER B C 1
ATOM 6908 O O . SER B 1 345 ? 3.072 -14.922 -14.461 1 97.94 345 SER B O 1
ATOM 6910 N N . LEU B 1 346 ? 4.758 -13.578 -15.102 1 98.56 346 LEU B N 1
ATOM 6911 C CA . LEU B 1 346 ? 5.746 -14.305 -14.312 1 98.56 346 LEU B CA 1
ATOM 6912 C C . LEU B 1 346 ? 5.324 -14.375 -12.844 1 98.56 346 LEU B C 1
ATOM 6914 O O . LEU B 1 346 ? 5 -13.352 -12.234 1 98.56 346 LEU B O 1
ATOM 6918 N N . ALA B 1 347 ? 5.234 -15.586 -12.305 1 98.69 347 ALA B N 1
ATOM 6919 C CA . ALA B 1 347 ? 4.977 -15.906 -10.906 1 98.69 347 ALA B CA 1
ATOM 6920 C C . ALA B 1 347 ? 3.557 -15.523 -10.508 1 98.69 347 ALA B C 1
ATOM 6922 O O . ALA B 1 347 ? 3.234 -15.453 -9.32 1 98.69 347 ALA B O 1
ATOM 6923 N N . GLN B 1 348 ? 2.695 -15.203 -11.461 1 98.69 348 GLN B N 1
ATOM 6924 C CA . GLN B 1 348 ? 1.303 -14.922 -11.133 1 98.69 348 GLN B CA 1
ATOM 6925 C C . GLN B 1 348 ? 0.531 -16.203 -10.836 1 98.69 348 GLN B C 1
ATOM 6927 O O . GLN B 1 348 ? 0.547 -17.141 -11.641 1 98.69 348 GLN B O 1
ATOM 6932 N N . GLN B 1 349 ? -0.145 -16.219 -9.766 1 98.75 349 GLN B N 1
ATOM 6933 C CA . GLN B 1 349 ? -0.796 -17.422 -9.242 1 98.75 349 GLN B CA 1
ATOM 6934 C C . GLN B 1 349 ? -2.18 -17.609 -9.859 1 98.75 349 GLN B C 1
ATOM 6936 O O . GLN B 1 349 ? -2.926 -16.641 -10.031 1 98.75 349 GLN B O 1
ATOM 6941 N N . SER B 1 350 ? -2.506 -18.781 -10.219 1 98.69 350 SER B N 1
ATOM 6942 C CA . SER B 1 350 ? -3.844 -19.266 -10.539 1 98.69 350 SER B CA 1
ATOM 6943 C C . SER B 1 350 ? -4.219 -20.484 -9.695 1 98.69 350 SER B C 1
ATOM 6945 O O . SER B 1 350 ? -3.369 -21.328 -9.406 1 98.69 350 SER B O 1
ATOM 6947 N N . ILE B 1 351 ? -5.434 -20.547 -9.312 1 98.38 351 ILE B N 1
ATOM 6948 C CA . ILE B 1 351 ? -5.902 -21.625 -8.438 1 98.38 351 ILE B CA 1
ATOM 6949 C C . ILE B 1 351 ? -7.074 -22.344 -9.094 1 98.38 351 ILE B C 1
ATOM 6951 O O . ILE B 1 351 ? -7.98 -21.719 -9.633 1 98.38 351 ILE B O 1
ATOM 6955 N N . CYS B 1 352 ? -7.055 -23.625 -9.117 1 97.12 352 CYS B N 1
ATOM 6956 C CA . CYS B 1 352 ? -8.172 -24.422 -9.602 1 97.12 352 CYS B CA 1
ATOM 6957 C C . CYS B 1 352 ? -8.227 -25.781 -8.898 1 97.12 352 CYS B C 1
ATOM 6959 O O . CYS B 1 352 ? -7.426 -26.047 -7.996 1 97.12 352 CYS B O 1
ATOM 6961 N N . TYR B 1 353 ? -9.25 -26.578 -9.258 1 95.69 353 TYR B N 1
ATOM 6962 C CA . TYR B 1 353 ? -9.469 -27.844 -8.57 1 95.69 353 TYR B CA 1
ATOM 6963 C C . TYR B 1 353 ? -9.531 -29 -9.562 1 95.69 353 TYR B C 1
ATOM 6965 O O . TYR B 1 353 ? -10.102 -28.859 -10.648 1 95.69 353 TYR B O 1
ATOM 6973 N N . ASP B 1 354 ? -8.82 -30 -9.234 1 93.06 354 ASP B N 1
ATOM 6974 C CA . ASP B 1 354 ? -9.094 -31.297 -9.859 1 93.06 354 ASP B CA 1
ATOM 6975 C C . ASP B 1 354 ? -10.25 -32 -9.156 1 93.06 354 ASP B C 1
ATOM 6977 O O . ASP B 1 354 ? -10.047 -32.688 -8.141 1 93.06 354 ASP B O 1
ATOM 6981 N N . VAL B 1 355 ? -11.383 -31.938 -9.727 1 89.62 355 VAL B N 1
ATOM 6982 C CA . VAL B 1 355 ? -12.617 -32.344 -9.07 1 89.62 355 VAL B CA 1
ATOM 6983 C C . VAL B 1 355 ? -12.625 -33.875 -8.906 1 89.62 355 VAL B C 1
ATOM 6985 O O . VAL B 1 355 ? -13.094 -34.375 -7.887 1 89.62 355 VAL B O 1
ATOM 6988 N N . ASP B 1 356 ? -12.102 -34.562 -9.828 1 87.5 356 ASP B N 1
ATOM 6989 C CA . ASP B 1 356 ? -12.125 -36 -9.805 1 87.5 356 ASP B CA 1
ATOM 6990 C C . ASP B 1 356 ? -11.312 -36.562 -8.633 1 87.5 356 ASP B C 1
ATOM 6992 O O . ASP B 1 356 ? -11.711 -37.531 -7.988 1 87.5 356 ASP B O 1
ATOM 6996 N N . HIS B 1 357 ? -10.227 -35.938 -8.328 1 90 357 HIS B N 1
ATOM 6997 C CA . HIS B 1 357 ? -9.328 -36.406 -7.289 1 90 357 HIS B CA 1
ATOM 6998 C C . HIS B 1 357 ? -9.477 -35.625 -6.004 1 90 357 HIS B C 1
ATOM 7000 O O . HIS B 1 357 ? -8.891 -35.969 -4.977 1 90 357 HIS B O 1
ATOM 7006 N N . ARG B 1 358 ? -10.164 -34.5 -6.094 1 91.56 358 ARG B N 1
ATOM 7007 C CA . ARG B 1 358 ? -10.344 -33.594 -4.965 1 91.56 358 ARG B CA 1
ATOM 7008 C C . ARG B 1 358 ? -9.008 -33 -4.543 1 91.56 358 ARG B C 1
ATOM 7010 O O . ARG B 1 358 ? -8.633 -33.062 -3.369 1 91.56 358 ARG B O 1
ATOM 7017 N N . TRP B 1 359 ? -8.266 -32.531 -5.543 1 94.56 359 TRP B N 1
ATOM 7018 C CA . TRP B 1 359 ? -7.004 -31.828 -5.312 1 94.56 359 TRP B CA 1
ATOM 7019 C C . TRP B 1 359 ? -7.156 -30.328 -5.551 1 94.56 359 TRP B C 1
ATOM 7021 O O . TRP B 1 359 ? -7.988 -29.906 -6.359 1 94.56 359 TRP B O 1
ATOM 7031 N N . THR B 1 360 ? -6.473 -29.547 -4.777 1 96.25 360 THR B N 1
ATOM 7032 C CA . THR B 1 360 ? -6.293 -28.141 -5.062 1 96.25 360 THR B CA 1
ATOM 7033 C C . THR B 1 360 ? -4.996 -27.891 -5.828 1 96.25 360 THR B C 1
ATOM 7035 O O . THR B 1 360 ? -3.936 -28.375 -5.426 1 96.25 360 THR B O 1
ATOM 7038 N N . VAL B 1 361 ? -5.105 -27.234 -6.926 1 97.69 361 VAL B N 1
ATOM 7039 C CA . VAL B 1 361 ? -3.951 -26.969 -7.781 1 97.69 361 VAL B CA 1
ATOM 7040 C C . VAL B 1 361 ? -3.654 -25.469 -7.797 1 97.69 361 VAL B C 1
ATOM 7042 O O . VAL B 1 361 ? -4.559 -24.656 -7.988 1 97.69 361 VAL B O 1
ATOM 7045 N N . SER B 1 362 ? -2.434 -25.094 -7.52 1 98.62 362 SER B N 1
ATOM 7046 C CA . SER B 1 362 ? -1.949 -23.719 -7.605 1 98.62 362 SER B CA 1
ATOM 7047 C C . SER B 1 362 ? -0.827 -23.594 -8.633 1 98.62 362 SER B C 1
ATOM 7049 O O . SER B 1 362 ? 0.202 -24.266 -8.516 1 98.62 362 SER B O 1
ATOM 7051 N N . VAL B 1 363 ? -1.065 -22.781 -9.609 1 98.81 363 VAL B N 1
ATOM 7052 C CA . VAL B 1 363 ? -0.067 -22.547 -10.648 1 98.81 363 VAL B CA 1
ATOM 7053 C C . VAL B 1 363 ? 0.552 -21.156 -10.469 1 98.81 363 VAL B C 1
ATOM 7055 O O . VAL B 1 363 ? -0.15 -20.141 -10.523 1 98.81 363 VAL B O 1
ATOM 7058 N N . SER B 1 364 ? 1.772 -21.094 -10.141 1 98.81 364 SER B N 1
ATOM 7059 C CA . SER B 1 364 ? 2.58 -19.891 -10.289 1 98.81 364 SER B CA 1
ATOM 7060 C C . SER B 1 364 ? 3.328 -19.891 -11.625 1 98.81 364 SER B C 1
ATOM 7062 O O . SER B 1 364 ? 4.395 -20.484 -11.742 1 98.81 364 SER B O 1
ATOM 7064 N N . TRP B 1 365 ? 2.787 -19.234 -12.57 1 98.81 365 TRP B N 1
ATOM 7065 C CA . TRP B 1 365 ? 3.227 -19.438 -13.945 1 98.81 365 TRP B CA 1
ATOM 7066 C C . TRP B 1 365 ? 4.711 -19.109 -14.102 1 98.81 365 TRP B C 1
ATOM 7068 O O . TRP B 1 365 ? 5.18 -18.078 -13.617 1 98.81 365 TRP B O 1
ATOM 7078 N N . GLY B 1 366 ? 5.418 -19.969 -14.742 1 98.62 366 GLY B N 1
ATOM 7079 C CA . GLY B 1 366 ? 6.836 -19.781 -15.016 1 98.62 366 GLY B CA 1
ATOM 7080 C C . GLY B 1 366 ? 7.719 -20.109 -13.828 1 98.62 366 GLY B C 1
ATOM 7081 O O . GLY B 1 366 ? 8.93 -19.859 -13.859 1 98.62 366 GLY B O 1
ATOM 7082 N N . TYR B 1 367 ? 7.121 -20.688 -12.742 1 98.75 367 TYR B N 1
ATOM 7083 C CA . TYR B 1 367 ? 7.895 -20.969 -11.539 1 98.75 367 TYR B CA 1
ATOM 7084 C C . TYR B 1 367 ? 7.559 -22.344 -10.984 1 98.75 367 TYR B C 1
ATOM 7086 O O . TYR B 1 367 ? 8.297 -23.312 -11.203 1 98.75 367 TYR B O 1
ATOM 7094 N N . THR B 1 368 ? 6.297 -22.438 -10.359 1 98.62 368 THR B N 1
ATOM 7095 C CA . THR B 1 368 ? 5.961 -23.719 -9.742 1 98.62 368 THR B CA 1
ATOM 7096 C C . THR B 1 368 ? 4.492 -24.062 -9.977 1 98.62 368 THR B C 1
ATOM 7098 O O . THR B 1 368 ? 3.688 -23.188 -10.297 1 98.62 368 THR B O 1
ATOM 7101 N N . VAL B 1 369 ? 4.215 -25.344 -9.938 1 98.44 369 VAL B N 1
ATOM 7102 C CA . VAL B 1 369 ? 2.869 -25.875 -9.742 1 98.44 369 VAL B CA 1
ATOM 7103 C C . VAL B 1 369 ? 2.818 -26.672 -8.445 1 98.44 369 VAL B C 1
ATOM 7105 O O . VAL B 1 369 ? 3.723 -27.469 -8.156 1 98.44 369 VAL B O 1
ATOM 7108 N N . GLN B 1 370 ? 1.829 -26.422 -7.668 1 97.19 370 GLN B N 1
ATOM 7109 C CA . GLN B 1 370 ? 1.64 -27.172 -6.426 1 97.19 370 GLN B CA 1
ATOM 7110 C C . GLN B 1 370 ? 0.296 -27.891 -6.418 1 97.19 370 GLN B C 1
ATOM 7112 O O . GLN B 1 370 ? -0.729 -27.312 -6.781 1 97.19 370 GLN B O 1
ATOM 7117 N N . ILE B 1 371 ? 0.31 -29.125 -6.066 1 95.81 371 ILE B N 1
ATOM 7118 C CA . ILE B 1 371 ? -0.896 -29.938 -5.949 1 95.81 371 ILE B CA 1
ATOM 7119 C C . ILE B 1 371 ? -1.068 -30.406 -4.508 1 95.81 371 ILE B C 1
ATOM 7121 O O . ILE B 1 371 ? -0.177 -31.031 -3.943 1 95.81 371 ILE B O 1
ATOM 7125 N N . THR B 1 372 ? -2.143 -30.062 -3.932 1 93.81 372 THR B N 1
ATOM 7126 C CA . THR B 1 372 ? -2.447 -30.406 -2.549 1 93.81 372 THR B CA 1
ATOM 7127 C C . THR B 1 372 ? -3.691 -31.281 -2.473 1 93.81 372 THR B C 1
ATOM 7129 O O . THR B 1 372 ? -4.691 -31.016 -3.139 1 93.81 372 THR B O 1
ATOM 7132 N N . ARG B 1 373 ? -3.574 -32.281 -1.596 1 92.31 373 ARG B N 1
ATOM 7133 C CA . ARG B 1 373 ? -4.746 -33.125 -1.338 1 92.31 373 ARG B CA 1
ATOM 7134 C C . ARG B 1 373 ? -5.805 -32.344 -0.56 1 92.31 373 ARG B C 1
ATOM 7136 O O . ARG B 1 373 ? -5.488 -31.656 0.411 1 92.31 373 ARG B O 1
ATOM 7143 N N . GLY B 1 374 ? -7.02 -32.469 -1.106 1 90.81 374 GLY B N 1
ATOM 7144 C CA . GLY B 1 374 ? -8.125 -31.781 -0.458 1 90.81 374 GLY B CA 1
ATOM 7145 C C . GLY B 1 374 ? -8.484 -30.469 -1.131 1 90.81 374 GLY B C 1
ATOM 7146 O O . GLY B 1 374 ? -7.785 -30.016 -2.041 1 90.81 374 GLY B O 1
ATOM 7147 N N . VAL B 1 375 ? -9.594 -29.984 -0.682 1 92.44 375 VAL B N 1
ATOM 7148 C CA . VAL B 1 375 ? -10.086 -28.719 -1.228 1 92.44 375 VAL B CA 1
ATOM 7149 C C . VAL B 1 375 ? -9.742 -27.578 -0.274 1 92.44 375 VAL B C 1
ATOM 7151 O O . VAL B 1 375 ? -10.305 -27.484 0.822 1 92.44 375 VAL B O 1
ATOM 7154 N N . LEU B 1 376 ? -8.828 -26.781 -0.684 1 94.38 376 LEU B N 1
ATOM 7155 C CA . LEU B 1 376 ? -8.469 -25.578 0.049 1 94.38 376 LEU B CA 1
ATOM 7156 C C . LEU B 1 376 ? -9.102 -24.344 -0.586 1 94.38 376 LEU B C 1
ATOM 7158 O O . LEU B 1 376 ? -9.18 -24.234 -1.812 1 94.38 376 LEU B O 1
ATOM 7162 N N . SER B 1 377 ? -9.523 -23.406 0.231 1 95.31 377 SER B N 1
ATOM 7163 C CA . SER B 1 377 ? -10.219 -22.234 -0.272 1 95.31 377 SER B CA 1
ATOM 7164 C C . SER B 1 377 ? -9.25 -21.281 -0.983 1 95.31 377 SER B C 1
ATOM 7166 O O . SER B 1 377 ? -8.055 -21.281 -0.699 1 95.31 377 SER B O 1
ATOM 7168 N N . ALA B 1 378 ? -9.82 -20.516 -1.957 1 96.81 378 ALA B N 1
ATOM 7169 C CA . ALA B 1 378 ? -9.023 -19.484 -2.621 1 96.81 378 ALA B CA 1
ATOM 7170 C C . ALA B 1 378 ? -8.445 -18.5 -1.608 1 96.81 378 ALA B C 1
ATOM 7172 O O . ALA B 1 378 ? -7.301 -18.078 -1.739 1 96.81 378 ALA B O 1
ATOM 7173 N N . LYS B 1 379 ? -9.211 -18.141 -0.591 1 95.94 379 LYS B N 1
ATOM 7174 C CA . LYS B 1 379 ? -8.781 -17.219 0.454 1 95.94 379 LYS B CA 1
ATOM 7175 C C . LYS B 1 379 ? -7.508 -17.703 1.136 1 95.94 379 LYS B C 1
ATOM 7177 O O . LYS B 1 379 ? -6.617 -16.906 1.441 1 95.94 379 LYS B O 1
ATOM 7182 N N . GLU B 1 380 ? -7.492 -19 1.353 1 95.44 380 GLU B N 1
ATOM 7183 C CA . GLU B 1 380 ? -6.32 -19.594 1.982 1 95.44 380 GLU B CA 1
ATOM 7184 C C . GLU B 1 380 ? -5.148 -19.672 1.01 1 95.44 380 GLU B C 1
ATOM 7186 O O . GLU B 1 380 ? -4.004 -19.422 1.39 1 95.44 380 GLU B O 1
ATOM 7191 N N . MET B 1 381 ? -5.414 -20 -0.2 1 97.12 381 MET B N 1
ATOM 7192 C CA . MET B 1 381 ? -4.379 -20.312 -1.185 1 97.12 381 MET B CA 1
ATOM 7193 C C . MET B 1 381 ? -3.615 -19.047 -1.578 1 97.12 381 MET B C 1
ATOM 7195 O O . MET B 1 381 ? -2.449 -19.109 -1.969 1 97.12 381 MET B O 1
ATOM 7199 N N . VAL B 1 382 ? -4.254 -17.875 -1.426 1 97.75 382 VAL B N 1
ATOM 7200 C CA . VAL B 1 382 ? -3.6 -16.641 -1.858 1 97.75 382 VAL B CA 1
ATOM 7201 C C . VAL B 1 382 ? -2.566 -16.219 -0.819 1 97.75 382 VAL B C 1
ATOM 7203 O O . VAL B 1 382 ? -1.75 -15.328 -1.076 1 97.75 382 VAL B O 1
ATOM 7206 N N . ILE B 1 383 ? -2.559 -16.797 0.339 1 98 383 ILE B N 1
ATOM 7207 C CA . ILE B 1 383 ? -1.618 -16.484 1.409 1 98 383 ILE B CA 1
ATOM 7208 C C . ILE B 1 383 ? -0.339 -17.297 1.225 1 98 383 ILE B C 1
ATOM 7210 O O . ILE B 1 383 ? -0.385 -18.516 1.132 1 98 383 ILE B O 1
ATOM 7214 N N . PRO B 1 384 ? 0.815 -16.641 1.172 1 97.94 384 PRO B N 1
ATOM 7215 C CA . PRO B 1 384 ? 2.072 -17.391 1.022 1 97.94 384 PRO B CA 1
ATOM 7216 C C . PRO B 1 384 ? 2.32 -18.359 2.166 1 97.94 384 PRO B C 1
ATOM 7218 O O . PRO B 1 384 ? 2.023 -18.062 3.324 1 97.94 384 PRO B O 1
ATOM 7221 N N . THR B 1 385 ? 2.811 -19.562 1.768 1 97.25 385 THR B N 1
ATOM 7222 C CA . THR B 1 385 ? 3.273 -20.5 2.781 1 97.25 385 THR B CA 1
ATOM 7223 C C . THR B 1 385 ? 4.617 -20.047 3.357 1 97.25 385 THR B C 1
ATOM 7225 O O . THR B 1 385 ? 5.477 -19.547 2.629 1 97.25 385 THR B O 1
ATOM 7228 N N . ARG B 1 386 ? 4.773 -20.234 4.586 1 96.12 386 ARG B N 1
ATOM 7229 C CA . ARG B 1 386 ? 5.969 -19.766 5.281 1 96.12 386 ARG B CA 1
ATOM 7230 C C . ARG B 1 386 ? 7.129 -20.734 5.086 1 96.12 386 ARG B C 1
ATOM 7232 O O . ARG B 1 386 ? 7.535 -21.422 6.027 1 96.12 386 ARG B O 1
ATOM 7239 N N . THR B 1 387 ? 7.734 -20.734 3.975 1 96.06 387 THR B N 1
ATOM 7240 C CA . THR B 1 387 ? 8.906 -21.547 3.67 1 96.06 387 THR B CA 1
ATOM 7241 C C . THR B 1 387 ? 10.195 -20.766 3.936 1 96.06 387 THR B C 1
ATOM 7243 O O . THR B 1 387 ? 11.273 -21.172 3.504 1 96.06 387 THR B O 1
ATOM 7246 N N . PHE B 1 388 ? 10.086 -19.641 4.551 1 96.06 388 PHE B N 1
ATOM 7247 C CA . PHE B 1 388 ? 11.156 -18.703 4.887 1 96.06 388 PHE B CA 1
ATOM 7248 C C . PHE B 1 388 ? 11.102 -18.328 6.363 1 96.06 388 PHE B C 1
ATOM 7250 O O . PHE B 1 388 ? 10.133 -18.641 7.055 1 96.06 388 PHE B O 1
ATOM 7257 N N . ILE B 1 389 ? 12.195 -17.703 6.781 1 94.69 389 ILE B N 1
ATOM 7258 C CA . ILE B 1 389 ? 12.227 -17.172 8.141 1 94.69 389 ILE B CA 1
ATOM 7259 C C . ILE B 1 389 ? 12.523 -15.672 8.102 1 94.69 389 ILE B C 1
ATOM 7261 O O . ILE B 1 389 ? 13.055 -15.164 7.109 1 94.69 389 ILE B O 1
ATOM 7265 N N . ASP B 1 390 ? 12.141 -15.047 9.141 1 92.25 390 ASP B N 1
ATOM 7266 C CA . ASP B 1 390 ? 12.211 -13.586 9.164 1 92.25 390 ASP B CA 1
ATOM 7267 C C . ASP B 1 390 ? 13.664 -13.109 9.227 1 92.25 390 ASP B C 1
ATOM 7269 O O . ASP B 1 390 ? 14.57 -13.898 9.5 1 92.25 390 ASP B O 1
ATOM 7273 N N . TRP B 1 391 ? 13.938 -11.898 9.102 1 93.94 391 TRP B N 1
ATOM 7274 C CA . TRP B 1 391 ? 15.242 -11.266 8.961 1 93.94 391 TRP B CA 1
ATOM 7275 C C . TRP B 1 391 ? 16.047 -11.391 10.242 1 93.94 391 TRP B C 1
ATOM 7277 O O . TRP B 1 391 ? 17.281 -11.359 10.211 1 93.94 391 TRP B O 1
ATOM 7287 N N . TYR B 1 392 ? 15.406 -11.57 11.32 1 92.88 392 TYR B N 1
ATOM 7288 C CA . TYR B 1 392 ? 16.094 -11.68 12.609 1 92.88 392 TYR B CA 1
ATOM 7289 C C . TYR B 1 392 ? 16.156 -13.133 13.07 1 92.88 392 TYR B C 1
ATOM 7291 O O . TYR B 1 392 ? 16.422 -13.414 14.234 1 92.88 392 TYR B O 1
ATOM 7299 N N . LYS B 1 393 ? 15.75 -13.977 12.227 1 91 393 LYS B N 1
ATOM 7300 C CA . LYS B 1 393 ? 15.875 -15.422 12.367 1 91 393 LYS B CA 1
ATOM 7301 C C . LYS B 1 393 ? 15.047 -15.93 13.547 1 91 393 LYS B C 1
ATOM 7303 O O . LYS B 1 393 ? 15.516 -16.766 14.32 1 91 393 LYS B O 1
ATOM 7308 N N . GLN B 1 394 ? 13.977 -15.258 13.711 1 84.62 394 GLN B N 1
ATOM 7309 C CA . GLN B 1 394 ? 13.023 -15.695 14.727 1 84.62 394 GLN B CA 1
ATOM 7310 C C . GLN B 1 394 ? 11.797 -16.344 14.094 1 84.62 394 GLN B C 1
ATOM 7312 O O . GLN B 1 394 ? 11.438 -16.031 12.961 1 84.62 394 GLN B O 1
ATOM 7317 N N . ALA B 1 395 ? 11.328 -17.312 14.82 1 81.88 395 ALA B N 1
ATOM 7318 C CA . ALA B 1 395 ? 10.109 -17.969 14.344 1 81.88 395 ALA B CA 1
ATOM 7319 C C . ALA B 1 395 ? 8.867 -17.234 14.828 1 81.88 395 ALA B C 1
ATOM 7321 O O . ALA B 1 395 ? 8.133 -17.734 15.68 1 81.88 395 ALA B O 1
ATOM 7322 N N . ASP B 1 396 ? 8.711 -16.047 14.438 1 87.81 396 ASP B N 1
ATOM 7323 C CA . ASP B 1 396 ? 7.562 -15.227 14.82 1 87.81 396 ASP B CA 1
ATOM 7324 C C . ASP B 1 396 ? 6.734 -14.828 13.594 1 87.81 396 ASP B C 1
ATOM 7326 O O . ASP B 1 396 ? 7.195 -14.055 12.758 1 87.81 396 ASP B O 1
ATOM 7330 N N . GLU B 1 397 ? 5.559 -15.383 13.578 1 90.44 397 GLU B N 1
ATOM 7331 C CA . GLU B 1 397 ? 4.699 -15.125 12.43 1 90.44 397 GLU B CA 1
ATOM 7332 C C . GLU B 1 397 ? 4.258 -13.664 12.375 1 90.44 397 GLU B C 1
ATOM 7334 O O . GLU B 1 397 ? 3.75 -13.195 11.359 1 90.44 397 GLU B O 1
ATOM 7339 N N . ARG B 1 398 ? 4.496 -12.938 13.414 1 93.25 398 ARG B N 1
ATOM 7340 C CA . ARG B 1 398 ? 4.074 -11.539 13.484 1 93.25 398 ARG B CA 1
ATOM 7341 C C . ARG B 1 398 ? 5.137 -10.617 12.898 1 93.25 398 ARG B C 1
ATOM 7343 O O . ARG B 1 398 ? 4.926 -9.406 12.797 1 93.25 398 ARG B O 1
ATOM 7350 N N . SER B 1 399 ? 6.211 -11.172 12.477 1 95.94 399 SER B N 1
ATOM 7351 C CA . SER B 1 399 ? 7.359 -10.367 12.07 1 95.94 399 SER B CA 1
ATOM 7352 C C . SER B 1 399 ? 7.27 -9.984 10.594 1 95.94 399 SER B C 1
ATOM 7354 O O . SER B 1 399 ? 8.117 -9.25 10.086 1 95.94 399 SER B O 1
ATOM 7356 N N . TYR B 1 400 ? 6.273 -10.477 9.914 1 97.12 400 TYR B N 1
ATOM 7357 C CA . TYR B 1 400 ? 6.133 -10.211 8.484 1 97.12 400 TYR B CA 1
ATOM 7358 C C . TYR B 1 400 ? 5.152 -9.078 8.234 1 97.12 400 TYR B C 1
ATOM 7360 O O . TYR B 1 400 ? 4.188 -8.898 8.984 1 97.12 400 TYR B O 1
ATOM 7368 N N . ALA B 1 401 ? 5.379 -8.312 7.227 1 97.31 401 ALA B N 1
ATOM 7369 C CA . ALA B 1 401 ? 4.512 -7.195 6.871 1 97.31 401 ALA B CA 1
ATOM 7370 C C . ALA B 1 401 ? 3.355 -7.656 5.984 1 97.31 401 ALA B C 1
ATOM 7372 O O . ALA B 1 401 ? 2.744 -6.852 5.281 1 97.31 401 ALA B O 1
ATOM 7373 N N . PHE B 1 402 ? 3.092 -8.914 5.871 1 97.44 402 PHE B N 1
ATOM 7374 C CA . PHE B 1 402 ? 2.02 -9.57 5.129 1 97.44 402 PHE B CA 1
ATOM 7375 C C . PHE B 1 402 ? 1.591 -10.859 5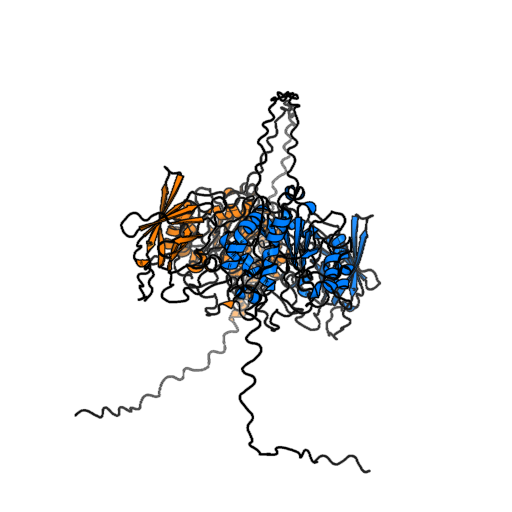.82 1 97.44 402 PHE B C 1
ATOM 7377 O O . PHE B 1 402 ? 2.248 -11.312 6.758 1 97.44 402 PHE B O 1
ATOM 7384 N N . ASN B 1 403 ? 0.527 -11.43 5.398 1 98.06 403 ASN B N 1
ATOM 7385 C CA . ASN B 1 403 ? 0.051 -12.68 5.98 1 98.06 403 ASN B CA 1
ATOM 7386 C C . ASN B 1 403 ? 0.861 -13.875 5.484 1 98.06 403 ASN B C 1
ATOM 7388 O O . ASN B 1 403 ? 1.306 -13.898 4.336 1 98.06 403 ASN B O 1
ATOM 7392 N N . THR B 1 404 ? 1.035 -14.797 6.336 1 97.31 404 THR B N 1
ATOM 7393 C CA . THR B 1 404 ? 1.645 -16.078 5.984 1 97.31 404 THR B CA 1
ATOM 7394 C C . THR B 1 404 ? 0.844 -17.234 6.57 1 97.31 404 THR B C 1
ATOM 7396 O O . THR B 1 404 ? 0.032 -17.047 7.477 1 97.31 404 THR B O 1
ATOM 7399 N N . ARG B 1 405 ? 0.994 -18.328 6.004 1 96.31 405 ARG B N 1
ATOM 7400 C CA . ARG B 1 405 ? 0.365 -19.531 6.543 1 96.31 405 ARG B CA 1
ATOM 7401 C C . ARG B 1 405 ? 1.361 -20.688 6.621 1 96.31 405 ARG B C 1
ATOM 7403 O O . ARG B 1 405 ? 2.385 -20.672 5.934 1 96.31 405 ARG B O 1
ATOM 7410 N N . PRO B 1 406 ? 1.117 -21.641 7.496 1 95.06 406 PRO B N 1
ATOM 7411 C CA . PRO B 1 406 ? 1.999 -22.812 7.531 1 95.06 406 PRO B CA 1
ATOM 7412 C C . PRO B 1 406 ? 2.016 -23.578 6.211 1 95.06 406 PRO B C 1
ATOM 7414 O O . PRO B 1 406 ? 1.068 -23.484 5.426 1 95.06 406 PRO B O 1
ATOM 7417 N N . VAL B 1 407 ? 3.025 -24.297 6.035 1 93 407 VAL B N 1
ATOM 7418 C CA . VAL B 1 407 ? 3.193 -25.062 4.801 1 93 407 VAL B CA 1
ATOM 7419 C C . VAL B 1 407 ? 2.066 -26.078 4.672 1 93 407 VAL B C 1
ATOM 7421 O O . VAL B 1 407 ? 1.541 -26.297 3.576 1 93 407 VAL B O 1
ATOM 7424 N N . ALA B 1 408 ? 1.813 -26.688 5.82 1 90.19 408 ALA B N 1
ATOM 7425 C CA . ALA B 1 408 ? 0.715 -27.656 5.836 1 90.19 408 ALA B CA 1
ATOM 7426 C C . ALA B 1 408 ? 0.11 -27.781 7.23 1 90.19 408 ALA B C 1
ATOM 7428 O O . ALA B 1 408 ? 0.814 -27.641 8.234 1 90.19 408 ALA B O 1
ATOM 7429 N N . LYS B 1 409 ? -1.19 -27.984 7.164 1 85.69 409 LYS B N 1
ATOM 7430 C CA . LYS B 1 409 ? -1.871 -28.219 8.438 1 85.69 409 LYS B CA 1
ATOM 7431 C C . LYS B 1 409 ? -1.612 -29.625 8.945 1 85.69 409 LYS B C 1
ATOM 7433 O O . LYS B 1 409 ? -1.558 -29.859 10.156 1 85.69 409 LYS B O 1
ATOM 7438 N N . SER B 1 410 ? -1.516 -30.531 7.992 1 85.62 410 SER B N 1
ATOM 7439 C CA . SER B 1 410 ? -1.157 -31.922 8.273 1 85.62 410 SER B CA 1
ATOM 7440 C C . SER B 1 410 ? -0.143 -32.438 7.258 1 85.62 410 SER B C 1
ATOM 7442 O O . SER B 1 410 ? 0.005 -31.875 6.172 1 85.62 410 SER B O 1
ATOM 7444 N N . ALA B 1 411 ? 0.452 -33.5 7.629 1 83.56 411 ALA B N 1
ATOM 7445 C CA . ALA B 1 411 ? 1.452 -34.094 6.742 1 83.56 411 ALA B CA 1
ATOM 7446 C C . ALA B 1 411 ? 0.818 -34.531 5.434 1 83.56 411 ALA B C 1
ATOM 7448 O O . ALA B 1 411 ? 1.446 -34.469 4.375 1 83.56 411 ALA B O 1
ATOM 7449 N N . CYS B 1 412 ? -0.358 -34.906 5.531 1 86.5 412 CYS B N 1
ATOM 7450 C CA . CYS B 1 412 ? -1.048 -35.469 4.371 1 86.5 412 CYS B CA 1
ATOM 7451 C C . CYS B 1 412 ? -1.514 -34.344 3.432 1 86.5 412 CYS B C 1
ATOM 7453 O O . CYS B 1 412 ? -1.878 -34.625 2.285 1 86.5 412 CYS B O 1
ATOM 7455 N N . GLN B 1 413 ? -1.438 -33.094 3.867 1 89.06 413 GLN B N 1
ATOM 7456 C CA . GLN B 1 413 ? -1.857 -31.969 3.035 1 89.06 413 GLN B CA 1
ATOM 7457 C C . GLN B 1 413 ? -0.655 -31.172 2.561 1 89.06 413 GLN B C 1
ATOM 7459 O O . GLN B 1 413 ? -0.812 -30.047 2.051 1 89.06 413 GLN B O 1
ATOM 7464 N N . ARG B 1 414 ? 0.435 -31.766 2.799 1 91.31 414 ARG B N 1
ATOM 7465 C CA . ARG B 1 414 ? 1.619 -31.109 2.27 1 91.31 414 ARG B CA 1
ATOM 7466 C C . ARG B 1 414 ? 1.588 -31.062 0.745 1 91.31 414 ARG B C 1
ATOM 7468 O O . ARG B 1 414 ? 1.398 -32.094 0.092 1 91.31 414 ARG B O 1
ATOM 7475 N N . PRO B 1 415 ? 1.773 -29.953 0.172 1 93.69 415 PRO B N 1
ATOM 7476 C CA . PRO B 1 415 ? 1.694 -29.859 -1.287 1 93.69 415 PRO B CA 1
ATOM 7477 C C . PRO B 1 415 ? 2.857 -30.547 -1.99 1 93.69 415 PRO B C 1
ATOM 7479 O O . PRO B 1 415 ? 3.992 -30.5 -1.506 1 93.69 415 PRO B O 1
ATOM 7482 N N . ARG B 1 416 ? 2.541 -31.25 -3.062 1 94.44 416 ARG B N 1
ATOM 7483 C CA . ARG B 1 416 ? 3.58 -31.656 -3.998 1 94.44 416 ARG B CA 1
ATOM 7484 C C . ARG B 1 416 ? 3.998 -30.5 -4.902 1 94.44 416 ARG B C 1
ATOM 7486 O O . ARG B 1 416 ? 3.16 -29.906 -5.582 1 94.44 416 ARG B O 1
ATOM 7493 N N . VAL B 1 417 ? 5.281 -30.25 -4.883 1 96.38 417 VAL B N 1
ATOM 7494 C CA . VAL B 1 417 ? 5.77 -29.078 -5.594 1 96.38 417 VAL B CA 1
ATOM 7495 C C . VAL B 1 417 ? 6.441 -29.5 -6.898 1 96.38 417 VAL B C 1
ATOM 7497 O O . VAL B 1 417 ? 7.289 -30.406 -6.902 1 96.38 417 VAL B O 1
ATOM 7500 N N . TYR B 1 418 ? 6.039 -28.938 -7.984 1 97.25 418 TYR B N 1
ATOM 7501 C CA . TYR B 1 418 ? 6.629 -29.094 -9.305 1 97.25 418 TYR B CA 1
ATOM 7502 C C . TYR B 1 418 ? 7.312 -27.812 -9.758 1 97.25 418 TYR B C 1
ATOM 7504 O O . TYR B 1 418 ? 6.68 -26.75 -9.82 1 97.25 418 TYR B O 1
ATOM 7512 N N . TYR B 1 419 ? 8.594 -27.859 -10.078 1 98.31 419 TYR B N 1
ATOM 7513 C CA . TYR B 1 419 ? 9.336 -26.688 -10.5 1 98.31 419 TYR B CA 1
ATOM 7514 C C . TYR B 1 419 ? 9.453 -26.625 -12.023 1 98.31 419 TYR B C 1
ATOM 7516 O O . TYR B 1 419 ? 9.555 -27.656 -12.68 1 98.31 419 TYR B O 1
ATOM 7524 N N . LEU B 1 420 ? 9.484 -25.469 -12.492 1 98.69 420 LEU B N 1
ATOM 7525 C CA . LEU B 1 420 ? 9.664 -25.266 -13.922 1 98.69 420 LEU B CA 1
ATOM 7526 C C . LEU B 1 420 ? 10.953 -25.922 -14.406 1 98.69 420 LEU B C 1
ATOM 7528 O O . LEU B 1 420 ? 12.016 -25.734 -13.812 1 98.69 420 LEU B O 1
ATOM 7532 N N . SER B 1 421 ? 10.781 -26.641 -15.414 1 97.44 421 SER B N 1
ATOM 7533 C CA . SER B 1 421 ? 11.945 -27.25 -16.062 1 97.44 421 SER B CA 1
ATOM 7534 C C . SER B 1 421 ? 12.289 -26.516 -17.359 1 97.44 421 SER B C 1
ATOM 7536 O O . SER B 1 421 ? 13.469 -26.281 -17.641 1 97.44 421 SER B O 1
ATOM 7538 N N . ASN B 1 422 ? 11.227 -26.234 -18.078 1 96.06 422 ASN B N 1
ATOM 7539 C CA . ASN B 1 422 ? 11.398 -25.531 -19.328 1 96.06 422 ASN B CA 1
ATOM 7540 C C . ASN B 1 422 ? 10.102 -24.875 -19.797 1 96.06 422 ASN B C 1
ATOM 7542 O O . ASN B 1 422 ? 9.023 -25.219 -19.328 1 96.06 422 ASN B O 1
ATOM 7546 N N . ALA B 1 423 ? 10.266 -23.891 -20.625 1 97.88 423 ALA B N 1
ATOM 7547 C CA . ALA B 1 423 ? 9.141 -23.188 -21.234 1 97.88 423 ALA B CA 1
ATOM 7548 C C . ALA B 1 423 ? 9.453 -22.781 -22.672 1 97.88 423 ALA B C 1
ATOM 7550 O O . ALA B 1 423 ? 10.562 -22.344 -22.969 1 97.88 423 ALA B O 1
ATOM 7551 N N . LEU B 1 424 ? 8.461 -23.016 -23.562 1 96.75 424 LEU B N 1
ATOM 7552 C CA . LEU B 1 424 ? 8.641 -22.734 -24.984 1 96.75 424 LEU B CA 1
ATOM 7553 C C . LEU B 1 424 ? 7.41 -22.047 -25.562 1 96.75 424 LEU B C 1
ATOM 7555 O O . LEU B 1 424 ? 6.297 -22.25 -25.078 1 96.75 424 LEU B O 1
ATOM 7559 N N . PRO B 1 425 ? 7.691 -21.219 -26.594 1 96.12 425 PRO B N 1
ATOM 7560 C CA . PRO B 1 425 ? 6.531 -20.688 -27.312 1 96.12 425 PRO B CA 1
ATOM 7561 C C . PRO B 1 425 ? 5.883 -21.703 -28.234 1 96.12 425 PRO B C 1
ATOM 7563 O O . PRO B 1 425 ? 6.582 -22.516 -28.859 1 96.12 425 PRO B O 1
ATOM 7566 N N . ASP B 1 426 ? 4.664 -21.781 -28.141 1 92.88 426 ASP B N 1
ATOM 7567 C CA . ASP B 1 426 ? 3.879 -22.5 -29.141 1 92.88 426 ASP B CA 1
ATOM 7568 C C . ASP B 1 426 ? 3.309 -21.547 -30.188 1 92.88 426 ASP B C 1
ATOM 7570 O O . ASP B 1 426 ? 2.182 -21.078 -30.047 1 92.88 426 ASP B O 1
ATOM 7574 N N . LEU B 1 427 ? 3.992 -21.391 -31.281 1 91.12 427 LEU B N 1
ATOM 7575 C CA . LEU B 1 427 ? 3.672 -20.375 -32.281 1 91.12 427 LEU B CA 1
ATOM 7576 C C . LEU B 1 427 ? 2.422 -20.766 -33.062 1 91.12 427 LEU B C 1
ATOM 7578 O O . LEU B 1 427 ? 1.656 -19.906 -33.5 1 91.12 427 LEU B O 1
ATOM 7582 N N . ALA B 1 428 ? 2.252 -22 -33.188 1 91.94 428 ALA B N 1
ATOM 7583 C CA . ALA B 1 428 ? 1.108 -22.469 -33.969 1 91.94 428 ALA B CA 1
ATOM 7584 C C . ALA B 1 428 ? -0.206 -22.094 -33.281 1 91.94 428 ALA B C 1
ATOM 7586 O O . ALA B 1 428 ? -1.147 -21.656 -33.938 1 91.94 428 ALA B O 1
ATOM 7587 N N . LEU B 1 429 ? -0.228 -22.188 -32 1 93.56 429 LEU B N 1
ATOM 7588 C CA . LEU B 1 429 ? -1.471 -21.953 -31.281 1 93.56 429 LEU B CA 1
ATOM 7589 C C . LEU B 1 429 ? -1.406 -20.625 -30.516 1 93.56 429 LEU B C 1
ATOM 7591 O O . LEU B 1 429 ? -2.299 -20.312 -29.734 1 93.56 429 LEU B O 1
ATOM 7595 N N . HIS B 1 430 ? -0.356 -19.844 -30.75 1 93.12 430 HIS B N 1
ATOM 7596 C CA . HIS B 1 430 ? -0.17 -18.547 -30.125 1 93.12 430 HIS B CA 1
ATOM 7597 C C . HIS B 1 430 ? -0.274 -18.625 -28.609 1 93.12 430 HIS B C 1
ATOM 7599 O O . HIS B 1 430 ? -1.021 -17.859 -28 1 93.12 430 HIS B O 1
ATOM 7605 N N . ARG B 1 431 ? 0.38 -19.594 -28.094 1 96.69 431 ARG B N 1
ATOM 7606 C CA . ARG B 1 431 ? 0.42 -19.781 -26.656 1 96.69 431 ARG B CA 1
ATOM 7607 C C . ARG B 1 431 ? 1.805 -20.219 -26.188 1 96.69 431 ARG B C 1
ATOM 7609 O O . ARG B 1 431 ? 2.73 -20.312 -27 1 96.69 431 ARG B O 1
ATOM 7616 N N . THR B 1 432 ? 2.002 -20.281 -24.891 1 97.5 432 THR B N 1
ATOM 7617 C CA . THR B 1 432 ? 3.209 -20.844 -24.281 1 97.5 432 THR B CA 1
ATOM 7618 C C . THR B 1 432 ? 2.934 -22.219 -23.703 1 97.5 432 THR B C 1
ATOM 7620 O O . THR B 1 432 ? 1.805 -22.516 -23.312 1 97.5 432 THR B O 1
ATOM 7623 N N . ALA B 1 433 ? 3.916 -23.047 -23.781 1 97.62 433 ALA B N 1
ATOM 7624 C CA . ALA B 1 433 ? 3.902 -24.344 -23.109 1 97.62 433 ALA B CA 1
ATOM 7625 C C . ALA B 1 433 ? 5.055 -24.453 -22.125 1 97.62 433 ALA B C 1
ATOM 7627 O O . ALA B 1 433 ? 6.219 -24.234 -22.484 1 97.62 433 ALA B O 1
ATOM 7628 N N . SER B 1 434 ? 4.738 -24.688 -20.891 1 98.25 434 SER B N 1
ATOM 7629 C CA . SER B 1 434 ? 5.758 -24.844 -19.859 1 98.25 434 SER B CA 1
ATOM 7630 C C . SER B 1 434 ? 5.633 -26.188 -19.156 1 98.25 434 SER B C 1
ATOM 7632 O O . SER B 1 434 ? 4.523 -26.672 -18.938 1 98.25 434 SER B O 1
ATOM 7634 N N . GLU B 1 435 ? 6.781 -26.75 -18.859 1 98 435 GLU B N 1
ATOM 7635 C CA . GLU B 1 435 ? 6.852 -28.047 -18.188 1 98 435 GLU B CA 1
ATOM 7636 C C . GLU B 1 435 ? 7.391 -27.906 -16.766 1 98 435 GLU B C 1
ATOM 7638 O O . GLU B 1 435 ? 8.391 -27.219 -16.547 1 98 435 GLU B O 1
ATOM 7643 N N . TYR B 1 436 ? 6.699 -28.5 -15.875 1 98 436 TYR B N 1
ATOM 7644 C CA . TYR B 1 436 ? 7.086 -28.531 -14.469 1 98 436 TYR B CA 1
ATOM 7645 C C . TYR B 1 436 ? 7.328 -29.969 -14 1 98 436 TYR B C 1
ATOM 7647 O O . TYR B 1 436 ? 6.535 -30.859 -14.297 1 98 436 TYR B O 1
ATOM 7655 N N . VAL B 1 437 ? 8.391 -30.172 -13.234 1 96.75 437 VAL B N 1
ATOM 7656 C CA . VAL B 1 437 ? 8.766 -31.516 -12.812 1 96.75 437 VAL B CA 1
ATOM 7657 C C . VAL B 1 437 ? 8.766 -31.594 -11.289 1 96.75 437 VAL B C 1
ATOM 7659 O O . VAL B 1 437 ? 9.18 -30.656 -10.609 1 96.75 437 VAL B O 1
ATOM 7662 N N . ARG B 1 438 ? 8.391 -32.719 -10.82 1 94.75 438 ARG B N 1
ATOM 7663 C CA . ARG B 1 438 ? 8.25 -32.938 -9.383 1 94.75 438 ARG B CA 1
ATOM 7664 C C . ARG B 1 438 ? 9.609 -32.875 -8.688 1 94.75 438 ARG B C 1
ATOM 7666 O O . ARG B 1 438 ? 10.594 -33.406 -9.188 1 94.75 438 ARG B O 1
ATOM 7673 N N . TYR B 1 439 ? 9.711 -32.156 -7.586 1 89 439 TYR B N 1
ATOM 7674 C CA . TYR B 1 439 ? 10.938 -32.031 -6.809 1 89 439 TYR B CA 1
ATOM 7675 C C . TYR B 1 439 ? 10.953 -33.031 -5.641 1 89 439 TYR B C 1
ATOM 7677 O O . TYR B 1 439 ? 11.961 -33.656 -5.379 1 89 439 TYR B O 1
ATOM 7685 N N . ASP B 1 440 ? 9.891 -32.969 -4.688 1 76.12 440 ASP B N 1
ATOM 7686 C CA . ASP B 1 440 ? 9.922 -33.688 -3.42 1 76.12 440 ASP B CA 1
ATOM 7687 C C . ASP B 1 440 ? 9.383 -35.094 -3.586 1 76.12 440 ASP B C 1
ATOM 7689 O O . ASP B 1 440 ? 8.32 -35.312 -4.184 1 76.12 440 ASP B O 1
ATOM 7693 N N . MET B 1 441 ? 10.289 -36.031 -3.115 1 66.38 441 MET B N 1
ATOM 7694 C CA . MET B 1 441 ? 9.906 -37.438 -3.193 1 66.38 441 MET B CA 1
ATOM 7695 C C . MET B 1 441 ? 9.383 -37.938 -1.849 1 66.38 441 MET B C 1
ATOM 7697 O O . MET B 1 441 ? 9.211 -39.125 -1.651 1 66.38 441 MET B O 1
ATOM 7701 N N . TRP B 1 442 ? 9.016 -36.812 -0.961 1 66.12 442 TRP B N 1
ATOM 7702 C CA . TRP B 1 442 ? 8.516 -37.25 0.342 1 66.12 442 TRP B CA 1
ATOM 7703 C C . TRP B 1 442 ? 7.09 -37.781 0.236 1 66.12 442 TRP B C 1
ATOM 7705 O O . TRP B 1 442 ? 6.195 -37.062 -0.233 1 66.12 442 TRP B O 1
ATOM 7715 N N . GLU B 1 443 ? 6.922 -39.031 0.623 1 69.44 443 GLU B N 1
ATOM 7716 C CA . GLU B 1 443 ? 5.609 -39.688 0.536 1 69.44 443 GLU B CA 1
ATOM 7717 C C . GLU B 1 443 ? 5.148 -40.188 1.901 1 69.44 443 GLU B C 1
ATOM 7719 O O . GLU B 1 443 ? 5.418 -41.312 2.271 1 69.44 443 GLU B O 1
ATOM 7724 N N . PRO B 1 444 ? 4.504 -39.188 2.551 1 70.75 444 PRO B N 1
ATOM 7725 C CA . PRO B 1 444 ? 3.984 -39.719 3.822 1 70.75 444 PRO B CA 1
ATOM 7726 C C . PRO B 1 444 ? 2.871 -40.719 3.637 1 70.75 444 PRO B C 1
ATOM 7728 O O . PRO B 1 444 ? 2.137 -40.688 2.645 1 70.75 444 PRO B O 1
ATOM 7731 N N . GLU B 1 445 ? 2.818 -41.719 4.551 1 74.81 445 GLU B N 1
ATOM 7732 C CA . GLU B 1 445 ? 1.699 -42.656 4.547 1 74.81 445 GLU B CA 1
ATOM 7733 C C . GLU B 1 445 ? 0.434 -42.031 5.105 1 74.81 445 GLU B C 1
ATOM 7735 O O . GLU B 1 445 ? 0.429 -41.531 6.234 1 74.81 445 GLU B O 1
ATOM 7740 N N . CYS B 1 446 ? -0.434 -41.719 4.164 1 78.62 446 CYS B N 1
ATOM 7741 C CA . CYS B 1 446 ? -1.69 -41.125 4.582 1 78.62 446 CYS B CA 1
ATOM 7742 C C . CYS B 1 446 ? -2.852 -42.094 4.418 1 78.62 446 CYS B C 1
ATOM 7744 O O . CYS B 1 446 ? -2.969 -42.75 3.385 1 78.62 446 CYS B O 1
ATOM 7746 N N . ASP B 1 447 ? -3.637 -42.281 5.473 1 74.06 447 ASP B N 1
ATOM 7747 C CA . ASP B 1 447 ? -4.801 -43.156 5.449 1 74.06 447 ASP B CA 1
ATOM 7748 C C . ASP B 1 447 ? -6.027 -42.438 4.906 1 74.06 447 ASP B C 1
ATOM 7750 O O . ASP B 1 447 ? -7.129 -42.562 5.449 1 74.06 447 ASP B O 1
ATOM 7754 N N . TRP B 1 448 ? -5.832 -41.719 3.896 1 72.94 448 TRP B N 1
ATOM 7755 C CA . TRP B 1 448 ? -6.969 -41 3.336 1 72.94 448 TRP B CA 1
ATOM 7756 C C . TRP B 1 448 ? -7.52 -41.719 2.105 1 72.94 448 TRP B C 1
ATOM 7758 O O . TRP B 1 448 ? -6.773 -42.375 1.381 1 72.94 448 TRP B O 1
ATOM 7768 N N . ASP B 1 449 ? -8.797 -41.656 1.876 1 74.31 449 ASP B N 1
ATOM 7769 C CA . ASP B 1 449 ? -9.453 -42.219 0.704 1 74.31 449 ASP B CA 1
ATOM 7770 C C . ASP B 1 449 ? -9.242 -41.344 -0.526 1 74.31 449 ASP B C 1
ATOM 7772 O O . ASP B 1 449 ? -9.852 -41.562 -1.572 1 74.31 449 ASP B O 1
ATOM 7776 N N . MET B 1 450 ? -8.352 -40.469 -0.423 1 79.25 450 MET B N 1
ATOM 7777 C CA . MET B 1 450 ? -8.062 -39.562 -1.539 1 79.25 450 MET B CA 1
ATOM 7778 C C . MET B 1 450 ? -6.75 -39.969 -2.217 1 79.25 450 MET B C 1
ATOM 7780 O O . MET B 1 450 ? -5.781 -40.312 -1.545 1 79.25 450 MET B O 1
ATOM 7784 N N . SER B 1 451 ? -6.871 -39.969 -3.566 1 80.88 451 SER B N 1
ATOM 7785 C CA . SER B 1 451 ? -5.668 -40.312 -4.324 1 80.88 451 SER B CA 1
ATOM 7786 C C . SER B 1 451 ? -4.523 -39.344 -3.99 1 80.88 451 SER B C 1
ATOM 7788 O O . SER B 1 451 ? -4.75 -38.188 -3.703 1 80.88 451 SER B O 1
ATOM 7790 N N . ASP B 1 452 ? -3.367 -39.875 -4.074 1 83.19 452 ASP B N 1
ATOM 7791 C CA . ASP B 1 452 ? -2.156 -39.125 -3.809 1 83.19 452 ASP B CA 1
ATOM 7792 C C . ASP B 1 452 ? -1.607 -38.5 -5.09 1 83.19 452 ASP B C 1
ATOM 7794 O O . ASP B 1 452 ? -1.465 -39.156 -6.105 1 83.19 452 ASP B O 1
ATOM 7798 N N . PRO B 1 453 ? -1.268 -37.219 -5.008 1 87.62 453 PRO B N 1
ATOM 7799 C CA . PRO B 1 453 ? -0.759 -36.562 -6.211 1 87.62 453 PRO B CA 1
ATOM 7800 C C . PRO B 1 453 ? 0.619 -37.062 -6.629 1 87.62 453 PRO B C 1
ATOM 7802 O O . PRO B 1 453 ? 1.143 -36.656 -7.668 1 87.62 453 PRO B O 1
ATOM 7805 N N . SER B 1 454 ? 1.17 -37.969 -5.926 1 83.69 454 SER B N 1
ATOM 7806 C CA . SER B 1 454 ? 2.488 -38.5 -6.25 1 83.69 454 SER B CA 1
ATOM 7807 C C . SER B 1 454 ? 2.465 -39.25 -7.57 1 83.69 454 SER B C 1
ATOM 7809 O O . SER B 1 454 ? 3.516 -39.531 -8.156 1 83.69 454 SER B O 1
ATOM 7811 N N . GLU B 1 455 ? 1.299 -39.562 -8.008 1 84.31 455 GLU B N 1
ATOM 7812 C CA . GLU B 1 455 ? 1.174 -40.25 -9.297 1 84.31 455 GLU B CA 1
ATOM 7813 C C . GLU B 1 455 ? 1.506 -39.312 -10.453 1 84.31 455 GLU B C 1
ATOM 7815 O O . GLU B 1 455 ? 1.813 -39.75 -11.555 1 84.31 455 GLU B O 1
ATOM 7820 N N . ILE B 1 456 ? 1.455 -38.031 -10.156 1 92.31 456 ILE B N 1
ATOM 7821 C CA . ILE B 1 456 ? 1.787 -37.031 -11.156 1 92.31 456 ILE B CA 1
ATOM 7822 C C . ILE B 1 456 ? 3.287 -36.75 -11.125 1 92.31 456 ILE B C 1
ATOM 7824 O O . ILE B 1 456 ? 3.82 -36.312 -10.102 1 92.31 456 ILE B O 1
ATOM 7828 N N . GLU B 1 457 ? 3.947 -37 -12.242 1 92.56 457 GLU B N 1
ATOM 7829 C CA . GLU B 1 457 ? 5.387 -36.781 -12.305 1 92.56 457 GLU B CA 1
ATOM 7830 C C . GLU B 1 457 ? 5.715 -35.438 -12.969 1 92.56 457 GLU B C 1
ATOM 7832 O O . GLU B 1 457 ? 6.762 -34.844 -12.695 1 92.56 457 GLU B O 1
ATOM 7837 N N . ARG B 1 458 ? 4.84 -35.062 -13.844 1 95.25 458 ARG B N 1
ATOM 7838 C CA . ARG B 1 458 ? 5.062 -33.844 -14.594 1 95.25 458 ARG B CA 1
ATOM 7839 C C . ARG B 1 458 ? 3.75 -33.094 -14.82 1 95.25 458 ARG B C 1
ATOM 7841 O O . ARG B 1 458 ? 2.682 -33.719 -14.859 1 95.25 458 ARG B O 1
ATOM 7848 N N . VAL B 1 459 ? 3.895 -31.797 -14.906 1 97.19 459 VAL B N 1
ATOM 7849 C CA . VAL B 1 459 ? 2.75 -30.953 -15.219 1 97.19 459 VAL B CA 1
ATOM 7850 C C . VAL B 1 459 ? 3.08 -30.062 -16.422 1 97.19 459 VAL B C 1
ATOM 7852 O O . VAL B 1 459 ? 4.164 -29.484 -16.484 1 97.19 459 VAL B O 1
ATOM 7855 N N . ILE B 1 460 ? 2.211 -30.078 -17.406 1 97.12 460 ILE B N 1
ATOM 7856 C CA . ILE B 1 460 ? 2.318 -29.172 -18.531 1 97.12 460 ILE B CA 1
ATOM 7857 C C . ILE B 1 460 ? 1.282 -28.047 -18.406 1 97.12 460 ILE B C 1
ATOM 7859 O O . ILE B 1 460 ? 0.102 -28.312 -18.172 1 97.12 460 ILE B O 1
ATOM 7863 N N . VAL B 1 461 ? 1.709 -26.812 -18.531 1 98.25 461 VAL B N 1
ATOM 7864 C CA . VAL B 1 461 ? 0.804 -25.672 -18.453 1 98.25 461 VAL B CA 1
ATOM 7865 C C . VAL B 1 461 ? 0.803 -24.922 -19.781 1 98.25 461 VAL B C 1
ATOM 7867 O O . VAL B 1 461 ? 1.86 -24.516 -20.266 1 98.25 461 VAL B O 1
ATOM 7870 N N . TYR B 1 462 ? -0.371 -24.797 -20.375 1 97.81 462 TYR B N 1
ATOM 7871 C CA . TYR B 1 462 ? -0.577 -23.938 -21.531 1 97.81 462 TYR B CA 1
ATOM 7872 C C . TYR B 1 462 ? -1.127 -22.578 -21.109 1 97.81 462 TYR B C 1
ATOM 7874 O O . TYR B 1 462 ? -1.974 -22.5 -20.203 1 97.81 462 TYR B O 1
ATOM 7882 N N . LYS B 1 463 ? -0.605 -21.547 -21.703 1 97.81 463 LYS B N 1
ATOM 7883 C CA . LYS B 1 463 ? -1.08 -20.203 -21.391 1 97.81 463 LYS B CA 1
ATOM 7884 C C . LYS B 1 463 ? -0.907 -19.25 -22.562 1 97.81 463 LYS B C 1
ATOM 7886 O O . LYS B 1 463 ? 0.145 -19.234 -23.219 1 97.81 463 LYS B O 1
ATOM 7891 N N . LYS B 1 464 ? -1.924 -18.531 -22.844 1 95.12 464 LYS B N 1
ATOM 7892 C CA . LYS B 1 464 ? -1.764 -17.438 -23.797 1 95.12 464 LYS B CA 1
ATOM 7893 C C . LYS B 1 464 ? -1.041 -16.25 -23.172 1 95.12 464 LYS B C 1
ATOM 7895 O O . LYS B 1 464 ? -1.421 -15.789 -22.094 1 95.12 464 LYS B O 1
ATOM 7900 N N . PRO B 1 465 ? -0.011 -15.781 -23.828 1 95.12 465 PRO B N 1
ATOM 7901 C CA . PRO B 1 465 ? 0.673 -14.609 -23.281 1 95.12 465 PRO B CA 1
ATOM 7902 C C . PRO B 1 465 ? -0.252 -13.406 -23.141 1 95.12 465 PRO B C 1
ATOM 7904 O O . PRO B 1 465 ? -1.189 -13.242 -23.922 1 95.12 465 PRO B O 1
ATOM 7907 N N . ASP B 1 466 ? -0.026 -12.625 -22.125 1 94.5 466 ASP B N 1
ATOM 7908 C CA . ASP B 1 466 ? -0.795 -11.414 -21.844 1 94.5 466 ASP B CA 1
ATOM 7909 C C . ASP B 1 466 ? 0.124 -10.25 -21.484 1 94.5 466 ASP B C 1
ATOM 7911 O O . ASP B 1 466 ? 0.097 -9.758 -20.359 1 94.5 466 ASP B O 1
ATOM 7915 N N . PRO B 1 467 ? 0.824 -9.719 -22.469 1 94 467 PRO B N 1
ATOM 7916 C CA . PRO B 1 467 ? 1.796 -8.656 -22.188 1 94 467 PRO B CA 1
ATOM 7917 C C . PRO B 1 467 ? 1.14 -7.371 -21.688 1 94 467 PRO B C 1
ATOM 7919 O O . PRO B 1 467 ? 1.804 -6.535 -21.062 1 94 467 PRO B O 1
ATOM 7922 N N . ASP B 1 468 ? -0.161 -7.238 -21.844 1 93.44 468 ASP B N 1
ATOM 7923 C CA . ASP B 1 468 ? -0.833 -5.984 -21.531 1 93.44 468 ASP B CA 1
ATOM 7924 C C . ASP B 1 468 ? -1.572 -6.074 -20.203 1 93.44 468 ASP B C 1
ATOM 7926 O O . ASP B 1 468 ? -2.338 -5.176 -19.844 1 93.44 468 ASP B O 1
ATOM 7930 N N . ARG B 1 469 ? -1.322 -7.055 -19.5 1 95.31 469 ARG B N 1
ATOM 7931 C CA . ARG B 1 469 ? -2.143 -7.32 -18.312 1 95.31 469 ARG B CA 1
ATOM 7932 C C . ARG B 1 469 ? -1.989 -6.207 -17.281 1 95.31 469 ARG B C 1
ATOM 7934 O O . ARG B 1 469 ? -2.865 -6.016 -16.438 1 95.31 469 ARG B O 1
ATOM 7941 N N . TRP B 1 470 ? -0.875 -5.422 -17.406 1 96.25 470 TRP B N 1
ATOM 7942 C CA . TRP B 1 470 ? -0.625 -4.398 -16.391 1 96.25 470 TRP B CA 1
ATOM 7943 C C . TRP B 1 470 ? -0.779 -3.002 -16.984 1 96.25 470 TRP B C 1
ATOM 7945 O O . TRP B 1 470 ? -0.318 -2.018 -16.391 1 96.25 470 TRP B O 1
ATOM 7955 N N . ASN B 1 471 ? -1.426 -2.957 -18.078 1 91.88 471 ASN B N 1
ATOM 7956 C CA . ASN B 1 471 ? -1.699 -1.643 -18.656 1 91.88 471 ASN B CA 1
ATOM 7957 C C . ASN B 1 471 ? -2.58 -0.801 -17.734 1 91.88 471 ASN B C 1
ATOM 7959 O O . ASN B 1 471 ? -3.369 -1.342 -16.969 1 91.88 471 ASN B O 1
ATOM 7963 N N . LYS B 1 472 ? -2.508 0.5 -17.922 1 84.25 472 LYS B N 1
ATOM 7964 C CA . LYS B 1 472 ? -3.113 1.479 -17.016 1 84.25 472 LYS B CA 1
ATOM 7965 C C . LYS B 1 472 ? -4.629 1.304 -16.953 1 84.25 472 LYS B C 1
ATOM 7967 O O . LYS B 1 472 ? -5.254 1.633 -15.945 1 84.25 472 LYS B O 1
ATOM 7972 N N . HIS B 1 473 ? -5.238 0.754 -17.891 1 87.19 473 HIS B N 1
ATOM 7973 C CA . HIS B 1 473 ? -6.695 0.687 -17.922 1 87.19 473 HIS B CA 1
ATOM 7974 C C . HIS B 1 473 ? -7.191 -0.708 -17.547 1 87.19 473 HIS B C 1
ATOM 7976 O O . HIS B 1 473 ? -8.391 -0.979 -17.609 1 87.19 473 HIS B O 1
ATOM 7982 N N . ARG B 1 474 ? -6.297 -1.521 -17.094 1 93.62 474 ARG B N 1
ATOM 7983 C CA . ARG B 1 474 ? -6.691 -2.879 -16.734 1 93.62 474 ARG B CA 1
ATOM 7984 C C . ARG B 1 474 ? -6.547 -3.109 -15.234 1 93.62 474 ARG B C 1
ATOM 7986 O O . ARG B 1 474 ? -5.52 -2.775 -14.641 1 93.62 474 ARG B O 1
ATOM 7993 N N . ALA B 1 475 ? -7.637 -3.607 -14.648 1 97 475 ALA B N 1
ATOM 7994 C CA . ALA B 1 475 ? -7.59 -3.975 -13.234 1 97 475 ALA B CA 1
ATOM 7995 C C . ALA B 1 475 ? -6.895 -5.32 -13.039 1 97 475 ALA B C 1
ATOM 7997 O O . ALA B 1 475 ? -7.078 -6.242 -13.836 1 97 475 ALA B O 1
ATOM 7998 N N . PRO B 1 476 ? -6.082 -5.418 -12.008 1 97.31 476 PRO B N 1
ATOM 7999 C CA . PRO B 1 476 ? -5.496 -6.73 -11.719 1 97.31 476 PRO B CA 1
ATOM 8000 C C . PRO B 1 476 ? -6.543 -7.785 -11.383 1 97.31 476 PRO B C 1
ATOM 8002 O O . PRO B 1 476 ? -7.461 -7.52 -10.594 1 97.31 476 PRO B O 1
ATOM 8005 N N . ARG B 1 477 ? -6.445 -8.914 -11.977 1 97.94 477 ARG B N 1
ATOM 8006 C CA . ARG B 1 477 ? -7.301 -10.062 -11.68 1 97.94 477 ARG B CA 1
ATOM 8007 C C . ARG B 1 477 ? -6.559 -11.375 -11.906 1 97.94 477 ARG B C 1
ATOM 8009 O O . ARG B 1 477 ? -5.805 -11.508 -12.867 1 97.94 477 ARG B O 1
ATOM 8016 N N . ARG B 1 478 ? -6.77 -12.266 -11.039 1 98.12 478 ARG B N 1
ATOM 8017 C CA . ARG B 1 478 ? -6.129 -13.57 -11.164 1 98.12 478 ARG B CA 1
ATOM 8018 C C . ARG B 1 478 ? -6.68 -14.336 -12.352 1 98.12 478 ARG B C 1
ATOM 8020 O O . ARG B 1 478 ? -7.887 -14.336 -12.602 1 98.12 478 ARG B O 1
ATOM 8027 N N . ASP B 1 479 ? -5.773 -14.984 -13.07 1 98 479 ASP B N 1
ATOM 8028 C CA . ASP B 1 479 ? -6.195 -15.867 -14.156 1 98 479 ASP B CA 1
ATOM 8029 C C . ASP B 1 479 ? -6.848 -17.141 -13.609 1 98 479 ASP B C 1
ATOM 8031 O O . ASP B 1 479 ? -6.52 -17.578 -12.508 1 98 479 ASP B O 1
ATOM 8035 N N . CYS B 1 480 ? -7.754 -17.625 -14.414 1 97.75 480 CYS B N 1
ATOM 8036 C CA . CYS B 1 480 ? -8.344 -18.922 -14.086 1 97.75 480 CYS B CA 1
ATOM 8037 C C . CYS B 1 480 ? -7.484 -20.062 -14.625 1 97.75 480 CYS B C 1
ATOM 8039 O O . CYS B 1 480 ? -6.695 -19.875 -15.547 1 97.75 480 CYS B O 1
ATOM 8041 N N . CYS B 1 481 ? -7.488 -21.188 -13.945 1 97.62 481 CYS B N 1
ATOM 8042 C CA . CYS B 1 481 ? -6.867 -22.391 -14.484 1 97.62 481 CYS B CA 1
ATOM 8043 C C . CYS B 1 481 ? -7.867 -23.531 -14.547 1 97.62 481 CYS B C 1
ATOM 8045 O O . CYS B 1 481 ? -8.891 -23.516 -13.859 1 97.62 481 CYS B O 1
ATOM 8047 N N . ARG B 1 482 ? -7.602 -24.453 -15.508 1 96.62 482 ARG B N 1
ATOM 8048 C CA . ARG B 1 482 ? -8.445 -25.609 -15.781 1 96.62 482 ARG B CA 1
ATOM 8049 C C . ARG B 1 482 ? -7.609 -26.875 -15.984 1 96.62 482 ARG B C 1
ATOM 8051 O O . ARG B 1 482 ? -6.742 -26.922 -16.859 1 96.62 482 ARG B O 1
ATOM 8058 N N . VAL B 1 483 ? -7.855 -27.797 -15.133 1 95.75 483 VAL B N 1
ATOM 8059 C CA . VAL B 1 483 ? -7.191 -29.094 -15.297 1 95.75 483 VAL B CA 1
ATOM 8060 C C . VAL B 1 483 ? -7.824 -29.844 -16.469 1 95.75 483 VAL B C 1
ATOM 8062 O O . VAL B 1 483 ? -9.023 -30.125 -16.453 1 95.75 483 VAL B O 1
ATOM 8065 N N . LEU B 1 484 ? -7.035 -30.125 -17.438 1 94.38 484 LEU B N 1
ATOM 8066 C CA . LEU B 1 484 ? -7.527 -30.812 -18.641 1 94.38 484 LEU B CA 1
ATOM 8067 C C . LEU B 1 484 ? -7.5 -32.312 -18.453 1 94.38 484 LEU B C 1
ATOM 8069 O O . LEU B 1 484 ? -6.719 -32.844 -17.656 1 94.38 484 LEU B O 1
ATOM 8073 N N . PRO B 1 485 ? -8.5 -33 -19.109 1 85.44 485 PRO B N 1
ATOM 8074 C CA . PRO B 1 485 ? -8.57 -34.469 -18.953 1 85.44 485 PRO B CA 1
ATOM 8075 C C . PRO B 1 485 ? -7.246 -35.156 -19.281 1 85.44 485 PRO B C 1
ATOM 8077 O O . PRO B 1 485 ? -6.555 -34.75 -20.219 1 85.44 485 PRO B O 1
ATOM 8080 N N . MET B 1 486 ? -6.793 -35.875 -18.219 1 68 486 MET B N 1
ATOM 8081 C CA . MET B 1 486 ? -5.512 -36.594 -18.266 1 68 486 MET B CA 1
ATOM 8082 C C . MET B 1 486 ? -5.508 -37.656 -19.359 1 68 486 MET B C 1
ATOM 8084 O O . MET B 1 486 ? -6.48 -38.375 -19.516 1 68 486 MET B O 1
ATOM 8088 N N . LYS B 1 487 ? -4.77 -37.344 -20.312 1 60.56 487 LYS B N 1
ATOM 8089 C CA . LYS B 1 487 ? -4.742 -38.562 -21.156 1 60.56 487 LYS B CA 1
ATOM 8090 C C . LYS B 1 487 ? -4.02 -39.688 -20.453 1 60.56 487 LYS B C 1
ATOM 8092 O O . LYS B 1 487 ? -4.566 -40.812 -20.328 1 60.56 487 LYS B O 1
ATOM 8097 N N . LYS B 1 488 ? -2.85 -40.281 -20.516 1 59.75 488 LYS B N 1
ATOM 8098 C CA . LYS B 1 488 ? -2.053 -41.469 -20.219 1 59.75 488 LYS B CA 1
ATOM 8099 C C . LYS B 1 488 ? -0.679 -41.094 -19.672 1 59.75 488 LYS B C 1
ATOM 8101 O O . LYS B 1 488 ? -0.158 -40.031 -19.984 1 59.75 488 LYS B O 1
ATOM 8106 N N . ASN B 1 489 ? -0.097 -41.531 -18.406 1 72.75 489 ASN B N 1
ATOM 8107 C CA . ASN B 1 489 ? 1.298 -41.812 -18.094 1 72.75 489 ASN B CA 1
ATOM 8108 C C . ASN B 1 489 ? 1.862 -40.781 -17.094 1 72.75 489 ASN B C 1
ATOM 8110 O O . ASN B 1 489 ? 2.98 -40.312 -17.266 1 72.75 489 ASN B O 1
ATOM 8114 N N . GLY B 1 490 ? 1.059 -40.219 -15.992 1 88.5 490 GLY B N 1
ATOM 8115 C CA . GLY B 1 490 ? 1.699 -39.438 -14.922 1 88.5 490 GLY B CA 1
ATOM 8116 C C . GLY B 1 490 ? 1.86 -37.969 -15.242 1 88.5 490 GLY B C 1
ATOM 8117 O O . GLY B 1 490 ? 2.668 -37.281 -14.625 1 88.5 490 GLY B O 1
ATOM 8118 N N . THR B 1 491 ? 1.21 -37.469 -16.281 1 94.31 491 THR B N 1
ATOM 8119 C CA . THR B 1 491 ? 1.327 -36.094 -16.688 1 94.31 491 THR B CA 1
ATOM 8120 C C . THR B 1 491 ? -0.008 -35.375 -16.516 1 94.31 491 THR B C 1
ATOM 8122 O O . THR B 1 491 ? -1.033 -35.812 -17.031 1 94.31 491 THR B O 1
ATOM 8125 N N . MET B 1 492 ? -0.013 -34.344 -15.758 1 95.69 492 MET B N 1
ATOM 8126 C CA . MET B 1 492 ? -1.175 -33.469 -15.648 1 95.69 492 MET B CA 1
ATOM 8127 C C . MET B 1 492 ? -1.054 -32.281 -16.609 1 95.69 492 MET B C 1
ATOM 8129 O O . MET B 1 492 ? 0.027 -31.703 -16.75 1 95.69 492 MET B O 1
ATOM 8133 N N . VAL B 1 493 ? -2.102 -31.953 -17.312 1 96.88 493 VAL B N 1
ATOM 8134 C CA . VAL B 1 493 ? -2.115 -30.828 -18.234 1 96.88 493 VAL B CA 1
ATOM 8135 C C . VAL B 1 493 ? -3.092 -29.766 -17.719 1 96.88 493 VAL B C 1
ATOM 8137 O O . VAL B 1 493 ? -4.23 -30.078 -17.375 1 96.88 493 VAL B O 1
ATOM 8140 N N . ILE B 1 494 ? -2.643 -28.5 -17.656 1 97.75 494 ILE B N 1
ATOM 8141 C CA . ILE B 1 494 ? -3.438 -27.391 -17.141 1 97.75 494 ILE B CA 1
ATOM 8142 C C . ILE B 1 494 ? -3.467 -26.25 -18.156 1 97.75 494 ILE B C 1
ATOM 8144 O O . ILE B 1 494 ? -2.449 -25.938 -18.781 1 97.75 494 ILE B O 1
ATOM 8148 N N . ASP B 1 495 ? -4.609 -25.719 -18.344 1 97.56 495 ASP B N 1
ATOM 8149 C CA . ASP B 1 495 ? -4.77 -24.484 -19.109 1 97.56 495 ASP B CA 1
ATOM 8150 C C . ASP B 1 495 ? -4.93 -23.281 -18.203 1 97.56 495 ASP B C 1
ATOM 8152 O O . ASP B 1 495 ? -5.738 -23.297 -17.266 1 97.56 495 ASP B O 1
ATOM 8156 N N . VAL B 1 496 ? -4.117 -22.25 -18.406 1 98.19 496 VAL B N 1
ATOM 8157 C CA . VAL B 1 496 ? -4.188 -21.016 -17.625 1 98.19 496 VAL B CA 1
ATOM 8158 C C . VAL B 1 496 ? -4.512 -19.844 -18.562 1 98.19 496 VAL B C 1
ATOM 8160 O O . VAL B 1 496 ? -3.941 -19.734 -19.641 1 98.19 496 VAL B O 1
ATOM 8163 N N . GLY B 1 497 ? -5.453 -18.984 -18.141 1 96.56 497 GLY B N 1
ATOM 8164 C CA . GLY B 1 497 ? -5.801 -17.812 -18.938 1 96.56 497 GLY B CA 1
ATOM 8165 C C . GLY B 1 497 ? -6.859 -16.938 -18.281 1 96.56 497 GLY B C 1
ATOM 8166 O O . GLY B 1 497 ? -7.25 -17.188 -17.141 1 96.56 497 GLY B O 1
ATOM 8167 N N . THR B 1 498 ? -7.219 -15.93 -18.969 1 95.38 498 THR B N 1
ATOM 8168 C CA . THR B 1 498 ? -8.242 -15.016 -18.484 1 95.38 498 THR B CA 1
ATOM 8169 C C . THR B 1 498 ? -9.523 -15.773 -18.141 1 95.38 498 THR B C 1
ATOM 8171 O O . THR B 1 498 ? -9.914 -16.703 -18.859 1 95.38 498 THR B O 1
ATOM 8174 N N . CYS B 1 499 ? -10.141 -15.367 -17.062 1 96.56 499 CYS B N 1
ATOM 8175 C CA . CYS B 1 499 ? -11.391 -16 -16.656 1 96.56 499 CYS B CA 1
ATOM 8176 C C . CYS B 1 499 ? -12.492 -15.727 -17.688 1 96.56 499 CYS B C 1
ATOM 8178 O O . CYS B 1 499 ? -12.617 -14.602 -18.172 1 96.56 499 CYS B O 1
ATOM 8180 N N . LYS B 1 500 ? -13.234 -16.734 -17.953 1 94.38 500 LYS B N 1
ATOM 8181 C CA . LYS B 1 500 ? -14.438 -16.578 -18.766 1 94.38 500 LYS B CA 1
ATOM 8182 C C . LYS B 1 500 ? -15.539 -15.859 -18 1 94.38 500 LYS B C 1
ATOM 8184 O O . LYS B 1 500 ? -15.406 -15.625 -16.797 1 94.38 500 LYS B O 1
ATOM 8189 N N . ASP B 1 501 ? -16.609 -15.492 -18.719 1 91.69 501 ASP B N 1
ATOM 8190 C CA . ASP B 1 501 ? -17.734 -14.844 -18.062 1 91.69 501 ASP B CA 1
ATOM 8191 C C . ASP B 1 501 ? -18.297 -15.727 -16.953 1 91.69 501 ASP B C 1
ATOM 8193 O O . ASP B 1 501 ? -18.562 -16.906 -17.156 1 91.69 501 ASP B O 1
ATOM 8197 N N . ASP B 1 502 ? -18.344 -15.258 -15.852 1 91.12 502 ASP B N 1
ATOM 8198 C CA . ASP B 1 502 ? -18.922 -15.898 -14.672 1 91.12 502 ASP B CA 1
ATOM 8199 C C . ASP B 1 502 ? -18.031 -17.031 -14.172 1 91.12 502 ASP B C 1
ATOM 8201 O O . ASP B 1 502 ? -18.484 -17.906 -13.422 1 91.12 502 ASP B O 1
ATOM 8205 N N . GLU B 1 503 ? -16.812 -17.031 -14.727 1 94.56 503 GLU B N 1
ATOM 8206 C CA . GLU B 1 503 ? -15.867 -18.031 -14.227 1 94.56 503 GLU B CA 1
ATOM 8207 C C . GLU B 1 503 ? -15.117 -17.5 -13.008 1 94.56 503 GLU B C 1
ATOM 8209 O O . GLU B 1 503 ? -14.625 -16.375 -13.016 1 94.56 503 GLU B O 1
ATOM 8214 N N . PHE B 1 504 ? -15.148 -18.266 -11.922 1 93.88 504 PHE B N 1
ATOM 8215 C CA . PHE B 1 504 ? -14.406 -17.969 -10.695 1 93.88 504 PHE B CA 1
ATOM 8216 C C . PHE B 1 504 ? -14.031 -19.266 -9.977 1 93.88 504 PHE B C 1
ATOM 8218 O O . PHE B 1 504 ? -14.383 -20.359 -10.414 1 93.88 504 PHE B O 1
ATOM 8225 N N . VAL B 1 505 ? -13.164 -19.125 -8.969 1 93.88 505 VAL B N 1
ATOM 8226 C CA . VAL B 1 505 ? -12.625 -20.281 -8.25 1 93.88 505 VAL B CA 1
ATOM 8227 C C . VAL B 1 505 ? -13.617 -20.719 -7.184 1 93.88 505 VAL B C 1
ATOM 8229 O O . VAL B 1 505 ? -13.609 -20.203 -6.062 1 93.88 505 VAL B O 1
ATOM 8232 N N . GLU B 1 506 ? -14.531 -21.562 -7.582 1 89.38 506 GLU B N 1
ATOM 8233 C CA . GLU B 1 506 ? -15.539 -22.094 -6.672 1 89.38 506 GLU B CA 1
ATOM 8234 C C . GLU B 1 506 ? -15.273 -23.562 -6.348 1 89.38 506 GLU B C 1
ATOM 8236 O O . GLU B 1 506 ? -15.055 -24.375 -7.25 1 89.38 506 GLU B O 1
ATOM 8241 N N . PHE B 1 507 ? -15.062 -23.781 -5.02 1 82.12 507 PHE B N 1
ATOM 8242 C CA . PHE B 1 507 ? -14.852 -25.188 -4.684 1 82.12 507 PHE B CA 1
ATOM 8243 C C . PHE B 1 507 ? -16.172 -25.875 -4.406 1 82.12 507 PHE B C 1
ATOM 8245 O O . PHE B 1 507 ? -17.109 -25.266 -3.891 1 82.12 507 PHE B O 1
ATOM 8252 N N . PRO B 1 508 ? -16.312 -27.094 -4.992 1 68.81 508 PRO B N 1
ATOM 8253 C CA . PRO B 1 508 ? -17.547 -27.859 -4.805 1 68.81 508 PRO B CA 1
ATOM 8254 C C . PRO B 1 508 ? -17.797 -28.234 -3.348 1 68.81 508 PRO B C 1
ATOM 8256 O O . PRO B 1 508 ? -16.844 -28.578 -2.625 1 68.81 508 PRO B O 1
ATOM 8259 N N . VAL B 1 509 ? -18.859 -27.625 -2.73 1 60.03 509 VAL B N 1
ATOM 8260 C CA . VAL B 1 509 ? -19.203 -28 -1.362 1 60.03 509 VAL B CA 1
ATOM 8261 C C . VAL B 1 509 ? -19.703 -29.438 -1.334 1 60.03 509 VAL B C 1
ATOM 8263 O O . VAL B 1 509 ? -20.438 -29.859 -2.232 1 60.03 509 VAL B O 1
ATOM 8266 N N . LYS B 1 510 ? -19.109 -30.375 -0.513 1 51.81 510 LYS B N 1
ATOM 8267 C CA . LYS B 1 510 ? -19.703 -31.703 -0.307 1 51.81 510 LYS B CA 1
ATOM 8268 C C . LYS B 1 510 ? -21.062 -31.609 0.367 1 51.81 510 LYS B C 1
ATOM 8270 O O . LYS B 1 510 ? -21.266 -30.75 1.235 1 51.81 510 LYS B O 1
#

Nearest PDB structures (foldseek):
  8yrl-assembly1_B  TM=7.295E-01  e=1.089E-21  Aspergillus fumigatus CEA10
  2j0b-assembly1_A  TM=7.986E-01  e=6.282E-10  Mus musculus
  6h4m-assembly3_P  TM=5.328E-01  e=2.994E-02  Staphylococcus aureus subsp. aureus N315
  8yrl-assembly1_B  TM=7.282E-01  e=4.283E-21  Aspergillus fumigatus CEA10
  2j0b-assembly1_A  TM=7.974E-01  e=8.252E-10  Mus musculus

InterPro domains:
  IPR006740 Protein of unknown function DUF604 [PF04646] (226-481)

Solvent-accessible surface area (backbone atoms only — not comparable to full-atom values): 57550 Å² total; per-residue (Å²): 141,88,85,87,75,93,84,81,81,84,92,71,99,83,79,87,83,89,85,88,93,84,87,93,81,93,95,83,66,102,78,68,73,99,67,60,85,73,66,64,94,68,73,71,99,75,84,89,88,91,81,86,78,86,85,77,85,73,89,76,89,82,81,77,78,78,79,75,77,77,71,79,80,66,84,63,78,69,66,78,68,71,76,82,71,68,46,59,69,23,34,34,34,36,29,43,50,39,52,88,52,38,84,66,30,47,58,39,41,48,70,58,50,51,53,92,70,54,47,43,50,37,34,35,20,73,46,89,65,69,71,86,75,65,74,49,79,51,52,67,52,78,44,68,56,73,88,58,82,85,54,61,75,66,31,83,92,51,56,72,64,23,63,50,55,46,40,39,65,37,53,50,49,61,68,33,61,94,44,80,68,42,79,53,50,33,31,40,33,40,30,33,38,48,25,42,55,33,64,72,30,41,35,48,58,54,53,68,50,60,49,83,32,52,43,42,34,16,16,41,49,52,19,35,59,57,19,58,73,71,34,59,63,25,42,35,41,48,16,15,32,38,28,13,35,58,35,42,54,54,42,46,75,44,42,71,64,44,48,56,75,48,23,61,53,61,46,25,42,58,51,46,39,37,45,30,36,19,60,24,41,57,57,43,76,40,81,24,22,26,28,45,47,47,34,44,38,52,57,19,52,46,44,26,30,67,90,56,45,52,26,24,45,18,48,53,85,67,27,47,39,82,34,79,97,54,51,46,62,58,22,50,52,56,44,44,50,31,37,74,71,32,42,56,47,38,29,40,38,24,50,34,60,41,73,91,55,38,27,25,36,39,34,6,38,60,42,36,38,33,43,21,56,39,84,67,54,47,56,58,60,56,39,17,30,55,50,45,38,42,69,81,71,45,97,51,84,77,41,41,64,55,54,66,36,70,68,43,93,42,79,70,35,43,55,47,46,16,38,55,73,49,64,45,80,34,74,91,76,62,27,33,42,32,35,21,36,58,68,71,84,80,73,75,92,58,96,57,96,56,67,65,71,77,62,46,51,32,37,39,38,38,31,56,73,50,81,64,58,66,38,87,76,43,52,53,61,45,38,36,40,43,71,44,87,66,57,100,75,36,39,42,38,32,42,39,38,78,55,56,92,92,50,57,51,72,77,85,80,131,138,82,97,84,69,101,85,76,100,77,91,85,82,94,82,74,85,85,80,88,82,86,75,88,73,73,84,69,67,66,74,65,61,67,65,60,61,66,63,63,63,72,69,62,70,73,71,69,66,85,70,76,70,82,77,74,81,71,84,74,82,80,83,74,76,77,79,74,75,75,70,78,81,67,84,63,76,68,66,77,69,70,76,82,72,68,46,58,70,22,34,34,36,36,28,41,50,38,52,88,53,39,84,64,30,46,59,38,41,47,74,58,50,50,51,91,70,51,47,43,50,36,34,35,19,72,45,88,65,71,68,87,76,64,75,50,79,52,54,67,52,78,44,67,56,72,89,59,81,87,55,60,76,64,31,83,92,51,58,73,63,23,64,52,54,47,40,38,65,35,52,50,50,60,68,34,60,92,44,80,67,42,79,53,50,34,32,39,32,40,30,32,36,48,24,41,56,33,65,71,29,41,35,48,58,53,54,70,52,58,47,84,29,53,42,41,36,16,14,41,49,51,19,34,58,57,19,60,74,72,34,60,64,26,42,35,43,49,16,15,33,38,28,13,35,59,36,42,53,56,43,46,76,44,42,71,64,44,49,56,74,48,24,62,54,63,45,24,40,56,51,47,39,37,46,30,36,21,61,23,41,57,57,44,78,40,83,25,22,26,30,45,44,46,35,43,37,53,57,19,51,45,46,27,31,69,91,55,45,51,26,25,46,17,48,53,84,68,26,47,38,82,35,80,97,52,52,46,62,58,22,50,52,56,43,44,50,28,34,73,73,33,41,55,48,36,28,40,39,23,51,33,60,41,75,91,56,39,27,26,35,38,36,6,38,59,41,36,40,34,42,21,57,38,84,68,55,48,55,60,60,58,39,17,31,54,51,47,38,42,68,80,73,45,97,50,85,78,41,40,63,53,56,66,36,71,70,45,94,43,81,70,37,43,56,47,46,16,38,56,73,48,63,45,79,33,74,90,76,62,26,33,42,31,37,22,37,59,70,72,84,80,73,76,91,58,95,56,98,54,69,66,71,78,61,45,51,33,37,38,40,37,32,56,71,51,83,60,57,66,38,86,76,44,52,54,59,46,37,36,41,44,69,46,85,63,80,80,91,38,47,43,40,33,43,39,37,79,54,54,91,92,49,57,51,72,76,85,80,132

Secondary structure (DSSP, 8-state):
---S-------------------------TTSSTTGGGSSTTS----------------------------------------PPP-GGGEEEEEE--HHHHHHHHHHHHHH--TTTTSEEEEEESS---GGGT--TTSPPEEEPPP-TTS----TT--THHHHHHTHHHHHHHHHTTSGGGGG--EEEEEETTPEE-HHHHHHHHTTS-TTS--EEE---SBHHHHHHS-TTSPPTTS-EEEEHHHHHHHHHHHHHHHHHTTT--SHHHHHHHHHHHHT--EEE-TTEE---EEE--HHHHHT--SS---EE--TTTSPPSSSSS-HHHHHHHHHHHHHHHGGGTT-EEEEEETTTTEEEEEETTTEEEEEES---HHHHTSPB--EEETT----GGGBSS--B-S-SSGGGPPEEEEEEEEEEETTTTEEEEEEEE----------SSPPGGG--EEEEEE---TTTTSTT----PPEEEEEEEETTTEEEEEEEPPPTT--------/-----------------------TTSTTSGGGTHHHHHHHHTTSGGGS-----------------------------------PPP-GGGEEEEEE--HHHHHHHHHHHHHH--TTTTSEEEEEESS---GGGT--TTSPPEEEPPP-TTS----TT--THHHHHHTHHHHHHHHHTTSGGGGG--EEEEEETTPEE-HHHHHHHHTTS-TTS--EEE---SBHHHHHHS-TTSPPGGG-EEEEHHHHHHHHHHHHHHHHHTTT--SHHHHHHHHHHHHT--EEE-TTEE---EEE--HHHHHT--SS---EE--TTTSPPSSSSS-HHHHHHHHHHHHHHHGGGTT-EEEEEETTTTEEEEEETTTEEEEEES---HHHHTSPB--EEETT----GGGBSS--B-S-SSGGGPPEEEEEEEEEEETTTTEEEEEEEE----------SS--GGG--EEEEEE---TTTTSTT----PPEEEEEP--SSSEEEEEEEPPPTT--------

Organism: Arabidopsis lyrata subsp. lyrata (NCBI:txid81972)

Foldseek 3Di:
DDDDDDPDDDPDDDDDDDDDDDDDDDDDDPPDDPPPPVPPVPDDDDDYDDDDDDDDDDDDDDDPDPPPPPPPPPPPPPPPPPPDFDFQLQEEEQAEEEQVCCQPLQLLQLLADDFDRRHHYEYEYQDDHDPVSQPDSSGYHYDYFDDDVPAAADAPPADPVQVRLLCRLLVVLVVCPPPPSVVRHFKYKAEYSQKHFLSLQVSLVVRLDDSVDWAKEAADAQWPVVCVVQHRFWHDRHLMIMTTSVNSVVCSVCLRVQSNVPNHDHGSRSSNVSSCVVVVYTYDYAPLRYNPLWEEACQQCLLLPPLGQNTMDGPLVGHPQNDPPDDNSVSVSQLVQQCVVARNQASFWAWAADQVQQWIWIDRDSFKIKIWHHDDDPVQSSAGAPRIAGNVRDPDQVGGPGHYDHCDPDPRGRIFMWTWDHKDADPVVQKIKTKTATDDPDDDDDPDPGDDLNLAGMEIEIEHHDNCCSPNPHDRDGWYKDWDDDDPRNYTYMYTYHADVVDDHDDDDD/DDDDDPDDDDDDDDPDDDDPDDDPPDDPPPPVPPVVPVVPPVPPDPPDDDPPPPDPPPDDDDDPDPPPPPPDPPPPPPPPPPPDFFFQLQEEEQAEEEQVCCQPLQLLQLLADDFDRRHHYEYEYQDDDDPVSQPDSSHHHYDYFDDDVPAAADAPPADPVQVRLLCRLLVVLVVCPPPPSVVRHFKYKAEYSQKHFLSLQVSLVVRLDDSVDWAKEAADAQWPVRCVVQHRFWHDRHLMIMTTSVNSVVCSVCLRVQSNVPSHDHGSRSSNVSSCVVVVYTYDYAPLRYNPLWEEACQQCLLLPPLGQNTMDGPLVGHPQNDPPDDNSVSVSQLVQQCVVARNQASFWAWAADQVQQWIWIDRDSWKIKIWHHDDDPVQSSAGAPRIAGNVRDPDQVGGPGHYDHCDPDPRGRIFMWTWDHKDADPVVQKIKTKTATDDPDDDDDPDPGDDLNLAGMEIEIEHHDNCCSPNPHDRDGWYKDWDDDDDDRYTYMYTYHADVVDDHDDDDD

Radius of gyration: 35.22 Å; Cα contacts (8 Å, |Δi|>4): 1966; chains: 2; bounding box: 116×106×125 Å

pLDDT: mean 82.3, std 27.13, range [15.66, 98.94]

Sequence (1020 aa):
MGDDKKDQKQLSSYLKAKNISCNSHYSFYWLMSKLIFLILAILFSLQFVFYPLNFISSSSEPRSLIKFSVSPVGSGSGSVHEPEQTELKHVVFGIAASAKFWKHRRDYVKLWWKPNGEMNGVVWLDQHIDQNDNVSNTLPPLRISSDTSRFKYRYPKGLRSAIRITRIVSETVRLLNGTESEKNVRWIVMGDDDTVFFPENLVKVLRKYDHNQFYYIGSSSESHIQNLKFSYGMAYGGGGFAISYPLAKALEKMQDRCIQRYAELYGSDDRIHACMSELGVPLTKEVGFHQIDLYGKLLGLLSAHPLAPLVSIHHLDLVDPVFPNMGRVNAMRRFMVSAKLDSASLAQQSICYDVDHRWTVSVSWGYTVQITRGVLSAKEMVIPTRTFIDWYKQADERSYAFNTRPVAKSACQRPRVYYLSNALPDLALHRTASEYVRYDMWEPECDWDMSDPSEIERVIVYKKPDPDRWNKHRAPRRDCCRVLPMKKNGTMVIDVGTCKDDEFVEFPVKMGDDKKDQKQLSSYLKAKNISCNSHYSFYWLMSKLIFLILAILFSLQFVFYPLNFISSSSEPRSLIKFSVSPVGSGSGSVHEPEQTELKHVVFGIAASAKFWKHRRDYVKLWWKPNGEMNGVVWLDQHIDQNDNVSNTLPPLRISSDTSRFKYRYPKGLRSAIRITRIVSETVRLLNGTESEKNVRWIVMGDDDTVFFPENLVKVLRKYDHNQFYYIGSSSESHIQNLKFSYGMAYGGGGFAISYPLAKALEKMQDRCIQRYAELYGSDDRIHACMSELGVPLTKEVGFHQIDLYGKLLGLLSAHPLAPLVSIHHLDLVDPVFPNMGRVNAMRRFMVSAKLDSASLAQQSICYDVDHRWTVSVSWGYTVQITRGVLSAKEMVIPTRTFIDWYKQADERSYAFNTRPVAKSACQRPRVYYLSNALPDLALHRTASEYVRYDMWEPECDWDMSDPSEIERVIVYKKPDPDRWNKHRAPRRDCCRVLPMKKNGTMVIDVGTCKDDEFVEFPVK